Protein 8B4H (pdb70)

Sequence (1440 aa):
MITRGEFFMIKEMYERGMSISDIARELGIDRKTVRKYIHSPNPPSKSKRKQRKSKLDPFKPYLQKRMLEDGVFNSEKLFFEIRQQGYTGGKTILKDYMKPFRETAKKKYTVRYETLPGEQMQVDWKEVGEVVIEGKKVKLSLFVATLGYSRMKYAVFTTSQDQEHLMECLIQSFKYFGGVPKKVLFDNMKTVTDGREQGVVKWNQRFSEFASYYGFIPKVCRPYRAQTKGKVERAIQYIMDHFYVGTAFESIEELNFLLHRWLDQVANRKPNATTGISPQERWAEESLKPLPLKDYDTSYLSYRKVHWDGSFSYKGEQWLLSAEYAGKEILVKERLNGDIRLYFRGEEISHVDQQKKVMITRGEFFMIKEMYERGMSISDIARELGIDRKTVRKYIHSPNPPSKSKRKQRKSKLDPFKPYLQKRMLEDGVFNSEKLFFEIRQQGYTGGKTILKDYMKPFRETAKKKYTVRYETLPGEQMQVDWKEVGEVVIEGKKVKLSLFVATLGYSRMKYAVFTTSQDQEHLMECLIQSFKYFGGVPKKVLFDNMKTVTDGREQGVVKWNQRFSEFASYYGFIPKVCRPYRAQTKGKVERAIQYIMDHFYVGTAFESIEELNFLLHRWLDQVANRKPNATTGISPQERWAEESLKPLPLKDYDTSYLSYRKVHWDGSFSYKGEQWLLSAEYAGKEILVKERLNGDIRLYFRGEEISHVDQQKKVMITRGEFFMIKEMYERGMSISDIARELGIDRKTVRKYIHSPNPPSKSKRKQRKSKLDPFKPYLQKRMLEDGVFNSEKLFFEIRQQGYTGGKTILKDYMKPFRETAKKKYTVRYETLPGEQMQVDWKEVGEVVIEGKKVKLSLFVATLGYSRMKYAVFTTSQDQEHLMECLIQSFKYFGGVPKKVLFDNMKTVTDGREQGVVKWNQRFSEFASYYGFIPKVCRRAIQYIMDHFYVGTAFESIEELNFLLHRWLDQVANRKPNATTGISPQERWAEESLKPLPLKDYDTSYLSYRKVHWDGSFSYKGEQWLLSAEYAGKEILVKERLNGDIRLYFRGEEISHVDQQKKVISFAEKIKKKQTEMAMITRGEFFMIKEMYERGMSISDIARELGIDRKTVRKYIHSPNPPSKSKRKQRKSKLDPFKPYLQKRMLEDGVFNSEKLFFEIRQQGYTGGKTILKDYMKPFRETAKKKYTVRYETLPGEQMQVDWKEVGEVVIEGKKVKLSLFVATLGYSRMKYAVFTTSQDQEHLMECLIQSFKYFGGVPKKVLFDNMKTVTDGREQGVVKWNQRFSEFASYYGFIPKVCRRAIQYIMDHFYVGTAFESIEELNFLLHRWLDQVANRKPNATTGISPQERWAEESLKPLPLKDYDTSYLSYRKVHWDGSFSYKGEQWLLSAEYAGKEILVKERLNGDIRLYFRGEEISHVDQQKKVISFAEKIKKKQTEMA

CATH classification: 3.30.420.10

Foldseek 3Di:
DDAQVLLVVLCVCVVVPDDLVVSCVVSVHDSVVSVVSNPDPDGDDPPDDDDDDDLCVVVVVVVVCCCAVVNDQDQVVVVVVCVVVVRPDDRVVSNVVSVVSVVCPPDDDDDDDADDFLAEKEKEKAQPAWDAAPNHIARKMKIWIAGRHLRQIDIAIDRDDDLQVVLVVVLVVQVVLQAHRAEYEYEDDCQQAVDDDPQDTHGDPVVVVSCVQRRHDYDYDGHPPPVVSVSRVVVVVCCVVPPVVPDDDHDRVVSRVSSVVVSVPDVQAPQDPVNRGGSVVCSVVHDHDGDDDDGDDFDFDDKWFAAQQQWTADPRWIKGADNVRHRHMWTWTADPVGDIWIGDPRHTGPDMDTDGPD/DDAQVLLVVLCVCVVVPDDLVVSCVVSVHDSVVSVVSNPDPDGDDPPDDDDDDDLCVVVVVVVVCCCAVVNDQDQVVVVVVCVVVVRPDDRVVSNVVSVVSVVCPPDDDDDDDADDFLAEKEKEKAQPAWDAAPNHIARKMKIWIAGRHLRQIDIAIDRDDDLQVVLVVVLVVQVVLQAHRAEYEYEDDCQQAVDDDPQDTHGDPVVVVSCVQRRHDYDYDGHPPPVVSVSRVVVVVCCVVPPVVPDDDHDRVVSRVSSVVVSVPDVQAPQDPVNRGGSVVCSVVHDHDGDDDDGDDFDFDDKWFAAQQQWTADPRWIKGADNVRHRHMWTWTADPVGDIWIGDPRHTGPDMDTDGPD/DDDQVVLVVLLVVVVVPDDLCVVCVVVVHDSVVNVVSNPPPDGDDDDDDDDPDDQCVVCVVVVCCCCVPVVDLDQPVVVVVVVVVPRDDDRVVSNVVCVVSVVVVVVVPVPPDADDFLAEKEKEKAQLDWDADPNRIARKMKIWIAGRFLRAIDIAIDRDPALLVVLVVQVVVCVVLAAHGAEYEYADDVRFFPDDDVPDTHGDDVNVVSCVLRNYYYHHDNPVVVVLCVPAVPPDDDDDRVVSRVVSVVCSVPDNQQPADPVVRGGSVVRSVVHDHHHGDPDHDQSFDWDKWFQACQQWTDDPHATARDDNVCHRHIWIWGAGPVGFTWTADVNRTDPRPDRPPDRDDVVVNVVVVVVVVD/DDDQVVLVVLLVVVVVPDDLCVVCVVVVHDSVVNVVSNPPPDGDDDDDDDDPDDQCVVCVVVVCCCCVPVVDLDQPVVVVVVVVVPRDDDRVVSNVVCVVSVVVVVVVPVPPDADDFLAEKEKEKAQLDWDADPNRIARKMKIWIAGRFLRAIDIAIDRDPALLVVLVVQVVVCVVLAAHGAEYEYADDVRFFPDDDVPDTHGDDVNVVSCVLRNYYYHHDNPVVVVLCVPAVPPDDDDDRVVSRVVSVVCSVPDNQQPADPVVRGGSVVRSVVHDHHHGDPDHDQSFDWDKWFQACQQWTDDPHATARDDNVCHRHIWIWGAGPVGFTWTADVNRTDPRPDRPPDRDDVVVNVVVVVVVVD

Nearest PDB structures (foldseek):
  8b4h-assembly1_D  TM=1.003E+00  e=5.635E-74  Geobacillus stearothermophilus
  8b4h-assembly1_A  TM=5.565E-01  e=2.893E-58  Geobacillus stearothermophilus
  7ouf-assembly1_E  TM=5.785E-01  e=2.753E-08  Simian T-lymphotropic virus 1
  7pel-assembly1_E  TM=5.443E-01  e=2.444E-08  Simian T-lymphotropic virus 1
  5u1c-assembly1_C  TM=4.539E-01  e=7.749E-07  Saccharolobus solfataricus

InterPro domains:
  IPR001584 Integrase, catalytic core [PF00665] (116-225)
  IPR001584 Integrase, catalytic core [PS50994] (113-287)
  IPR006120 Resolvase, HTH domain [PF02796] (10-39)
  IPR012337 Ribonuclease H-like superfamily [SSF53098] (115-286)
  IPR017894 HTH domain, IS21 transposase-type [PS50531] (5-67)
  IPR036397 Ribonuclease H superfamily [G3DSA:3.30.420.10] (119-288)

Structure (mmCIF, N/CA/C/O backbone):
data_8B4H
#
_entry.id   8B4H
#
_cell.length_a   1.00
_cell.length_b   1.00
_cell.length_c   1.00
_cell.angle_alpha   90.00
_cell.angle_beta   90.00
_cell.angle_gamma   90.00
#
_symmetry.space_group_name_H-M   'P 1'
#
loop_
_entity.id
_entity.type
_entity.pdbx_description
1 polymer 'Putative transposase for insertion sequence element IS5376'
2 polymer 'DNA (57-MER) / right IS21 transposon end (insertion sequence IS5376)'
3 polymer 'DNA (55-MER) / right IS21 transposon end (insertion sequence IS5376)'
4 non-polymer 'MAGNESIUM ION'
#
loop_
_atom_site.group_PDB
_atom_site.id
_atom_site.type_symbol
_atom_site.label_atom_id
_atom_site.label_alt_id
_atom_site.label_comp_id
_atom_site.label_asym_id
_atom_site.label_entity_id
_atom_site.label_seq_id
_atom_site.pdbx_PDB_ins_code
_atom_site.Cartn_x
_atom_site.Cartn_y
_atom_site.Cartn_z
_atom_site.occupancy
_atom_site.B_iso_or_equiv
_atom_site.auth_seq_id
_atom_site.auth_comp_id
_atom_site.auth_asym_id
_atom_site.auth_atom_id
_atom_site.pdbx_PDB_model_num
ATOM 1 N N . MET A 1 1 ? 168.842 150.330 149.163 1.00 35.60 1 MET A N 1
ATOM 2 C CA . MET A 1 1 ? 168.312 148.942 149.069 1.00 35.60 1 MET A CA 1
ATOM 3 C C . MET A 1 1 ? 166.856 148.943 148.628 1.00 35.60 1 MET A C 1
ATOM 4 O O . MET A 1 1 ? 165.988 149.475 149.317 1.00 35.60 1 MET A O 1
ATOM 20 N N . ILE A 1 2 ? 166.597 148.336 147.468 1.00 29.77 2 ILE A N 1
ATOM 21 C CA . ILE A 1 2 ? 165.237 148.293 146.954 1.00 29.77 2 ILE A CA 1
ATOM 22 C C . ILE A 1 2 ? 164.363 147.448 147.874 1.00 29.77 2 ILE A C 1
ATOM 23 O O . ILE A 1 2 ? 164.845 146.657 148.694 1.00 29.77 2 ILE A O 1
ATOM 39 N N . THR A 1 3 ? 163.053 147.620 147.731 1.00 28.76 3 THR A N 1
ATOM 40 C CA . THR A 1 3 ? 162.093 146.946 148.586 1.00 28.76 3 THR A CA 1
ATOM 41 C C . THR A 1 3 ? 161.619 145.648 147.935 1.00 28.76 3 THR A C 1
ATOM 42 O O . THR A 1 3 ? 162.039 145.278 146.836 1.00 28.76 3 THR A O 1
ATOM 53 N N . ARG A 1 4 ? 160.721 144.947 148.630 1.00 27.07 4 ARG A N 1
ATOM 54 C CA . ARG A 1 4 ? 160.242 143.661 148.138 1.00 27.07 4 ARG A CA 1
ATOM 55 C C . ARG A 1 4 ? 159.505 143.805 146.816 1.00 27.07 4 ARG A C 1
ATOM 56 O O . ARG A 1 4 ? 159.589 142.920 145.958 1.00 27.07 4 ARG A O 1
ATOM 77 N N . GLY A 1 5 ? 158.771 144.904 146.637 1.00 26.74 5 GLY A N 1
ATOM 78 C CA . GLY A 1 5 ? 158.076 145.112 145.379 1.00 26.74 5 GLY A CA 1
ATOM 79 C C . GLY A 1 5 ? 159.023 145.145 144.197 1.00 26.74 5 GLY A C 1
ATOM 80 O O . GLY A 1 5 ? 158.774 144.510 143.170 1.00 26.74 5 GLY A O 1
ATOM 84 N N . GLU A 1 6 ? 160.134 145.872 144.331 1.00 29.23 6 GLU A N 1
ATOM 85 C CA . GLU A 1 6 ? 161.096 145.957 143.238 1.00 29.23 6 GLU A CA 1
ATOM 86 C C . GLU A 1 6 ? 161.758 144.610 142.975 1.00 29.23 6 GLU A C 1
ATOM 87 O O . GLU A 1 6 ? 161.979 144.240 141.817 1.00 29.23 6 GLU A O 1
ATOM 99 N N . PHE A 1 7 ? 162.090 143.863 144.032 1.00 26.45 7 PHE A N 1
ATOM 100 C CA . PHE A 1 7 ? 162.708 142.555 143.840 1.00 26.45 7 PHE A CA 1
ATOM 101 C C . PHE A 1 7 ? 161.762 141.595 143.132 1.00 26.45 7 PHE A C 1
ATOM 102 O O . PHE A 1 7 ? 162.168 140.875 142.208 1.00 26.45 7 PHE A O 1
ATOM 119 N N . PHE A 1 8 ? 160.497 141.559 143.558 1.00 24.76 8 PHE A N 1
ATOM 120 C CA . PHE A 1 8 ? 159.528 140.707 142.879 1.00 24.76 8 PHE A CA 1
ATOM 121 C C . PHE A 1 8 ? 159.331 141.149 141.442 1.00 24.76 8 PHE A C 1
ATOM 122 O O . PHE A 1 8 ? 159.215 140.312 140.540 1.00 24.76 8 PHE A O 1
ATOM 139 N N . MET A 1 9 ? 159.310 142.460 141.199 1.00 26.58 9 MET A N 1
ATOM 140 C CA . MET A 1 9 ? 159.188 142.916 139.825 1.00 26.58 9 MET A CA 1
ATOM 141 C C . MET A 1 9 ? 160.366 142.434 138.996 1.00 26.58 9 MET A C 1
ATOM 142 O O . MET A 1 9 ? 160.173 141.919 137.896 1.00 26.58 9 MET A O 1
ATOM 156 N N . ILE A 1 10 ? 161.584 142.540 139.534 1.00 27.79 10 ILE A N 1
ATOM 157 C CA . ILE A 1 10 ? 162.779 142.137 138.792 1.00 27.79 10 ILE A CA 1
ATOM 158 C C . ILE A 1 10 ? 162.728 140.650 138.472 1.00 27.79 10 ILE A C 1
ATOM 159 O O . ILE A 1 10 ? 163.041 140.220 137.352 1.00 27.79 10 ILE A O 1
ATOM 175 N N . LYS A 1 11 ? 162.355 139.838 139.462 1.00 26.59 11 LYS A N 1
ATOM 176 C CA . LYS A 1 11 ? 162.238 138.406 139.223 1.00 26.59 11 LYS A CA 1
ATOM 177 C C . LYS A 1 11 ? 161.207 138.130 138.142 1.00 26.59 11 LYS A C 1
ATOM 178 O O . LYS A 1 11 ? 161.430 137.302 137.250 1.00 26.59 11 LYS A O 1
ATOM 197 N N . GLU A 1 12 ? 160.075 138.830 138.198 1.00 26.97 12 GLU A N 1
ATOM 198 C CA . GLU A 1 12 ? 159.061 138.698 137.162 1.00 26.97 12 GLU A CA 1
ATOM 199 C C . GLU A 1 12 ? 159.639 139.028 135.791 1.00 26.97 12 GLU A C 1
ATOM 200 O O . GLU A 1 12 ? 159.428 138.292 134.820 1.00 26.97 12 GLU A O 1
ATOM 212 N N . MET A 1 13 ? 160.394 140.127 135.698 1.00 28.15 13 MET A N 1
ATOM 213 C CA . MET A 1 13 ? 160.844 140.598 134.392 1.00 28.15 13 MET A CA 1
ATOM 214 C C . MET A 1 13 ? 161.833 139.609 133.796 1.00 28.15 13 MET A C 1
ATOM 215 O O . MET A 1 13 ? 161.755 139.274 132.608 1.00 28.15 13 MET A O 1
ATOM 229 N N . TYR A 1 14 ? 162.776 139.130 134.614 1.00 28.89 14 TYR A N 1
ATOM 230 C CA . TYR A 1 14 ? 163.743 138.152 134.128 1.00 28.89 14 TYR A CA 1
ATOM 231 C C . TYR A 1 14 ? 163.060 136.846 133.749 1.00 28.89 14 TYR A C 1
ATOM 232 O O . TYR A 1 14 ? 163.382 136.246 132.717 1.00 28.89 14 TYR A O 1
ATOM 250 N N . GLU A 1 15 ? 162.113 136.387 134.571 1.00 30.25 15 GLU A N 1
ATOM 251 C CA . GLU A 1 15 ? 161.334 135.212 134.198 1.00 30.25 15 GLU A CA 1
ATOM 252 C C . GLU A 1 15 ? 160.569 135.454 132.907 1.00 30.25 15 GLU A C 1
ATOM 253 O O . GLU A 1 15 ? 160.412 134.536 132.094 1.00 30.25 15 GLU A O 1
ATOM 265 N N . ARG A 1 16 ? 160.086 136.680 132.702 1.00 28.13 16 ARG A N 1
ATOM 266 C CA . ARG A 1 16 ? 159.480 137.052 131.432 1.00 28.13 16 ARG A CA 1
ATOM 267 C C . ARG A 1 16 ? 160.485 137.072 130.292 1.00 28.13 16 ARG A C 1
ATOM 268 O O . ARG A 1 16 ? 160.074 137.033 129.129 1.00 28.13 16 ARG A O 1
ATOM 289 N N . GLY A 1 17 ? 161.779 137.120 130.592 1.00 27.74 17 GLY A N 1
ATOM 290 C CA . GLY A 1 17 ? 162.809 137.085 129.577 1.00 27.74 17 GLY A CA 1
ATOM 291 C C . GLY A 1 17 ? 163.344 138.430 129.140 1.00 27.74 17 GLY A C 1
ATOM 292 O O . GLY A 1 17 ? 164.083 138.485 128.151 1.00 27.74 17 GLY A O 1
ATOM 296 N N . MET A 1 18 ? 163.006 139.509 129.839 1.00 29.02 18 MET A N 1
ATOM 297 C CA . MET A 1 18 ? 163.427 140.832 129.405 1.00 29.02 18 MET A CA 1
ATOM 298 C C . MET A 1 18 ? 164.927 141.015 129.599 1.00 29.02 18 MET A C 1
ATOM 299 O O . MET A 1 18 ? 165.559 140.351 130.425 1.00 29.02 18 MET A O 1
ATOM 313 N N . SER A 1 19 ? 165.495 141.925 128.814 1.00 30.45 19 SER A N 1
ATOM 314 C CA . SER A 1 19 ? 166.904 142.262 128.947 1.00 30.45 19 SER A CA 1
ATOM 315 C C . SER A 1 19 ? 167.161 142.995 130.259 1.00 30.45 19 SER A C 1
ATOM 316 O O . SER A 1 19 ? 166.296 143.699 130.786 1.00 30.45 19 SER A O 1
ATOM 324 N N . ILE A 1 20 ? 168.375 142.823 130.785 1.00 31.26 20 ILE A N 1
ATOM 325 C CA . ILE A 1 20 ? 168.750 143.484 132.031 1.00 31.26 20 ILE A CA 1
ATOM 326 C C . ILE A 1 20 ? 168.666 144.997 131.877 1.00 31.26 20 ILE A C 1
ATOM 327 O O . ILE A 1 20 ? 168.205 145.706 132.782 1.00 31.26 20 ILE A O 1
ATOM 343 N N . SER A 1 21 ? 169.115 145.516 130.733 1.00 32.21 21 SER A N 1
ATOM 344 C CA . SER A 1 21 ? 169.120 146.960 130.525 1.00 32.21 21 SER A CA 1
ATOM 345 C C . SER A 1 21 ? 167.707 147.531 130.546 1.00 32.21 21 SER A C 1
ATOM 346 O O . SER A 1 21 ? 167.470 148.598 131.125 1.00 32.21 21 SER A O 1
ATOM 354 N N . ASP A 1 22 ? 166.757 146.847 129.906 1.00 29.67 22 ASP A N 1
ATOM 355 C CA . ASP A 1 22 ? 165.383 147.340 129.898 1.00 29.67 22 ASP A CA 1
ATOM 356 C C . ASP A 1 22 ? 164.784 147.321 131.299 1.00 29.67 22 ASP A C 1
ATOM 357 O O . ASP A 1 22 ? 164.047 148.239 131.677 1.00 29.67 22 ASP A O 1
ATOM 366 N N . ILE A 1 23 ? 165.086 146.283 132.080 1.00 27.79 23 ILE A N 1
ATOM 367 C CA . ILE A 1 23 ? 164.636 146.241 133.468 1.00 27.79 23 ILE A CA 1
ATOM 368 C C . ILE A 1 23 ? 165.199 147.430 134.232 1.00 27.79 23 ILE A C 1
ATOM 369 O O . ILE A 1 23 ? 164.488 148.111 134.981 1.00 27.79 23 ILE A O 1
ATOM 385 N N . ALA A 1 24 ? 166.492 147.698 134.044 1.00 28.45 24 ALA A N 1
ATOM 386 C CA . ALA A 1 24 ? 167.125 148.819 134.728 1.00 28.45 24 ALA A CA 1
ATOM 387 C C . ALA A 1 24 ? 166.462 150.136 134.352 1.00 28.45 24 ALA A C 1
ATOM 388 O O . ALA A 1 24 ? 166.206 150.983 135.216 1.00 28.45 24 ALA A O 1
ATOM 395 N N . ARG A 1 25 ? 166.177 150.326 133.064 1.00 30.68 25 ARG A N 1
ATOM 396 C CA . ARG A 1 25 ? 165.562 151.571 132.618 1.00 30.68 25 ARG A CA 1
ATOM 397 C C . ARG A 1 25 ? 164.155 151.724 133.182 1.00 30.68 25 ARG A C 1
ATOM 398 O O . ARG A 1 25 ? 163.783 152.799 133.667 1.00 30.68 25 ARG A O 1
ATOM 419 N N . GLU A 1 26 ? 163.355 150.656 133.130 1.00 29.58 26 GLU A N 1
ATOM 420 C CA . GLU A 1 26 ? 161.955 150.770 133.525 1.00 29.58 26 GLU A CA 1
ATOM 421 C C . GLU A 1 26 ? 161.811 150.926 135.033 1.00 29.58 26 GLU A C 1
ATOM 422 O O . GLU A 1 26 ? 160.985 151.717 135.503 1.00 29.58 26 GLU A O 1
ATOM 434 N N . LEU A 1 27 ? 162.603 150.186 13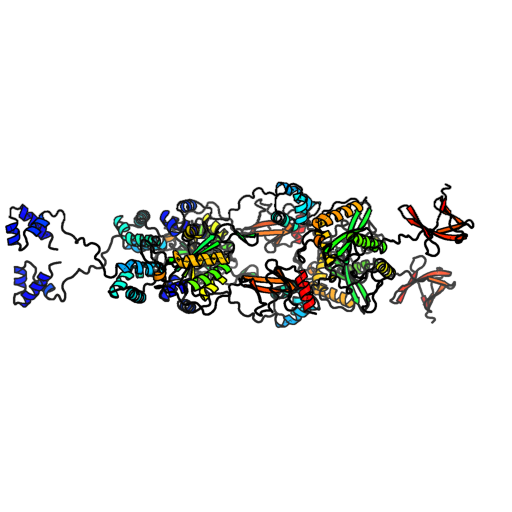5.810 1.00 27.44 27 LEU A N 1
ATOM 435 C CA . LEU A 1 27 ? 162.511 150.262 137.262 1.00 27.44 27 LEU A CA 1
ATOM 436 C C . LEU A 1 27 ? 163.310 151.417 137.850 1.00 27.44 27 LEU A C 1
ATOM 437 O O . LEU A 1 27 ? 163.216 151.657 139.059 1.00 27.44 27 LEU A O 1
ATOM 453 N N . GLY A 1 28 ? 164.082 152.133 137.040 1.00 27.67 28 GLY A N 1
ATOM 454 C CA . GLY A 1 28 ? 164.939 153.177 137.577 1.00 27.67 28 GLY A CA 1
ATOM 455 C C . GLY A 1 28 ? 165.992 152.642 138.520 1.00 27.67 28 GLY A C 1
ATOM 456 O O . GLY A 1 28 ? 166.271 153.258 139.557 1.00 27.67 28 GLY A O 1
ATOM 460 N N . ILE A 1 29 ? 166.586 151.500 138.182 1.00 29.38 29 ILE A N 1
ATOM 461 C CA . ILE A 1 29 ? 167.590 150.844 139.007 1.00 29.38 29 ILE A CA 1
ATOM 462 C C . ILE A 1 29 ? 168.793 150.543 138.127 1.00 29.38 29 ILE A C 1
ATOM 463 O O . ILE A 1 29 ? 168.656 150.313 136.922 1.00 29.38 29 ILE A O 1
ATOM 479 N N . ASP A 1 30 ? 169.978 150.548 138.730 1.00 34.70 30 ASP A N 1
ATOM 480 C CA . ASP A 1 30 ? 171.184 150.259 137.968 1.00 34.70 30 ASP A CA 1
ATOM 481 C C . ASP A 1 30 ? 171.210 148.804 137.519 1.00 34.70 30 ASP A C 1
ATOM 482 O O . ASP A 1 30 ? 170.602 147.923 138.132 1.00 34.70 30 ASP A O 1
ATOM 491 N N . ARG A 1 31 ? 171.937 148.565 136.429 1.00 34.37 31 ARG A N 1
ATOM 492 C CA . ARG A 1 31 ? 172.006 147.232 135.845 1.00 34.37 31 ARG A CA 1
ATOM 493 C C . ARG A 1 31 ? 172.700 146.245 136.773 1.00 34.37 31 ARG A C 1
ATOM 494 O O . ARG A 1 31 ? 172.313 145.073 136.829 1.00 34.37 31 ARG A O 1
ATOM 515 N N . LYS A 1 32 ? 173.723 146.692 137.503 1.00 41.44 32 LYS A N 1
ATOM 516 C CA . LYS A 1 32 ? 174.432 145.793 138.408 1.00 41.44 32 LYS A CA 1
ATOM 517 C C . LYS A 1 32 ? 173.551 145.361 139.574 1.00 41.44 32 LYS A C 1
ATOM 518 O O . LYS A 1 32 ? 173.599 144.200 139.995 1.00 41.44 32 LYS A O 1
ATOM 537 N N . THR A 1 33 ? 172.750 146.278 140.121 1.00 33.04 33 THR A N 1
ATOM 538 C CA . THR A 1 33 ? 171.811 145.895 141.170 1.00 33.04 33 THR A CA 1
ATOM 539 C C . THR A 1 33 ? 170.794 144.892 140.642 1.00 33.04 33 THR A C 1
ATOM 540 O O . THR A 1 33 ? 170.448 143.918 141.327 1.00 33.04 33 THR A O 1
ATOM 551 N N . VAL A 1 34 ? 170.308 145.113 139.421 1.00 29.91 34 VAL A N 1
ATOM 552 C CA . VAL A 1 34 ? 169.409 144.150 138.797 1.00 29.91 34 VAL A CA 1
ATOM 553 C C . VAL A 1 34 ? 170.076 142.784 138.735 1.00 29.91 34 VAL A C 1
ATOM 554 O O . VAL A 1 34 ? 169.515 141.782 139.188 1.00 29.91 34 VAL A O 1
ATOM 567 N N . ARG A 1 35 ? 171.304 142.736 138.213 1.00 34.50 35 ARG A N 1
ATOM 568 C CA . ARG A 1 35 ? 172.037 141.477 138.127 1.00 34.50 35 ARG A CA 1
ATOM 569 C C . ARG A 1 35 ? 172.130 140.808 139.489 1.00 34.50 35 ARG A C 1
ATOM 570 O O . ARG A 1 35 ? 171.871 139.608 139.629 1.00 34.50 35 ARG A O 1
ATOM 591 N N . LYS A 1 36 ? 172.508 141.579 140.509 1.00 32.97 36 LYS A N 1
ATOM 592 C CA . LYS A 1 36 ? 172.623 141.031 141.854 1.00 32.97 36 LYS A CA 1
ATOM 593 C C . LYS A 1 36 ? 171.315 140.395 142.297 1.00 32.97 36 LYS A C 1
ATOM 594 O O . LYS A 1 36 ? 171.311 139.318 142.903 1.00 32.97 36 LYS A O 1
ATOM 613 N N . TYR A 1 37 ? 170.191 141.046 142.002 1.00 29.90 37 TYR A N 1
ATOM 614 C CA . TYR A 1 37 ? 168.908 140.540 142.473 1.00 29.90 37 TYR A CA 1
ATOM 615 C C . TYR A 1 37 ? 168.311 139.462 141.573 1.00 29.90 37 TYR A C 1
ATOM 616 O O . TYR A 1 37 ? 167.326 138.832 141.972 1.00 29.90 37 TYR A O 1
ATOM 634 N N . ILE A 1 38 ? 168.865 139.228 140.380 1.00 29.33 38 ILE A N 1
ATOM 635 C CA . ILE A 1 38 ? 168.402 138.103 139.566 1.00 29.33 38 ILE A CA 1
ATOM 636 C C . ILE A 1 38 ? 168.649 136.792 140.300 1.00 29.33 38 ILE A C 1
ATOM 637 O O . ILE A 1 38 ? 167.716 136.050 140.627 1.00 29.33 38 ILE A O 1
ATOM 653 N N . HIS A 1 39 ? 169.919 136.493 140.570 1.00 30.59 39 HIS A N 1
ATOM 654 C CA . HIS A 1 39 ? 170.315 135.247 141.222 1.00 30.59 39 HIS A CA 1
ATOM 655 C C . HIS A 1 39 ? 170.530 135.533 142.706 1.00 30.59 39 HIS A C 1
ATOM 656 O O . HIS A 1 39 ? 171.654 135.633 143.198 1.00 30.59 39 HIS A O 1
ATOM 670 N N . SER A 1 40 ? 169.419 135.668 143.424 1.00 26.79 40 SER A N 1
ATOM 671 C CA . SER A 1 40 ? 169.447 135.942 144.860 1.00 26.79 40 SER A CA 1
ATOM 672 C C . SER A 1 40 ? 168.154 135.417 145.466 1.00 26.79 40 SER A C 1
ATOM 673 O O . SER A 1 40 ? 167.128 136.117 145.463 1.00 26.79 40 SER A O 1
ATOM 681 N N . PRO A 1 41 ? 168.153 134.190 145.994 1.00 27.58 41 PRO A N 1
ATOM 682 C CA . PRO A 1 41 ? 166.929 133.677 146.627 1.00 27.58 41 PRO A CA 1
ATOM 683 C C . PRO A 1 41 ? 166.501 134.476 147.843 1.00 27.58 41 PRO A C 1
ATOM 684 O O . PRO A 1 41 ? 165.331 134.399 148.237 1.00 27.58 41 PRO A O 1
ATOM 695 N N . ASN A 1 42 ? 167.407 135.239 148.448 1.00 26.82 42 ASN A N 1
ATOM 696 C CA . ASN A 1 42 ? 167.075 136.042 149.615 1.00 26.82 42 ASN A CA 1
ATOM 697 C C . ASN A 1 42 ? 166.526 137.389 149.164 1.00 26.82 42 ASN A C 1
ATOM 698 O O . ASN A 1 42 ? 167.263 138.162 148.536 1.00 26.82 42 ASN A O 1
ATOM 709 N N . PRO A 1 43 ? 165.269 137.716 149.451 1.00 25.95 43 PRO A N 1
ATOM 710 C CA . PRO A 1 43 ? 164.732 139.014 149.039 1.00 25.95 43 PRO A CA 1
ATOM 711 C C . PRO A 1 43 ? 165.240 140.122 149.942 1.00 25.95 43 PRO A C 1
ATOM 712 O O . PRO A 1 43 ? 165.874 139.851 150.974 1.00 25.95 43 PRO A O 1
ATOM 723 N N . PRO A 1 44 ? 164.990 141.382 149.590 1.00 28.73 44 PRO A N 1
ATOM 724 C CA . PRO A 1 44 ? 165.412 142.481 150.465 1.00 28.73 44 PRO A CA 1
ATOM 725 C C . PRO A 1 44 ? 164.788 142.356 151.846 1.00 28.73 44 PRO A C 1
ATOM 726 O O . PRO A 1 44 ? 163.628 141.966 151.992 1.00 28.73 44 PRO A O 1
ATOM 737 N N . SER A 1 45 ? 165.574 142.693 152.865 1.00 36.01 45 SER A N 1
ATOM 738 C CA . SER A 1 45 ? 165.126 142.584 154.244 1.00 36.01 45 SER A CA 1
ATOM 739 C C . SER A 1 45 ? 165.912 143.568 155.095 1.00 36.01 45 SER A C 1
ATOM 740 O O . SER A 1 45 ? 166.963 144.070 154.688 1.00 36.01 45 SER A O 1
ATOM 748 N N . LYS A 1 46 ? 165.390 143.832 156.296 1.00 38.84 46 LYS A N 1
ATOM 749 C CA . LYS A 1 46 ? 166.062 144.752 157.207 1.00 38.84 46 LYS A CA 1
ATOM 750 C C . LYS A 1 46 ? 167.521 144.366 157.398 1.00 38.84 46 LYS A C 1
ATOM 751 O O . LYS A 1 46 ? 168.408 145.228 157.389 1.00 38.84 46 LYS A O 1
ATOM 770 N N . SER A 1 47 ? 167.789 143.074 157.567 1.00 43.34 47 SER A N 1
ATOM 771 C CA . SER A 1 47 ? 169.149 142.560 157.698 1.00 43.34 47 SER A CA 1
ATOM 772 C C . SER A 1 47 ? 169.893 143.286 158.817 1.00 43.34 47 SER A C 1
ATOM 773 O O . SER A 1 47 ? 170.837 144.038 158.588 1.00 43.34 47 SER A O 1
ATOM 781 N N . LYS A 1 48 ? 169.423 143.069 160.043 1.00 45.07 48 LYS A N 1
ATOM 782 C CA . LYS A 1 48 ? 170.062 143.661 161.212 1.00 45.07 48 LYS A CA 1
ATOM 783 C C . LYS A 1 48 ? 171.503 143.174 161.333 1.00 45.07 48 LYS A C 1
ATOM 784 O O . LYS A 1 48 ? 171.775 141.975 161.227 1.00 45.07 48 LYS A O 1
ATOM 803 N N . ARG A 1 49 ? 172.429 144.107 161.563 1.00 46.99 49 ARG A N 1
ATOM 804 C CA . ARG A 1 49 ? 173.834 143.764 161.729 1.00 46.99 49 ARG A CA 1
ATOM 805 C C . ARG A 1 49 ? 174.154 143.568 163.210 1.00 46.99 49 ARG A C 1
ATOM 806 O O . ARG A 1 49 ? 173.276 143.585 164.076 1.00 46.99 49 ARG A O 1
ATOM 827 N N . LYS A 1 50 ? 175.438 143.379 163.502 1.00 54.96 50 LYS A N 1
ATOM 828 C CA . LYS A 1 50 ? 175.908 143.149 164.860 1.00 54.96 50 LYS A CA 1
ATOM 829 C C . LYS A 1 50 ? 176.203 144.479 165.541 1.00 54.96 50 LYS A C 1
ATOM 830 O O . LYS A 1 50 ? 176.815 145.369 164.942 1.00 54.96 50 LYS A O 1
ATOM 849 N N . GLN A 1 51 ? 175.762 144.609 166.790 1.00 51.75 51 GLN A N 1
ATOM 850 C CA . GLN A 1 51 ? 176.038 145.815 167.559 1.00 51.75 51 GLN A CA 1
ATOM 851 C C . GLN A 1 51 ? 177.540 146.007 167.720 1.00 51.75 51 GLN A C 1
ATOM 852 O O . GLN A 1 51 ? 178.269 145.066 168.048 1.00 51.75 51 GLN A O 1
ATOM 866 N N . ARG A 1 52 ? 178.001 147.234 167.488 1.00 44.65 52 ARG A N 1
ATOM 867 C CA . ARG A 1 52 ? 179.420 147.552 167.534 1.00 44.65 52 ARG A CA 1
ATOM 868 C C . ARG A 1 52 ? 179.788 148.086 168.918 1.00 44.65 52 ARG A C 1
ATOM 869 O O . ARG A 1 52 ? 178.975 148.090 169.847 1.00 44.65 52 ARG A O 1
ATOM 890 N N . LYS A 1 53 ? 181.028 148.544 169.066 1.00 33.14 53 LYS A N 1
ATOM 891 C CA . LYS A 1 53 ? 181.498 149.084 170.330 1.00 33.14 53 LYS A CA 1
ATOM 892 C C . LYS A 1 53 ? 180.874 150.456 170.584 1.00 33.14 53 LYS A C 1
ATOM 893 O O . LYS A 1 53 ? 180.367 151.120 169.676 1.00 33.14 53 LYS A O 1
ATOM 912 N N . SER A 1 54 ? 180.916 150.879 171.846 1.00 27.25 54 SER A N 1
ATOM 913 C CA . SER A 1 54 ? 180.310 152.138 172.247 1.00 27.25 54 SER A CA 1
ATOM 914 C C . SER A 1 54 ? 181.142 152.765 173.356 1.00 27.25 54 SER A C 1
ATOM 915 O O . SER A 1 54 ? 181.883 152.079 174.067 1.00 27.25 54 SER A O 1
ATOM 923 N N . LYS A 1 55 ? 181.011 154.088 173.498 1.00 24.35 55 LYS A N 1
ATOM 924 C CA . LYS A 1 55 ? 181.715 154.790 174.567 1.00 24.35 55 LYS A CA 1
ATOM 925 C C . LYS A 1 55 ? 181.382 154.209 175.934 1.00 24.35 55 LYS A C 1
ATOM 926 O O . LYS A 1 55 ? 182.232 154.211 176.832 1.00 24.35 55 LYS A O 1
ATOM 945 N N . LEU A 1 56 ? 180.159 153.714 176.113 1.00 19.95 56 LEU A N 1
ATOM 946 C CA . LEU A 1 56 ? 179.725 153.208 177.408 1.00 19.95 56 LEU A CA 1
ATOM 947 C C . LEU A 1 56 ? 180.200 151.787 177.682 1.00 19.95 56 LEU A C 1
ATOM 948 O O . LEU A 1 56 ? 180.113 151.338 178.830 1.00 19.95 56 LEU A O 1
ATOM 964 N N . ASP A 1 57 ? 180.713 151.082 176.673 1.00 23.28 57 ASP A N 1
ATOM 965 C CA . ASP A 1 57 ? 181.084 149.680 176.859 1.00 23.28 57 ASP A CA 1
ATOM 966 C C . ASP A 1 57 ? 182.050 149.468 178.015 1.00 23.28 57 ASP A C 1
ATOM 967 O O . ASP A 1 57 ? 181.778 148.603 178.865 1.00 23.28 57 ASP A O 1
ATOM 976 N N . PRO A 1 58 ? 183.168 150.190 178.119 1.00 22.21 58 PRO A N 1
ATOM 977 C CA . PRO A 1 58 ? 184.089 149.936 179.239 1.00 22.21 58 PRO A CA 1
ATOM 978 C C . PRO A 1 58 ? 183.481 150.210 180.603 1.00 22.21 58 PRO A C 1
ATOM 979 O O . PRO A 1 58 ? 183.977 149.675 181.602 1.00 22.21 58 PRO A O 1
ATOM 990 N N . PHE A 1 59 ? 182.428 151.022 180.682 1.00 19.21 59 PHE A N 1
ATOM 991 C CA . PHE A 1 59 ? 181.783 151.325 181.951 1.00 19.21 59 PHE A CA 1
ATOM 992 C C . PHE A 1 59 ? 180.585 150.432 182.245 1.00 19.21 59 PHE A C 1
ATOM 993 O O . PHE A 1 59 ? 180.037 150.505 183.351 1.00 19.21 59 PHE A O 1
ATOM 1010 N N . LYS A 1 60 ? 180.169 149.595 181.295 1.00 18.73 60 LYS A N 1
ATOM 1011 C CA . LYS A 1 60 ? 178.968 148.790 181.499 1.00 18.73 60 LYS A CA 1
ATOM 1012 C C . LYS A 1 60 ? 179.046 147.891 182.726 1.00 18.73 60 LYS A C 1
ATOM 1013 O O . LYS A 1 60 ? 178.026 147.766 183.425 1.00 18.73 60 LYS A O 1
ATOM 1032 N N . PRO A 1 61 ? 180.162 147.222 183.028 1.00 19.02 61 PRO A N 1
ATOM 1033 C CA . PRO A 1 61 ? 180.201 146.421 184.264 1.00 19.02 61 PRO A CA 1
ATOM 1034 C C . PRO A 1 61 ? 179.893 147.232 185.511 1.00 19.02 61 PRO A C 1
ATOM 1035 O O . PRO A 1 61 ? 179.158 146.763 186.391 1.00 19.02 61 PRO A O 1
ATOM 1046 N N . TYR A 1 62 ? 180.424 148.453 185.604 1.00 17.74 62 TYR A N 1
ATOM 1047 C CA . TYR A 1 62 ? 180.123 149.297 186.754 1.00 17.74 62 TYR A CA 1
ATOM 1048 C C . TYR A 1 62 ? 178.650 149.680 186.779 1.00 17.74 62 TYR A C 1
ATOM 1049 O O . TYR A 1 62 ? 178.032 149.725 187.849 1.00 17.74 62 TYR A O 1
ATOM 1067 N N . LEU A 1 63 ? 178.072 149.969 185.612 1.00 18.05 63 LEU A N 1
ATOM 1068 C CA . LEU A 1 63 ? 176.650 150.285 185.561 1.00 18.05 63 LEU A CA 1
ATOM 1069 C C . LEU A 1 63 ? 175.811 149.110 186.043 1.00 18.05 63 LEU A C 1
ATOM 1070 O O . LEU A 1 63 ? 174.849 149.294 186.793 1.00 18.05 63 LEU A O 1
ATOM 1086 N N . GLN A 1 64 ? 176.157 147.894 185.618 1.00 18.19 64 GLN A N 1
ATOM 1087 C CA . GLN A 1 64 ? 175.416 146.720 186.066 1.00 18.19 64 GLN A CA 1
ATOM 1088 C C . GLN A 1 64 ? 175.567 146.521 187.567 1.00 18.19 64 GLN A C 1
ATOM 1089 O O . GLN A 1 64 ? 174.598 146.178 188.257 1.00 18.19 64 GLN A O 1
ATOM 1103 N N . LYS A 1 65 ? 176.776 146.730 188.093 1.00 18.38 65 LYS A N 1
ATOM 1104 C CA . LYS A 1 65 ? 176.976 146.615 189.533 1.00 18.38 65 LYS A CA 1
ATOM 1105 C C . LYS A 1 65 ? 176.119 147.626 190.285 1.00 18.38 65 LYS A C 1
ATOM 1106 O O . LYS A 1 65 ? 175.508 147.295 191.308 1.00 18.38 65 LYS A O 1
ATOM 1125 N N . ARG A 1 66 ? 176.063 148.866 189.793 1.00 17.86 66 ARG A N 1
ATOM 1126 C CA . ARG A 1 66 ? 175.223 149.874 190.433 1.00 17.86 66 ARG A CA 1
ATOM 1127 C C . ARG A 1 66 ? 173.751 149.490 190.348 1.00 17.86 66 ARG A C 1
ATOM 1128 O O . ARG A 1 66 ? 172.998 149.659 191.314 1.00 17.86 66 ARG A O 1
ATOM 1149 N N . MET A 1 67 ? 173.327 148.969 189.195 1.00 17.73 67 MET A N 1
ATOM 1150 C CA . MET A 1 67 ? 171.912 148.701 188.960 1.00 17.73 67 MET A CA 1
ATOM 1151 C C . MET A 1 67 ? 171.416 147.545 189.817 1.00 17.73 67 MET A C 1
ATOM 1152 O O . MET A 1 67 ? 170.357 147.635 190.447 1.00 17.73 67 MET A O 1
ATOM 1166 N N . LEU A 1 68 ? 172.163 146.442 189.843 1.00 19.66 68 LEU A N 1
ATOM 1167 C CA . LEU A 1 68 ? 171.681 145.214 190.464 1.00 19.66 68 LEU A CA 1
ATOM 1168 C C . LEU A 1 68 ? 172.014 145.155 191.954 1.00 19.66 68 LEU A C 1
ATOM 1169 O O . LEU A 1 68 ? 171.119 144.993 192.789 1.00 19.66 68 LEU A O 1
ATOM 1185 N N . GLU A 1 69 ? 173.295 145.285 192.300 1.00 22.85 69 GLU A N 1
ATOM 1186 C CA . GLU A 1 69 ? 173.710 145.067 193.683 1.00 22.85 69 GLU A CA 1
ATOM 1187 C C . GLU A 1 69 ? 173.330 146.257 194.562 1.00 22.85 69 GLU A C 1
ATOM 1188 O O . GLU A 1 69 ? 172.580 146.111 195.534 1.00 22.85 69 GLU A O 1
ATOM 1200 N N . ASP A 1 70 ? 173.834 147.450 194.234 1.00 20.10 70 ASP A N 1
ATOM 1201 C CA . ASP A 1 70 ? 173.436 148.645 194.975 1.00 20.10 70 ASP A CA 1
ATOM 1202 C C . ASP A 1 70 ? 171.965 148.973 194.743 1.00 20.10 70 ASP A C 1
ATOM 1203 O O . ASP A 1 70 ? 171.232 149.277 195.691 1.00 20.10 70 ASP A O 1
ATOM 1212 N N . GLY A 1 71 ? 171.514 148.910 193.493 1.00 22.00 71 GLY A N 1
ATOM 1213 C CA . GLY A 1 71 ? 170.131 149.210 193.176 1.00 22.00 71 GLY A CA 1
ATOM 1214 C C . GLY A 1 71 ? 169.906 150.655 192.780 1.00 22.00 71 GLY A C 1
ATOM 1215 O O . GLY A 1 71 ? 169.052 151.334 193.358 1.00 22.00 71 GLY A O 1
ATOM 1219 N N . VAL A 1 72 ? 170.663 151.138 191.798 1.00 16.51 72 VAL A N 1
ATOM 1220 C CA . VAL A 1 72 ? 170.584 152.520 191.337 1.00 16.51 72 VAL A CA 1
ATOM 1221 C C . VAL A 1 72 ? 170.045 152.531 189.916 1.00 16.51 72 VAL A C 1
ATOM 1222 O O . VAL A 1 72 ? 170.546 151.805 189.049 1.00 16.51 72 VAL A O 1
ATOM 1235 N N . PHE A 1 73 ? 169.024 153.355 189.678 1.00 18.34 73 PHE A N 1
ATOM 1236 C CA . PHE A 1 73 ? 168.457 153.514 188.349 1.00 18.34 73 PHE A CA 1
ATOM 1237 C C . PHE A 1 73 ? 168.254 154.969 187.955 1.00 18.34 73 PHE A C 1
ATOM 1238 O O . PHE A 1 73 ? 167.576 155.230 186.955 1.00 18.34 73 PHE A O 1
ATOM 1255 N N . ASN A 1 74 ? 168.812 155.919 188.702 1.00 18.24 74 ASN A N 1
ATOM 1256 C CA . ASN A 1 74 ? 168.750 157.320 188.306 1.00 18.24 74 ASN A CA 1
ATOM 1257 C C . ASN A 1 74 ? 169.801 157.589 187.240 1.00 18.24 74 ASN A C 1
ATOM 1258 O O . ASN A 1 74 ? 170.992 157.341 187.455 1.00 18.24 74 ASN A O 1
ATOM 1269 N N . SER A 1 75 ? 169.359 158.093 186.088 1.00 18.25 75 SER A N 1
ATOM 1270 C CA . SER A 1 75 ? 170.274 158.276 184.968 1.00 18.25 75 SER A CA 1
ATOM 1271 C C . SER A 1 75 ? 171.391 159.251 185.316 1.00 18.25 75 SER A C 1
ATOM 1272 O O . SER A 1 75 ? 172.568 158.979 185.051 1.00 18.25 75 SER A O 1
ATOM 1280 N N . GLU A 1 76 ? 171.048 160.386 185.927 1.00 16.88 76 GLU A N 1
ATOM 1281 C CA . GLU A 1 76 ? 172.047 161.431 186.113 1.00 16.88 76 GLU A CA 1
ATOM 1282 C C . GLU A 1 76 ? 173.041 161.063 187.206 1.00 16.88 76 GLU A C 1
ATOM 1283 O O . GLU A 1 76 ? 174.207 161.456 187.139 1.00 16.88 76 GLU A O 1
ATOM 1295 N N . LYS A 1 77 ? 172.601 160.339 188.237 1.00 14.57 77 LYS A N 1
ATOM 1296 C CA . LYS A 1 77 ? 173.538 159.946 189.284 1.00 14.57 77 LYS A CA 1
ATOM 1297 C C . LYS A 1 77 ? 174.645 159.076 188.708 1.00 14.57 77 LYS A C 1
ATOM 1298 O O . LYS A 1 77 ? 175.832 159.308 188.961 1.00 14.57 77 LYS A O 1
ATOM 1317 N N . LEU A 1 78 ? 174.269 158.069 187.920 1.00 16.38 78 LEU A N 1
ATOM 1318 C CA . LEU A 1 78 ? 175.265 157.212 187.290 1.00 16.38 78 LEU A CA 1
ATOM 1319 C C . LEU A 1 78 ? 176.087 157.985 186.267 1.00 16.38 78 LEU A C 1
ATOM 1320 O O . LEU A 1 78 ? 177.293 157.752 186.131 1.00 16.38 78 LEU A O 1
ATOM 1336 N N . PHE A 1 79 ? 175.453 158.902 185.532 1.00 14.04 79 PHE A N 1
ATOM 1337 C CA . PHE A 1 79 ? 176.200 159.750 184.608 1.00 14.04 79 PHE A CA 1
ATOM 1338 C C . PHE A 1 79 ? 177.294 160.519 185.337 1.00 14.04 79 PHE A C 1
ATOM 1339 O O . PHE A 1 79 ? 178.448 160.547 184.899 1.00 14.04 79 PHE A O 1
ATOM 1356 N N . PHE A 1 80 ? 176.945 161.145 186.461 1.00 14.36 80 PHE A N 1
ATOM 1357 C CA . PHE A 1 80 ? 177.922 161.890 187.246 1.00 14.36 80 PHE A CA 1
ATOM 1358 C C . PHE A 1 80 ? 179.001 160.969 187.800 1.00 14.36 80 PHE A C 1
ATOM 1359 O O . PHE A 1 80 ? 180.187 161.320 187.806 1.00 14.36 80 PHE A O 1
ATOM 1376 N N . GLU A 1 81 ? 178.607 159.785 188.274 1.00 14.79 81 GLU A N 1
ATOM 1377 C CA . GLU A 1 81 ? 179.576 158.863 188.854 1.00 14.79 81 GLU A CA 1
ATOM 1378 C C . GLU A 1 81 ? 180.592 158.399 187.818 1.00 14.79 81 GLU A C 1
ATOM 1379 O O . GLU A 1 81 ? 181.791 158.320 188.109 1.00 14.79 81 GLU A O 1
ATOM 1391 N N . ILE A 1 82 ? 180.134 158.088 186.601 1.00 16.62 82 ILE A N 1
ATOM 1392 C CA . ILE A 1 82 ? 181.035 157.578 185.569 1.00 16.62 82 ILE A CA 1
ATOM 1393 C C . ILE A 1 82 ? 181.712 158.686 184.774 1.00 16.62 82 ILE A C 1
ATOM 1394 O O . ILE A 1 82 ? 182.661 158.405 184.027 1.00 16.62 82 ILE A O 1
ATOM 1410 N N . ARG A 1 83 ? 181.258 159.935 184.903 1.00 17.40 83 ARG A N 1
ATOM 1411 C CA . ARG A 1 83 ? 181.976 161.040 184.280 1.00 17.40 83 ARG A CA 1
ATOM 1412 C C . ARG A 1 83 ? 183.344 161.223 184.921 1.00 17.40 83 ARG A C 1
ATOM 1413 O O . ARG A 1 83 ? 184.324 161.535 184.235 1.00 17.40 83 ARG A O 1
ATOM 1434 N N . GLN A 1 84 ? 183.427 161.033 186.240 1.00 16.87 84 GLN A N 1
ATOM 1435 C CA . GLN A 1 84 ? 184.704 161.114 186.934 1.00 16.87 84 GLN A CA 1
ATOM 1436 C C . GLN A 1 84 ? 185.642 159.979 186.548 1.00 16.87 84 GLN A C 1
ATOM 1437 O O . GLN A 1 84 ? 186.847 160.074 186.802 1.00 16.87 84 GLN A O 1
ATOM 1451 N N . GLN A 1 85 ? 185.120 158.914 185.944 1.00 17.40 85 GLN A N 1
ATOM 1452 C CA . GLN A 1 85 ? 185.910 157.748 185.576 1.00 17.40 85 GLN A CA 1
ATOM 1453 C C . GLN A 1 85 ? 186.368 157.786 184.125 1.00 17.40 85 GLN A C 1
ATOM 1454 O O . GLN A 1 85 ? 186.863 156.776 183.616 1.00 17.40 85 GLN A O 1
ATOM 1468 N N . GLY A 1 86 ? 186.215 158.921 183.451 1.00 17.83 86 GLY A N 1
ATOM 1469 C CA . GLY A 1 86 ? 186.670 159.072 182.088 1.00 17.83 86 GLY A CA 1
ATOM 1470 C C . GLY A 1 86 ? 185.599 158.982 181.027 1.00 17.83 86 GLY A C 1
ATOM 1471 O O . GLY A 1 86 ? 185.933 159.015 179.837 1.00 17.83 86 GLY A O 1
ATOM 1475 N N . TYR A 1 87 ? 184.330 158.867 181.409 1.00 17.94 87 TYR A N 1
ATOM 1476 C CA . TYR A 1 87 ? 183.263 158.862 180.418 1.00 17.94 87 TYR A CA 1
ATOM 1477 C C . TYR A 1 87 ? 183.265 160.181 179.657 1.00 17.94 87 TYR A C 1
ATOM 1478 O O . TYR A 1 87 ? 183.247 161.259 180.258 1.00 17.94 87 TYR A O 1
ATOM 1496 N N . THR A 1 88 ? 183.284 160.091 178.329 1.00 21.32 88 THR A N 1
ATOM 1497 C CA . THR A 1 88 ? 183.271 161.265 177.465 1.00 21.32 88 THR A CA 1
ATOM 1498 C C . THR A 1 88 ? 181.998 161.303 176.631 1.00 21.32 88 THR A C 1
ATOM 1499 O O . THR A 1 88 ? 182.004 161.795 175.499 1.00 21.32 88 THR A O 1
ATOM 1510 N N . GLY A 1 89 ? 180.900 160.791 177.181 1.00 21.05 89 GLY A N 1
ATOM 1511 C CA . GLY A 1 89 ? 179.657 160.709 176.443 1.00 21.05 89 GLY A CA 1
ATOM 1512 C C . GLY A 1 89 ? 178.516 161.486 177.064 1.00 21.05 89 GLY A C 1
ATOM 1513 O O . GLY A 1 89 ? 178.705 162.226 178.034 1.00 21.05 89 GLY A O 1
ATOM 1517 N N . GLY A 1 90 ? 177.324 161.319 176.504 1.00 17.31 90 GLY A N 1
ATOM 1518 C CA . GLY A 1 90 ? 176.144 162.025 176.951 1.00 17.31 90 GLY A CA 1
ATOM 1519 C C . GLY A 1 90 ? 175.307 161.201 177.903 1.00 17.31 90 GLY A C 1
ATOM 1520 O O . GLY A 1 90 ? 175.783 160.265 178.550 1.00 17.31 90 GLY A O 1
ATOM 1524 N N . LYS A 1 91 ? 174.026 161.563 177.982 1.00 17.03 91 LYS A N 1
ATOM 1525 C CA . LYS A 1 91 ? 173.096 160.950 178.916 1.00 17.03 91 LYS A CA 1
ATOM 1526 C C . LYS A 1 91 ? 172.070 160.050 178.246 1.00 17.03 91 LYS A C 1
ATOM 1527 O O . LYS A 1 91 ? 171.562 159.126 178.894 1.00 17.03 91 LYS A O 1
ATOM 1546 N N . THR A 1 92 ? 171.756 160.294 176.972 1.00 18.18 92 THR A N 1
ATOM 1547 C CA . THR A 1 92 ? 170.769 159.469 176.286 1.00 18.18 92 THR A CA 1
ATOM 1548 C C . THR A 1 92 ? 171.249 158.029 176.171 1.00 18.18 92 THR A C 1
ATOM 1549 O O . THR A 1 92 ? 170.449 157.093 176.276 1.00 18.18 92 THR A O 1
ATOM 1560 N N . ILE A 1 93 ? 172.553 157.831 175.957 1.00 20.44 93 ILE A N 1
ATOM 1561 C CA . ILE A 1 93 ? 173.093 156.475 175.945 1.00 20.44 93 ILE A CA 1
ATOM 1562 C C . ILE A 1 93 ? 172.761 155.782 177.251 1.00 20.44 93 ILE A C 1
ATOM 1563 O O . ILE A 1 93 ? 172.304 154.634 177.271 1.00 20.44 93 ILE A O 1
ATOM 1579 N N . LEU A 1 94 ? 173.042 156.456 178.365 1.00 17.12 94 LEU A N 1
ATOM 1580 C CA . LEU A 1 94 ? 172.882 155.841 179.673 1.00 17.12 94 LEU A CA 1
ATOM 1581 C C . LEU A 1 94 ? 171.418 155.528 179.939 1.00 17.12 94 LEU A C 1
ATOM 1582 O O . LEU A 1 94 ? 171.084 154.445 180.433 1.00 17.12 94 LEU A O 1
ATOM 1598 N N . LYS A 1 95 ? 170.525 156.454 179.581 1.00 18.49 95 LYS A N 1
ATOM 1599 C CA . LYS A 1 95 ? 169.097 156.202 179.740 1.00 18.49 95 LYS A CA 1
ATOM 1600 C C . LYS A 1 95 ? 168.651 155.004 178.909 1.00 18.49 95 LYS A C 1
ATOM 1601 O O . LYS A 1 95 ? 167.922 154.135 179.401 1.00 18.49 95 LYS A O 1
ATOM 1620 N N . ASP A 1 96 ? 169.084 154.936 177.647 1.00 13.03 96 ASP A N 1
ATOM 1621 C CA . ASP A 1 96 ? 168.673 153.836 176.780 1.00 13.03 96 ASP A CA 1
ATOM 1622 C C . ASP A 1 96 ? 169.199 152.503 177.293 1.00 13.03 96 ASP A C 1
ATOM 1623 O O . ASP A 1 96 ? 168.470 151.504 177.317 1.00 13.03 96 ASP A O 1
ATOM 1632 N N . TYR A 1 97 ? 170.465 152.470 177.706 1.00 17.20 97 TYR A N 1
ATOM 1633 C CA . TYR A 1 97 ? 171.068 151.235 178.191 1.00 17.20 97 TYR A CA 1
ATOM 1634 C C . TYR A 1 97 ? 170.432 150.786 179.498 1.00 17.20 97 TYR A C 1
ATOM 1635 O O . TYR A 1 97 ? 170.309 149.583 179.755 1.00 17.20 97 TYR A O 1
ATOM 1653 N N . MET A 1 98 ? 170.024 151.735 180.336 1.00 18.91 98 MET A N 1
ATOM 1654 C CA . MET A 1 98 ? 169.445 151.425 181.631 1.00 18.91 98 MET A CA 1
ATOM 1655 C C . MET A 1 98 ? 167.953 151.135 181.568 1.00 18.91 98 MET A C 1
ATOM 1656 O O . MET A 1 98 ? 167.415 150.547 182.512 1.00 18.91 98 MET A O 1
ATOM 1670 N N . LYS A 1 99 ? 167.277 151.518 180.486 1.00 21.07 99 LYS A N 1
ATOM 1671 C CA . LYS A 1 99 ? 165.832 151.315 180.424 1.00 21.07 99 LYS A CA 1
ATOM 1672 C C . LYS A 1 99 ? 165.447 149.858 180.634 1.00 21.07 99 LYS A C 1
ATOM 1673 O O . LYS A 1 99 ? 164.554 149.591 181.459 1.00 21.07 99 LYS A O 1
ATOM 1692 N N . PRO A 1 100 ? 166.053 148.881 179.953 1.00 19.10 100 PRO A N 1
ATOM 1693 C CA . PRO A 1 100 ? 165.677 147.483 180.219 1.00 19.10 100 PRO A CA 1
ATOM 1694 C C . PRO A 1 100 ? 165.894 147.063 181.662 1.00 19.10 100 PRO A C 1
ATOM 1695 O O . PRO A 1 100 ? 165.060 146.347 182.229 1.00 19.10 100 PRO A O 1
ATOM 1706 N N . PHE A 1 101 ? 166.994 147.499 182.278 1.00 19.46 101 PHE A N 1
ATOM 1707 C CA . PHE A 1 101 ? 167.281 147.083 183.646 1.00 19.46 101 PHE A CA 1
ATOM 1708 C C . PHE A 1 101 ? 166.256 147.644 184.623 1.00 19.46 101 PHE A C 1
ATOM 1709 O O . PHE A 1 101 ? 165.811 146.939 185.535 1.00 19.46 101 PHE A O 1
ATOM 1726 N N . ARG A 1 102 ? 165.871 148.911 184.453 1.00 21.69 102 ARG A N 1
ATOM 1727 C CA . ARG A 1 102 ? 164.871 149.487 185.343 1.00 21.69 102 ARG A CA 1
ATOM 1728 C C . ARG A 1 102 ? 163.493 148.902 185.068 1.00 21.69 102 ARG A C 1
ATOM 1729 O O . ARG A 1 102 ? 162.666 148.808 185.982 1.00 21.69 102 ARG A O 1
ATOM 1750 N N . GLU A 1 103 ? 163.230 148.504 183.821 1.00 19.27 103 GLU A N 1
ATOM 1751 C CA . GLU A 1 103 ? 161.980 147.825 183.501 1.00 19.27 103 GLU A CA 1
ATOM 1752 C C . GLU A 1 103 ? 161.940 146.403 184.046 1.00 19.27 103 GLU A C 1
ATOM 1753 O O . GLU A 1 103 ? 160.847 145.858 184.232 1.00 19.27 103 GLU A O 1
ATOM 1765 N N . THR A 1 104 ? 163.098 145.795 184.304 1.00 20.22 104 THR A N 1
ATOM 1766 C CA . THR A 1 104 ? 163.152 144.414 184.771 1.00 20.22 104 THR A CA 1
ATOM 1767 C C . THR A 1 104 ? 163.877 144.316 186.107 1.00 20.22 104 THR A C 1
ATOM 1768 O O . THR A 1 104 ? 164.729 143.441 186.293 1.00 20.22 104 THR A O 1
ATOM 1779 N N . ALA A 1 105 ? 163.547 145.204 187.039 1.00 22.27 105 ALA A N 1
ATOM 1780 C CA . ALA A 1 105 ? 164.183 145.249 188.346 1.00 22.27 105 ALA A CA 1
ATOM 1781 C C . ALA A 1 105 ? 163.225 144.754 189.422 1.00 22.27 105 ALA A C 1
ATOM 1782 O O . ALA A 1 105 ? 162.002 144.820 189.269 1.00 22.27 105 ALA A O 1
ATOM 1789 N N . LYS A 1 106 ? 163.800 144.260 190.518 1.00 23.22 106 LYS A N 1
ATOM 1790 C CA . LYS A 1 106 ? 163.027 143.771 191.659 1.00 23.22 106 LYS A CA 1
ATOM 1791 C C . LYS A 1 106 ? 162.083 142.646 191.242 1.00 23.22 106 LYS A C 1
ATOM 1792 O O . LYS A 1 106 ? 160.963 142.530 191.745 1.00 23.22 106 LYS A O 1
ATOM 1811 N N . LYS A 1 107 ? 162.538 141.808 190.312 1.00 21.65 107 LYS A N 1
ATOM 1812 C CA . LYS A 1 107 ? 161.758 140.678 189.816 1.00 21.65 107 LYS A CA 1
ATOM 1813 C C . LYS A 1 107 ? 162.653 139.447 189.792 1.00 21.65 107 LYS A C 1
ATOM 1814 O O . LYS A 1 107 ? 163.543 139.340 188.943 1.00 21.65 107 LYS A O 1
ATOM 1833 N N . LYS A 1 108 ? 162.417 138.526 190.721 1.00 23.12 108 LYS A N 1
ATOM 1834 C CA . LYS A 1 108 ? 163.168 137.284 190.794 1.00 23.12 108 LYS A CA 1
ATOM 1835 C C . LYS A 1 108 ? 162.420 136.194 190.030 1.00 23.12 108 LYS A C 1
ATOM 1836 O O . LYS A 1 108 ? 161.426 136.453 189.347 1.00 23.12 108 LYS A O 1
ATOM 1855 N N . TYR A 1 109 ? 162.892 134.956 190.141 1.00 21.49 109 TYR A N 1
ATOM 1856 C CA . TYR A 1 109 ? 162.195 133.797 189.601 1.00 21.49 109 TYR A CA 1
ATOM 1857 C C . TYR A 1 109 ? 161.479 133.082 190.736 1.00 21.49 109 TYR A C 1
ATOM 1858 O O . TYR A 1 109 ? 162.033 132.930 191.830 1.00 21.49 109 TYR A O 1
ATOM 1876 N N . THR A 1 110 ? 160.251 132.647 190.473 1.00 23.39 110 THR A N 1
ATOM 1877 C CA . THR A 1 110 ? 159.408 132.024 191.479 1.00 23.39 110 THR A CA 1
ATOM 1878 C C . THR A 1 110 ? 158.908 130.674 190.983 1.00 23.39 110 THR A C 1
ATOM 1879 O O . THR A 1 110 ? 158.721 130.464 189.781 1.00 23.39 110 THR A O 1
ATOM 1890 N N . VAL A 1 111 ? 158.691 129.762 191.927 1.00 25.00 111 VAL A N 1
ATOM 1891 C CA . VAL A 1 111 ? 158.303 128.387 191.635 1.00 25.00 111 VAL A CA 1
ATOM 1892 C C . VAL A 1 111 ? 156.819 128.239 191.933 1.00 25.00 111 VAL A C 1
ATOM 1893 O O . VAL A 1 111 ? 156.383 128.443 193.073 1.00 25.00 111 VAL A O 1
ATOM 1906 N N . ARG A 1 112 ? 156.046 127.885 190.911 1.00 22.67 112 ARG A N 1
ATOM 1907 C CA . ARG A 1 112 ? 154.621 127.651 191.085 1.00 22.67 112 ARG A CA 1
ATOM 1908 C C . ARG A 1 112 ? 154.394 126.286 191.721 1.00 22.67 112 ARG A C 1
ATOM 1909 O O . ARG A 1 112 ? 155.018 125.295 191.333 1.00 22.67 112 ARG A O 1
ATOM 1930 N N . TYR A 1 113 ? 153.498 126.237 192.706 1.00 26.15 113 TYR A N 1
ATOM 1931 C CA . TYR A 1 113 ? 153.212 125.005 193.426 1.00 26.15 113 TYR A CA 1
ATOM 1932 C C . TYR A 1 113 ? 151.724 124.899 193.718 1.00 26.15 113 TYR A C 1
ATOM 1933 O O . TYR A 1 113 ? 151.067 125.901 194.010 1.00 26.15 113 TYR A O 1
ATOM 1951 N N . GLU A 1 114 ? 151.200 123.678 193.640 1.00 21.70 114 GLU A N 1
ATOM 1952 C CA . GLU A 1 114 ? 149.843 123.373 194.064 1.00 21.70 114 GLU A CA 1
ATOM 1953 C C . GLU A 1 114 ? 149.910 122.249 195.087 1.00 21.70 114 GLU A C 1
ATOM 1954 O O . GLU A 1 114 ? 150.736 121.339 194.963 1.00 21.70 114 GLU A O 1
ATOM 1966 N N . THR A 1 115 ? 149.047 122.309 196.093 1.00 21.28 115 THR A N 1
ATOM 1967 C CA . THR A 1 115 ? 149.036 121.321 197.158 1.00 21.28 115 THR A CA 1
ATOM 1968 C C . THR A 1 115 ? 147.884 120.339 196.967 1.00 21.28 115 THR A C 1
ATOM 1969 O O . THR A 1 115 ? 147.053 120.471 196.066 1.00 21.28 115 THR A O 1
ATOM 1980 N N . LEU A 1 116 ? 147.841 119.341 197.838 1.00 23.51 116 LEU A N 1
ATOM 1981 C CA . LEU A 1 116 ? 146.845 118.287 197.781 1.00 23.51 116 LEU A CA 1
ATOM 1982 C C . LEU A 1 116 ? 145.547 118.740 198.433 1.00 23.51 116 LEU A C 1
ATOM 1983 O O . LEU A 1 116 ? 145.535 119.676 199.239 1.00 23.51 116 LEU A O 1
ATOM 1999 N N . PRO A 1 117 ? 144.428 118.099 198.099 1.00 22.16 117 PRO A N 1
ATOM 2000 C CA . PRO A 1 117 ? 143.149 118.501 198.696 1.00 22.16 117 PRO A CA 1
ATOM 2001 C C . PRO A 1 117 ? 143.183 118.418 200.214 1.00 22.16 117 PRO A C 1
ATOM 2002 O O . PRO A 1 117 ? 143.700 117.461 200.794 1.00 22.16 117 PRO A O 1
ATOM 2013 N N . GLY A 1 118 ? 142.623 119.439 200.854 1.00 26.34 118 GLY A N 1
ATOM 2014 C CA . GLY A 1 118 ? 142.489 119.436 202.302 1.00 26.34 118 GLY A CA 1
ATOM 2015 C C . GLY A 1 118 ? 143.800 119.314 203.045 1.00 26.34 118 GLY A C 1
ATOM 2016 O O . GLY A 1 118 ? 143.858 118.649 204.087 1.00 26.34 118 GLY A O 1
ATOM 2020 N N . GLU A 1 119 ? 144.862 119.941 202.533 1.00 29.06 119 GLU A N 1
ATOM 2021 C CA . GLU A 1 119 ? 146.148 119.910 203.218 1.00 29.06 119 GLU A CA 1
ATOM 2022 C C . GLU A 1 119 ? 146.871 121.251 203.181 1.00 29.06 119 GLU A C 1
ATOM 2023 O O . GLU A 1 119 ? 148.073 121.294 203.473 1.00 29.06 119 GLU A O 1
ATOM 2035 N N . GLN A 1 120 ? 146.193 122.338 202.820 1.00 24.33 120 GLN A N 1
ATOM 2036 C CA . GLN A 1 120 ? 146.781 123.672 202.929 1.00 24.33 120 GLN A CA 1
ATOM 2037 C C . GLN A 1 120 ? 145.643 124.680 202.949 1.00 24.33 120 GLN A C 1
ATOM 2038 O O . GLN A 1 120 ? 144.938 124.835 201.947 1.00 24.33 120 GLN A O 1
ATOM 2052 N N . MET A 1 121 ? 145.468 125.359 204.078 1.00 25.68 121 MET A N 1
ATOM 2053 C CA . MET A 1 121 ? 144.513 126.458 204.190 1.00 25.68 121 MET A CA 1
ATOM 2054 C C . MET A 1 121 ? 145.298 127.723 204.502 1.00 25.68 121 MET A C 1
ATOM 2055 O O . MET A 1 121 ? 145.771 127.900 205.628 1.00 25.68 121 MET A O 1
ATOM 2069 N N . GLN A 1 122 ? 145.463 128.588 203.505 1.00 24.10 122 GLN A N 1
ATOM 2070 C CA . GLN A 1 122 ? 146.184 129.834 203.713 1.00 24.10 122 GLN A CA 1
ATOM 2071 C C . GLN A 1 122 ? 145.281 130.843 204.404 1.00 24.10 122 GLN A C 1
ATOM 2072 O O . GLN A 1 122 ? 144.096 130.957 204.083 1.00 24.10 122 GLN A O 1
ATOM 2086 N N . VAL A 1 123 ? 145.841 131.570 205.364 1.00 24.84 123 VAL A N 1
ATOM 2087 C CA . VAL A 1 123 ? 145.083 132.525 206.160 1.00 24.84 123 VAL A CA 1
ATOM 2088 C C . VAL A 1 123 ? 145.910 133.790 206.316 1.00 24.84 123 VAL A C 1
ATOM 2089 O O . VAL A 1 123 ? 147.126 133.727 206.528 1.00 24.84 123 VAL A O 1
ATOM 2102 N N . ASP A 1 124 ? 145.252 134.942 206.212 1.00 23.53 124 ASP A N 1
ATOM 2103 C CA . ASP A 1 124 ? 145.969 136.205 206.289 1.00 23.53 124 ASP A CA 1
ATOM 2104 C C . ASP A 1 124 ? 145.048 137.304 206.799 1.00 23.53 124 ASP A C 1
ATOM 2105 O O . ASP A 1 124 ? 143.818 137.191 206.760 1.00 23.53 124 ASP A O 1
ATOM 2114 N N . TRP A 1 125 ? 145.674 138.370 207.290 1.00 28.78 125 TRP A N 1
ATOM 2115 C CA . TRP A 1 125 ? 145.005 139.571 207.763 1.00 28.78 125 TRP A CA 1
ATOM 2116 C C . TRP A 1 125 ? 145.202 140.706 206.768 1.00 28.78 125 TRP A C 1
ATOM 2117 O O . TRP A 1 125 ? 145.951 140.598 205.793 1.00 28.78 125 TRP A O 1
ATOM 2138 N N . LYS A 1 126 ? 144.508 141.810 207.033 1.00 25.71 126 LYS A N 1
ATOM 2139 C CA . LYS A 1 126 ? 144.745 143.053 206.309 1.00 25.71 126 LYS A CA 1
ATOM 2140 C C . LYS A 1 126 ? 144.074 144.190 207.062 1.00 25.71 126 LYS A C 1
ATOM 2141 O O . LYS A 1 126 ? 142.897 144.086 207.402 1.00 25.71 126 LYS A O 1
ATOM 2160 N N . GLU A 1 127 ? 144.812 145.267 207.317 1.00 31.23 127 GLU A N 1
ATOM 2161 C CA . GLU A 1 127 ? 144.235 146.472 207.912 1.00 31.23 127 GLU A CA 1
ATOM 2162 C C . GLU A 1 127 ? 143.717 147.334 206.767 1.00 31.23 127 GLU A C 1
ATOM 2163 O O . GLU A 1 127 ? 144.494 148.005 206.083 1.00 31.23 127 GLU A O 1
ATOM 2175 N N . VAL A 1 128 ? 142.400 147.319 206.547 1.00 26.83 128 VAL A N 1
ATOM 2176 C CA . VAL A 1 128 ? 141.872 147.946 205.337 1.00 26.83 128 VAL A CA 1
ATOM 2177 C C . VAL A 1 128 ? 142.076 149.454 205.385 1.00 26.83 128 VAL A C 1
ATOM 2178 O O . VAL A 1 128 ? 142.383 150.085 204.367 1.00 26.83 128 VAL A O 1
ATOM 2191 N N . GLY A 1 129 ? 141.911 150.049 206.549 1.00 33.11 129 GLY A N 1
ATOM 2192 C CA . GLY A 1 129 ? 142.044 151.481 206.698 1.00 33.11 129 GLY A CA 1
ATOM 2193 C C . GLY A 1 129 ? 141.207 151.967 207.868 1.00 33.11 129 GLY A C 1
ATOM 2194 O O . GLY A 1 129 ? 140.997 151.240 208.837 1.00 33.11 129 GLY A O 1
ATOM 2198 N N . GLU A 1 130 ? 140.741 153.206 207.747 1.00 39.06 130 GLU A N 1
ATOM 2199 C CA . GLU A 1 130 ? 139.944 153.858 208.776 1.00 39.06 130 GLU A CA 1
ATOM 2200 C C . GLU A 1 130 ? 138.563 154.153 208.213 1.00 39.06 130 GLU A C 1
ATOM 2201 O O . GLU A 1 130 ? 138.440 154.756 207.142 1.00 39.06 130 GLU A O 1
ATOM 2213 N N . VAL A 1 131 ? 137.528 153.723 208.936 1.00 37.16 131 VAL A N 1
ATOM 2214 C CA . VAL A 1 131 ? 136.145 153.987 208.568 1.00 37.16 131 VAL A CA 1
ATOM 2215 C C . VAL A 1 131 ? 135.400 154.453 209.811 1.00 37.16 131 VAL A C 1
ATOM 2216 O O . VAL A 1 131 ? 135.819 154.211 210.945 1.00 37.16 131 VAL A O 1
ATOM 2229 N N . VAL A 1 132 ? 134.274 155.122 209.581 1.00 44.39 132 VAL A N 1
ATOM 2230 C CA . VAL A 1 132 ? 133.457 155.689 210.647 1.00 44.39 132 VAL A CA 1
ATOM 2231 C C . VAL A 1 132 ? 132.130 154.947 210.664 1.00 44.39 132 VAL A C 1
ATOM 2232 O O . VAL A 1 132 ? 131.421 154.906 209.651 1.00 44.39 132 VAL A O 1
ATOM 2245 N N . ILE A 1 133 ? 131.796 154.364 211.812 1.00 43.76 133 ILE A N 1
ATOM 2246 C CA . ILE A 1 133 ? 130.538 153.657 212.013 1.00 43.76 133 ILE A CA 1
ATOM 2247 C C . ILE A 1 133 ? 129.821 154.317 213.181 1.00 43.76 133 ILE A C 1
ATOM 2248 O O . ILE A 1 133 ? 130.356 154.367 214.296 1.00 43.76 133 ILE A O 1
ATOM 2264 N N . GLU A 1 134 ? 128.614 154.821 212.926 1.00 49.69 134 GLU A N 1
ATOM 2265 C CA . GLU A 1 134 ? 127.822 155.504 213.946 1.00 49.69 134 GLU A CA 1
ATOM 2266 C C . GLU A 1 134 ? 128.581 156.684 214.544 1.00 49.69 134 GLU A C 1
ATOM 2267 O O . GLU A 1 134 ? 128.408 157.018 215.719 1.00 49.69 134 GLU A O 1
ATOM 2279 N N . GLY A 1 135 ? 129.429 157.324 213.741 1.00 49.84 135 GLY A N 1
ATOM 2280 C CA . GLY A 1 135 ? 130.185 158.472 214.195 1.00 49.84 135 GLY A CA 1
ATOM 2281 C C . GLY A 1 135 ? 131.426 158.155 214.997 1.00 49.84 135 GLY A C 1
ATOM 2282 O O . GLY A 1 135 ? 132.030 159.076 215.558 1.00 49.84 135 GLY A O 1
ATOM 2286 N N . LYS A 1 136 ? 131.827 156.888 215.075 1.00 49.91 136 LYS A N 1
ATOM 2287 C CA . LYS A 1 136 ? 133.003 156.475 215.830 1.00 49.91 136 LYS A CA 1
ATOM 2288 C C . LYS A 1 136 ? 133.971 155.753 214.904 1.00 49.91 136 LYS A C 1
ATOM 2289 O O . LYS A 1 136 ? 133.575 154.835 214.178 1.00 49.91 136 LYS A O 1
ATOM 2308 N N . LYS A 1 137 ? 135.234 156.170 214.935 1.00 43.46 137 LYS A N 1
ATOM 2309 C CA . LYS A 1 137 ? 136.247 155.573 214.078 1.00 43.46 137 LYS A CA 1
ATOM 2310 C C . LYS A 1 137 ? 136.560 154.147 214.514 1.00 43.46 137 LYS A C 1
ATOM 2311 O O . LYS A 1 137 ? 136.484 153.800 215.695 1.00 43.46 137 LYS A O 1
ATOM 2330 N N . VAL A 1 138 ? 136.916 153.316 213.537 1.00 38.57 138 VAL A N 1
ATOM 2331 C CA . VAL A 1 138 ? 137.307 151.934 213.790 1.00 38.57 138 VAL A CA 1
ATOM 2332 C C . VAL A 1 138 ? 138.309 151.520 212.723 1.00 38.57 138 VAL A C 1
ATOM 2333 O O . VAL A 1 138 ? 138.152 151.851 211.544 1.00 38.57 138 VAL A O 1
ATOM 2346 N N . LYS A 1 139 ? 139.345 150.794 213.142 1.00 35.97 139 LYS A N 1
ATOM 2347 C CA . LYS A 1 139 ? 140.369 150.297 212.221 1.00 35.97 139 LYS A CA 1
ATOM 2348 C C . LYS A 1 139 ? 139.936 148.919 211.741 1.00 35.97 139 LYS A C 1
ATOM 2349 O O . LYS A 1 139 ? 140.267 147.891 212.334 1.00 35.97 139 LYS A O 1
ATOM 2368 N N . LEU A 1 140 ? 139.184 148.901 210.646 1.00 30.43 140 LEU A N 1
ATOM 2369 C CA . LEU A 1 140 ? 138.629 147.660 210.131 1.00 30.43 140 LEU A CA 1
ATOM 2370 C C . LEU A 1 140 ? 139.725 146.781 209.533 1.00 30.43 140 LEU A C 1
ATOM 2371 O O . LEU A 1 140 ? 140.727 147.266 208.993 1.00 30.43 140 LEU A O 1
ATOM 2387 N N . SER A 1 141 ? 139.522 145.468 209.625 1.00 28.31 141 SER A N 1
ATOM 2388 C CA . SER A 1 141 ? 140.510 144.515 209.144 1.00 28.31 141 SER A CA 1
ATOM 2389 C C . SER A 1 141 ? 139.826 143.343 208.458 1.00 28.31 141 SER A C 1
ATOM 2390 O O . SER A 1 141 ? 138.928 142.718 209.029 1.00 28.31 141 SER A O 1
ATOM 2398 N N . LEU A 1 142 ? 140.258 143.057 207.235 1.00 24.09 142 LEU A N 1
ATOM 2399 C CA . LEU A 1 142 ? 139.885 141.817 206.574 1.00 24.09 142 LEU A CA 1
ATOM 2400 C C . LEU A 1 142 ? 140.643 140.646 207.181 1.00 24.09 142 LEU A C 1
ATOM 2401 O O . LEU A 1 142 ? 141.824 140.758 207.526 1.00 24.09 142 LEU A O 1
ATOM 2417 N N . PHE A 1 143 ? 139.954 139.516 207.300 1.00 24.40 143 PHE A N 1
ATOM 2418 C CA . PHE A 1 143 ? 140.559 138.225 207.585 1.00 24.40 143 PHE A CA 1
ATOM 2419 C C . PHE A 1 143 ? 140.126 137.282 206.475 1.00 24.40 143 PHE A C 1
ATOM 2420 O O . PHE A 1 143 ? 138.924 137.082 206.267 1.00 24.40 143 PHE A O 1
ATOM 2437 N N . VAL A 1 144 ? 141.098 136.714 205.764 1.00 21.55 144 VAL A N 1
ATOM 2438 C CA . VAL A 1 144 ? 140.837 135.934 204.562 1.00 21.55 144 VAL A CA 1
ATOM 2439 C C . VAL A 1 144 ? 141.422 134.541 204.730 1.00 21.55 144 VAL A C 1
ATOM 2440 O O . VAL A 1 144 ? 142.535 134.376 205.244 1.00 21.55 144 VAL A O 1
ATOM 2453 N N . ALA A 1 145 ? 140.658 133.542 204.291 1.00 20.41 145 ALA A N 1
ATOM 2454 C CA . ALA A 1 145 ? 141.062 132.144 204.340 1.00 20.41 145 ALA A CA 1
ATOM 2455 C C . ALA A 1 145 ? 140.763 131.508 202.992 1.00 20.41 145 ALA A C 1
ATOM 2456 O O . ALA A 1 145 ? 139.612 131.511 202.543 1.00 20.41 145 ALA A O 1
ATOM 2463 N N . THR A 1 146 ? 141.795 130.967 202.352 1.00 19.65 146 THR A N 1
ATOM 2464 C CA . THR A 1 146 ? 141.680 130.337 201.043 1.00 19.65 146 THR A CA 1
ATOM 2465 C C . THR A 1 146 ? 142.148 128.893 201.146 1.00 19.65 146 THR A C 1
ATOM 2466 O O . THR A 1 146 ? 143.273 128.630 201.586 1.00 19.65 146 THR A O 1
ATOM 2477 N N . LEU A 1 147 ? 141.286 127.963 200.745 1.00 20.29 147 LEU A N 1
ATOM 2478 C CA . LEU A 1 147 ? 141.681 126.565 200.662 1.00 20.29 147 LEU A CA 1
ATOM 2479 C C . LEU A 1 147 ? 142.542 126.357 199.423 1.00 20.29 147 LEU A C 1
ATOM 2480 O O . LEU A 1 147 ? 142.167 126.761 198.318 1.00 20.29 147 LEU A O 1
ATOM 2496 N N . GLY A 1 148 ? 143.701 125.723 199.607 1.00 14.52 148 GLY A N 1
ATOM 2497 C CA . GLY A 1 148 ? 144.671 125.655 198.525 1.00 14.52 148 GLY A CA 1
ATOM 2498 C C . GLY A 1 148 ? 144.141 124.943 197.296 1.00 14.52 148 GLY A C 1
ATOM 2499 O O . GLY A 1 148 ? 144.262 125.439 196.173 1.00 14.52 148 GLY A O 1
ATOM 2503 N N . TYR A 1 149 ? 143.545 123.765 197.489 1.00 18.80 149 TYR A N 1
ATOM 2504 C CA . TYR A 1 149 ? 143.111 122.966 196.348 1.00 18.80 149 TYR A CA 1
ATOM 2505 C C . TYR A 1 149 ? 141.901 123.587 195.662 1.00 18.80 149 TYR A C 1
ATOM 2506 O O . TYR A 1 149 ? 141.869 123.715 194.433 1.00 18.80 149 TYR A O 1
ATOM 2524 N N . SER A 1 150 ? 140.894 123.978 196.441 1.00 18.85 150 SER A N 1
ATOM 2525 C CA . SER A 1 150 ? 139.643 124.471 195.882 1.00 18.85 150 SER A CA 1
ATOM 2526 C C . SER A 1 150 ? 139.631 125.976 195.663 1.00 18.85 150 SER A C 1
ATOM 2527 O O . SER A 1 150 ? 138.785 126.468 194.908 1.00 18.85 150 SER A O 1
ATOM 2535 N N . ARG A 1 151 ? 140.538 126.717 196.299 1.00 17.86 151 ARG A N 1
ATOM 2536 C CA . ARG A 1 151 ? 140.545 128.175 196.211 1.00 17.86 151 ARG A CA 1
ATOM 2537 C C . ARG A 1 151 ? 139.241 128.761 196.743 1.00 17.86 151 ARG A C 1
ATOM 2538 O O . ARG A 1 151 ? 138.777 129.804 196.278 1.00 17.86 151 ARG A O 1
ATOM 2559 N N . MET A 1 152 ? 138.645 128.087 197.725 1.00 19.84 152 MET A N 1
ATOM 2560 C CA . MET A 1 152 ? 137.353 128.476 198.288 1.00 19.84 152 MET A CA 1
ATOM 2561 C C . MET A 1 152 ? 137.581 129.658 199.220 1.00 19.84 152 MET A C 1
ATOM 2562 O O . MET A 1 152 ? 137.841 129.500 200.413 1.00 19.84 152 MET A O 1
ATOM 2576 N N . LYS A 1 153 ? 137.482 130.862 198.667 1.00 18.12 153 LYS A N 1
ATOM 2577 C CA . LYS A 1 153 ? 137.736 132.064 199.447 1.00 18.12 153 LYS A CA 1
ATOM 2578 C C . LYS A 1 153 ? 136.650 132.275 200.495 1.00 18.12 153 LYS A C 1
ATOM 2579 O O . LYS A 1 153 ? 135.459 132.098 200.228 1.00 18.12 153 LYS A O 1
ATOM 2598 N N . TYR A 1 154 ? 137.075 132.651 201.698 1.00 20.94 154 TYR A N 1
ATOM 2599 C CA . TYR A 1 154 ? 136.186 133.122 202.748 1.00 20.94 154 TYR A CA 1
ATOM 2600 C C . TYR A 1 154 ? 136.803 134.368 203.361 1.00 20.94 154 TYR A C 1
ATOM 2601 O O . TYR A 1 154 ? 138.024 134.445 203.522 1.00 20.94 154 TYR A O 1
ATOM 2619 N N . ALA A 1 155 ? 135.964 135.343 203.696 1.00 18.75 155 ALA A N 1
ATOM 2620 C CA . ALA A 1 155 ? 136.448 136.605 204.231 1.00 18.75 155 ALA A CA 1
ATOM 2621 C C . ALA A 1 155 ? 135.504 137.101 205.314 1.00 18.75 155 ALA A C 1
ATOM 2622 O O . ALA A 1 155 ? 134.297 136.855 205.270 1.00 18.75 155 ALA A O 1
ATOM 2629 N N . VAL A 1 156 ? 136.072 137.806 206.288 1.00 22.52 156 VAL A N 1
ATOM 2630 C CA . VAL A 1 156 ? 135.287 138.370 207.382 1.00 22.52 156 VAL A CA 1
ATOM 2631 C C . VAL A 1 156 ? 135.948 139.661 207.843 1.00 22.52 156 VAL A C 1
ATOM 2632 O O . VAL A 1 156 ? 137.169 139.720 208.012 1.00 22.52 156 VAL A O 1
ATOM 2645 N N . PHE A 1 157 ? 135.139 140.696 208.051 1.00 24.18 157 PHE A N 1
ATOM 2646 C CA . PHE A 1 157 ? 135.625 141.974 208.552 1.00 24.18 157 PHE A CA 1
ATOM 2647 C C . PHE A 1 157 ? 135.530 141.997 210.073 1.00 24.18 157 PHE A C 1
ATOM 2648 O O . PHE A 1 157 ? 134.501 141.619 210.642 1.00 24.18 157 PHE A O 1
ATOM 2665 N N . THR A 1 158 ? 136.604 142.437 210.724 1.00 29.79 158 THR A N 1
ATOM 2666 C CA . THR A 1 158 ? 136.668 142.523 212.175 1.00 29.79 158 THR A CA 1
ATOM 2667 C C . THR A 1 158 ? 137.205 143.888 212.583 1.00 29.79 158 THR A C 1
ATOM 2668 O O . THR A 1 158 ? 137.764 144.634 211.774 1.00 29.79 158 THR A O 1
ATOM 2679 N N . THR A 1 159 ? 137.028 144.210 213.864 1.00 33.66 159 THR A N 1
ATOM 2680 C CA . THR A 1 159 ? 137.512 145.467 214.417 1.00 33.66 159 THR A CA 1
ATOM 2681 C C . THR A 1 159 ? 138.866 145.338 215.100 1.00 33.66 159 THR A C 1
ATOM 2682 O O . THR A 1 159 ? 139.531 146.358 215.315 1.00 33.66 159 THR A O 1
ATOM 2693 N N . SER A 1 160 ? 139.286 144.123 215.445 1.00 35.79 160 SER A N 1
ATOM 2694 C CA . SER A 1 160 ? 140.580 143.895 216.069 1.00 35.79 160 SER A CA 1
ATOM 2695 C C . SER A 1 160 ? 141.131 142.558 215.597 1.00 35.79 160 SER A C 1
ATOM 2696 O O . SER A 1 160 ? 140.387 141.671 215.170 1.00 35.79 160 SER A O 1
ATOM 2704 N N . GLN A 1 161 ? 142.453 142.423 215.679 1.00 33.78 161 GLN A N 1
ATOM 2705 C CA . GLN A 1 161 ? 143.160 141.215 215.266 1.00 33.78 161 GLN A CA 1
ATOM 2706 C C . GLN A 1 161 ? 143.723 140.463 216.469 1.00 33.78 161 GLN A C 1
ATOM 2707 O O . GLN A 1 161 ? 144.802 139.872 216.403 1.00 33.78 161 GLN A O 1
ATOM 2721 N N . ASP A 1 162 ? 142.995 140.478 217.582 1.00 41.53 162 ASP A N 1
ATOM 2722 C CA . ASP A 1 162 ? 143.448 139.788 218.778 1.00 41.53 162 ASP A CA 1
ATOM 2723 C C . ASP A 1 162 ? 143.487 138.279 218.540 1.00 41.53 162 ASP A C 1
ATOM 2724 O O . ASP A 1 162 ? 143.002 137.763 217.529 1.00 41.53 162 ASP A O 1
ATOM 2733 N N . GLN A 1 163 ? 144.083 137.566 219.499 1.00 45.73 163 GLN A N 1
ATOM 2734 C CA . GLN A 1 163 ? 144.143 136.112 219.404 1.00 45.73 163 GLN A CA 1
ATOM 2735 C C . GLN A 1 163 ? 142.744 135.508 219.394 1.00 45.73 163 GLN A C 1
ATOM 2736 O O . GLN A 1 163 ? 142.457 134.596 218.609 1.00 45.73 163 GLN A O 1
ATOM 2750 N N . GLU A 1 164 ? 141.859 136.008 220.260 1.00 44.67 164 GLU A N 1
ATOM 2751 C CA . GLU A 1 164 ? 140.497 135.487 220.306 1.00 44.67 164 GLU A CA 1
ATOM 2752 C C . GLU A 1 164 ? 139.768 135.735 218.993 1.00 44.67 164 GLU A C 1
ATOM 2753 O O . GLU A 1 164 ? 139.069 134.850 218.486 1.00 44.67 164 GLU A O 1
ATOM 2765 N N . HIS A 1 165 ? 139.916 136.934 218.426 1.00 39.43 165 HIS A N 1
ATOM 2766 C CA . HIS A 1 165 ? 139.283 137.224 217.144 1.00 39.43 165 HIS A CA 1
ATOM 2767 C C . HIS A 1 165 ? 139.860 136.349 216.039 1.00 39.43 165 HIS A C 1
ATOM 2768 O O . HIS A 1 165 ? 139.124 135.858 215.175 1.00 39.43 165 HIS A O 1
ATOM 2782 N N . LEU A 1 166 ? 141.179 136.147 216.047 1.00 38.59 166 LEU A N 1
ATOM 2783 C CA . LEU A 1 166 ? 141.798 135.257 215.071 1.00 38.59 166 LEU A CA 1
ATOM 2784 C C . LEU A 1 166 ? 141.204 133.857 215.152 1.00 38.59 166 LEU A C 1
ATOM 2785 O O . LEU A 1 166 ? 140.825 133.270 214.132 1.00 38.59 166 LEU A O 1
ATOM 2801 N N . MET A 1 167 ? 141.111 133.306 216.364 1.00 44.41 167 MET A N 1
ATOM 2802 C CA . MET A 1 167 ? 140.571 131.959 216.515 1.00 44.41 167 MET A CA 1
ATOM 2803 C C . MET A 1 167 ? 139.104 131.902 216.106 1.00 44.41 167 MET A C 1
ATOM 2804 O O . MET A 1 167 ? 138.668 130.935 215.471 1.00 44.41 167 MET A O 1
ATOM 2818 N N . GLU A 1 168 ? 138.324 132.925 216.463 1.00 38.97 168 GLU A N 1
ATOM 2819 C CA . GLU A 1 168 ? 136.913 132.936 216.092 1.00 38.97 168 GLU A CA 1
ATOM 2820 C C . GLU A 1 168 ? 136.745 132.956 214.578 1.00 38.97 168 GLU A C 1
ATOM 2821 O O . GLU A 1 168 ? 135.928 132.208 214.027 1.00 38.97 168 GLU A O 1
ATOM 2833 N N . CYS A 1 169 ? 137.509 133.804 213.888 1.00 33.45 169 CYS A N 1
ATOM 2834 C CA . CYS A 1 169 ? 137.413 133.854 212.433 1.00 33.45 169 CYS A CA 1
ATOM 2835 C C . CYS A 1 169 ? 137.895 132.553 211.806 1.00 33.45 169 CYS A C 1
ATOM 2836 O O . CYS A 1 169 ? 137.333 132.096 210.803 1.00 33.45 169 CYS A O 1
ATOM 2844 N N . LEU A 1 170 ? 138.932 131.940 212.380 1.00 33.42 170 LEU A N 1
ATOM 2845 C CA . LEU A 1 170 ? 139.407 130.665 211.857 1.00 33.42 170 LEU A CA 1
ATOM 2846 C C . LEU A 1 170 ? 138.334 129.591 211.992 1.00 33.42 170 LEU A C 1
ATOM 2847 O O . LEU A 1 170 ? 138.115 128.799 211.067 1.00 33.42 170 LEU A O 1
ATOM 2863 N N . ILE A 1 171 ? 137.640 129.560 213.131 1.00 39.77 171 ILE A N 1
ATOM 2864 C CA . ILE A 1 171 ? 136.569 128.585 213.314 1.00 39.77 171 ILE A CA 1
ATOM 2865 C C . ILE A 1 171 ? 135.421 128.867 212.356 1.00 39.77 171 ILE A C 1
ATOM 2866 O O . ILE A 1 171 ? 134.793 127.942 211.826 1.00 39.77 171 ILE A O 1
ATOM 2882 N N . GLN A 1 172 ? 135.093 130.145 212.159 1.00 33.52 172 GLN A N 1
ATOM 2883 C CA . GLN A 1 172 ? 134.026 130.483 211.226 1.00 33.52 172 GLN A CA 1
ATOM 2884 C C . GLN A 1 172 ? 134.371 130.008 209.824 1.00 33.52 172 GLN A C 1
ATOM 2885 O O . GLN A 1 172 ? 133.528 129.429 209.129 1.00 33.52 172 GLN A O 1
ATOM 2899 N N . SER A 1 173 ? 135.618 130.219 209.401 1.00 27.96 173 SER A N 1
ATOM 2900 C CA . SER A 1 173 ? 136.051 129.718 208.102 1.00 27.96 173 SER A CA 1
ATOM 2901 C C . SER A 1 173 ? 135.974 128.198 208.049 1.00 27.96 173 SER A C 1
ATOM 2902 O O . SER A 1 173 ? 135.548 127.626 207.040 1.00 27.96 173 SER A O 1
ATOM 2910 N N . PHE A 1 174 ? 136.376 127.526 209.130 1.00 32.44 174 PHE A N 1
ATOM 2911 C CA . PHE A 1 174 ? 136.331 126.067 209.152 1.00 32.44 174 PHE A CA 1
ATOM 2912 C C . PHE A 1 174 ? 134.907 125.559 208.961 1.00 32.44 174 PHE A C 1
ATOM 2913 O O . PHE A 1 174 ? 134.650 124.702 208.107 1.00 32.44 174 PHE A O 1
ATOM 2930 N N . LYS A 1 175 ? 133.964 126.078 209.750 1.00 33.06 175 LYS A N 1
ATOM 2931 C CA . LYS A 1 175 ? 132.582 125.628 209.615 1.00 33.06 175 LYS A CA 1
ATOM 2932 C C . LYS A 1 175 ? 131.987 126.057 208.280 1.00 33.06 175 LYS A C 1
ATOM 2933 O O . LYS A 1 175 ? 131.065 125.406 207.777 1.00 33.06 175 LYS A O 1
ATOM 2952 N N . TYR A 1 176 ? 132.497 127.142 207.694 1.00 24.65 176 TYR A N 1
ATOM 2953 C CA . TYR A 1 176 ? 132.104 127.502 206.337 1.00 24.65 176 TYR A CA 1
ATOM 2954 C C . TYR A 1 176 ? 132.553 126.441 205.342 1.00 24.65 176 TYR A C 1
ATOM 2955 O O . TYR A 1 176 ? 131.806 126.081 204.425 1.00 24.65 176 TYR A O 1
ATOM 2973 N N . PHE A 1 177 ? 133.775 125.930 205.507 1.00 24.60 177 PHE A N 1
ATOM 2974 C CA . PHE A 1 177 ? 134.269 124.877 204.626 1.00 24.60 177 PHE A CA 1
ATOM 2975 C C . PHE A 1 177 ? 133.650 123.526 204.964 1.00 24.60 177 PHE A C 1
ATOM 2976 O O . PHE A 1 177 ? 133.393 122.718 204.065 1.00 24.60 177 PHE A O 1
ATOM 2993 N N . GLY A 1 178 ? 133.408 123.266 206.247 1.00 32.86 178 GLY A N 1
ATOM 2994 C CA . GLY A 1 178 ? 132.904 121.988 206.702 1.00 32.86 178 GLY A CA 1
ATOM 2995 C C . GLY A 1 178 ? 133.945 121.086 207.327 1.00 32.86 178 GLY A C 1
ATOM 2996 O O . GLY A 1 178 ? 133.578 120.061 207.915 1.00 32.86 178 GLY A O 1
ATOM 3000 N N . GLY A 1 179 ? 135.225 121.430 207.221 1.00 32.84 179 GLY A N 1
ATOM 3001 C CA . GLY A 1 179 ? 136.275 120.613 207.797 1.00 32.84 179 GLY A CA 1
ATOM 3002 C C . GLY A 1 179 ? 137.533 121.418 208.015 1.00 32.84 179 GLY A C 1
ATOM 3003 O O . GLY A 1 179 ? 137.710 122.502 207.449 1.00 32.84 179 GLY A O 1
ATOM 3007 N N . VAL A 1 180 ? 138.413 120.872 208.851 1.00 35.34 180 VAL A N 1
ATOM 3008 C CA . VAL A 1 180 ? 139.675 121.517 209.202 1.00 35.34 180 VAL A CA 1
ATOM 3009 C C . VAL A 1 180 ? 140.782 120.853 208.381 1.00 35.34 180 VAL A C 1
ATOM 3010 O O . VAL A 1 180 ? 141.069 119.665 208.599 1.00 35.34 180 VAL A O 1
ATOM 3023 N N . PRO A 1 181 ? 141.406 121.556 207.436 1.00 30.04 181 PRO A N 1
ATOM 3024 C CA . PRO A 1 181 ? 142.572 120.982 206.757 1.00 30.04 181 PRO A CA 1
ATOM 3025 C C . PRO A 1 181 ? 143.718 120.760 207.731 1.00 30.04 181 PRO A C 1
ATOM 3026 O O . PRO A 1 181 ? 143.866 121.473 208.727 1.00 30.04 181 PRO A O 1
ATOM 3037 N N . LYS A 1 182 ? 144.534 119.750 207.431 1.00 33.93 182 LYS A N 1
ATOM 3038 C CA . LYS A 1 182 ? 145.591 119.357 208.358 1.00 33.93 182 LYS A CA 1
ATOM 3039 C C . LYS A 1 182 ? 146.606 120.477 208.551 1.00 33.93 182 LYS A C 1
ATOM 3040 O O . LYS A 1 182 ? 147.059 120.723 209.675 1.00 33.93 182 LYS A O 1
ATOM 3059 N N . LYS A 1 183 ? 146.973 121.166 207.475 1.00 32.10 183 LYS A N 1
ATOM 3060 C CA . LYS A 1 183 ? 147.986 122.212 207.518 1.00 32.10 183 LYS A CA 1
ATOM 3061 C C . LYS A 1 183 ? 147.351 123.568 207.245 1.00 32.10 183 LYS A C 1
ATOM 3062 O O . LYS A 1 183 ? 146.664 123.751 206.231 1.00 32.10 183 LYS A O 1
ATOM 3081 N N . VAL A 1 184 ? 147.590 124.514 208.148 1.00 31.05 184 VAL A N 1
ATOM 3082 C CA . VAL A 1 184 ? 147.101 125.880 208.018 1.00 31.05 184 VAL A CA 1
ATOM 3083 C C . VAL A 1 184 ? 148.310 126.792 207.880 1.00 31.05 184 VAL A C 1
ATOM 3084 O O . VAL A 1 184 ? 149.175 126.823 208.763 1.00 31.05 184 VAL A O 1
ATOM 3097 N N . LEU A 1 185 ? 148.373 127.524 206.773 1.00 29.70 185 LEU A N 1
ATOM 3098 C CA . LEU A 1 185 ? 149.486 128.418 206.492 1.00 29.70 185 LEU A CA 1
ATOM 3099 C C . LEU A 1 185 ? 149.168 129.813 207.012 1.00 29.70 185 LEU A C 1
ATOM 3100 O O . LEU A 1 185 ? 148.079 130.342 206.766 1.00 29.70 185 LEU A O 1
ATOM 3116 N N . PHE A 1 186 ? 150.118 130.397 207.741 1.00 34.76 186 PHE A N 1
ATOM 3117 C CA . PHE A 1 186 ? 149.955 131.728 208.311 1.00 34.76 186 PHE A CA 1
ATOM 3118 C C . PHE A 1 186 ? 151.142 132.610 207.946 1.00 34.76 186 PHE A C 1
ATOM 3119 O O . PHE A 1 186 ? 152.002 132.209 207.155 1.00 34.76 186 PHE A O 1
ATOM 3136 N N . ASP A 1 187 ? 151.194 133.809 208.515 1.00 38.98 187 ASP A N 1
ATOM 3137 C CA . ASP A 1 187 ? 152.318 134.721 208.371 1.00 38.98 187 ASP A CA 1
ATOM 3138 C C . ASP A 1 187 ? 152.986 134.906 209.727 1.00 38.98 187 ASP A C 1
ATOM 3139 O O . ASP A 1 187 ? 152.451 134.519 210.769 1.00 38.98 187 ASP A O 1
ATOM 3148 N N . ASN A 1 188 ? 154.177 135.494 209.708 1.00 46.80 188 ASN A N 1
ATOM 3149 C CA . ASN A 1 188 ? 154.934 135.733 210.933 1.00 46.80 188 ASN A CA 1
ATOM 3150 C C . ASN A 1 188 ? 154.219 136.798 211.754 1.00 46.80 188 ASN A C 1
ATOM 3151 O O . ASN A 1 188 ? 154.292 137.990 211.449 1.00 46.80 188 ASN A O 1
ATOM 3162 N N . MET A 1 189 ? 153.522 136.370 212.805 1.00 48.08 189 MET A N 1
ATOM 3163 C CA . MET A 1 189 ? 152.823 137.282 213.698 1.00 48.08 189 MET A CA 1
ATOM 3164 C C . MET A 1 189 ? 152.987 136.793 215.130 1.00 48.08 189 MET A C 1
ATOM 3165 O O . MET A 1 189 ? 153.286 135.623 215.380 1.00 48.08 189 MET A O 1
ATOM 3179 N N . LYS A 1 190 ? 152.786 137.714 216.074 1.00 53.74 190 LYS A N 1
ATOM 3180 C CA . LYS A 1 190 ? 152.979 137.384 217.483 1.00 53.74 190 LYS A CA 1
ATOM 3181 C C . LYS A 1 190 ? 152.017 136.293 217.936 1.00 53.74 190 LYS A C 1
ATOM 3182 O O . LYS A 1 190 ? 152.412 135.364 218.650 1.00 53.74 190 LYS A O 1
ATOM 3201 N N . THR A 1 191 ? 150.748 136.388 217.533 1.00 49.54 191 THR A N 1
ATOM 3202 C CA . THR A 1 191 ? 149.758 135.408 217.970 1.00 49.54 191 THR A CA 1
ATOM 3203 C C . THR A 1 191 ? 150.105 134.012 217.464 1.00 49.54 191 THR A C 1
ATOM 3204 O O . THR A 1 191 ? 150.091 133.040 218.227 1.00 49.54 191 THR A O 1
ATOM 3215 N N . VAL A 1 192 ? 150.419 133.896 216.173 1.00 47.53 192 VAL A N 1
ATOM 3216 C CA . VAL A 1 192 ? 150.722 132.588 215.600 1.00 47.53 192 VAL A CA 1
ATOM 3217 C C . VAL A 1 192 ? 152.058 132.071 216.119 1.00 47.53 192 VAL A C 1
ATOM 3218 O O . VAL A 1 192 ? 152.196 130.885 216.440 1.00 47.53 192 VAL A O 1
ATOM 3231 N N . THR A 1 193 ? 153.059 132.945 216.210 1.00 53.80 193 THR A N 1
ATOM 3232 C CA . THR A 1 193 ? 154.406 132.563 216.611 1.00 53.80 193 THR A CA 1
ATOM 3233 C C . THR A 1 193 ? 154.884 133.481 217.724 1.00 53.80 193 THR A C 1
ATOM 3234 O O . THR A 1 193 ? 154.800 134.707 217.600 1.00 53.80 193 THR A O 1
ATOM 3245 N N . ASP A 1 194 ? 155.386 132.887 218.809 1.00 63.07 194 ASP A N 1
ATOM 3246 C CA . ASP A 1 194 ? 155.992 133.684 219.869 1.00 63.07 194 ASP A CA 1
ATOM 3247 C C . ASP A 1 194 ? 157.245 134.392 219.370 1.00 63.07 194 ASP A C 1
ATOM 3248 O O . ASP A 1 194 ? 157.481 135.561 219.697 1.00 63.07 194 ASP A O 1
ATOM 3257 N N . GLY A 1 195 ? 158.059 133.698 218.579 1.00 65.81 195 GLY A N 1
ATOM 3258 C CA . GLY A 1 195 ? 159.278 134.270 218.045 1.00 65.81 195 GLY A CA 1
ATOM 3259 C C . GLY A 1 195 ? 160.004 133.311 217.124 1.00 65.81 195 GLY A C 1
ATOM 3260 O O . GLY A 1 195 ? 159.380 132.441 216.509 1.00 65.81 195 GLY A O 1
ATOM 3264 N N . ARG A 1 196 ? 161.322 133.461 217.017 1.00 70.22 196 ARG A N 1
ATOM 3265 C CA . ARG A 1 196 ? 162.146 132.598 216.186 1.00 70.22 196 ARG A CA 1
ATOM 3266 C C . ARG A 1 196 ? 163.347 132.118 216.988 1.00 70.22 196 ARG A C 1
ATOM 3267 O O . ARG A 1 196 ? 163.831 132.811 217.886 1.00 70.22 196 ARG A O 1
ATOM 3288 N N . GLU A 1 197 ? 163.823 130.917 216.653 1.00 72.30 197 GLU A N 1
ATOM 3289 C CA . GLU A 1 197 ? 164.962 130.297 217.338 1.00 72.30 197 GLU A CA 1
ATOM 3290 C C . GLU A 1 197 ? 165.903 129.739 216.272 1.00 72.30 197 GLU A C 1
ATOM 3291 O O . GLU A 1 197 ? 165.779 128.581 215.865 1.00 72.30 197 GLU A O 1
ATOM 3303 N N . GLN A 1 198 ? 166.847 130.569 215.831 1.00 71.22 198 GLN A N 1
ATOM 3304 C CA . GLN A 1 198 ? 167.857 130.164 214.856 1.00 71.22 198 GLN A CA 1
ATOM 3305 C C . GLN A 1 198 ? 167.209 129.531 213.626 1.00 71.22 198 GLN A C 1
ATOM 3306 O O . GLN A 1 198 ? 167.569 128.434 213.193 1.00 71.22 198 GLN A O 1
ATOM 3320 N N . GLY A 1 199 ? 166.239 130.240 213.060 1.00 71.27 199 GLY A N 1
ATOM 3321 C CA . GLY A 1 199 ? 165.546 129.754 211.880 1.00 71.27 199 GLY A CA 1
ATOM 3322 C C . GLY A 1 199 ? 164.711 128.517 212.124 1.00 71.27 199 GLY A C 1
ATOM 3323 O O . GLY A 1 199 ? 164.622 127.650 211.245 1.00 71.27 199 GLY A O 1
ATOM 3327 N N . VAL A 1 200 ? 164.094 128.412 213.299 1.00 67.15 200 VAL A N 1
ATOM 3328 C CA . VAL A 1 200 ? 163.209 127.305 213.641 1.00 67.15 200 VAL A CA 1
ATOM 3329 C C . VAL A 1 200 ? 161.832 127.880 213.936 1.00 67.15 200 VAL A C 1
ATOM 3330 O O . VAL A 1 200 ? 161.695 128.777 214.776 1.00 67.15 200 VAL A O 1
ATOM 3343 N N . VAL A 1 201 ? 160.816 127.363 213.246 1.00 57.65 201 VAL A N 1
ATOM 3344 C CA . VAL A 1 201 ? 159.460 127.868 213.419 1.00 57.65 201 VAL A CA 1
ATOM 3345 C C . VAL A 1 201 ? 158.987 127.569 214.835 1.00 57.65 201 VAL A C 1
ATOM 3346 O O . VAL A 1 201 ? 159.113 126.439 215.325 1.00 57.65 201 VAL A O 1
ATOM 3359 N N . LYS A 1 202 ? 158.444 128.586 215.500 1.00 61.97 202 LYS A N 1
ATOM 3360 C CA . LYS A 1 202 ? 157.947 128.468 216.863 1.00 61.97 202 LYS A CA 1
ATOM 3361 C C . LYS A 1 202 ? 156.501 128.935 216.909 1.00 61.97 202 LYS A C 1
ATOM 3362 O O . LYS A 1 202 ? 156.128 129.892 216.224 1.00 61.97 202 LYS A O 1
ATOM 3381 N N . TRP A 1 203 ? 155.690 128.255 217.717 1.00 52.74 203 TRP A N 1
ATOM 3382 C CA . TRP A 1 203 ? 154.271 128.555 217.833 1.00 52.74 203 TRP A CA 1
ATOM 3383 C C . TRP A 1 203 ? 153.902 128.742 219.297 1.00 52.74 203 TRP A C 1
ATOM 3384 O O . TRP A 1 203 ? 154.489 128.122 220.188 1.00 52.74 203 TRP A O 1
ATOM 3405 N N . ASN A 1 204 ? 152.920 129.607 219.534 1.00 57.92 204 ASN A N 1
ATOM 3406 C CA . ASN A 1 204 ? 152.465 129.873 220.889 1.00 57.92 204 ASN A CA 1
ATOM 3407 C C . ASN A 1 204 ? 151.759 128.653 221.469 1.00 57.92 204 ASN A C 1
ATOM 3408 O O . ASN A 1 204 ? 151.113 127.880 220.756 1.00 57.92 204 ASN A O 1
ATOM 3419 N N . GLN A 1 205 ? 151.890 128.486 222.787 1.00 60.47 205 GLN A N 1
ATOM 3420 C CA . GLN A 1 205 ? 151.247 127.359 223.454 1.00 60.47 205 GLN A CA 1
ATOM 3421 C C . GLN A 1 205 ? 149.734 127.417 223.297 1.00 60.47 205 GLN A C 1
ATOM 3422 O O . GLN A 1 205 ? 149.088 126.392 223.050 1.00 60.47 205 GLN A O 1
ATOM 3436 N N . ARG A 1 206 ? 149.149 128.608 223.442 1.00 58.69 206 ARG A N 1
ATOM 3437 C CA . ARG A 1 206 ? 147.704 128.747 223.290 1.00 58.69 206 ARG A CA 1
ATOM 3438 C C . ARG A 1 206 ? 147.259 128.314 221.899 1.00 58.69 206 ARG A C 1
ATOM 3439 O O . ARG A 1 206 ? 146.315 127.529 221.750 1.00 58.69 206 ARG A O 1
ATOM 3460 N N . PHE A 1 207 ? 147.937 128.812 220.864 1.00 49.71 207 PHE A N 1
ATOM 3461 C CA . PHE A 1 207 ? 147.563 128.451 219.502 1.00 49.71 207 PHE A CA 1
ATOM 3462 C C . PHE A 1 207 ? 147.820 126.974 219.238 1.00 49.71 207 PHE A C 1
ATOM 3463 O O . PHE A 1 207 ? 147.051 126.324 218.521 1.00 49.71 207 PHE A O 1
ATOM 3480 N N . SER A 1 208 ? 148.899 126.426 219.801 1.00 56.39 208 SER A N 1
ATOM 3481 C CA . SER A 1 208 ? 149.187 125.009 219.607 1.00 56.39 208 SER A CA 1
ATOM 3482 C C . SER A 1 208 ? 148.093 124.136 220.209 1.00 56.39 208 SER A C 1
ATOM 3483 O O . SER A 1 208 ? 147.623 123.187 219.569 1.00 56.39 208 SER A O 1
ATOM 3491 N N . GLU A 1 209 ? 147.665 124.444 221.436 1.00 57.60 209 GLU A N 1
ATOM 3492 C CA . GLU A 1 209 ? 146.599 123.661 222.053 1.00 57.60 209 GLU A CA 1
ATOM 3493 C C . GLU A 1 209 ? 145.280 123.860 221.316 1.00 57.60 209 GLU A C 1
ATOM 3494 O O . GLU A 1 209 ? 144.495 122.917 221.174 1.00 57.60 209 GLU A O 1
ATOM 3506 N N . PHE A 1 210 ? 145.022 125.077 220.831 1.00 50.25 210 PHE A N 1
ATOM 3507 C CA . PHE A 1 210 ? 143.835 125.320 220.016 1.00 50.25 210 PHE A CA 1
ATOM 3508 C C . PHE A 1 210 ? 143.832 124.438 218.773 1.00 50.25 210 PHE A C 1
ATOM 3509 O O . PHE A 1 210 ? 142.832 123.779 218.460 1.00 50.25 210 PHE A O 1
ATOM 3526 N N . ALA A 1 211 ? 144.955 124.408 218.055 1.00 48.43 211 ALA A N 1
ATOM 3527 C CA . ALA A 1 211 ? 145.032 123.608 216.839 1.00 48.43 211 ALA A CA 1
ATOM 3528 C C . ALA A 1 211 ? 144.902 122.124 217.151 1.00 48.43 211 ALA A C 1
ATOM 3529 O O . ALA A 1 211 ? 144.250 121.382 216.406 1.00 48.43 211 ALA A O 1
ATOM 3536 N N . SER A 1 212 ? 145.514 121.670 218.247 1.00 54.72 212 SER A N 1
ATOM 3537 C CA . SER A 1 212 ? 145.359 120.276 218.647 1.00 54.72 212 SER A CA 1
ATOM 3538 C C . SER A 1 212 ? 143.900 119.955 218.944 1.00 54.72 212 SER A C 1
ATOM 3539 O O . SER A 1 212 ? 143.407 118.877 218.592 1.00 54.72 212 SER A O 1
ATOM 3547 N N . TYR A 1 213 ? 143.193 120.882 219.594 1.00 55.18 213 TYR A N 1
ATOM 3548 C CA . TYR A 1 213 ? 141.767 120.694 219.834 1.00 55.18 213 TYR A CA 1
ATOM 3549 C C . TYR A 1 213 ? 141.008 120.580 218.518 1.00 55.18 213 TYR A C 1
ATOM 3550 O O . TYR A 1 213 ? 140.105 119.746 218.382 1.00 55.18 213 TYR A O 1
ATOM 3568 N N . TYR A 1 214 ? 141.361 121.409 217.536 1.00 47.14 214 TYR A N 1
ATOM 3569 C CA . TYR A 1 214 ? 140.728 121.372 216.223 1.00 47.14 214 TYR A CA 1
ATOM 3570 C C . TYR A 1 214 ? 141.487 120.539 215.197 1.00 47.14 214 TYR A C 1
ATOM 3571 O O . TYR A 1 214 ? 141.083 120.508 214.031 1.00 47.14 214 TYR A O 1
ATOM 3589 N N . GLY A 1 215 ? 142.562 119.868 215.590 1.00 44.39 215 GLY A N 1
ATOM 3590 C CA . GLY A 1 215 ? 143.193 118.903 214.704 1.00 44.39 215 GLY A CA 1
ATOM 3591 C C . GLY A 1 215 ? 143.776 119.475 213.430 1.00 44.39 215 GLY A C 1
ATOM 3592 O O . GLY A 1 215 ? 143.584 118.897 212.353 1.00 44.39 215 GLY A O 1
ATOM 3596 N N . PHE A 1 216 ? 144.481 120.601 213.521 1.00 40.17 216 PHE A N 1
ATOM 3597 C CA . PHE A 1 216 ? 145.257 121.119 212.406 1.00 40.17 216 PHE A CA 1
ATOM 3598 C C . PHE A 1 216 ? 146.633 121.517 212.919 1.00 40.17 216 PHE A C 1
ATOM 3599 O O . PHE A 1 216 ? 146.870 121.592 214.127 1.00 40.17 216 PHE A O 1
ATOM 3616 N N . ILE A 1 217 ? 147.550 121.748 211.986 1.00 36.80 217 ILE A N 1
ATOM 3617 C CA . ILE A 1 217 ? 148.931 122.079 212.330 1.00 36.80 217 ILE A CA 1
ATOM 3618 C C . ILE A 1 217 ? 149.329 123.365 211.613 1.00 36.80 217 ILE A C 1
ATOM 3619 O O . ILE A 1 217 ? 149.135 123.477 210.393 1.00 36.80 217 ILE A O 1
ATOM 3635 N N . PRO A 1 218 ? 149.861 124.363 212.317 1.00 40.69 218 PRO A N 1
ATOM 3636 C CA . PRO A 1 218 ? 150.389 125.542 211.624 1.00 40.69 218 PRO A CA 1
ATOM 3637 C C . PRO A 1 218 ? 151.603 125.193 210.780 1.00 40.69 218 PRO A C 1
ATOM 3638 O O . PRO A 1 218 ? 152.381 124.293 211.106 1.00 40.69 218 PRO A O 1
ATOM 3649 N N . LYS A 1 219 ? 151.756 125.923 209.680 1.00 36.69 219 LYS A N 1
ATOM 3650 C CA . LYS A 1 219 ? 152.840 125.695 208.730 1.00 36.69 219 LYS A CA 1
ATOM 3651 C C . LYS A 1 219 ? 153.422 127.032 208.282 1.00 36.69 219 LYS A C 1
ATOM 3652 O O . LYS A 1 219 ? 153.628 127.281 207.093 1.00 36.69 219 LYS A O 1
ATOM 3671 N N . VAL A 1 220 ? 153.681 127.916 209.250 1.00 41.46 220 VAL A N 1
ATOM 3672 C CA . VAL A 1 220 ? 154.173 129.253 208.938 1.00 41.46 220 VAL A CA 1
ATOM 3673 C C . VAL A 1 220 ? 155.328 129.168 207.951 1.00 41.46 220 VAL A C 1
ATOM 3674 O O . VAL A 1 220 ? 156.191 128.288 208.043 1.00 41.46 220 VAL A O 1
ATOM 3687 N N . CYS A 1 221 ? 155.343 130.096 206.997 1.00 35.89 221 CYS A N 1
ATOM 3688 C CA . CYS A 1 221 ? 156.321 130.083 205.921 1.00 35.89 221 CYS A CA 1
ATOM 3689 C C . CYS A 1 221 ? 157.637 130.703 206.386 1.00 35.89 221 CYS A C 1
ATOM 3690 O O . CYS A 1 221 ? 157.832 131.017 207.564 1.00 35.89 221 CYS A O 1
ATOM 3698 N N . ARG A 1 222 ? 158.555 130.880 205.441 1.00 42.64 222 ARG A N 1
ATOM 3699 C CA . ARG A 1 222 ? 159.852 131.450 205.764 1.00 42.64 222 ARG A CA 1
ATOM 3700 C C . ARG A 1 222 ? 159.675 132.885 206.257 1.00 42.64 222 ARG A C 1
ATOM 3701 O O . ARG A 1 222 ? 158.859 133.634 205.706 1.00 42.64 222 ARG A O 1
ATOM 3722 N N . PRO A 1 223 ? 160.412 133.305 207.286 1.00 48.74 223 PRO A N 1
ATOM 3723 C CA . PRO A 1 223 ? 160.277 134.686 207.761 1.00 48.74 223 PRO A CA 1
ATOM 3724 C C . PRO A 1 223 ? 160.647 135.688 206.678 1.00 48.74 223 PRO A C 1
ATOM 3725 O O . PRO A 1 223 ? 161.587 135.482 205.907 1.00 48.74 223 PRO A O 1
ATOM 3736 N N . TYR A 1 224 ? 159.876 136.775 206.619 1.00 53.72 224 TYR A N 1
ATOM 3737 C CA . TYR A 1 224 ? 160.113 137.880 205.693 1.00 53.72 224 TYR A CA 1
ATOM 3738 C C . TYR A 1 224 ? 159.759 137.508 204.256 1.00 53.72 224 TYR A C 1
ATOM 3739 O O . TYR A 1 224 ? 159.778 138.369 203.371 1.00 53.72 224 TYR A O 1
ATOM 3757 N N . ARG A 1 225 ? 159.428 136.240 204.010 1.00 40.01 225 ARG A N 1
ATOM 3758 C CA . ARG A 1 225 ? 158.978 135.796 202.692 1.00 40.01 225 ARG A CA 1
ATOM 3759 C C . ARG A 1 225 ? 157.468 135.589 202.755 1.00 40.01 225 ARG A C 1
ATOM 3760 O O . ARG A 1 225 ? 156.966 134.482 202.946 1.00 40.01 225 ARG A O 1
ATOM 3781 N N . ALA A 1 226 ? 156.739 136.688 202.589 1.00 34.08 226 ALA A N 1
ATOM 3782 C CA . ALA A 1 226 ? 155.286 136.639 202.548 1.00 34.08 226 ALA A CA 1
ATOM 3783 C C . ALA A 1 226 ? 154.752 136.287 201.167 1.00 34.08 226 ALA A C 1
ATOM 3784 O O . ALA A 1 226 ? 153.534 136.161 201.004 1.00 34.08 226 ALA A O 1
ATOM 3791 N N . GLN A 1 227 ? 155.630 136.129 200.173 1.00 32.27 227 GLN A N 1
ATOM 3792 C CA . GLN A 1 227 ? 155.199 135.666 198.860 1.00 32.27 227 GLN A CA 1
ATOM 3793 C C . GLN A 1 227 ? 154.706 134.228 198.899 1.00 32.27 227 GLN A C 1
ATOM 3794 O O . GLN A 1 227 ? 153.970 133.812 197.999 1.00 32.27 227 GLN A O 1
ATOM 3808 N N . THR A 1 228 ? 155.089 133.465 199.925 1.00 32.15 228 THR A N 1
ATOM 3809 C CA . THR A 1 228 ? 154.721 132.054 199.983 1.00 32.15 228 THR A CA 1
ATOM 3810 C C . THR A 1 228 ? 153.209 131.877 199.975 1.00 32.15 228 THR A C 1
ATOM 3811 O O . THR A 1 228 ? 152.687 130.957 199.334 1.00 32.15 228 THR A O 1
ATOM 3822 N N . LYS A 1 229 ? 152.488 132.746 200.680 1.00 29.23 229 LYS A N 1
ATOM 3823 C CA . LYS A 1 229 ? 151.030 132.661 200.763 1.00 29.23 229 LYS A CA 1
ATOM 3824 C C . LYS A 1 229 ? 150.383 133.526 199.679 1.00 29.23 229 LYS A C 1
ATOM 3825 O O . LYS A 1 229 ? 149.599 134.436 199.942 1.00 29.23 229 LYS A O 1
ATOM 3844 N N . GLY A 1 230 ? 150.729 133.214 198.430 1.00 26.25 230 GLY A N 1
ATOM 3845 C CA . GLY A 1 230 ? 150.203 133.983 197.315 1.00 26.25 230 GLY A CA 1
ATOM 3846 C C . GLY A 1 230 ? 148.696 133.869 197.179 1.00 26.25 230 GLY A C 1
ATOM 3847 O O . GLY A 1 230 ? 148.020 134.837 196.818 1.00 26.25 230 GLY A O 1
ATOM 3851 N N . LYS A 1 231 ? 148.150 132.686 197.463 1.00 22.38 231 LYS A N 1
ATOM 3852 C CA . LYS A 1 231 ? 146.720 132.465 197.272 1.00 22.38 231 LYS A CA 1
ATOM 3853 C C . LYS A 1 231 ? 145.897 133.445 198.099 1.00 22.38 231 LYS A C 1
ATOM 3854 O O . LYS A 1 231 ? 145.021 134.139 197.570 1.00 22.38 231 LYS A O 1
ATOM 3873 N N . VAL A 1 232 ? 146.175 133.525 199.400 1.00 23.21 232 VAL A N 1
ATOM 3874 C CA . VAL A 1 232 ? 145.389 134.394 200.269 1.00 23.21 232 VAL A CA 1
ATOM 3875 C C . VAL A 1 232 ? 145.643 135.856 199.931 1.00 23.21 232 VAL A C 1
ATOM 3876 O O . VAL A 1 232 ? 144.731 136.687 199.986 1.00 23.21 232 VAL A O 1
ATOM 3889 N N . GLU A 1 233 ? 146.883 136.199 199.580 1.00 26.59 233 GLU A N 1
ATOM 3890 C CA . GLU A 1 233 ? 147.194 137.590 199.269 1.00 26.59 233 GLU A CA 1
ATOM 3891 C C . GLU A 1 233 ? 146.426 138.065 198.041 1.00 26.59 233 GLU A C 1
ATOM 3892 O O . GLU A 1 233 ? 145.881 139.177 198.023 1.00 26.59 233 GLU A O 1
ATOM 3904 N N . ARG A 1 234 ? 146.353 137.232 197.006 1.00 35.21 234 ARG A N 1
ATOM 3905 C CA . ARG A 1 234 ? 145.590 137.623 195.831 1.00 35.21 234 ARG A CA 1
ATOM 3906 C C . ARG A 1 234 ? 144.087 137.509 196.062 1.00 35.21 234 ARG A C 1
ATOM 3907 O O . ARG A 1 234 ? 143.321 138.270 195.463 1.00 35.21 234 ARG A O 1
ATOM 3928 N N . ALA A 1 235 ? 143.642 136.611 196.942 1.00 24.25 235 ALA A N 1
ATOM 3929 C CA . ALA A 1 235 ? 142.253 136.649 197.376 1.00 24.25 235 ALA A CA 1
ATOM 3930 C C . ALA A 1 235 ? 141.929 137.927 198.134 1.00 24.25 235 ALA A C 1
ATOM 3931 O O . ALA A 1 235 ? 140.765 138.338 198.164 1.00 24.25 235 ALA A O 1
ATOM 3938 N N . ILE A 1 236 ? 142.935 138.559 198.740 1.00 22.49 236 ILE A N 1
ATOM 3939 C CA . ILE A 1 236 ? 142.760 139.848 199.399 1.00 22.49 236 ILE A CA 1
ATOM 3940 C C . ILE A 1 236 ? 142.834 141.010 198.422 1.00 22.49 236 ILE A C 1
ATOM 3941 O O . ILE A 1 236 ? 142.217 142.056 198.676 1.00 22.49 236 ILE A O 1
ATOM 3957 N N . GLN A 1 237 ? 143.554 140.862 197.313 1.00 24.10 237 GLN A N 1
ATOM 3958 C CA . GLN A 1 237 ? 143.564 141.887 196.275 1.00 24.10 237 GLN A CA 1
ATOM 3959 C C . GLN A 1 237 ? 142.378 141.746 195.323 1.00 24.10 237 GLN A C 1
ATOM 3960 O O . GLN A 1 237 ? 142.117 142.655 194.528 1.00 24.10 237 GLN A O 1
ATOM 3974 N N . TYR A 1 238 ? 141.649 140.634 195.394 1.00 21.10 238 TYR A N 1
ATOM 3975 C CA . TYR A 1 238 ? 140.369 140.483 194.709 1.00 21.10 238 TYR A CA 1
ATOM 3976 C C . TYR A 1 238 ? 139.211 141.087 195.489 1.00 21.10 238 TYR A C 1
ATOM 3977 O O . TYR A 1 238 ? 138.387 141.805 194.914 1.00 21.10 238 TYR A O 1
ATOM 3995 N N . ILE A 1 239 ? 139.144 140.829 196.795 1.00 19.35 239 ILE A N 1
ATOM 3996 C CA . ILE A 1 239 ? 138.100 141.426 197.618 1.00 19.35 239 ILE A CA 1
ATOM 3997 C C . ILE A 1 239 ? 138.213 142.945 197.598 1.00 19.35 239 ILE A C 1
ATOM 3998 O O . ILE A 1 239 ? 137.208 143.655 197.478 1.00 19.35 239 ILE A O 1
ATOM 4014 N N . MET A 1 240 ? 139.435 143.467 197.717 1.00 20.63 240 MET A N 1
ATOM 4015 C CA . MET A 1 240 ? 139.622 144.912 197.757 1.00 20.63 240 MET A CA 1
ATOM 4016 C C . MET A 1 240 ? 139.354 145.565 196.408 1.00 20.63 240 MET A C 1
ATOM 4017 O O . MET A 1 240 ? 138.807 146.672 196.359 1.00 20.63 240 MET A O 1
ATOM 4031 N N . ASP A 1 241 ? 139.723 144.911 195.312 1.00 19.83 241 ASP A N 1
ATOM 4032 C CA . ASP A 1 241 ? 139.586 145.499 193.988 1.00 19.83 241 ASP A CA 1
ATOM 4033 C C . ASP A 1 241 ? 138.263 145.152 193.323 1.00 19.83 241 ASP A C 1
ATOM 4034 O O . ASP A 1 241 ? 138.026 145.580 192.189 1.00 19.83 241 ASP A O 1
ATOM 4043 N N . HIS A 1 242 ? 137.397 144.394 193.995 1.00 17.28 242 HIS A N 1
ATOM 4044 C CA . HIS A 1 242 ? 136.076 144.077 193.466 1.00 17.28 242 HIS A CA 1
ATOM 4045 C C . HIS A 1 242 ? 134.926 144.443 194.390 1.00 17.28 242 HIS A C 1
ATOM 4046 O O . HIS A 1 242 ? 133.863 144.821 193.886 1.00 17.28 242 HIS A O 1
ATOM 4060 N N . PHE A 1 243 ? 135.086 144.345 195.708 1.00 18.45 243 PHE A N 1
ATOM 4061 C CA . PHE A 1 243 ? 133.973 144.499 196.634 1.00 18.45 243 PHE A CA 1
ATOM 4062 C C . PHE A 1 243 ? 134.066 145.787 197.441 1.00 18.45 243 PHE A C 1
ATOM 4063 O O . PHE A 1 243 ? 133.124 146.584 197.442 1.00 18.45 243 PHE A O 1
ATOM 4080 N N . TYR A 1 244 ? 135.184 146.018 198.131 1.00 20.61 244 TYR A N 1
ATOM 4081 C CA . TYR A 1 244 ? 135.270 147.172 199.019 1.00 20.61 244 TYR A CA 1
ATOM 4082 C C . TYR A 1 244 ? 135.255 148.480 198.239 1.00 20.61 244 TYR A C 1
ATOM 4083 O O . TYR A 1 244 ? 134.706 149.483 198.711 1.00 20.61 244 TYR A O 1
ATOM 4101 N N . VAL A 1 245 ? 135.850 148.497 197.049 1.00 15.79 245 VAL A N 1
ATOM 4102 C CA . VAL A 1 245 ? 135.889 149.709 196.240 1.00 15.79 245 VAL A CA 1
ATOM 4103 C C . VAL A 1 245 ? 134.495 149.955 195.682 1.00 15.79 245 VAL A C 1
ATOM 4104 O O . VAL A 1 245 ? 134.094 149.344 194.685 1.00 15.79 245 VAL A O 1
ATOM 4117 N N . GLY A 1 246 ? 133.754 150.847 196.322 1.00 13.93 246 GLY A N 1
ATOM 4118 C CA . GLY A 1 246 ? 132.382 151.122 195.972 1.00 13.93 246 GLY A CA 1
ATOM 4119 C C . GLY A 1 246 ? 131.345 150.478 196.869 1.00 13.93 246 GLY A C 1
ATOM 4120 O O . GLY A 1 246 ? 130.206 150.290 196.424 1.00 13.93 246 GLY A O 1
ATOM 4124 N N . THR A 1 247 ? 131.697 150.134 198.103 1.00 19.60 247 THR A N 1
ATOM 4125 C CA . THR A 1 247 ? 130.784 149.475 199.026 1.00 19.60 247 THR A CA 1
ATOM 4126 C C . THR A 1 247 ? 130.211 150.504 199.991 1.00 19.60 247 THR A C 1
ATOM 4127 O O . THR A 1 247 ? 130.950 151.331 200.536 1.00 19.60 247 THR A O 1
ATOM 4138 N N . ALA A 1 248 ? 128.899 150.453 200.190 1.00 22.71 248 ALA A N 1
ATOM 4139 C CA . ALA A 1 248 ? 128.207 151.316 201.135 1.00 22.71 248 ALA A CA 1
ATOM 4140 C C . ALA A 1 248 ? 127.714 150.471 202.299 1.00 22.71 248 ALA A C 1
ATOM 4141 O O . ALA A 1 248 ? 126.971 149.505 202.098 1.00 22.71 248 ALA A O 1
ATOM 4148 N N . PHE A 1 249 ? 128.128 150.836 203.510 1.00 27.22 249 PHE A N 1
ATOM 4149 C CA . PHE A 1 249 ? 127.778 150.069 204.695 1.00 27.22 249 PHE A CA 1
ATOM 4150 C C . PHE A 1 249 ? 127.601 151.013 205.872 1.00 27.22 249 PHE A C 1
ATOM 4151 O O . PHE A 1 249 ? 128.186 152.099 205.913 1.00 27.22 249 PHE A O 1
ATOM 4168 N N . GLU A 1 250 ? 126.785 150.583 206.830 1.00 33.84 250 GLU A N 1
ATOM 4169 C CA . GLU A 1 250 ? 126.545 151.328 208.056 1.00 33.84 250 GLU A CA 1
ATOM 4170 C C . GLU A 1 250 ? 126.792 150.513 209.315 1.00 33.84 250 GLU A C 1
ATOM 4171 O O . GLU A 1 250 ? 127.175 151.088 210.336 1.00 33.84 250 GLU A O 1
ATOM 4183 N N . SER A 1 251 ? 126.582 149.200 209.271 1.00 30.84 251 SER A N 1
ATOM 4184 C CA . SER A 1 251 ? 126.817 148.320 210.405 1.00 30.84 251 SER A CA 1
ATOM 4185 C C . SER A 1 251 ? 127.771 147.204 210.001 1.00 30.84 251 SER A C 1
ATOM 4186 O O . SER A 1 251 ? 127.781 146.759 208.850 1.00 30.84 251 SER A O 1
ATOM 4194 N N . ILE A 1 252 ? 128.576 146.757 210.967 1.00 28.56 252 ILE A N 1
ATOM 4195 C CA . ILE A 1 252 ? 129.585 145.738 210.686 1.00 28.56 252 ILE A CA 1
ATOM 4196 C C . ILE A 1 252 ? 128.927 144.434 210.244 1.00 28.56 252 ILE A C 1
ATOM 4197 O O . ILE A 1 252 ? 129.389 143.773 209.306 1.00 28.56 252 ILE A O 1
ATOM 4213 N N . GLU A 1 253 ? 127.846 144.037 210.920 1.00 27.18 253 GLU A N 1
ATOM 4214 C CA . GLU A 1 253 ? 127.126 142.838 210.504 1.00 27.18 253 GLU A CA 1
ATOM 4215 C C . GLU A 1 253 ? 126.616 142.983 209.080 1.00 27.18 253 GLU A C 1
ATOM 4216 O O . GLU A 1 253 ? 126.667 142.032 208.293 1.00 27.18 253 GLU A O 1
ATOM 4228 N N . GLU A 1 254 ? 126.117 144.170 208.731 1.00 28.62 254 GLU A N 1
ATOM 4229 C CA . GLU A 1 254 ? 125.659 144.398 207.368 1.00 28.62 254 GLU A CA 1
ATOM 4230 C C . GLU A 1 254 ? 126.795 144.213 206.375 1.00 28.62 254 GLU A C 1
ATOM 4231 O O . GLU A 1 254 ? 126.614 143.585 205.327 1.00 28.62 254 GLU A O 1
ATOM 4243 N N . LEU A 1 255 ? 127.977 144.748 206.686 1.00 25.84 255 LEU A N 1
ATOM 4244 C CA . LEU A 1 255 ? 129.101 144.613 205.767 1.00 25.84 255 LEU A CA 1
ATOM 4245 C C . LEU A 1 255 ? 129.517 143.156 205.619 1.00 25.84 255 LEU A C 1
ATOM 4246 O O . LEU A 1 255 ? 129.778 142.690 204.505 1.00 25.84 255 LEU A O 1
ATOM 4262 N N . ASN A 1 256 ? 129.584 142.419 206.731 1.00 25.58 256 ASN A N 1
ATOM 4263 C CA . ASN A 1 256 ? 129.977 141.015 206.660 1.00 25.58 256 ASN A CA 1
ATOM 4264 C C . ASN A 1 256 ? 128.956 140.207 205.862 1.00 25.58 256 ASN A C 1
ATOM 4265 O O . ASN A 1 256 ? 129.320 139.313 205.091 1.00 25.58 256 ASN A O 1
ATOM 4276 N N . PHE A 1 257 ? 127.669 140.509 206.037 1.00 27.55 257 PHE A N 1
ATOM 4277 C CA . PHE A 1 257 ? 126.616 139.827 205.291 1.00 27.55 257 PHE A CA 1
ATOM 4278 C C . PHE A 1 257 ? 126.686 140.153 203.800 1.00 27.55 257 PHE A C 1
ATOM 4279 O O . PHE A 1 257 ? 126.541 139.261 202.950 1.00 27.55 257 PHE A O 1
ATOM 4296 N N . LEU A 1 258 ? 126.933 141.422 203.465 1.00 24.19 258 LEU A N 1
ATOM 4297 C CA . LEU A 1 258 ? 127.202 141.798 202.079 1.00 24.19 258 LEU A CA 1
ATOM 4298 C C . LEU A 1 258 ? 128.359 140.990 201.514 1.00 24.19 258 LEU A C 1
ATOM 4299 O O . LEU A 1 258 ? 128.290 140.481 200.391 1.00 24.19 258 LEU A O 1
ATOM 4315 N N . LEU A 1 259 ? 129.447 140.888 202.277 1.00 22.46 259 LEU A N 1
ATOM 4316 C CA . LEU A 1 259 ? 130.637 140.201 201.789 1.00 22.46 259 LEU A CA 1
ATOM 4317 C C . LEU A 1 259 ? 130.363 138.721 201.559 1.00 22.46 259 LEU A C 1
ATOM 4318 O O . LEU A 1 259 ? 130.811 138.149 200.560 1.00 22.46 259 LEU A O 1
ATOM 4334 N N . HIS A 1 260 ? 129.646 138.077 202.485 1.00 20.94 260 HIS A N 1
ATOM 4335 C CA . HIS A 1 260 ? 129.361 136.653 202.329 1.00 20.94 260 HIS A CA 1
ATOM 4336 C C . HIS A 1 260 ? 128.446 136.395 201.132 1.00 20.94 260 HIS A C 1
ATOM 4337 O O . HIS A 1 260 ? 128.654 135.431 200.379 1.00 20.94 260 HIS A O 1
ATOM 4351 N N . ARG A 1 261 ? 127.425 137.235 200.934 1.00 22.73 261 ARG A N 1
ATOM 4352 C CA . ARG A 1 261 ? 126.619 137.102 199.721 1.00 22.73 261 ARG A CA 1
ATOM 4353 C C . ARG A 1 261 ? 127.453 137.315 198.466 1.00 22.73 261 ARG A C 1
ATOM 4354 O O . ARG A 1 261 ? 127.295 136.581 197.484 1.00 22.73 261 ARG A O 1
ATOM 4375 N N . TRP A 1 262 ? 128.330 138.319 198.467 1.00 19.06 262 TRP A N 1
ATOM 4376 C CA . TRP A 1 262 ? 129.170 138.537 197.298 1.00 19.06 262 TRP A CA 1
ATOM 4377 C C . TRP A 1 262 ? 130.062 137.333 197.029 1.00 19.06 262 TRP A C 1
ATOM 4378 O O . TRP A 1 262 ? 130.283 136.952 195.870 1.00 19.06 262 TRP A O 1
ATOM 4399 N N . LEU A 1 263 ? 130.612 136.744 198.092 1.00 18.71 263 LEU A N 1
ATOM 4400 C CA . LEU A 1 263 ? 131.405 135.533 197.949 1.00 18.71 263 LEU A CA 1
ATOM 4401 C C . LEU A 1 263 ? 130.593 134.450 197.257 1.00 18.71 263 LEU A C 1
ATOM 4402 O O . LEU A 1 263 ? 130.939 134.000 196.158 1.00 18.71 263 LEU A O 1
ATOM 4418 N N . ASP A 1 264 ? 129.473 134.058 197.872 1.00 19.50 264 ASP A N 1
ATOM 4419 C CA . ASP A 1 264 ? 128.658 132.986 197.311 1.00 19.50 264 ASP A CA 1
ATOM 4420 C C . ASP A 1 264 ? 128.193 133.302 195.895 1.00 19.50 264 ASP A C 1
ATOM 4421 O O . ASP A 1 264 ? 127.944 132.381 195.110 1.00 19.50 264 ASP A O 1
ATOM 4430 N N . GLN A 1 265 ? 128.072 134.583 195.542 1.00 18.10 265 GLN A N 1
ATOM 4431 C CA . GLN A 1 265 ? 127.643 134.928 194.190 1.00 18.10 265 GLN A CA 1
ATOM 4432 C C . GLN A 1 265 ? 128.767 134.752 193.177 1.00 18.10 265 GLN A C 1
ATOM 4433 O O . GLN A 1 265 ? 128.635 133.974 192.227 1.00 18.10 265 GLN A O 1
ATOM 4447 N N . VAL A 1 266 ? 129.870 135.482 193.344 1.00 18.36 266 VAL A N 1
ATOM 4448 C CA . VAL A 1 266 ? 130.875 135.527 192.284 1.00 18.36 266 VAL A CA 1
ATOM 4449 C C . VAL A 1 266 ? 132.242 135.042 192.751 1.00 18.36 266 VAL A C 1
ATOM 4450 O O . VAL A 1 266 ? 133.023 134.519 191.950 1.00 18.36 266 VAL A O 1
ATOM 4463 N N . ALA A 1 267 ? 132.553 135.202 194.036 1.00 17.67 267 ALA A N 1
ATOM 4464 C CA . ALA A 1 267 ? 133.914 134.917 194.475 1.00 17.67 267 ALA A CA 1
ATOM 4465 C C . ALA A 1 267 ? 134.184 133.429 194.630 1.00 17.67 267 ALA A C 1
ATOM 4466 O O . ALA A 1 267 ? 135.341 133.010 194.523 1.00 17.67 267 ALA A O 1
ATOM 4473 N N . ASN A 1 268 ? 133.151 132.624 194.876 1.00 18.66 268 ASN A N 1
ATOM 4474 C CA . ASN A 1 268 ? 133.322 131.197 195.106 1.00 18.66 268 ASN A CA 1
ATOM 4475 C C . ASN A 1 268 ? 132.891 130.337 193.926 1.00 18.66 268 ASN A C 1
ATOM 4476 O O . ASN A 1 268 ? 133.115 129.123 193.959 1.00 18.66 268 ASN A O 1
ATOM 4487 N N . ARG A 1 269 ? 132.282 130.923 192.893 1.00 18.88 269 ARG A N 1
ATOM 4488 C CA . ARG A 1 269 ? 131.854 130.163 191.728 1.00 18.88 269 ARG A CA 1
ATOM 4489 C C . ARG A 1 269 ? 132.392 130.709 190.414 1.00 18.88 269 ARG A C 1
ATOM 4490 O O . ARG A 1 269 ? 132.084 130.143 189.360 1.00 18.88 269 ARG A O 1
ATOM 4511 N N . LYS A 1 270 ? 133.171 131.779 190.438 1.00 18.23 270 LYS A N 1
ATOM 4512 C CA . LYS A 1 270 ? 133.779 132.274 189.211 1.00 18.23 270 LYS A CA 1
ATOM 4513 C C . LYS A 1 270 ? 134.903 131.336 188.780 1.00 18.23 270 LYS A C 1
ATOM 4514 O O . LYS A 1 270 ? 135.767 130.998 189.597 1.00 18.23 270 LYS A O 1
ATOM 4533 N N . PRO A 1 271 ? 134.931 130.894 187.523 1.00 15.09 271 PRO A N 1
ATOM 4534 C CA . PRO A 1 271 ? 135.959 129.928 187.108 1.00 15.09 271 PRO A CA 1
ATOM 4535 C C . PRO A 1 271 ? 137.359 130.500 187.262 1.00 15.09 271 PRO A C 1
ATOM 4536 O O . PRO A 1 271 ? 137.731 131.471 186.598 1.00 15.09 271 PRO A O 1
ATOM 4547 N N . ASN A 1 272 ? 138.142 129.882 188.143 1.00 18.73 272 ASN A N 1
ATOM 4548 C CA . ASN A 1 272 ? 139.506 130.334 188.377 1.00 18.73 272 ASN A CA 1
ATOM 4549 C C . ASN A 1 272 ? 140.335 130.197 187.107 1.00 18.73 272 ASN A C 1
ATOM 4550 O O . ASN A 1 272 ? 140.167 129.252 186.332 1.00 18.73 272 ASN A O 1
ATOM 4561 N N . ALA A 1 273 ? 141.238 131.156 186.894 1.00 13.64 273 ALA A N 1
ATOM 4562 C CA . ALA A 1 273 ? 142.037 131.164 185.673 1.00 13.64 273 ALA A CA 1
ATOM 4563 C C . ALA A 1 273 ? 143.003 129.986 185.636 1.00 13.64 273 ALA A C 1
ATOM 4564 O O . ALA A 1 273 ? 143.074 129.260 184.637 1.00 13.64 273 ALA A O 1
ATOM 4571 N N . THR A 1 274 ? 143.760 129.781 186.716 1.00 20.20 274 THR A N 1
ATOM 4572 C CA . THR A 1 274 ? 144.757 128.715 186.719 1.00 20.20 274 THR A CA 1
ATOM 4573 C C . THR A 1 274 ? 144.100 127.341 186.716 1.00 20.20 274 THR A C 1
ATOM 4574 O O . THR A 1 274 ? 144.480 126.467 185.930 1.00 20.20 274 THR A O 1
ATOM 4585 N N . THR A 1 275 ? 143.108 127.135 187.578 1.00 17.87 275 THR A N 1
ATOM 4586 C CA . THR A 1 275 ? 142.454 125.838 187.682 1.00 17.87 275 THR A CA 1
ATOM 4587 C C . THR A 1 275 ? 141.394 125.629 186.611 1.00 17.87 275 THR A C 1
ATOM 4588 O O . THR A 1 275 ? 141.130 124.484 186.229 1.00 17.87 275 THR A O 1
ATOM 4599 N N . GLY A 1 276 ? 140.785 126.704 186.116 1.00 15.26 276 GLY A N 1
ATOM 4600 C CA . GLY A 1 276 ? 139.761 126.583 185.099 1.00 15.26 276 GLY A CA 1
ATOM 4601 C C . GLY A 1 276 ? 138.464 125.972 185.573 1.00 15.26 276 GLY A C 1
ATOM 4602 O O . GLY A 1 276 ? 137.606 125.659 184.743 1.00 15.26 276 GLY A O 1
ATOM 4606 N N . ILE A 1 277 ? 138.293 125.792 186.881 1.00 16.55 277 ILE A N 1
ATOM 4607 C CA . ILE A 1 277 ? 137.108 125.158 187.441 1.00 16.55 277 ILE A CA 1
ATOM 4608 C C . ILE A 1 277 ? 136.583 126.034 188.569 1.00 16.55 277 ILE A C 1
ATOM 4609 O O . ILE A 1 277 ? 137.352 126.662 189.303 1.00 16.55 277 ILE A O 1
ATOM 4625 N N . SER A 1 278 ? 135.262 126.074 188.703 1.00 18.48 278 SER A N 1
ATOM 4626 C CA . SER A 1 278 ? 134.650 126.889 189.740 1.00 18.48 278 SER A CA 1
ATOM 4627 C C . SER A 1 278 ? 135.041 126.363 191.122 1.00 18.48 278 SER A C 1
ATOM 4628 O O . SER A 1 278 ? 135.075 125.148 191.336 1.00 18.48 278 SER A O 1
ATOM 4636 N N . PRO A 1 279 ? 135.344 127.246 192.077 1.00 17.83 279 PRO A N 1
ATOM 4637 C CA . PRO A 1 279 ? 135.730 126.762 193.413 1.00 17.83 279 PRO A CA 1
ATOM 4638 C C . PRO A 1 279 ? 134.666 125.919 194.093 1.00 17.83 279 PRO A C 1
ATOM 4639 O O . PRO A 1 279 ? 135.010 124.996 194.842 1.00 17.83 279 PRO A O 1
ATOM 4650 N N . GLN A 1 280 ? 133.384 126.210 193.868 1.00 19.13 280 GLN A N 1
ATOM 4651 C CA . GLN A 1 280 ? 132.335 125.487 194.580 1.00 19.13 280 GLN A CA 1
ATOM 4652 C C . GLN A 1 280 ? 132.260 124.027 194.152 1.00 19.13 280 GLN A C 1
ATOM 4653 O O . GLN A 1 280 ? 131.928 123.163 194.971 1.00 19.13 280 GLN A O 1
ATOM 4667 N N . GLU A 1 281 ? 132.558 123.728 192.889 1.00 19.66 281 GLU A N 1
ATOM 4668 C CA . GLU A 1 281 ? 132.518 122.353 192.404 1.00 19.66 281 GLU A CA 1
ATOM 4669 C C . GLU A 1 281 ? 133.826 121.603 192.639 1.00 19.66 281 GLU A C 1
ATOM 4670 O O . GLU A 1 281 ? 133.953 120.458 192.193 1.00 19.66 281 GLU A O 1
ATOM 4682 N N . ARG A 1 282 ? 134.795 122.220 193.323 1.00 18.60 282 ARG A N 1
ATOM 4683 C CA . ARG A 1 282 ? 135.950 121.505 193.852 1.00 18.60 282 ARG A CA 1
ATOM 4684 C C . ARG A 1 282 ? 136.046 121.636 195.366 1.00 18.60 282 ARG A C 1
ATOM 4685 O O . ARG A 1 282 ? 136.982 121.096 195.965 1.00 18.60 282 ARG A O 1
ATOM 4706 N N . TRP A 1 283 ? 135.105 122.338 195.996 1.00 22.13 283 TRP A N 1
ATOM 4707 C CA . TRP A 1 283 ? 135.068 122.448 197.447 1.00 22.13 283 TRP A CA 1
ATOM 4708 C C . TRP A 1 283 ? 134.582 121.168 198.114 1.00 22.13 283 TRP A C 1
ATOM 4709 O O . TRP A 1 283 ? 134.767 121.005 199.324 1.00 22.13 283 TRP A O 1
ATOM 4730 N N . ALA A 1 284 ? 133.996 120.246 197.353 1.00 23.89 284 ALA A N 1
ATOM 4731 C CA . ALA A 1 284 ? 133.531 118.971 197.880 1.00 23.89 284 ALA A CA 1
ATOM 4732 C C . ALA A 1 284 ? 134.552 117.855 197.696 1.00 23.89 284 ALA A C 1
ATOM 4733 O O . ALA A 1 284 ? 134.265 116.704 198.040 1.00 23.89 284 ALA A O 1
ATOM 4740 N N . GLU A 1 285 ? 135.733 118.167 197.164 1.00 21.85 285 GLU A N 1
ATOM 4741 C CA . GLU A 1 285 ? 136.787 117.186 196.951 1.00 21.85 285 GLU A CA 1
ATOM 4742 C C . GLU A 1 285 ? 137.845 117.216 198.047 1.00 21.85 285 GLU A C 1
ATOM 4743 O O . GLU A 1 285 ? 138.902 116.598 197.889 1.00 21.85 285 GLU A O 1
ATOM 4755 N N . GLU A 1 286 ? 137.587 117.918 199.146 1.00 23.71 286 GLU A N 1
ATOM 4756 C CA . GLU A 1 286 ? 138.546 118.076 200.232 1.00 23.71 286 GLU A CA 1
ATOM 4757 C C . GLU A 1 286 ? 138.041 117.346 201.469 1.00 23.71 286 GLU A C 1
ATOM 4758 O O . GLU A 1 286 ? 136.866 117.469 201.832 1.00 23.71 286 GLU A O 1
ATOM 4770 N N . SER A 1 287 ? 138.927 116.581 202.104 1.00 28.22 287 SER A N 1
ATOM 4771 C CA . SER A 1 287 ? 138.552 115.831 203.295 1.00 28.22 287 SER A CA 1
ATOM 4772 C C . SER A 1 287 ? 138.160 116.779 204.422 1.00 28.22 287 SER A C 1
ATOM 4773 O O . SER A 1 287 ? 138.779 117.828 204.619 1.00 28.22 287 SER A O 1
ATOM 4781 N N . LEU A 1 288 ? 137.127 116.398 205.172 1.00 33.38 288 LEU A N 1
ATOM 4782 C CA . LEU A 1 288 ? 136.569 117.236 206.223 1.00 33.38 288 LEU A CA 1
ATOM 4783 C C . LEU A 1 288 ? 136.344 116.423 207.489 1.00 33.38 288 LEU A C 1
ATOM 4784 O O . LEU A 1 288 ? 136.000 115.239 207.427 1.00 33.38 288 LEU A O 1
ATOM 4800 N N . LYS A 1 289 ? 136.550 117.071 208.638 1.00 37.24 289 LYS A N 1
ATOM 4801 C CA . LYS A 1 289 ? 136.286 116.484 209.946 1.00 37.24 289 LYS A CA 1
ATOM 4802 C C . LYS A 1 289 ? 136.084 117.595 210.973 1.00 37.24 289 LYS A C 1
ATOM 4803 O O . LYS A 1 289 ? 137.058 118.072 211.568 1.00 37.24 289 LYS A O 1
ATOM 4822 N N . PRO A 1 290 ? 134.855 118.035 211.208 1.00 41.94 290 PRO A N 1
ATOM 4823 C CA . PRO A 1 290 ? 134.615 119.163 212.115 1.00 41.94 290 PRO A CA 1
ATOM 4824 C C . PRO A 1 290 ? 134.637 118.729 213.579 1.00 41.94 290 PRO A C 1
ATOM 4825 O O . PRO A 1 290 ? 134.761 117.552 213.908 1.00 41.94 290 PRO A O 1
ATOM 4836 N N . LEU A 1 291 ? 134.510 119.717 214.461 1.00 51.78 291 LEU A N 1
ATOM 4837 C CA . LEU A 1 291 ? 134.442 119.494 215.898 1.00 51.78 291 LEU A CA 1
ATOM 4838 C C . LEU A 1 291 ? 133.680 120.648 216.529 1.00 51.78 291 LEU A C 1
ATOM 4839 O O . LEU A 1 291 ? 133.561 121.722 215.926 1.00 51.78 291 LEU A O 1
ATOM 4855 N N . PRO A 1 292 ? 133.157 120.465 217.743 1.00 56.24 292 PRO A N 1
ATOM 4856 C CA . PRO A 1 292 ? 132.410 121.543 218.405 1.00 56.24 292 PRO A CA 1
ATOM 4857 C C . PRO A 1 292 ? 133.266 122.784 218.608 1.00 56.24 292 PRO A C 1
ATOM 4858 O O . PRO A 1 292 ? 134.467 122.810 218.326 1.00 56.24 292 PRO A O 1
ATOM 4869 N N . LEU A 1 293 ? 132.622 123.835 219.109 1.00 53.19 293 LEU A N 1
ATOM 4870 C CA . LEU A 1 293 ? 133.237 125.148 219.231 1.00 53.19 293 LEU A CA 1
ATOM 4871 C C . LEU A 1 293 ? 133.517 125.500 220.688 1.00 53.19 293 LEU A C 1
ATOM 4872 O O . LEU A 1 293 ? 132.828 125.044 221.604 1.00 53.19 293 LEU A O 1
ATOM 4888 N N . LYS A 1 294 ? 134.547 126.323 220.881 1.00 64.62 294 LYS A N 1
ATOM 4889 C CA . LYS A 1 294 ? 134.985 126.766 222.197 1.00 64.62 294 LYS A CA 1
ATOM 4890 C C . LYS A 1 294 ? 135.609 128.147 222.061 1.00 64.62 294 LYS A C 1
ATOM 4891 O O . LYS A 1 294 ? 136.037 128.550 220.976 1.00 64.62 294 LYS A O 1
ATOM 4910 N N . ASP A 1 295 ? 135.655 128.873 223.177 1.00 70.39 295 ASP A N 1
ATOM 4911 C CA . ASP A 1 295 ? 136.194 130.225 223.184 1.00 70.39 295 ASP A CA 1
ATOM 4912 C C . ASP A 1 295 ? 136.674 130.565 224.588 1.00 70.39 295 ASP A C 1
ATOM 4913 O O . ASP A 1 295 ? 136.350 129.878 225.560 1.00 70.39 295 ASP A O 1
ATOM 4922 N N . TYR A 1 296 ? 137.458 131.641 224.680 1.00 69.85 296 TYR A N 1
ATOM 4923 C CA . TYR A 1 296 ? 138.026 132.078 225.951 1.00 69.85 296 TYR A CA 1
ATOM 4924 C C . TYR A 1 296 ? 137.674 133.534 226.230 1.00 69.85 296 TYR A C 1
ATOM 4925 O O . TYR A 1 296 ? 138.553 134.336 226.565 1.00 69.85 296 TYR A O 1
ATOM 4943 N N . ASP A 1 297 ? 136.399 133.888 226.088 1.00 77.26 297 ASP A N 1
ATOM 4944 C CA . ASP A 1 297 ? 135.960 135.266 226.286 1.00 77.26 297 ASP A CA 1
ATOM 4945 C C . ASP A 1 297 ? 136.142 135.658 227.747 1.00 77.26 297 ASP A C 1
ATOM 4946 O O . ASP A 1 297 ? 135.368 135.234 228.612 1.00 77.26 297 ASP A O 1
ATOM 4955 N N . THR A 1 298 ? 137.159 136.473 228.026 1.00 80.87 298 THR A N 1
ATOM 4956 C CA . THR A 1 298 ? 137.420 136.952 229.376 1.00 80.87 298 THR A CA 1
ATOM 4957 C C . THR A 1 298 ? 138.034 138.343 229.300 1.00 80.87 298 THR A C 1
ATOM 4958 O O . THR A 1 298 ? 138.676 138.701 228.309 1.00 80.87 298 THR A O 1
ATOM 4969 N N . SER A 1 299 ? 137.827 139.124 230.360 1.00 77.79 299 SER A N 1
ATOM 4970 C CA . SER A 1 299 ? 138.418 140.452 230.485 1.00 77.79 299 SER A CA 1
ATOM 4971 C C . SER A 1 299 ? 138.835 140.670 231.932 1.00 77.79 299 SER A C 1
ATOM 4972 O O . SER A 1 299 ? 138.023 140.490 232.844 1.00 77.79 299 SER A O 1
ATOM 4980 N N . TYR A 1 300 ? 140.093 141.058 232.140 1.00 77.55 300 TYR A N 1
ATOM 4981 C CA . TYR A 1 300 ? 140.586 141.370 233.477 1.00 77.55 300 TYR A CA 1
ATOM 4982 C C . TYR A 1 300 ? 139.845 142.583 234.029 1.00 77.55 300 TYR A C 1
ATOM 4983 O O . TYR A 1 300 ? 139.923 143.675 233.458 1.00 77.55 300 TYR A O 1
ATOM 5001 N N . LEU A 1 301 ? 139.130 142.404 235.134 1.00 79.70 301 LEU A N 1
ATOM 5002 C CA . LEU A 1 301 ? 138.187 143.407 235.620 1.00 79.70 301 LEU A CA 1
ATOM 5003 C C . LEU A 1 301 ? 138.231 143.415 237.146 1.00 79.70 301 LEU A C 1
ATOM 5004 O O . LEU A 1 301 ? 139.189 142.944 237.768 1.00 79.70 301 LEU A O 1
ATOM 5019 N N . SER A 1 302 ? 137.206 143.998 237.763 1.00 82.72 302 SER A N 1
ATOM 5020 C CA . SER A 1 302 ? 137.205 144.237 239.199 1.00 82.72 302 SER A CA 1
ATOM 5021 C C . SER A 1 302 ? 137.094 142.934 239.992 1.00 82.72 302 SER A C 1
ATOM 5022 O O . SER A 1 302 ? 136.695 141.882 239.480 1.00 82.72 302 SER A O 1
ATOM 5030 N N . TYR A 1 303 ? 137.460 143.027 241.268 1.00 84.52 303 TYR A N 1
ATOM 5031 C CA . TYR A 1 303 ? 137.414 141.922 242.212 1.00 84.52 303 TYR A CA 1
ATOM 5032 C C . TYR A 1 303 ? 136.322 142.152 243.250 1.00 84.52 303 TYR A C 1
ATOM 5033 O O . TYR A 1 303 ? 135.832 143.268 243.440 1.00 84.52 303 TYR A O 1
ATOM 5051 N N . ARG A 1 304 ? 135.949 141.065 243.923 1.00 86.57 304 ARG A N 1
ATOM 5052 C CA . ARG A 1 304 ? 134.995 141.101 245.025 1.00 86.57 304 ARG A CA 1
ATOM 5053 C C . ARG A 1 304 ? 135.421 140.092 246.079 1.00 86.57 304 ARG A C 1
ATOM 5054 O O . ARG A 1 304 ? 135.776 138.958 245.746 1.00 86.57 304 ARG A O 1
ATOM 5075 N N . LYS A 1 305 ? 135.390 140.499 247.346 1.00 84.73 305 LYS A N 1
ATOM 5076 C CA . LYS A 1 305 ? 135.671 139.573 248.434 1.00 84.73 305 LYS A CA 1
ATOM 5077 C C . LYS A 1 305 ? 134.404 138.810 248.796 1.00 84.73 305 LYS A C 1
ATOM 5078 O O . LYS A 1 305 ? 133.335 139.406 248.964 1.00 84.73 305 LYS A O 1
ATOM 5097 N N . VAL A 1 306 ? 134.524 137.492 248.916 1.00 82.71 306 VAL A N 1
ATOM 5098 C CA . VAL A 1 306 ? 133.390 136.632 249.228 1.00 82.71 306 VAL A CA 1
ATOM 5099 C C . VAL A 1 306 ? 133.242 136.548 250.741 1.00 82.71 306 VAL A C 1
ATOM 5100 O O . VAL A 1 306 ? 134.211 136.271 251.457 1.00 82.71 306 VAL A O 1
ATOM 5113 N N . HIS A 1 307 ? 132.027 136.789 251.227 1.00 85.31 307 HIS A N 1
ATOM 5114 C CA . HIS A 1 307 ? 131.761 136.709 252.653 1.00 85.31 307 HIS A CA 1
ATOM 5115 C C . HIS A 1 307 ? 131.830 135.257 253.125 1.00 85.31 307 HIS A C 1
ATOM 5116 O O . HIS A 1 307 ? 131.823 134.311 252.331 1.00 85.31 307 HIS A O 1
ATOM 5130 N N . TRP A 1 308 ? 131.900 135.087 254.447 1.00 84.29 308 TRP A N 1
ATOM 5131 C CA . TRP A 1 308 ? 132.026 133.752 255.018 1.00 84.29 308 TRP A CA 1
ATOM 5132 C C . TRP A 1 308 ? 130.812 132.880 254.727 1.00 84.29 308 TRP A C 1
ATOM 5133 O O . TRP A 1 308 ? 130.909 131.652 254.825 1.00 84.29 308 TRP A O 1
ATOM 5154 N N . ASP A 1 309 ? 129.677 133.479 254.375 1.00 84.99 309 ASP A N 1
ATOM 5155 C CA . ASP A 1 309 ? 128.480 132.728 254.024 1.00 84.99 309 ASP A CA 1
ATOM 5156 C C . ASP A 1 309 ? 128.432 132.350 252.549 1.00 84.99 309 ASP A C 1
ATOM 5157 O O . ASP A 1 309 ? 127.456 131.730 252.115 1.00 84.99 309 ASP A O 1
ATOM 5166 N N . GLY A 1 310 ? 129.454 132.706 251.772 1.00 82.76 310 GLY A N 1
ATOM 5167 C CA . GLY A 1 310 ? 129.493 132.393 250.360 1.00 82.76 310 GLY A CA 1
ATOM 5168 C C . GLY A 1 310 ? 128.782 133.382 249.463 1.00 82.76 310 GLY A C 1
ATOM 5169 O O . GLY A 1 310 ? 128.697 133.142 248.252 1.00 82.76 310 GLY A O 1
ATOM 5173 N N . SER A 1 311 ? 128.273 134.482 250.010 1.00 85.04 311 SER A N 1
ATOM 5174 C CA . SER A 1 311 ? 127.535 135.474 249.242 1.00 85.04 311 SER A CA 1
ATOM 5175 C C . SER A 1 311 ? 128.391 136.713 249.022 1.00 85.04 311 SER A C 1
ATOM 5176 O O . SER A 1 311 ? 129.078 137.177 249.937 1.00 85.04 311 SER A O 1
ATOM 5184 N N . PHE A 1 312 ? 128.347 137.246 247.802 1.00 85.66 312 PHE A N 1
ATOM 5185 C CA . PHE A 1 312 ? 129.016 138.500 247.491 1.00 85.66 312 PHE A CA 1
ATOM 5186 C C . PHE A 1 312 ? 128.100 139.361 246.633 1.00 85.66 312 PHE A C 1
ATOM 5187 O O . PHE A 1 312 ? 127.266 138.855 245.876 1.00 85.66 312 PHE A O 1
ATOM 5204 N N . SER A 1 313 ? 128.264 140.675 246.764 1.00 84.32 313 SER A N 1
ATOM 5205 C CA . SER A 1 313 ? 127.397 141.647 246.114 1.00 84.32 313 SER A CA 1
ATOM 5206 C C . SER A 1 313 ? 128.110 142.262 244.917 1.00 84.32 313 SER A C 1
ATOM 5207 O O . SER A 1 313 ? 129.262 142.695 245.027 1.00 84.32 313 SER A O 1
ATOM 5215 N N . TYR A 1 314 ? 127.420 142.296 243.779 1.00 86.74 314 TYR A N 1
ATOM 5216 C CA . TYR A 1 314 ? 127.942 142.901 242.559 1.00 86.74 314 TYR A CA 1
ATOM 5217 C C . TYR A 1 314 ? 126.821 143.690 241.902 1.00 86.74 314 TYR A C 1
ATOM 5218 O O . TYR A 1 314 ? 125.782 143.121 241.552 1.00 86.74 314 TYR A O 1
ATOM 5236 N N . LYS A 1 315 ? 127.030 144.998 241.743 1.00 88.32 315 LYS A N 1
ATOM 5237 C CA . LYS A 1 315 ? 126.040 145.879 241.123 1.00 88.32 315 LYS A CA 1
ATOM 5238 C C . LYS A 1 315 ? 124.679 145.753 241.803 1.00 88.32 315 LYS A C 1
ATOM 5239 O O . LYS A 1 315 ? 123.632 145.857 241.159 1.00 88.32 315 LYS A O 1
ATOM 5258 N N . GLY A 1 316 ? 124.686 145.527 243.116 1.00 83.39 316 GLY A N 1
ATOM 5259 C CA . GLY A 1 316 ? 123.466 145.429 243.886 1.00 83.39 316 GLY A CA 1
ATOM 5260 C C . GLY A 1 316 ? 122.817 144.061 243.896 1.00 83.39 316 GLY A C 1
ATOM 5261 O O . GLY A 1 316 ? 121.813 143.878 244.596 1.00 83.39 316 GLY A O 1
ATOM 5265 N N . GLU A 1 317 ? 123.351 143.098 243.150 1.00 86.31 317 GLU A N 1
ATOM 5266 C CA . GLU A 1 317 ? 122.798 141.754 243.095 1.00 86.31 317 GLU A CA 1
ATOM 5267 C C . GLU A 1 317 ? 123.650 140.798 243.921 1.00 86.31 317 GLU A C 1
ATOM 5268 O O . GLU A 1 317 ? 124.861 140.984 244.066 1.00 86.31 317 GLU A O 1
ATOM 5280 N N . GLN A 1 318 ? 123.005 139.766 244.456 1.00 87.42 318 GLN A N 1
ATOM 5281 C CA . GLN A 1 318 ? 123.652 138.815 245.350 1.00 87.42 318 GLN A CA 1
ATOM 5282 C C . GLN A 1 318 ? 124.003 137.543 244.588 1.00 87.42 318 GLN A C 1
ATOM 5283 O O . GLN A 1 318 ? 123.165 136.991 243.865 1.00 87.42 318 GLN A O 1
ATOM 5297 N N . TRP A 1 319 ? 125.244 137.087 244.751 1.00 86.60 319 TRP A N 1
ATOM 5298 C CA . TRP A 1 319 ? 125.744 135.902 244.071 1.00 86.60 319 TRP A CA 1
ATOM 5299 C C . TRP A 1 319 ? 126.316 134.948 245.109 1.00 86.60 319 TRP A C 1
ATOM 5300 O O . TRP A 1 319 ? 127.130 135.351 245.947 1.00 86.60 319 TRP A O 1
ATOM 5321 N N . LEU A 1 320 ? 125.890 133.690 245.044 1.00 85.42 320 LEU A N 1
ATOM 5322 C CA . LEU A 1 320 ? 126.297 132.648 245.975 1.00 85.42 320 LEU A CA 1
ATOM 5323 C C . LEU A 1 320 ? 127.232 131.676 245.269 1.00 85.42 320 LEU A C 1
ATOM 5324 O O . LEU A 1 320 ? 126.973 131.272 244.127 1.00 85.42 320 LEU A O 1
ATOM 5340 N N . LEU A 1 321 ? 128.309 131.307 245.954 1.00 81.66 321 LEU A N 1
ATOM 5341 C CA . LEU A 1 321 ? 129.303 130.367 245.463 1.00 81.66 321 LEU A CA 1
ATOM 5342 C C . LEU A 1 321 ? 129.445 129.212 246.445 1.00 81.66 321 LEU A C 1
ATOM 5343 O O . LEU A 1 321 ? 128.869 129.215 247.536 1.00 81.66 321 LEU A O 1
ATOM 5359 N N . SER A 1 322 ? 130.225 128.214 246.040 1.00 80.29 322 SER A N 1
ATOM 5360 C CA . SER A 1 322 ? 130.496 127.083 246.914 1.00 80.29 322 SER A CA 1
ATOM 5361 C C . SER A 1 322 ? 131.220 127.552 248.171 1.00 80.29 322 SER A C 1
ATOM 5362 O O . SER A 1 322 ? 131.920 128.569 248.172 1.00 80.29 322 SER A O 1
ATOM 5370 N N . ALA A 1 323 ? 131.044 126.795 249.256 1.00 81.53 323 ALA A N 1
ATOM 5371 C CA . ALA A 1 323 ? 131.653 127.168 250.528 1.00 81.53 323 ALA A CA 1
ATOM 5372 C C . ALA A 1 323 ? 133.173 127.211 250.449 1.00 81.53 323 ALA A C 1
ATOM 5373 O O . ALA A 1 323 ? 133.809 127.837 251.304 1.00 81.53 323 ALA A O 1
ATOM 5380 N N . GLU A 1 324 ? 133.771 126.561 249.447 1.00 79.92 324 GLU A N 1
ATOM 5381 C CA . GLU A 1 324 ? 135.223 126.588 249.314 1.00 79.92 324 GLU A CA 1
ATOM 5382 C C . GLU A 1 324 ? 135.739 128.001 249.072 1.00 79.92 324 GLU A C 1
ATOM 5383 O O . GLU A 1 324 ? 136.886 128.308 249.415 1.00 79.92 324 GLU A O 1
ATOM 5395 N N . TYR A 1 325 ? 134.917 128.869 248.487 1.00 81.33 325 TYR A N 1
ATOM 5396 C CA . TYR A 1 325 ? 135.310 130.241 248.195 1.00 81.33 325 TYR A CA 1
ATOM 5397 C C . TYR A 1 325 ? 134.992 131.206 249.329 1.00 81.33 325 TYR A C 1
ATOM 5398 O O . TYR A 1 325 ? 135.281 132.401 249.202 1.00 81.33 325 TYR A O 1
ATOM 5416 N N . ALA A 1 326 ? 134.408 130.727 250.424 1.00 80.83 326 ALA A N 1
ATOM 5417 C CA . ALA A 1 326 ? 134.047 131.611 251.524 1.00 80.83 326 ALA A CA 1
ATOM 5418 C C . ALA A 1 326 ? 135.286 132.290 252.092 1.00 80.83 326 ALA A C 1
ATOM 5419 O O . ALA A 1 326 ? 136.295 131.637 252.375 1.00 80.83 326 ALA A O 1
ATOM 5426 N N . GLY A 1 327 ? 135.206 133.609 252.259 1.00 80.47 327 GLY A N 1
ATOM 5427 C CA . GLY A 1 327 ? 136.294 134.378 252.823 1.00 80.47 327 GLY A CA 1
ATOM 5428 C C . GLY A 1 327 ? 137.417 134.704 251.865 1.00 80.47 327 GLY A C 1
ATOM 5429 O O . GLY A 1 327 ? 138.400 135.330 252.284 1.00 80.47 327 GLY A O 1
ATOM 5433 N N . LYS A 1 328 ? 137.311 134.307 250.602 1.00 81.46 328 LYS A N 1
ATOM 5434 C CA . LYS A 1 328 ? 138.356 134.528 249.615 1.00 81.46 328 LYS A CA 1
ATOM 5435 C C . LYS A 1 328 ? 137.946 135.622 248.635 1.00 81.46 328 LYS A C 1
ATOM 5436 O O . LYS A 1 328 ? 136.777 136.005 248.544 1.00 81.46 328 LYS A O 1
ATOM 5455 N N . GLU A 1 329 ? 138.933 136.123 247.898 1.00 85.01 329 GLU A N 1
ATOM 5456 C CA . GLU A 1 329 ? 138.730 137.178 246.916 1.00 85.01 329 GLU A CA 1
ATOM 5457 C C . GLU A 1 329 ? 138.641 136.564 245.525 1.00 85.01 329 GLU A C 1
ATOM 5458 O O . GLU A 1 329 ? 139.464 135.718 245.161 1.00 85.01 329 GLU A O 1
ATOM 5470 N N . ILE A 1 330 ? 137.643 136.993 244.753 1.00 83.90 330 ILE A N 1
ATOM 5471 C CA . ILE A 1 330 ? 137.390 136.465 243.421 1.00 83.90 330 ILE A CA 1
ATOM 5472 C C . ILE A 1 330 ? 137.406 137.616 242.425 1.00 83.90 330 ILE A C 1
ATOM 5473 O O . ILE A 1 330 ? 137.334 138.792 242.790 1.00 83.90 330 ILE A O 1
ATOM 5489 N N . LEU A 1 331 ? 137.493 137.257 241.148 1.00 82.74 331 LEU A N 1
ATOM 5490 C CA . LEU A 1 331 ? 137.539 138.201 240.040 1.00 82.74 331 LEU A CA 1
ATOM 5491 C C . LEU A 1 331 ? 136.234 138.107 239.261 1.00 82.74 331 LEU A C 1
ATOM 5492 O O . LEU A 1 331 ? 135.905 137.039 238.731 1.00 82.74 331 LEU A O 1
ATOM 5508 N N . VAL A 1 332 ? 135.489 139.212 239.202 1.00 83.84 332 VAL A N 1
ATOM 5509 C CA . VAL A 1 332 ? 134.242 139.260 238.447 1.00 83.84 332 VAL A CA 1
ATOM 5510 C C . VAL A 1 332 ? 134.534 139.864 237.081 1.00 83.84 332 VAL A C 1
ATOM 5511 O O . VAL A 1 332 ? 135.077 140.971 236.983 1.00 83.84 332 VAL A O 1
ATOM 5524 N N . LYS A 1 333 ? 134.173 139.138 236.026 1.00 81.53 333 LYS A N 1
ATOM 5525 C CA . LYS A 1 333 ? 134.470 139.521 234.650 1.00 81.53 333 LYS A CA 1
ATOM 5526 C C . LYS A 1 333 ? 133.149 139.811 233.951 1.00 81.53 333 LYS A C 1
ATOM 5527 O O . LYS A 1 333 ? 132.416 138.882 233.598 1.00 81.53 333 LYS A O 1
ATOM 5546 N N . GLU A 1 334 ? 132.842 141.091 233.759 1.00 83.31 334 GLU A N 1
ATOM 5547 C CA . GLU A 1 334 ? 131.612 141.522 233.106 1.00 83.31 334 GLU A CA 1
ATOM 5548 C C . GLU A 1 334 ? 131.965 142.179 231.780 1.00 83.31 334 GLU A C 1
ATOM 5549 O O . GLU A 1 334 ? 132.754 143.130 231.746 1.00 83.31 334 GLU A O 1
ATOM 5561 N N . ARG A 1 335 ? 131.379 141.678 230.699 1.00 83.80 335 ARG A N 1
ATOM 5562 C CA . ARG A 1 335 ? 131.586 142.243 229.376 1.00 83.80 335 ARG A CA 1
ATOM 5563 C C . ARG A 1 335 ? 130.502 143.272 229.062 1.00 83.80 335 ARG A C 1
ATOM 5564 O O . ARG A 1 335 ? 129.497 143.396 229.765 1.00 83.80 335 ARG A O 1
ATOM 5583 N N . LEU A 1 336 ? 130.721 144.022 227.979 1.00 89.94 336 LEU A N 1
ATOM 5584 C CA . LEU A 1 336 ? 129.772 145.057 227.588 1.00 89.94 336 LEU A CA 1
ATOM 5585 C C . LEU A 1 336 ? 128.402 144.485 227.245 1.00 89.94 336 LEU A C 1
ATOM 5586 O O . LEU A 1 336 ? 127.410 145.221 227.280 1.00 89.94 336 LEU A O 1
ATOM 5602 N N . ASN A 1 337 ? 128.324 143.198 226.917 1.00 86.80 337 ASN A N 1
ATOM 5603 C CA . ASN A 1 337 ? 127.063 142.557 226.567 1.00 86.80 337 ASN A CA 1
ATOM 5604 C C . ASN A 1 337 ? 126.341 141.972 227.774 1.00 86.80 337 ASN A C 1
ATOM 5605 O O . ASN A 1 337 ? 125.290 141.346 227.603 1.00 86.80 337 ASN A O 1
ATOM 5616 N N . GLY A 1 338 ? 126.874 142.156 228.980 1.00 83.78 338 GLY A N 1
ATOM 5617 C CA . GLY A 1 338 ? 126.245 141.655 230.182 1.00 83.78 338 GLY A CA 1
ATOM 5618 C C . GLY A 1 338 ? 126.675 140.268 230.606 1.00 83.78 338 GLY A C 1
ATOM 5619 O O . GLY A 1 338 ? 126.229 139.797 231.660 1.00 83.78 338 GLY A O 1
ATOM 5623 N N . ASP A 1 339 ? 127.520 139.597 229.828 1.00 84.61 339 ASP A N 1
ATOM 5624 C CA . ASP A 1 339 ? 128.015 138.286 230.223 1.00 84.61 339 ASP A CA 1
ATOM 5625 C C . ASP A 1 339 ? 128.898 138.423 231.457 1.00 84.61 339 ASP A C 1
ATOM 5626 O O . ASP A 1 339 ? 129.845 139.215 231.469 1.00 84.61 339 ASP A O 1
ATOM 5635 N N . ILE A 1 340 ? 128.590 137.648 232.494 1.00 84.67 340 ILE A N 1
ATOM 5636 C CA . ILE A 1 340 ? 129.288 137.719 233.771 1.00 84.67 340 ILE A CA 1
ATOM 5637 C C . ILE A 1 340 ? 129.913 136.363 234.063 1.00 84.67 340 ILE A C 1
ATOM 5638 O O . ILE A 1 340 ? 129.228 135.334 234.023 1.00 84.67 340 ILE A O 1
ATOM 5654 N N . ARG A 1 341 ? 131.210 136.369 234.354 1.00 83.59 341 ARG A N 1
ATOM 5655 C CA . ARG A 1 341 ? 131.952 135.189 234.766 1.00 83.59 341 ARG A CA 1
ATOM 5656 C C . ARG A 1 341 ? 132.634 135.468 236.099 1.00 83.59 341 ARG A C 1
ATOM 5657 O O . ARG A 1 341 ? 132.839 136.622 236.484 1.00 83.59 341 ARG A O 1
ATOM 5678 N N . LEU A 1 342 ? 132.991 134.397 236.801 1.00 83.16 342 LEU A N 1
ATOM 5679 C CA . LEU A 1 342 ? 133.700 134.497 238.068 1.00 83.16 342 LEU A CA 1
ATOM 5680 C C . LEU A 1 342 ? 134.933 133.608 238.027 1.00 83.16 342 LEU A C 1
ATOM 5681 O O . LEU A 1 342 ? 134.875 132.472 237.546 1.00 83.16 342 LEU A O 1
ATOM 5697 N N . TYR A 1 343 ? 136.047 134.133 238.532 1.00 83.17 343 TYR A N 1
ATOM 5698 C CA . TYR A 1 343 ? 137.322 133.434 238.510 1.00 83.17 343 TYR A CA 1
ATOM 5699 C C . TYR A 1 343 ? 137.966 133.487 239.887 1.00 83.17 343 TYR A C 1
ATOM 5700 O O . TYR A 1 343 ? 137.744 134.424 240.659 1.00 83.17 343 TYR A O 1
ATOM 5718 N N . PHE A 1 344 ? 138.765 132.466 240.188 1.00 82.68 344 PHE A N 1
ATOM 5719 C CA . PHE A 1 344 ? 139.510 132.399 241.439 1.00 82.68 344 PHE A CA 1
ATOM 5720 C C . PHE A 1 344 ? 140.900 131.863 241.141 1.00 82.68 344 PHE A C 1
ATOM 5721 O O . PHE A 1 344 ? 141.043 130.718 240.701 1.00 82.68 344 PHE A O 1
ATOM 5738 N N . ARG A 1 345 ? 141.919 132.688 241.381 1.00 82.45 345 ARG A N 1
ATOM 5739 C CA . ARG A 1 345 ? 143.307 132.312 241.115 1.00 82.45 345 ARG A CA 1
ATOM 5740 C C . ARG A 1 345 ? 143.495 131.907 239.655 1.00 82.45 345 ARG A C 1
ATOM 5741 O O . ARG A 1 345 ? 144.278 131.011 239.334 1.00 82.45 345 ARG A O 1
ATOM 5762 N N . GLY A 1 346 ? 142.768 132.576 238.760 1.00 79.42 346 GLY A N 1
ATOM 5763 C CA . GLY A 1 346 ? 142.875 132.330 237.339 1.00 79.42 346 GLY A CA 1
ATOM 5764 C C . GLY A 1 346 ? 141.999 131.217 236.807 1.00 79.42 346 GLY A C 1
ATOM 5765 O O . GLY A 1 346 ? 141.984 130.994 235.589 1.00 79.42 346 GLY A O 1
ATOM 5769 N N . GLU A 1 347 ? 141.271 130.512 237.669 1.00 84.29 347 GLU A N 1
ATOM 5770 C CA . GLU A 1 347 ? 140.405 129.416 237.256 1.00 84.29 347 GLU A CA 1
ATOM 5771 C C . GLU A 1 347 ? 138.952 129.870 237.294 1.00 84.29 347 GLU A C 1
ATOM 5772 O O . GLU A 1 347 ? 138.496 130.429 238.297 1.00 84.29 347 GLU A O 1
ATOM 5784 N N . GLU A 1 348 ? 138.231 129.625 236.203 1.00 85.35 348 GLU A N 1
ATOM 5785 C CA . GLU A 1 348 ? 136.838 130.038 236.116 1.00 85.35 348 GLU A CA 1
ATOM 5786 C C . GLU A 1 348 ? 135.976 129.236 237.082 1.00 85.35 348 GLU A C 1
ATOM 5787 O O . GLU A 1 348 ? 136.130 128.018 237.215 1.00 85.35 348 GLU A O 1
ATOM 5799 N N . ILE A 1 349 ? 135.063 129.926 237.757 1.00 81.22 349 ILE A N 1
ATOM 5800 C CA . ILE A 1 349 ? 134.104 129.288 238.651 1.00 81.22 349 ILE A CA 1
ATOM 5801 C C . ILE A 1 349 ? 132.872 128.921 237.833 1.00 81.22 349 ILE A C 1
ATOM 5802 O O . ILE A 1 349 ? 132.191 129.799 237.292 1.00 81.22 349 ILE A O 1
ATOM 5818 N N . SER A 1 350 ? 132.585 127.622 237.742 1.00 76.28 350 SER A N 1
ATOM 5819 C CA . SER A 1 350 ? 131.495 127.137 236.907 1.00 76.28 350 SER A CA 1
ATOM 5820 C C . SER A 1 350 ? 130.160 127.064 237.636 1.00 76.28 350 SER A C 1
ATOM 5821 O O . SER A 1 350 ? 129.117 126.994 236.976 1.00 76.28 350 SER A O 1
ATOM 5829 N N . HIS A 1 351 ? 130.160 127.079 238.968 1.00 78.85 351 HIS A N 1
ATOM 5830 C CA . HIS A 1 351 ? 128.939 126.963 239.761 1.00 78.85 351 HIS A CA 1
ATOM 5831 C C . HIS A 1 351 ? 128.690 128.290 240.467 1.00 78.85 351 HIS A C 1
ATOM 5832 O O . HIS A 1 351 ? 129.456 128.682 241.354 1.00 78.85 351 HIS A O 1
ATOM 5846 N N . VAL A 1 352 ? 127.621 128.976 240.071 1.00 82.47 352 VAL A N 1
ATOM 5847 C CA . VAL A 1 352 ? 127.251 130.263 240.650 1.00 82.47 352 VAL A CA 1
ATOM 5848 C C . VAL A 1 352 ? 125.733 130.337 240.704 1.00 82.47 352 VAL A C 1
ATOM 5849 O O . VAL A 1 352 ? 125.049 129.921 239.764 1.00 82.47 352 VAL A O 1
ATOM 5862 N N . ASP A 1 353 ? 125.202 130.867 241.804 1.00 84.73 353 ASP A N 1
ATOM 5863 C CA . ASP A 1 353 ? 123.767 131.062 241.963 1.00 84.73 353 ASP A CA 1
ATOM 5864 C C . ASP A 1 353 ? 123.474 132.552 242.077 1.00 84.73 353 ASP A C 1
ATOM 5865 O O . ASP A 1 353 ? 124.079 133.243 242.899 1.00 84.73 353 ASP A O 1
ATOM 5874 N N . GLN A 1 354 ? 122.552 133.044 241.256 1.00 89.39 354 GLN A N 1
ATOM 5875 C CA . GLN A 1 354 ? 122.191 134.458 241.242 1.00 89.39 354 GLN A CA 1
ATOM 5876 C C . GLN A 1 354 ? 120.882 134.633 242.004 1.00 89.39 354 GLN A C 1
ATOM 5877 O O . GLN A 1 354 ? 119.811 134.295 241.491 1.00 89.39 354 GLN A O 1
ATOM 5891 N N . GLN A 1 355 ? 120.966 135.163 243.226 1.00 92.01 355 GLN A N 1
ATOM 5892 C CA . GLN A 1 355 ? 119.789 135.412 244.051 1.00 92.01 355 GLN A CA 1
ATOM 5893 C C . GLN A 1 355 ? 119.391 136.872 243.870 1.00 92.01 355 GLN A C 1
ATOM 5894 O O . GLN A 1 355 ? 120.067 137.775 244.375 1.00 92.01 355 GLN A O 1
ATOM 5908 N N . LYS A 1 356 ? 118.292 137.101 243.150 1.00 92.47 356 LYS A N 1
ATOM 5909 C CA . LYS A 1 356 ? 117.855 138.452 242.801 1.00 92.47 356 LYS A CA 1
ATOM 5910 C C . LYS A 1 356 ? 117.135 139.085 243.994 1.00 92.47 356 LYS A C 1
ATOM 5911 O O . LYS A 1 356 ? 115.927 139.329 243.987 1.00 92.47 356 LYS A O 1
ATOM 5930 N N . LYS A 1 357 ? 117.915 139.351 245.039 1.00 93.05 357 LYS A N 1
ATOM 5931 C CA . LYS A 1 357 ? 117.420 140.071 246.211 1.00 93.05 357 LYS A CA 1
ATOM 5932 C C . LYS A 1 357 ? 117.766 141.553 246.073 1.00 93.05 357 LYS A C 1
ATOM 5933 O O . LYS A 1 357 ? 118.626 142.101 246.765 1.00 93.05 357 LYS A O 1
ATOM 5952 N N . VAL A 1 358 ? 117.066 142.198 245.146 1.00 87.54 358 VAL A N 1
ATOM 5953 C CA . VAL A 1 358 ? 117.300 143.603 244.847 1.00 87.54 358 VAL A CA 1
ATOM 5954 C C . VAL A 1 358 ? 116.527 144.479 245.826 1.00 87.54 358 VAL A C 1
ATOM 5955 O O . VAL A 1 358 ? 115.334 144.274 246.048 1.00 87.54 358 VAL A O 1
ATOM 5968 N N . MET B 1 1 ? 136.438 154.950 149.163 1.00 35.76 1 MET B N 1
ATOM 5969 C CA . MET B 1 1 ? 136.968 156.338 149.069 1.00 35.76 1 MET B CA 1
ATOM 5970 C C . MET B 1 1 ? 138.424 156.337 148.628 1.00 35.76 1 MET B C 1
ATOM 5971 O O . MET B 1 1 ? 139.292 155.805 149.317 1.00 35.76 1 MET B O 1
ATOM 5987 N N . ILE B 1 2 ? 138.683 156.944 147.468 1.00 30.10 2 ILE B N 1
ATOM 5988 C CA . ILE B 1 2 ? 140.043 156.987 146.954 1.00 30.10 2 ILE B CA 1
ATOM 5989 C C . ILE B 1 2 ? 140.917 157.832 147.874 1.00 30.10 2 ILE B C 1
ATOM 5990 O O . ILE B 1 2 ? 140.435 158.623 148.694 1.00 30.10 2 ILE B O 1
ATOM 6006 N N . THR B 1 3 ? 142.227 157.660 147.731 1.00 28.59 3 THR B N 1
ATOM 6007 C CA . THR B 1 3 ? 143.187 158.334 148.586 1.00 28.59 3 THR B CA 1
ATOM 6008 C C . THR B 1 3 ? 143.661 159.632 147.935 1.00 28.59 3 THR B C 1
ATOM 6009 O O . THR B 1 3 ? 143.241 160.002 146.836 1.00 28.59 3 THR B O 1
ATOM 6020 N N . ARG B 1 4 ? 144.559 160.333 148.630 1.00 26.91 4 ARG B N 1
ATOM 6021 C CA . ARG B 1 4 ? 145.038 161.619 148.138 1.00 26.91 4 ARG B CA 1
ATOM 6022 C C . ARG B 1 4 ? 145.776 161.475 146.816 1.00 26.91 4 ARG B C 1
ATOM 6023 O O . ARG B 1 4 ? 145.691 162.360 145.958 1.00 26.91 4 ARG B O 1
ATOM 6044 N N . GLY B 1 5 ? 146.509 160.376 146.637 1.00 26.89 5 GLY B N 1
ATOM 6045 C CA . GLY B 1 5 ? 147.204 160.168 145.379 1.00 26.89 5 GLY B CA 1
ATOM 6046 C C . GLY B 1 5 ? 146.257 160.135 144.197 1.00 26.89 5 GLY B C 1
ATOM 6047 O O . GLY B 1 5 ? 146.506 160.770 143.170 1.00 26.89 5 GLY B O 1
ATOM 6051 N N . GLU B 1 6 ? 145.146 159.408 144.331 1.00 29.31 6 GLU B N 1
ATOM 6052 C CA . GLU B 1 6 ? 144.184 159.323 143.238 1.00 29.31 6 GLU B CA 1
ATOM 6053 C C . GLU B 1 6 ? 143.522 160.670 142.975 1.00 29.31 6 GLU B C 1
ATOM 6054 O O . GLU B 1 6 ? 143.301 161.040 141.817 1.00 29.31 6 GLU B O 1
ATOM 6066 N N . PHE B 1 7 ? 143.190 161.417 144.032 1.00 26.63 7 PHE B N 1
ATOM 6067 C CA . PHE B 1 7 ? 142.572 162.725 143.840 1.00 26.63 7 PHE B CA 1
ATOM 6068 C C . PHE B 1 7 ? 143.518 163.685 143.132 1.00 26.63 7 PHE B C 1
ATOM 6069 O O . PHE B 1 7 ? 143.112 164.405 142.208 1.00 26.63 7 PHE B O 1
ATOM 6086 N N . PHE B 1 8 ? 144.783 163.721 143.558 1.00 24.74 8 PHE B N 1
ATOM 6087 C CA . PHE B 1 8 ? 145.752 164.573 142.879 1.00 24.74 8 PHE B CA 1
ATOM 6088 C C . PHE B 1 8 ? 145.949 164.131 141.442 1.00 24.74 8 PHE B C 1
ATOM 6089 O O . PHE B 1 8 ? 146.065 164.968 140.540 1.00 24.74 8 PHE B O 1
ATOM 6106 N N . MET B 1 9 ? 145.970 162.820 141.199 1.00 26.72 9 MET B N 1
ATOM 6107 C CA . MET B 1 9 ? 146.092 162.364 139.825 1.00 26.72 9 MET B CA 1
ATOM 6108 C C . MET B 1 9 ? 144.914 162.846 138.996 1.00 26.72 9 MET B C 1
ATOM 6109 O O . MET B 1 9 ? 145.107 163.361 137.896 1.00 26.72 9 MET B O 1
ATOM 6123 N N . ILE B 1 10 ? 143.696 162.740 139.534 1.00 27.90 10 ILE B N 1
ATOM 6124 C CA . ILE B 1 10 ? 142.501 163.143 138.792 1.00 27.90 10 ILE B CA 1
ATOM 6125 C C . ILE B 1 10 ? 142.552 164.630 138.472 1.00 27.90 10 ILE B C 1
ATOM 6126 O O . ILE B 1 10 ? 142.239 165.060 137.352 1.00 27.90 10 ILE B O 1
ATOM 6142 N N . LYS B 1 11 ? 142.925 165.442 139.462 1.00 26.47 11 LYS B N 1
ATOM 6143 C CA . LYS B 1 11 ? 143.042 166.874 139.223 1.00 26.47 11 LYS B CA 1
ATOM 6144 C C . LYS B 1 11 ? 144.073 167.150 138.142 1.00 26.47 11 LYS B C 1
ATOM 6145 O O . LYS B 1 11 ? 143.850 167.978 137.250 1.00 26.47 11 LYS B O 1
ATOM 6164 N N . GLU B 1 12 ? 145.205 166.450 138.198 1.00 26.99 12 GLU B N 1
ATOM 6165 C CA . GLU B 1 12 ? 146.219 166.582 137.162 1.00 26.99 12 GLU B CA 1
ATOM 6166 C C . GLU B 1 12 ? 145.641 166.252 135.791 1.00 26.99 12 GLU B C 1
ATOM 6167 O O . GLU B 1 12 ? 145.852 166.988 134.820 1.00 26.99 12 GLU B O 1
ATOM 6179 N N . MET B 1 13 ? 144.886 165.153 135.698 1.00 28.15 13 MET B N 1
ATOM 6180 C CA . MET B 1 13 ? 144.436 164.682 134.392 1.00 28.15 13 MET B CA 1
ATOM 6181 C C . MET B 1 13 ? 143.447 165.671 133.796 1.00 28.15 13 MET B C 1
ATOM 6182 O O . MET B 1 13 ? 143.525 166.006 132.608 1.00 28.15 13 MET B O 1
ATOM 6196 N N . TYR B 1 14 ? 142.504 166.150 134.614 1.00 29.09 14 TYR B N 1
ATOM 6197 C CA . TYR B 1 14 ? 141.537 167.128 134.128 1.00 29.09 14 TYR B CA 1
ATOM 6198 C C . TYR B 1 14 ? 142.220 168.434 133.749 1.00 29.09 14 TYR B C 1
ATOM 6199 O O . TYR B 1 14 ? 141.898 169.034 132.717 1.00 29.09 14 TYR B O 1
ATOM 6217 N N . GLU B 1 15 ? 143.167 168.893 134.571 1.00 30.04 15 GLU B N 1
ATOM 6218 C CA . GLU B 1 15 ? 143.946 170.068 134.198 1.00 30.04 15 GLU B CA 1
ATOM 6219 C C . GLU B 1 15 ? 144.711 169.826 132.907 1.00 30.04 15 GLU B C 1
ATOM 6220 O O . GLU B 1 15 ? 144.868 170.744 132.094 1.00 30.04 15 GLU B O 1
ATOM 6232 N N . ARG B 1 16 ? 145.194 168.600 132.702 1.00 28.12 16 ARG B N 1
ATOM 6233 C CA . ARG B 1 16 ? 145.800 168.228 131.432 1.00 28.12 16 ARG B CA 1
ATOM 6234 C C . ARG B 1 16 ? 144.795 168.208 130.292 1.00 28.12 16 ARG B C 1
ATOM 6235 O O . ARG B 1 16 ? 145.206 168.247 129.129 1.00 28.12 16 ARG B O 1
ATOM 6256 N N . GLY B 1 17 ? 143.501 168.160 130.592 1.00 27.86 17 GLY B N 1
ATOM 6257 C CA . GLY B 1 17 ? 142.471 168.195 129.577 1.00 27.86 17 GLY B CA 1
ATOM 6258 C C . GLY B 1 17 ? 141.936 166.850 129.140 1.00 27.86 17 GLY B C 1
ATOM 6259 O O . GLY B 1 17 ? 141.197 166.795 128.151 1.00 27.86 17 GLY B O 1
ATOM 6263 N N . MET B 1 18 ? 142.274 165.771 129.839 1.00 28.99 18 MET B N 1
ATOM 6264 C CA . MET B 1 18 ? 141.853 164.448 129.405 1.00 28.99 18 MET B CA 1
ATOM 6265 C C . MET B 1 18 ? 140.353 164.265 129.599 1.00 28.99 18 MET B C 1
ATOM 6266 O O . MET B 1 18 ? 139.721 164.929 130.425 1.00 28.99 18 MET B O 1
ATOM 6280 N N . SER B 1 19 ? 139.785 163.355 128.814 1.00 30.39 19 SER B N 1
ATOM 6281 C CA . SER B 1 19 ? 138.376 163.018 128.947 1.00 30.39 19 SER B CA 1
ATOM 6282 C C . SER B 1 19 ? 138.119 162.285 130.259 1.00 30.39 19 SER B C 1
ATOM 6283 O O . SER B 1 19 ? 138.984 161.581 130.786 1.00 30.39 19 SER B O 1
ATOM 6291 N N . ILE B 1 20 ? 136.905 162.457 130.785 1.00 31.20 20 ILE B N 1
ATOM 6292 C CA . ILE B 1 20 ? 136.530 161.796 132.031 1.00 31.20 20 ILE B CA 1
ATOM 6293 C C . ILE B 1 20 ? 136.614 160.283 131.877 1.00 31.20 20 ILE B C 1
ATOM 6294 O O . ILE B 1 20 ? 137.075 159.574 132.782 1.00 31.20 20 ILE B O 1
ATOM 6310 N N . SER B 1 21 ? 136.165 159.764 130.733 1.00 32.34 21 SER B N 1
ATOM 6311 C CA . SER B 1 21 ? 136.160 158.320 130.525 1.00 32.34 21 SER B CA 1
ATOM 6312 C C . SER B 1 21 ? 137.573 157.749 130.546 1.00 32.34 21 SER B C 1
ATOM 6313 O O . SER B 1 21 ? 137.810 156.682 131.125 1.00 32.34 21 SER B O 1
ATOM 6321 N N . ASP B 1 22 ? 138.523 158.433 129.906 1.00 29.59 22 ASP B N 1
ATOM 6322 C CA . ASP B 1 22 ? 139.897 157.940 129.898 1.00 29.59 22 ASP B CA 1
ATOM 6323 C C . ASP B 1 22 ? 140.496 157.959 131.299 1.00 29.59 22 ASP B C 1
ATOM 6324 O O . ASP B 1 22 ? 141.233 157.041 131.677 1.00 29.59 22 ASP B O 1
ATOM 6333 N N . ILE B 1 23 ? 140.195 158.997 132.080 1.00 27.80 23 ILE B N 1
ATOM 6334 C CA . ILE B 1 23 ? 140.645 159.039 133.468 1.00 27.80 23 ILE B CA 1
ATOM 6335 C C . ILE B 1 23 ? 140.081 157.850 134.232 1.00 27.80 23 ILE B C 1
ATOM 6336 O O . ILE B 1 23 ? 140.792 157.169 134.981 1.00 27.80 23 ILE B O 1
ATOM 6352 N N . ALA B 1 24 ? 138.788 157.582 134.044 1.00 28.68 24 ALA B N 1
ATOM 6353 C CA . ALA B 1 24 ? 138.155 156.461 134.728 1.00 28.68 24 ALA B CA 1
ATOM 6354 C C . ALA B 1 24 ? 138.818 155.144 134.352 1.00 28.68 24 ALA B C 1
ATOM 6355 O O . ALA B 1 24 ? 139.074 154.297 135.216 1.00 28.68 24 ALA B O 1
ATOM 6362 N N . ARG B 1 25 ? 139.103 154.954 133.064 1.00 30.71 25 ARG B N 1
ATOM 6363 C CA . ARG B 1 25 ? 139.718 153.709 132.618 1.00 30.71 25 ARG B CA 1
ATOM 6364 C C . ARG B 1 25 ? 141.125 153.556 133.182 1.00 30.71 25 ARG B C 1
ATOM 6365 O O . ARG B 1 25 ? 141.497 152.481 133.667 1.00 30.71 25 ARG B O 1
ATOM 6386 N N . GLU B 1 26 ? 141.925 154.624 133.130 1.00 29.75 26 GLU B N 1
ATOM 6387 C CA . GLU B 1 26 ? 143.325 154.510 133.525 1.00 29.75 26 GLU B CA 1
ATOM 6388 C C . GLU B 1 26 ? 143.469 154.354 135.033 1.00 29.75 26 GLU B C 1
ATOM 6389 O O . GLU B 1 26 ? 144.295 153.563 135.503 1.00 29.75 26 GLU B O 1
ATOM 6401 N N . LEU B 1 27 ? 142.677 155.094 135.810 1.00 27.60 27 LEU B N 1
ATOM 6402 C CA . LEU B 1 27 ? 142.769 155.018 137.262 1.00 27.60 27 LEU B CA 1
ATOM 6403 C C . LEU B 1 27 ? 141.970 153.863 137.850 1.00 27.60 27 LEU B C 1
ATOM 6404 O O . LEU B 1 27 ? 142.064 153.623 139.059 1.00 27.60 27 LEU B O 1
ATOM 6420 N N . GLY B 1 28 ? 141.198 153.147 137.040 1.00 27.74 28 GLY B N 1
ATOM 6421 C CA . GLY B 1 28 ? 140.341 152.103 137.577 1.00 27.74 28 GLY B CA 1
ATOM 6422 C C . GLY B 1 28 ? 139.288 152.638 138.520 1.00 27.74 28 GLY B C 1
ATOM 6423 O O . GLY B 1 28 ? 139.009 152.022 139.557 1.00 27.74 28 GLY B O 1
ATOM 6427 N N . ILE B 1 29 ? 138.694 153.780 138.182 1.00 29.43 29 ILE B N 1
ATOM 6428 C CA . ILE B 1 29 ? 137.690 154.436 139.007 1.00 29.43 29 ILE B CA 1
ATOM 6429 C C . ILE B 1 29 ? 136.487 154.737 138.127 1.00 29.43 29 ILE B C 1
ATOM 6430 O O . ILE B 1 29 ? 136.624 154.967 136.922 1.00 29.43 29 ILE B O 1
ATOM 6446 N N . ASP B 1 30 ? 135.302 154.732 138.730 1.00 34.88 30 ASP B N 1
ATOM 6447 C CA . ASP B 1 30 ? 134.096 155.021 137.968 1.00 34.88 30 ASP B CA 1
ATOM 6448 C C . ASP B 1 30 ? 134.070 156.476 137.519 1.00 34.88 30 ASP B C 1
ATOM 6449 O O . ASP B 1 30 ? 134.678 157.357 138.132 1.00 34.88 30 ASP B O 1
ATOM 6458 N N . ARG B 1 31 ? 133.343 156.715 136.429 1.00 34.47 31 ARG B N 1
ATOM 6459 C CA . ARG B 1 31 ? 133.274 158.048 135.845 1.00 34.47 31 ARG B CA 1
ATOM 6460 C C . ARG B 1 31 ? 132.580 159.035 136.773 1.00 34.47 31 ARG B C 1
ATOM 6461 O O . ARG B 1 31 ? 132.967 160.207 136.829 1.00 34.47 31 ARG B O 1
ATOM 6482 N N . LYS B 1 32 ? 131.557 158.588 137.503 1.00 41.31 32 LYS B N 1
ATOM 6483 C CA . LYS B 1 32 ? 130.848 159.487 138.408 1.00 41.31 32 LYS B CA 1
ATOM 6484 C C . LYS B 1 32 ? 131.729 159.919 139.574 1.00 41.31 32 LYS B C 1
ATOM 6485 O O . LYS B 1 32 ? 131.681 161.080 139.995 1.00 41.31 32 LYS B O 1
ATOM 6504 N N . THR B 1 33 ? 132.530 159.002 140.121 1.00 32.94 33 THR B N 1
ATOM 6505 C CA . THR B 1 33 ? 133.469 159.385 141.170 1.00 32.94 33 THR B CA 1
ATOM 6506 C C . THR B 1 33 ? 134.486 160.388 140.642 1.00 32.94 33 THR B C 1
ATOM 6507 O O . THR B 1 33 ? 134.832 161.362 141.327 1.00 32.94 33 THR B O 1
ATOM 6518 N N . VAL B 1 34 ? 134.972 160.167 139.421 1.00 29.88 34 VAL B N 1
ATOM 6519 C CA . VAL B 1 34 ? 135.871 161.130 138.797 1.00 29.88 34 VAL B CA 1
ATOM 6520 C C . VAL B 1 34 ? 135.204 162.496 138.735 1.00 29.88 34 VAL B C 1
ATOM 6521 O O . VAL B 1 34 ? 135.765 163.498 139.188 1.00 29.88 34 VAL B O 1
ATOM 6534 N N . ARG B 1 35 ? 133.976 162.544 138.213 1.00 34.40 35 ARG B N 1
ATOM 6535 C CA . ARG B 1 35 ? 133.243 163.803 138.127 1.00 34.40 35 ARG B CA 1
ATOM 6536 C C . ARG B 1 35 ? 133.150 164.472 139.489 1.00 34.40 35 ARG B C 1
ATOM 6537 O O . ARG B 1 35 ? 133.409 165.672 139.629 1.00 34.40 35 ARG B O 1
ATOM 6558 N N . LYS B 1 36 ? 132.772 163.701 140.509 1.00 33.09 36 LYS B N 1
ATOM 6559 C CA . LYS B 1 36 ? 132.657 164.250 141.854 1.00 33.09 36 LYS B CA 1
ATOM 6560 C C . LYS B 1 36 ? 133.965 164.885 142.297 1.00 33.09 36 LYS B C 1
ATOM 6561 O O . LYS B 1 36 ? 133.969 165.963 142.903 1.00 33.09 36 LYS B O 1
ATOM 6580 N N . TYR B 1 37 ? 135.089 164.234 142.002 1.00 30.09 37 TYR B N 1
ATOM 6581 C CA . TYR B 1 37 ? 136.372 164.740 142.473 1.00 30.09 37 TYR B CA 1
ATOM 6582 C C . TYR B 1 37 ? 136.969 165.818 141.573 1.00 30.09 37 TYR B C 1
ATOM 6583 O O . TYR B 1 37 ? 137.954 166.448 141.972 1.00 30.09 37 TYR B O 1
ATOM 6601 N N . ILE B 1 38 ? 136.415 166.052 140.380 1.00 29.37 38 ILE B N 1
ATOM 6602 C CA . ILE B 1 38 ? 136.878 167.177 139.566 1.00 29.37 38 ILE B CA 1
ATOM 6603 C C . ILE B 1 38 ? 136.631 168.488 140.300 1.00 29.37 38 ILE B C 1
ATOM 6604 O O . ILE B 1 38 ? 137.564 169.230 140.627 1.00 29.37 38 ILE B O 1
ATOM 6620 N N . HIS B 1 39 ? 135.361 168.787 140.570 1.00 30.60 39 HIS B N 1
ATOM 6621 C CA . HIS B 1 39 ? 134.965 170.033 141.222 1.00 30.60 39 HIS B CA 1
ATOM 6622 C C . HIS B 1 39 ? 134.750 169.747 142.706 1.00 30.60 39 HIS B C 1
ATOM 6623 O O . HIS B 1 39 ? 133.626 169.647 143.198 1.00 30.60 39 HIS B O 1
ATOM 6637 N N . SER B 1 40 ? 135.861 169.612 143.424 1.00 27.29 40 SER B N 1
ATOM 6638 C CA . SER B 1 40 ? 135.833 169.338 144.860 1.00 27.29 40 SER B CA 1
ATOM 6639 C C . SER B 1 40 ? 137.126 169.863 145.466 1.00 27.29 40 SER B C 1
ATOM 6640 O O . SER B 1 40 ? 138.152 169.163 145.463 1.00 27.29 40 SER B O 1
ATOM 6648 N N . PRO B 1 41 ? 137.127 171.090 145.994 1.00 27.93 41 PRO B N 1
ATOM 6649 C CA . PRO B 1 41 ? 138.351 171.604 146.627 1.00 27.93 41 PRO B CA 1
ATOM 6650 C C . PRO B 1 41 ? 138.779 170.804 147.843 1.00 27.93 41 PRO B C 1
ATOM 6651 O O . PRO B 1 41 ? 139.949 170.881 148.237 1.00 27.93 41 PRO B O 1
ATOM 6662 N N . ASN B 1 42 ? 137.873 170.041 148.448 1.00 26.62 42 ASN B N 1
ATOM 6663 C CA . ASN B 1 42 ? 138.205 169.238 149.615 1.00 26.62 42 ASN B CA 1
ATOM 6664 C C . ASN B 1 42 ? 138.754 167.891 149.164 1.00 26.62 42 ASN B C 1
ATOM 6665 O O . ASN B 1 42 ? 138.018 167.118 148.536 1.00 26.62 42 ASN B O 1
ATOM 6676 N N . PRO B 1 43 ? 140.011 167.564 149.451 1.00 26.26 43 PRO B N 1
ATOM 6677 C CA . PRO B 1 43 ? 140.548 166.266 149.039 1.00 26.26 43 PRO B CA 1
ATOM 6678 C C . PRO B 1 43 ? 140.040 165.158 149.942 1.00 26.26 43 PRO B C 1
ATOM 6679 O O . PRO B 1 43 ? 139.406 165.429 150.974 1.00 26.26 43 PRO B O 1
ATOM 6690 N N . PRO B 1 44 ? 140.290 163.898 149.590 1.00 28.95 44 PRO B N 1
ATOM 6691 C CA . PRO B 1 44 ? 139.868 162.799 150.465 1.00 28.95 44 PRO B CA 1
ATOM 6692 C C . PRO B 1 44 ? 140.492 162.924 151.846 1.00 28.95 44 PRO B C 1
ATOM 6693 O O . PRO B 1 44 ? 141.652 163.314 151.992 1.00 28.95 44 PRO B O 1
ATOM 6704 N N . SER B 1 45 ? 139.706 162.587 152.865 1.00 36.39 45 SER B N 1
ATOM 6705 C CA . SER B 1 45 ? 140.154 162.696 154.244 1.00 36.39 45 SER B CA 1
ATOM 6706 C C . SER B 1 45 ? 139.368 161.712 155.095 1.00 36.39 45 SER B C 1
ATOM 6707 O O . SER B 1 45 ? 138.317 161.210 154.688 1.00 36.39 45 SER B O 1
ATOM 6715 N N . LYS B 1 46 ? 139.890 161.448 156.296 1.00 39.07 46 LYS B N 1
ATOM 6716 C CA . LYS B 1 46 ? 139.218 160.528 157.207 1.00 39.07 46 LYS B CA 1
ATOM 6717 C C . LYS B 1 46 ? 137.759 160.914 157.398 1.00 39.07 46 LYS B C 1
ATOM 6718 O O . LYS B 1 46 ? 136.872 160.052 157.389 1.00 39.07 46 LYS B O 1
ATOM 6737 N N . SER B 1 47 ? 137.491 162.206 157.567 1.00 43.41 47 SER B N 1
ATOM 6738 C CA . SER B 1 47 ? 136.131 162.720 157.698 1.00 43.41 47 SER B CA 1
ATOM 6739 C C . SER B 1 47 ? 135.387 161.994 158.817 1.00 43.41 47 SER B C 1
ATOM 6740 O O . SER B 1 47 ? 134.443 161.242 158.588 1.00 43.41 47 SER B O 1
ATOM 6748 N N . LYS B 1 48 ? 135.858 162.211 160.043 1.00 44.79 48 LYS B N 1
ATOM 6749 C CA . LYS B 1 48 ? 135.218 161.619 161.212 1.00 44.79 48 LYS B CA 1
ATOM 6750 C C . LYS B 1 48 ? 133.777 162.106 161.333 1.00 44.79 48 LYS B C 1
ATOM 6751 O O . LYS B 1 48 ? 133.505 163.305 161.227 1.00 44.79 48 LYS B O 1
ATOM 6770 N N . ARG B 1 49 ? 132.851 161.173 161.563 1.00 46.95 49 ARG B N 1
ATOM 6771 C CA . ARG B 1 49 ? 131.446 161.516 161.729 1.00 46.95 49 ARG B CA 1
ATOM 6772 C C . ARG B 1 49 ? 131.126 161.712 163.210 1.00 46.95 49 ARG B C 1
ATOM 6773 O O . ARG B 1 49 ? 132.004 161.695 164.076 1.00 46.95 49 ARG B O 1
ATOM 6794 N N . LYS B 1 50 ? 129.842 161.901 163.502 1.00 54.30 50 LYS B N 1
ATOM 6795 C CA . LYS B 1 50 ? 129.372 162.131 164.860 1.00 54.30 50 LYS B CA 1
ATOM 6796 C C . LYS B 1 50 ? 129.077 160.801 165.541 1.00 54.30 50 LYS B C 1
ATOM 6797 O O . LYS B 1 50 ? 128.465 159.911 164.942 1.00 54.30 50 LYS B O 1
ATOM 6816 N N . GLN B 1 51 ? 129.518 160.671 166.790 1.00 50.96 51 GLN B N 1
ATOM 6817 C CA . GLN B 1 51 ? 129.242 159.465 167.559 1.00 50.96 51 GLN B CA 1
ATOM 6818 C C . GLN B 1 51 ? 127.740 159.273 167.720 1.00 50.96 51 GLN B C 1
ATOM 6819 O O . GLN B 1 51 ? 127.011 160.214 168.048 1.00 50.96 51 GLN B O 1
ATOM 6833 N N . ARG B 1 52 ? 127.279 158.047 167.488 1.00 44.03 52 ARG B N 1
ATOM 6834 C CA . ARG B 1 52 ? 125.860 157.728 167.534 1.00 44.03 52 ARG B CA 1
ATOM 6835 C C . ARG B 1 52 ? 125.492 157.194 168.918 1.00 44.03 52 ARG B C 1
ATOM 6836 O O . ARG B 1 52 ? 126.305 157.190 169.847 1.00 44.03 52 ARG B O 1
ATOM 6857 N N . LYS B 1 53 ? 124.252 156.736 169.066 1.00 32.88 53 LYS B N 1
ATOM 6858 C CA . LYS B 1 53 ? 123.782 156.196 170.330 1.00 32.88 53 LYS B CA 1
ATOM 6859 C C . LYS B 1 53 ? 124.406 154.824 170.584 1.00 32.88 53 LYS B C 1
ATOM 6860 O O . LYS B 1 53 ? 124.913 154.160 169.676 1.00 32.88 53 LYS B O 1
ATOM 6879 N N . SER B 1 54 ? 124.364 154.401 171.846 1.00 27.11 54 SER B N 1
ATOM 6880 C CA . SER B 1 54 ? 124.970 153.142 172.247 1.00 27.11 54 SER B CA 1
ATOM 6881 C C . SER B 1 54 ? 124.138 152.515 173.356 1.00 27.11 54 SER B C 1
ATOM 6882 O O . SER B 1 54 ? 123.397 153.201 174.067 1.00 27.11 54 SER B O 1
ATOM 6890 N N . LYS B 1 55 ? 124.269 151.192 173.498 1.00 24.32 55 LYS B N 1
ATOM 6891 C CA . LYS B 1 55 ? 123.565 150.490 174.567 1.00 24.32 55 LYS B CA 1
ATOM 6892 C C . LYS B 1 55 ? 123.898 151.071 175.934 1.00 24.32 55 LYS B C 1
ATOM 6893 O O . LYS B 1 55 ? 123.048 151.069 176.832 1.00 24.32 55 LYS B O 1
ATOM 6912 N N . LEU B 1 56 ? 125.121 151.566 176.113 1.00 20.02 56 LEU B N 1
ATOM 6913 C CA . LEU B 1 56 ? 125.555 152.072 177.408 1.00 20.02 56 LEU B CA 1
ATOM 6914 C C . LEU B 1 56 ? 125.080 153.493 177.682 1.00 20.02 56 LEU B C 1
ATOM 6915 O O . LEU B 1 56 ? 125.167 153.942 178.830 1.00 20.02 56 LEU B O 1
ATOM 6931 N N . ASP B 1 57 ? 124.567 154.198 176.673 1.00 23.52 57 ASP B N 1
ATOM 6932 C CA . ASP B 1 57 ? 124.196 155.600 176.859 1.00 23.52 57 ASP B CA 1
ATOM 6933 C C . ASP B 1 57 ? 123.230 155.812 178.015 1.00 23.52 57 ASP B C 1
ATOM 6934 O O . ASP B 1 57 ? 123.502 156.677 178.865 1.00 23.52 57 ASP B O 1
ATOM 6943 N N . PRO B 1 58 ? 122.112 155.091 178.119 1.00 22.16 58 PRO B N 1
ATOM 6944 C CA . PRO B 1 58 ? 121.191 155.344 179.239 1.00 22.16 58 PRO B CA 1
ATOM 6945 C C . PRO B 1 58 ? 121.799 155.070 180.603 1.00 22.16 58 PRO B C 1
ATOM 6946 O O . PRO B 1 58 ? 121.303 155.605 181.602 1.00 22.16 58 PRO B O 1
ATOM 6957 N N . PHE B 1 59 ? 122.853 154.258 180.682 1.00 19.08 59 PHE B N 1
ATOM 6958 C CA . PHE B 1 59 ? 123.497 153.955 181.951 1.00 19.08 59 PHE B CA 1
ATOM 6959 C C . PHE B 1 59 ? 124.695 154.848 182.245 1.00 19.08 59 PHE B C 1
ATOM 6960 O O . PHE B 1 59 ? 125.243 154.775 183.351 1.00 19.08 59 PHE B O 1
ATOM 6977 N N . LYS B 1 60 ? 125.111 155.685 181.295 1.00 18.54 60 LYS B N 1
ATOM 6978 C CA . LYS B 1 60 ? 126.312 156.490 181.499 1.00 18.54 60 LYS B CA 1
ATOM 6979 C C . LYS B 1 60 ? 126.234 157.389 182.726 1.00 18.54 60 LYS B C 1
ATOM 6980 O O . LYS B 1 60 ? 127.254 157.514 183.425 1.00 18.54 60 LYS B O 1
ATOM 6999 N N . PRO B 1 61 ? 125.118 158.058 183.028 1.00 18.45 61 PRO B N 1
ATOM 7000 C CA . PRO B 1 61 ? 125.079 158.859 184.264 1.00 18.45 61 PRO B CA 1
ATOM 7001 C C . PRO B 1 61 ? 125.387 158.048 185.511 1.00 18.45 61 PRO B C 1
ATOM 7002 O O . PRO B 1 61 ? 126.122 158.517 186.391 1.00 18.45 61 PRO B O 1
ATOM 7013 N N . TYR B 1 62 ? 124.856 156.827 185.604 1.00 17.55 62 TYR B N 1
ATOM 7014 C CA . TYR B 1 62 ? 125.157 155.983 186.754 1.00 17.55 62 TYR B CA 1
ATOM 7015 C C . TYR B 1 62 ? 126.630 155.600 186.779 1.00 17.55 62 TYR B C 1
ATOM 7016 O O . TYR B 1 62 ? 127.248 155.555 187.849 1.00 17.55 62 TYR B O 1
ATOM 7034 N N . LEU B 1 63 ? 127.208 155.311 185.612 1.00 17.93 63 LEU B N 1
ATOM 7035 C CA . LEU B 1 63 ? 128.630 154.995 185.561 1.00 17.93 63 LEU B CA 1
ATOM 7036 C C . LEU B 1 63 ? 129.469 156.170 186.043 1.00 17.93 63 LEU B C 1
ATOM 7037 O O . LEU B 1 63 ? 130.431 155.986 186.793 1.00 17.93 63 LEU B O 1
ATOM 7053 N N . GLN B 1 64 ? 129.123 157.386 185.618 1.00 17.94 64 GLN B N 1
ATOM 7054 C CA . GLN B 1 64 ? 129.864 158.560 186.066 1.00 17.94 64 GLN B CA 1
ATOM 7055 C C . GLN B 1 64 ? 129.713 158.759 187.567 1.00 17.94 64 GLN B C 1
ATOM 7056 O O . GLN B 1 64 ? 130.682 159.102 188.257 1.00 17.94 64 GLN B O 1
ATOM 7070 N N . LYS B 1 65 ? 128.504 158.550 188.093 1.00 18.25 65 LYS B N 1
ATOM 7071 C CA . LYS B 1 65 ? 128.304 158.665 189.533 1.00 18.25 65 LYS B CA 1
ATOM 7072 C C . LYS B 1 65 ? 129.161 157.654 190.285 1.00 18.25 65 LYS B C 1
ATOM 7073 O O . LYS B 1 65 ? 129.772 157.985 191.308 1.00 18.25 65 LYS B O 1
ATOM 7092 N N . ARG B 1 66 ? 129.217 156.414 189.793 1.00 18.09 66 ARG B N 1
ATOM 7093 C CA . ARG B 1 66 ? 130.057 155.406 190.433 1.00 18.09 66 ARG B CA 1
ATOM 7094 C C . ARG B 1 66 ? 131.529 155.790 190.348 1.00 18.09 66 ARG B C 1
ATOM 7095 O O . ARG B 1 66 ? 132.282 155.621 191.314 1.00 18.09 66 ARG B O 1
ATOM 7116 N N . MET B 1 67 ? 131.953 156.311 189.195 1.00 17.48 67 MET B N 1
ATOM 7117 C CA . MET B 1 67 ? 133.368 156.579 188.960 1.00 17.48 67 MET B CA 1
ATOM 7118 C C . MET B 1 67 ? 133.864 157.735 189.817 1.00 17.48 67 MET B C 1
ATOM 7119 O O . MET B 1 67 ? 134.923 157.645 190.447 1.00 17.48 67 MET B O 1
ATOM 7133 N N . LEU B 1 68 ? 133.117 158.838 189.843 1.00 19.56 68 LEU B N 1
ATOM 7134 C CA . LEU B 1 68 ? 133.599 160.066 190.464 1.00 19.56 68 LEU B CA 1
ATOM 7135 C C . LEU B 1 68 ? 133.266 160.125 191.954 1.00 19.56 68 LEU B C 1
ATOM 7136 O O . LEU B 1 68 ? 134.161 160.287 192.789 1.00 19.56 68 LEU B O 1
ATOM 7152 N N . GLU B 1 69 ? 131.985 159.995 192.300 1.00 22.88 69 GLU B N 1
ATOM 7153 C CA . GLU B 1 69 ? 131.570 160.213 193.683 1.00 22.88 69 GLU B CA 1
ATOM 7154 C C . GLU B 1 69 ? 131.950 159.023 194.562 1.00 22.88 69 GLU B C 1
ATOM 7155 O O . GLU B 1 69 ? 132.700 159.169 195.534 1.00 22.88 69 GLU B O 1
ATOM 7167 N N . ASP B 1 70 ? 131.446 157.830 194.234 1.00 20.28 70 ASP B N 1
ATOM 7168 C CA . ASP B 1 70 ? 131.844 156.635 194.975 1.00 20.28 70 ASP B CA 1
ATOM 7169 C C . ASP B 1 70 ? 133.315 156.307 194.743 1.00 20.28 70 ASP B C 1
ATOM 7170 O O . ASP B 1 70 ? 134.048 156.003 195.691 1.00 20.28 70 ASP B O 1
ATOM 7179 N N . GLY B 1 71 ? 133.766 156.370 193.493 1.00 22.14 71 GLY B N 1
ATOM 7180 C CA . GLY B 1 71 ? 135.149 156.070 193.176 1.00 22.14 71 GLY B CA 1
ATOM 7181 C C . GLY B 1 71 ? 135.374 154.625 192.780 1.00 22.14 71 GLY B C 1
ATOM 7182 O O . GLY B 1 71 ? 136.228 153.947 193.358 1.00 22.14 71 GLY B O 1
ATOM 7186 N N . VAL B 1 72 ? 134.617 154.142 191.798 1.00 17.05 72 VAL B N 1
ATOM 7187 C CA . VAL B 1 72 ? 134.696 152.760 191.337 1.00 17.05 72 VAL B CA 1
ATOM 7188 C C . VAL B 1 72 ? 135.235 152.749 189.916 1.00 17.05 72 VAL B C 1
ATOM 7189 O O . VAL B 1 72 ? 134.734 153.475 189.049 1.00 17.05 72 VAL B O 1
ATOM 7202 N N . PHE B 1 73 ? 136.256 151.925 189.678 1.00 18.94 73 PHE B N 1
ATOM 7203 C CA . PHE B 1 73 ? 136.823 151.766 188.349 1.00 18.94 73 PHE B CA 1
ATOM 7204 C C . PHE B 1 73 ? 137.026 150.311 187.955 1.00 18.94 73 PHE B C 1
ATOM 7205 O O . PHE B 1 73 ? 137.704 150.050 186.955 1.00 18.94 73 PHE B O 1
ATOM 7222 N N . ASN B 1 74 ? 136.468 149.361 188.702 1.00 19.62 74 ASN B N 1
ATOM 7223 C CA . ASN B 1 74 ? 136.530 147.960 188.306 1.00 19.62 74 ASN B CA 1
ATOM 7224 C C . ASN B 1 74 ? 135.479 147.691 187.240 1.00 19.62 74 ASN B C 1
ATOM 7225 O O . ASN B 1 74 ? 134.288 147.939 187.455 1.00 19.62 74 ASN B O 1
ATOM 7236 N N . SER B 1 75 ? 135.921 147.187 186.088 1.00 18.59 75 SER B N 1
ATOM 7237 C CA . SER B 1 75 ? 135.006 147.004 184.968 1.00 18.59 75 SER B CA 1
ATOM 7238 C C . SER B 1 75 ? 133.889 146.029 185.316 1.00 18.59 75 SER B C 1
ATOM 7239 O O . SER B 1 75 ? 132.712 146.302 185.051 1.00 18.59 75 SER B O 1
ATOM 7247 N N . GLU B 1 76 ? 134.232 144.894 185.927 1.00 17.41 76 GLU B N 1
ATOM 7248 C CA . GLU B 1 76 ? 133.233 143.849 186.113 1.00 17.41 76 GLU B CA 1
ATOM 7249 C C . GLU B 1 76 ? 132.239 144.217 187.206 1.00 17.41 76 GLU B C 1
ATOM 7250 O O . GLU B 1 76 ? 131.073 143.824 187.139 1.00 17.41 76 GLU B O 1
ATOM 7262 N N . LYS B 1 77 ? 132.679 144.941 188.237 1.00 15.06 77 LYS B N 1
ATOM 7263 C CA . LYS B 1 77 ? 131.742 145.334 189.284 1.00 15.06 77 LYS B CA 1
ATOM 7264 C C . LYS B 1 77 ? 130.635 146.204 188.708 1.00 15.06 77 LYS B C 1
ATOM 7265 O O . LYS B 1 77 ? 129.448 145.972 188.961 1.00 15.06 77 LYS B O 1
ATOM 7284 N N . LEU B 1 78 ? 131.011 147.211 187.920 1.00 16.90 78 LEU B N 1
ATOM 7285 C CA . LEU B 1 78 ? 130.015 148.068 187.290 1.00 16.90 78 LEU B CA 1
ATOM 7286 C C . LEU B 1 78 ? 129.193 147.295 186.267 1.00 16.90 78 LEU B C 1
ATOM 7287 O O . LEU B 1 78 ? 127.987 147.528 186.131 1.00 16.90 78 LEU B O 1
ATOM 7303 N N . PHE B 1 79 ? 129.827 146.379 185.532 1.00 14.03 79 PHE B N 1
ATOM 7304 C CA . PHE B 1 79 ? 129.080 145.530 184.608 1.00 14.03 79 PHE B CA 1
ATOM 7305 C C . PHE B 1 79 ? 127.986 144.762 185.337 1.00 14.03 79 PHE B C 1
ATOM 7306 O O . PHE B 1 79 ? 126.832 144.733 184.899 1.00 14.03 79 PHE B O 1
ATOM 7323 N N . PHE B 1 80 ? 128.335 144.135 186.461 1.00 14.43 80 PHE B N 1
ATOM 7324 C CA . PHE B 1 80 ? 127.358 143.390 187.246 1.00 14.43 80 PHE B CA 1
ATOM 7325 C C . PHE B 1 80 ? 126.279 144.311 187.800 1.00 14.43 80 PHE B C 1
ATOM 7326 O O . PHE B 1 80 ? 125.093 143.960 187.806 1.00 14.43 80 PHE B O 1
ATOM 7343 N N . GLU B 1 81 ? 126.673 145.495 188.274 1.00 14.91 81 GLU B N 1
ATOM 7344 C CA . GLU B 1 81 ? 125.704 146.418 188.854 1.00 14.91 81 GLU B CA 1
ATOM 7345 C C . GLU B 1 81 ? 124.688 146.881 187.818 1.00 14.91 81 GLU B C 1
ATOM 7346 O O . GLU B 1 81 ? 123.489 146.960 188.109 1.00 14.91 81 GLU B O 1
ATOM 7358 N N . ILE B 1 82 ? 125.146 147.193 186.601 1.00 16.67 82 ILE B N 1
ATOM 7359 C CA . ILE B 1 82 ? 124.245 147.702 185.569 1.00 16.67 82 ILE B CA 1
ATOM 7360 C C . ILE B 1 82 ? 123.568 146.594 184.774 1.00 16.67 82 ILE B C 1
ATOM 7361 O O . ILE B 1 82 ? 122.619 146.875 184.027 1.00 16.67 82 ILE B O 1
ATOM 7377 N N . ARG B 1 83 ? 124.022 145.345 184.903 1.00 17.43 83 ARG B N 1
ATOM 7378 C CA . ARG B 1 83 ? 123.304 144.240 184.280 1.00 17.43 83 ARG B CA 1
ATOM 7379 C C . ARG B 1 83 ? 121.936 144.057 184.921 1.00 17.43 83 ARG B C 1
ATOM 7380 O O . ARG B 1 83 ? 120.956 143.745 184.235 1.00 17.43 83 ARG B O 1
ATOM 7401 N N . GLN B 1 84 ? 121.853 144.247 186.240 1.00 17.01 84 GLN B N 1
ATOM 7402 C CA . GLN B 1 84 ? 120.576 144.166 186.934 1.00 17.01 84 GLN B CA 1
ATOM 7403 C C . GLN B 1 84 ? 119.638 145.301 186.548 1.00 17.01 84 GLN B C 1
ATOM 7404 O O . GLN B 1 84 ? 118.433 145.206 186.802 1.00 17.01 84 GLN B O 1
ATOM 7418 N N . GLN B 1 85 ? 120.160 146.366 185.944 1.00 17.64 85 GLN B N 1
ATOM 7419 C CA . GLN B 1 85 ? 119.370 147.532 185.576 1.00 17.64 85 GLN B CA 1
ATOM 7420 C C . GLN B 1 85 ? 118.912 147.494 184.125 1.00 17.64 85 GLN B C 1
ATOM 7421 O O . GLN B 1 85 ? 118.417 148.504 183.616 1.00 17.64 85 GLN B O 1
ATOM 7435 N N . GLY B 1 86 ? 119.065 146.359 183.451 1.00 17.57 86 GLY B N 1
ATOM 7436 C CA . GLY B 1 86 ? 118.610 146.208 182.088 1.00 17.57 86 GLY B CA 1
ATOM 7437 C C . GLY B 1 86 ? 119.681 146.298 181.027 1.00 17.57 86 GLY B C 1
ATOM 7438 O O . GLY B 1 86 ? 119.347 146.265 179.837 1.00 17.57 86 GLY B O 1
ATOM 7442 N N . TYR B 1 87 ? 120.950 146.413 181.409 1.00 17.98 87 TYR B N 1
ATOM 7443 C CA . TYR B 1 87 ? 122.017 146.418 180.418 1.00 17.98 87 TYR B CA 1
ATOM 7444 C C . TYR B 1 87 ? 122.015 145.099 179.657 1.00 17.98 87 TYR B C 1
ATOM 7445 O O . TYR B 1 87 ? 122.033 144.021 180.258 1.00 17.98 87 TYR B O 1
ATOM 7463 N N . THR B 1 88 ? 121.996 145.189 178.329 1.00 20.87 88 THR B N 1
ATOM 7464 C CA . THR B 1 88 ? 122.009 144.016 177.465 1.00 20.87 88 THR B CA 1
ATOM 7465 C C . THR B 1 88 ? 123.282 143.977 176.631 1.00 20.87 88 THR B C 1
ATOM 7466 O O . THR B 1 88 ? 123.276 143.485 175.499 1.00 20.87 88 THR B O 1
ATOM 7477 N N . GLY B 1 89 ? 124.380 144.489 177.181 1.00 21.01 89 GLY B N 1
ATOM 7478 C CA . GLY B 1 89 ? 125.623 144.571 176.443 1.00 21.01 89 GLY B CA 1
ATOM 7479 C C . GLY B 1 89 ? 126.764 143.794 177.064 1.00 21.01 89 GLY B C 1
ATOM 7480 O O . GLY B 1 89 ? 126.575 143.054 178.034 1.00 21.01 89 GLY B O 1
ATOM 7484 N N . GLY B 1 90 ? 127.956 143.961 176.504 1.00 17.20 90 GLY B N 1
ATOM 7485 C CA . GLY B 1 90 ? 129.136 143.255 176.951 1.00 17.20 90 GLY B CA 1
ATOM 7486 C C . GLY B 1 90 ? 129.973 144.079 177.903 1.00 17.20 90 GLY B C 1
ATOM 7487 O O . GLY B 1 90 ? 129.497 145.015 178.550 1.00 17.20 90 GLY B O 1
ATOM 7491 N N . LYS B 1 91 ? 131.254 143.717 177.982 1.00 17.11 91 LYS B N 1
ATOM 7492 C CA . LYS B 1 91 ? 132.184 144.330 178.916 1.00 17.11 91 LYS B CA 1
ATOM 7493 C C . LYS B 1 91 ? 133.210 145.230 178.246 1.00 17.11 91 LYS B C 1
ATOM 7494 O O . LYS B 1 91 ? 133.718 146.154 178.894 1.00 17.11 91 LYS B O 1
ATOM 7513 N N . THR B 1 92 ? 133.524 144.986 176.972 1.00 18.31 92 THR B N 1
ATOM 7514 C CA . THR B 1 92 ? 134.511 145.811 176.286 1.00 18.31 92 THR B CA 1
ATOM 7515 C C . THR B 1 92 ? 134.031 147.251 176.171 1.00 18.31 92 THR B C 1
ATOM 7516 O O . THR B 1 92 ? 134.831 148.187 176.276 1.00 18.31 92 THR B O 1
ATOM 7527 N N . ILE B 1 93 ? 132.727 147.449 175.957 1.00 20.36 93 ILE B N 1
ATOM 7528 C CA . ILE B 1 93 ? 132.187 148.805 175.945 1.00 20.36 93 ILE B CA 1
ATOM 7529 C C . ILE B 1 93 ? 132.519 149.498 177.251 1.00 20.36 93 ILE B C 1
ATOM 7530 O O . ILE B 1 93 ? 132.976 150.646 177.271 1.00 20.36 93 ILE B O 1
ATOM 7546 N N . LEU B 1 94 ? 132.238 148.824 178.365 1.00 17.21 94 LEU B N 1
ATOM 7547 C CA . LEU B 1 94 ? 132.398 149.439 179.673 1.00 17.21 94 LEU B CA 1
ATOM 7548 C C . LEU B 1 94 ? 133.862 149.752 179.939 1.00 17.21 94 LEU B C 1
ATOM 7549 O O . LEU B 1 94 ? 134.196 150.835 180.433 1.00 17.21 94 LEU B O 1
ATOM 7565 N N . LYS B 1 95 ? 134.755 148.826 179.581 1.00 18.69 95 LYS B N 1
ATOM 7566 C CA . LYS B 1 95 ? 136.183 149.078 179.740 1.00 18.69 95 LYS B CA 1
ATOM 7567 C C . LYS B 1 95 ? 136.629 150.276 178.909 1.00 18.69 95 LYS B C 1
ATOM 7568 O O . LYS B 1 95 ? 137.358 151.145 179.401 1.00 18.69 95 LYS B O 1
ATOM 7587 N N . ASP B 1 96 ? 136.196 150.344 177.647 1.00 13.25 96 ASP B N 1
ATOM 7588 C CA . ASP B 1 96 ? 136.607 151.444 176.780 1.00 13.25 96 ASP B CA 1
ATOM 7589 C C . ASP B 1 96 ? 136.081 152.777 177.293 1.00 13.25 96 ASP B C 1
ATOM 7590 O O . ASP B 1 96 ? 136.810 153.776 177.317 1.00 13.25 96 ASP B O 1
ATOM 7599 N N . TYR B 1 97 ? 134.815 152.810 177.706 1.00 17.09 97 TYR B N 1
ATOM 7600 C CA . TYR B 1 97 ? 134.212 154.045 178.191 1.00 17.09 97 TYR B CA 1
ATOM 7601 C C . TYR B 1 97 ? 134.848 154.494 179.498 1.00 17.09 97 TYR B C 1
ATOM 7602 O O . TYR B 1 97 ? 134.971 155.697 179.755 1.00 17.09 97 TYR B O 1
ATOM 7620 N N . MET B 1 98 ? 135.256 153.545 180.336 1.00 19.12 98 MET B N 1
ATOM 7621 C CA . MET B 1 98 ? 135.835 153.855 181.631 1.00 19.12 98 MET B CA 1
ATOM 7622 C C . MET B 1 98 ? 137.327 154.145 181.568 1.00 19.12 98 MET B C 1
ATOM 7623 O O . MET B 1 98 ? 137.865 154.733 182.512 1.00 19.12 98 MET B O 1
ATOM 7637 N N . LYS B 1 99 ? 138.003 153.762 180.486 1.00 20.87 99 LYS B N 1
ATOM 7638 C CA . LYS B 1 99 ? 139.448 153.965 180.424 1.00 20.87 99 LYS B CA 1
ATOM 7639 C C . LYS B 1 99 ? 139.833 155.422 180.634 1.00 20.87 99 LYS B C 1
ATOM 7640 O O . LYS B 1 99 ? 140.726 155.689 181.459 1.00 20.87 99 LYS B O 1
ATOM 7659 N N . PRO B 1 100 ? 139.227 156.399 179.953 1.00 18.42 100 PRO B N 1
ATOM 7660 C CA . PRO B 1 100 ? 139.603 157.797 180.219 1.00 18.42 100 PRO B CA 1
ATOM 7661 C C . PRO B 1 100 ? 139.386 158.217 181.662 1.00 18.42 100 PRO B C 1
ATOM 7662 O O . PRO B 1 100 ? 140.220 158.933 182.229 1.00 18.42 100 PRO B O 1
ATOM 7673 N N . PHE B 1 101 ? 138.286 157.781 182.278 1.00 19.23 101 PHE B N 1
ATOM 7674 C CA . PHE B 1 101 ? 137.999 158.197 183.646 1.00 19.23 101 PHE B CA 1
ATOM 7675 C C . PHE B 1 101 ? 139.024 157.636 184.623 1.00 19.23 101 PHE B C 1
ATOM 7676 O O . PHE B 1 101 ? 139.469 158.341 185.535 1.00 19.23 101 PHE B O 1
ATOM 7693 N N . ARG B 1 102 ? 139.409 156.370 184.453 1.00 21.69 102 ARG B N 1
ATOM 7694 C CA . ARG B 1 102 ? 140.409 155.793 185.343 1.00 21.69 102 ARG B CA 1
ATOM 7695 C C . ARG B 1 102 ? 141.787 156.378 185.068 1.00 21.69 102 ARG B C 1
ATOM 7696 O O . ARG B 1 102 ? 142.614 156.472 185.982 1.00 21.69 102 ARG B O 1
ATOM 7717 N N . GLU B 1 103 ? 142.050 156.776 183.821 1.00 19.03 103 GLU B N 1
ATOM 7718 C CA . GLU B 1 103 ? 143.300 157.455 183.501 1.00 19.03 103 GLU B CA 1
ATOM 7719 C C . GLU B 1 103 ? 143.340 158.877 184.046 1.00 19.03 103 GLU B C 1
ATOM 7720 O O . GLU B 1 103 ? 144.433 159.422 184.232 1.00 19.03 103 GLU B O 1
ATOM 7732 N N . THR B 1 104 ? 142.182 159.485 184.304 1.00 20.17 104 THR B N 1
ATOM 7733 C CA . THR B 1 104 ? 142.128 160.866 184.771 1.00 20.17 104 THR B CA 1
ATOM 7734 C C . THR B 1 104 ? 141.403 160.964 186.107 1.00 20.17 104 THR B C 1
ATOM 7735 O O . THR B 1 104 ? 140.551 161.839 186.293 1.00 20.17 104 THR B O 1
ATOM 7746 N N . ALA B 1 105 ? 141.733 160.076 187.039 1.00 22.56 105 ALA B N 1
ATOM 7747 C CA . ALA B 1 105 ? 141.097 160.031 188.346 1.00 22.56 105 ALA B CA 1
ATOM 7748 C C . ALA B 1 105 ? 142.055 160.526 189.422 1.00 22.56 105 ALA B C 1
ATOM 7749 O O . ALA B 1 105 ? 143.278 160.460 189.269 1.00 22.56 105 ALA B O 1
ATOM 7756 N N . LYS B 1 106 ? 141.480 161.020 190.518 1.00 23.47 106 LYS B N 1
ATOM 7757 C CA . LYS B 1 106 ? 142.253 161.509 191.659 1.00 23.47 106 LYS B CA 1
ATOM 7758 C C . LYS B 1 106 ? 143.197 162.634 191.242 1.00 23.47 106 LYS B C 1
ATOM 7759 O O . LYS B 1 106 ? 144.317 162.750 191.745 1.00 23.47 106 LYS B O 1
ATOM 7778 N N . LYS B 1 107 ? 142.742 163.472 190.312 1.00 21.94 107 LYS B N 1
ATOM 7779 C CA . LYS B 1 107 ? 143.522 164.602 189.816 1.00 21.94 107 LYS B CA 1
ATOM 7780 C C . LYS B 1 107 ? 142.627 165.833 189.792 1.00 21.94 107 LYS B C 1
ATOM 7781 O O . LYS B 1 107 ? 141.737 165.940 188.943 1.00 21.94 107 LYS B O 1
ATOM 7800 N N . LYS B 1 108 ? 142.863 166.754 190.721 1.00 23.14 108 LYS B N 1
ATOM 7801 C CA . LYS B 1 108 ? 142.112 167.996 190.794 1.00 23.14 108 LYS B CA 1
ATOM 7802 C C . LYS B 1 108 ? 142.860 169.086 190.030 1.00 23.14 108 LYS B C 1
ATOM 7803 O O . LYS B 1 108 ? 143.854 168.827 189.347 1.00 23.14 108 LYS B O 1
ATOM 7822 N N . TYR B 1 109 ? 142.388 170.324 190.141 1.00 21.40 109 TYR B N 1
ATOM 7823 C CA . TYR B 1 109 ? 143.085 171.483 189.601 1.00 21.40 109 TYR B CA 1
ATOM 7824 C C . TYR B 1 109 ? 143.801 172.198 190.736 1.00 21.40 109 TYR B C 1
ATOM 7825 O O . TYR B 1 109 ? 143.247 172.350 191.830 1.00 21.40 109 TYR B O 1
ATOM 7843 N N . THR B 1 110 ? 145.029 172.634 190.473 1.00 22.77 110 THR B N 1
ATOM 7844 C CA . THR B 1 110 ? 145.872 173.256 191.479 1.00 22.77 110 THR B CA 1
ATOM 7845 C C . THR B 1 110 ? 146.372 174.606 190.983 1.00 22.77 110 THR B C 1
ATOM 7846 O O . THR B 1 110 ? 146.559 174.816 189.781 1.00 22.77 110 THR B O 1
ATOM 7857 N N . VAL B 1 111 ? 146.589 175.518 191.927 1.00 24.64 111 VAL B N 1
ATOM 7858 C CA . VAL B 1 111 ? 146.977 176.893 191.635 1.00 24.64 111 VAL B CA 1
ATOM 7859 C C . VAL B 1 111 ? 148.461 177.041 191.933 1.00 24.64 111 VAL B C 1
ATOM 7860 O O . VAL B 1 111 ? 148.898 176.837 193.073 1.00 24.64 111 VAL B O 1
ATOM 7873 N N . ARG B 1 112 ? 149.234 177.395 190.911 1.00 22.13 112 ARG B N 1
ATOM 7874 C CA . ARG B 1 112 ? 150.659 177.629 191.085 1.00 22.13 112 ARG B CA 1
ATOM 7875 C C . ARG B 1 112 ? 150.886 178.994 191.721 1.00 22.13 112 ARG B C 1
ATOM 7876 O O . ARG B 1 112 ? 150.262 179.985 191.333 1.00 22.13 112 ARG B O 1
ATOM 7897 N N . TYR B 1 113 ? 151.782 179.043 192.706 1.00 25.48 113 TYR B N 1
ATOM 7898 C CA . TYR B 1 113 ? 152.068 180.275 193.426 1.00 25.48 113 TYR B CA 1
ATOM 7899 C C . TYR B 1 113 ? 153.556 180.381 193.718 1.00 25.48 113 TYR B C 1
ATOM 7900 O O . TYR B 1 113 ? 154.213 179.379 194.010 1.00 25.48 113 TYR B O 1
ATOM 7918 N N . GLU B 1 114 ? 154.080 181.602 193.640 1.00 21.34 114 GLU B N 1
ATOM 7919 C CA . GLU B 1 114 ? 155.437 181.907 194.064 1.00 21.34 114 GLU B CA 1
ATOM 7920 C C . GLU B 1 114 ? 155.370 183.031 195.087 1.00 21.34 114 GLU B C 1
ATOM 7921 O O . GLU B 1 114 ? 154.544 183.941 194.963 1.00 21.34 114 GLU B O 1
ATOM 7933 N N . THR B 1 115 ? 156.233 182.971 196.093 1.00 21.27 115 THR B N 1
ATOM 7934 C CA . THR B 1 115 ? 156.244 183.959 197.158 1.00 21.27 115 THR B CA 1
ATOM 7935 C C . THR B 1 115 ? 157.396 184.941 196.967 1.00 21.27 115 THR B C 1
ATOM 7936 O O . THR B 1 115 ? 158.227 184.809 196.066 1.00 21.27 115 THR B O 1
ATOM 7947 N N . LEU B 1 116 ? 157.439 185.939 197.838 1.00 23.51 116 LEU B N 1
ATOM 7948 C CA . LEU B 1 116 ? 158.435 186.993 197.781 1.00 23.51 116 LEU B CA 1
ATOM 7949 C C . LEU B 1 116 ? 159.733 186.540 198.433 1.00 23.51 116 LEU B C 1
ATOM 7950 O O . LEU B 1 116 ? 159.745 185.604 199.239 1.00 23.51 116 LEU B O 1
ATOM 7966 N N . PRO B 1 117 ? 160.852 187.181 198.099 1.00 22.10 117 PRO B N 1
ATOM 7967 C CA . PRO B 1 117 ? 162.131 186.779 198.696 1.00 22.10 117 PRO B CA 1
ATOM 7968 C C . PRO B 1 117 ? 162.097 186.862 200.214 1.00 22.10 117 PRO B C 1
ATOM 7969 O O . PRO B 1 117 ? 161.580 187.819 200.794 1.00 22.10 117 PRO B O 1
ATOM 7980 N N . GLY B 1 118 ? 162.657 185.841 200.854 1.00 26.39 118 GLY B N 1
ATOM 7981 C CA . GLY B 1 118 ? 162.791 185.844 202.302 1.00 26.39 118 GLY B CA 1
ATOM 7982 C C . GLY B 1 118 ? 161.480 185.966 203.045 1.00 26.39 118 GLY B C 1
ATOM 7983 O O . GLY B 1 118 ? 161.422 186.631 204.087 1.00 26.39 118 GLY B O 1
ATOM 7987 N N . GLU B 1 119 ? 160.418 185.339 202.533 1.00 28.99 119 GLU B N 1
ATOM 7988 C CA . GLU B 1 119 ? 159.132 185.370 203.218 1.00 28.99 119 GLU B CA 1
ATOM 7989 C C . GLU B 1 119 ? 158.409 184.029 203.181 1.00 28.99 119 GLU B C 1
ATOM 7990 O O . GLU B 1 119 ? 157.207 183.986 203.473 1.00 28.99 119 GLU B O 1
ATOM 8002 N N . GLN B 1 120 ? 159.087 182.942 202.820 1.00 23.82 120 GLN B N 1
ATOM 8003 C CA . GLN B 1 120 ? 158.499 181.608 202.929 1.00 23.82 120 GLN B CA 1
ATOM 8004 C C . GLN B 1 120 ? 159.637 180.600 202.949 1.00 23.82 120 GLN B C 1
ATOM 8005 O O . GLN B 1 120 ? 160.342 180.445 201.947 1.00 23.82 120 GLN B O 1
ATOM 8019 N N . MET B 1 121 ? 159.812 179.921 204.078 1.00 24.85 121 MET B N 1
ATOM 8020 C CA . MET B 1 121 ? 160.767 178.822 204.190 1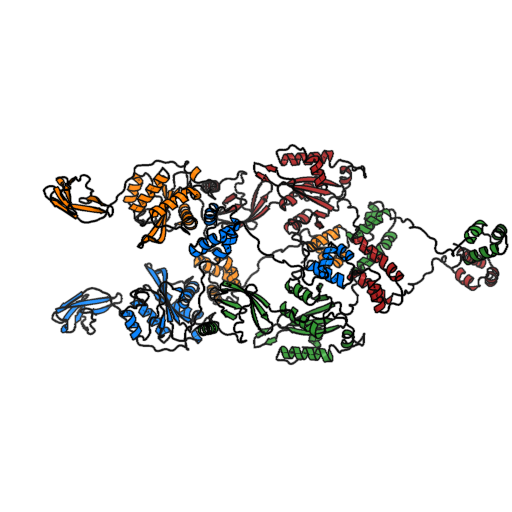.00 24.85 121 MET B CA 1
ATOM 8021 C C . MET B 1 121 ? 159.982 177.557 204.502 1.00 24.85 121 MET B C 1
ATOM 8022 O O . MET B 1 121 ? 159.509 177.380 205.628 1.00 24.85 121 MET B O 1
ATOM 8036 N N . GLN B 1 122 ? 159.817 176.692 203.505 1.00 23.17 122 GLN B N 1
ATOM 8037 C CA . GLN B 1 122 ? 159.096 175.446 203.713 1.00 23.17 122 GLN B CA 1
ATOM 8038 C C . GLN B 1 122 ? 159.999 174.437 204.404 1.00 23.17 122 GLN B C 1
ATOM 8039 O O . GLN B 1 122 ? 161.184 174.323 204.083 1.00 23.17 122 GLN B O 1
ATOM 8053 N N . VAL B 1 123 ? 159.439 173.710 205.364 1.00 23.38 123 VAL B N 1
ATOM 8054 C CA . VAL B 1 123 ? 160.197 172.755 206.160 1.00 23.38 123 VAL B CA 1
ATOM 8055 C C . VAL B 1 123 ? 159.370 171.490 206.316 1.00 23.38 123 VAL B C 1
ATOM 8056 O O . VAL B 1 123 ? 158.154 171.553 206.528 1.00 23.38 123 VAL B O 1
ATOM 8069 N N . ASP B 1 124 ? 160.028 170.338 206.212 1.00 21.29 124 ASP B N 1
ATOM 8070 C CA . ASP B 1 124 ? 159.311 169.075 206.289 1.00 21.29 124 ASP B CA 1
ATOM 8071 C C . ASP B 1 124 ? 160.232 167.976 206.799 1.00 21.29 124 ASP B C 1
ATOM 8072 O O . ASP B 1 124 ? 161.462 168.089 206.760 1.00 21.29 124 ASP B O 1
ATOM 8081 N N . TRP B 1 125 ? 159.606 166.910 207.290 1.00 27.54 125 TRP B N 1
ATOM 8082 C CA . TRP B 1 125 ? 160.275 165.709 207.763 1.00 27.54 125 TRP B CA 1
ATOM 8083 C C . TRP B 1 125 ? 160.078 164.574 206.768 1.00 27.54 125 TRP B C 1
ATOM 8084 O O . TRP B 1 125 ? 159.329 164.682 205.793 1.00 27.54 125 TRP B O 1
ATOM 8105 N N . LYS B 1 126 ? 160.772 163.470 207.033 1.00 24.10 126 LYS B N 1
ATOM 8106 C CA . LYS B 1 126 ? 160.535 162.227 206.309 1.00 24.10 126 LYS B CA 1
ATOM 8107 C C . LYS B 1 126 ? 161.206 161.090 207.062 1.00 24.10 126 LYS B C 1
ATOM 8108 O O . LYS B 1 126 ? 162.383 161.194 207.402 1.00 24.10 126 LYS B O 1
ATOM 8127 N N . GLU B 1 127 ? 160.468 160.013 207.317 1.00 30.34 127 GLU B N 1
ATOM 8128 C CA . GLU B 1 127 ? 161.045 158.808 207.912 1.00 30.34 127 GLU B CA 1
ATOM 8129 C C . GLU B 1 127 ? 161.563 157.946 206.767 1.00 30.34 127 GLU B C 1
ATOM 8130 O O . GLU B 1 127 ? 160.786 157.275 206.083 1.00 30.34 127 GLU B O 1
ATOM 8142 N N . VAL B 1 128 ? 162.880 157.961 206.547 1.00 25.99 128 VAL B N 1
ATOM 8143 C CA . VAL B 1 128 ? 163.408 157.334 205.337 1.00 25.99 128 VAL B CA 1
ATOM 8144 C C . VAL B 1 128 ? 163.204 155.826 205.385 1.00 25.99 128 VAL B C 1
ATOM 8145 O O . VAL B 1 128 ? 162.897 155.195 204.367 1.00 25.99 128 VAL B O 1
ATOM 8158 N N . GLY B 1 129 ? 163.369 155.231 206.549 1.00 32.88 129 GLY B N 1
ATOM 8159 C CA . GLY B 1 129 ? 163.236 153.799 206.698 1.00 32.88 129 GLY B CA 1
ATOM 8160 C C . GLY B 1 129 ? 164.073 153.313 207.868 1.00 32.88 129 GLY B C 1
ATOM 8161 O O . GLY B 1 129 ? 164.283 154.040 208.837 1.00 32.88 129 GLY B O 1
ATOM 8165 N N . GLU B 1 130 ? 164.539 152.074 207.747 1.00 38.78 130 GLU B N 1
ATOM 8166 C CA . GLU B 1 130 ? 165.336 151.422 208.776 1.00 38.78 130 GLU B CA 1
ATOM 8167 C C . GLU B 1 130 ? 166.717 151.127 208.213 1.00 38.78 130 GLU B C 1
ATOM 8168 O O . GLU B 1 130 ? 166.840 150.524 207.142 1.00 38.78 130 GLU B O 1
ATOM 8180 N N . VAL B 1 131 ? 167.752 151.557 208.936 1.00 37.06 131 VAL B N 1
ATOM 8181 C CA . VAL B 1 131 ? 169.135 151.293 208.568 1.00 37.06 131 VAL B CA 1
ATOM 8182 C C . VAL B 1 131 ? 169.880 150.827 209.811 1.00 37.06 131 VAL B C 1
ATOM 8183 O O . VAL B 1 131 ? 169.461 151.069 210.945 1.00 37.06 131 VAL B O 1
ATOM 8196 N N . VAL B 1 132 ? 171.006 150.158 209.581 1.00 43.96 132 VAL B N 1
ATOM 8197 C CA . VAL B 1 132 ? 171.823 149.591 210.647 1.00 43.96 132 VAL B CA 1
ATOM 8198 C C . VAL B 1 132 ? 173.151 150.333 210.664 1.00 43.96 132 VAL B C 1
ATOM 8199 O O . VAL B 1 132 ? 173.859 150.374 209.651 1.00 43.96 132 VAL B O 1
ATOM 8212 N N . ILE B 1 133 ? 173.484 150.916 211.812 1.00 43.31 133 ILE B N 1
ATOM 8213 C CA . ILE B 1 133 ? 174.742 151.623 212.013 1.00 43.31 133 ILE B CA 1
ATOM 8214 C C . ILE B 1 133 ? 175.459 150.963 213.181 1.00 43.31 133 ILE B C 1
ATOM 8215 O O . ILE B 1 133 ? 174.924 150.913 214.296 1.00 43.31 133 ILE B O 1
ATOM 8231 N N . GLU B 1 134 ? 176.666 150.459 212.926 1.00 49.06 134 GLU B N 1
ATOM 8232 C CA . GLU B 1 134 ? 177.458 149.776 213.946 1.00 49.06 134 GLU B CA 1
ATOM 8233 C C . GLU B 1 134 ? 176.699 148.596 214.544 1.00 49.06 134 GLU B C 1
ATOM 8234 O O . GLU B 1 134 ? 176.872 148.262 215.719 1.00 49.06 134 GLU B O 1
ATOM 8246 N N . GLY B 1 135 ? 175.851 147.956 213.741 1.00 49.15 135 GLY B N 1
ATOM 8247 C CA . GLY B 1 135 ? 175.095 146.808 214.195 1.00 49.15 135 GLY B CA 1
ATOM 8248 C C . GLY B 1 135 ? 173.854 147.126 214.997 1.00 49.15 135 GLY B C 1
ATOM 8249 O O . GLY B 1 135 ? 173.250 146.204 215.558 1.00 49.15 135 GLY B O 1
ATOM 8253 N N . LYS B 1 136 ? 173.453 148.392 215.075 1.00 49.42 136 LYS B N 1
ATOM 8254 C CA . LYS B 1 136 ? 172.277 148.805 215.830 1.00 49.42 136 LYS B CA 1
ATOM 8255 C C . LYS B 1 136 ? 171.309 149.527 214.904 1.00 49.42 136 LYS B C 1
ATOM 8256 O O . LYS B 1 136 ? 171.705 150.445 214.178 1.00 49.42 136 LYS B O 1
ATOM 8275 N N . LYS B 1 137 ? 170.046 149.110 214.935 1.00 43.10 137 LYS B N 1
ATOM 8276 C CA . LYS B 1 137 ? 169.033 149.707 214.078 1.00 43.10 137 LYS B CA 1
ATOM 8277 C C . LYS B 1 137 ? 168.720 151.133 214.514 1.00 43.10 137 LYS B C 1
ATOM 8278 O O . LYS B 1 137 ? 168.796 151.480 215.695 1.00 43.10 137 LYS B O 1
ATOM 8297 N N . VAL B 1 138 ? 168.364 151.964 213.537 1.00 38.39 138 VAL B N 1
ATOM 8298 C CA . VAL B 1 138 ? 167.973 153.346 213.790 1.00 38.39 138 VAL B CA 1
ATOM 8299 C C . VAL B 1 138 ? 166.971 153.760 212.723 1.00 38.39 138 VAL B C 1
ATOM 8300 O O . VAL B 1 138 ? 167.128 153.429 211.544 1.00 38.39 138 VAL B O 1
ATOM 8313 N N . LYS B 1 139 ? 165.935 154.486 213.142 1.00 36.17 139 LYS B N 1
ATOM 8314 C CA . LYS B 1 139 ? 164.911 154.983 212.221 1.00 36.17 139 LYS B CA 1
ATOM 8315 C C . LYS B 1 139 ? 165.344 156.361 211.741 1.00 36.17 139 LYS B C 1
ATOM 8316 O O . LYS B 1 139 ? 165.013 157.389 212.334 1.00 36.17 139 LYS B O 1
ATOM 8335 N N . LEU B 1 140 ? 166.096 156.379 210.646 1.00 30.06 140 LEU B N 1
ATOM 8336 C CA . LEU B 1 140 ? 166.651 157.620 210.131 1.00 30.06 140 LEU B CA 1
ATOM 8337 C C . LEU B 1 140 ? 165.555 158.499 209.533 1.00 30.06 140 LEU B C 1
ATOM 8338 O O . LEU B 1 140 ? 164.553 158.014 208.993 1.00 30.06 140 LEU B O 1
ATOM 8354 N N . SER B 1 141 ? 165.758 159.812 209.625 1.00 27.55 141 SER B N 1
ATOM 8355 C CA . SER B 1 141 ? 164.770 160.765 209.144 1.00 27.55 141 SER B CA 1
ATOM 8356 C C . SER B 1 141 ? 165.454 161.937 208.458 1.00 27.55 141 SER B C 1
ATOM 8357 O O . SER B 1 141 ? 166.352 162.562 209.029 1.00 27.55 141 SER B O 1
ATOM 8365 N N . LEU B 1 142 ? 165.022 162.223 207.235 1.00 23.36 142 LEU B N 1
ATOM 8366 C CA . LEU B 1 142 ? 165.395 163.463 206.574 1.00 23.36 142 LEU B CA 1
ATOM 8367 C C . LEU B 1 142 ? 164.637 164.634 207.181 1.00 23.36 142 LEU B C 1
ATOM 8368 O O . LEU B 1 142 ? 163.456 164.522 207.526 1.00 23.36 142 LEU B O 1
ATOM 8384 N N . PHE B 1 143 ? 165.326 165.764 207.300 1.00 23.30 143 PHE B N 1
ATOM 8385 C CA . PHE B 1 143 ? 164.721 167.055 207.585 1.00 23.30 143 PHE B CA 1
ATOM 8386 C C . PHE B 1 143 ? 165.154 167.998 206.475 1.00 23.30 143 PHE B C 1
ATOM 8387 O O . PHE B 1 143 ? 166.356 168.198 206.267 1.00 23.30 143 PHE B O 1
ATOM 8404 N N . VAL B 1 144 ? 164.182 168.566 205.764 1.00 20.83 144 VAL B N 1
ATOM 8405 C CA . VAL B 1 144 ? 164.443 169.346 204.562 1.00 20.83 144 VAL B CA 1
ATOM 8406 C C . VAL B 1 144 ? 163.858 170.739 204.730 1.00 20.83 144 VAL B C 1
ATOM 8407 O O . VAL B 1 144 ? 162.745 170.904 205.244 1.00 20.83 144 VAL B O 1
ATOM 8420 N N . ALA B 1 145 ? 164.622 171.738 204.291 1.00 19.30 145 ALA B N 1
ATOM 8421 C CA . ALA B 1 145 ? 164.218 173.136 204.340 1.00 19.30 145 ALA B CA 1
ATOM 8422 C C . ALA B 1 145 ? 164.517 173.772 202.992 1.00 19.30 145 ALA B C 1
ATOM 8423 O O . ALA B 1 145 ? 165.668 173.769 202.543 1.00 19.30 145 ALA B O 1
ATOM 8430 N N . THR B 1 146 ? 163.485 174.313 202.352 1.00 19.03 146 THR B N 1
ATOM 8431 C CA . THR B 1 146 ? 163.600 174.943 201.043 1.00 19.03 146 THR B CA 1
ATOM 8432 C C . THR B 1 146 ? 163.132 176.387 201.146 1.00 19.03 146 THR B C 1
ATOM 8433 O O . THR B 1 146 ? 162.007 176.650 201.586 1.00 19.03 146 THR B O 1
ATOM 8444 N N . LEU B 1 147 ? 163.994 177.317 200.745 1.00 19.74 147 LEU B N 1
ATOM 8445 C CA . LEU B 1 147 ? 163.599 178.715 200.662 1.00 19.74 147 LEU B CA 1
ATOM 8446 C C . LEU B 1 147 ? 162.738 178.923 199.423 1.00 19.74 147 LEU B C 1
ATOM 8447 O O . LEU B 1 147 ? 163.113 178.519 198.318 1.00 19.74 147 LEU B O 1
ATOM 8463 N N . GLY B 1 148 ? 161.579 179.557 199.607 1.00 13.90 148 GLY B N 1
ATOM 8464 C CA . GLY B 1 148 ? 160.609 179.625 198.525 1.00 13.90 148 GLY B CA 1
ATOM 8465 C C . GLY B 1 148 ? 161.139 180.337 197.296 1.00 13.90 148 GLY B C 1
ATOM 8466 O O . GLY B 1 148 ? 161.018 179.841 196.173 1.00 13.90 148 GLY B O 1
ATOM 8470 N N . TYR B 1 149 ? 161.735 181.515 197.489 1.00 18.80 149 TYR B N 1
ATOM 8471 C CA . TYR B 1 149 ? 162.169 182.314 196.348 1.00 18.80 149 TYR B CA 1
ATOM 8472 C C . TYR B 1 149 ? 163.379 181.693 195.662 1.00 18.80 149 TYR B C 1
ATOM 8473 O O . TYR B 1 149 ? 163.411 181.565 194.433 1.00 18.80 149 TYR B O 1
ATOM 8491 N N . SER B 1 150 ? 164.386 181.302 196.441 1.00 18.38 150 SER B N 1
ATOM 8492 C CA . SER B 1 150 ? 165.637 180.809 195.882 1.00 18.38 150 SER B CA 1
ATOM 8493 C C . SER B 1 150 ? 165.649 179.304 195.663 1.00 18.38 150 SER B C 1
ATOM 8494 O O . SER B 1 150 ? 166.495 178.812 194.908 1.00 18.38 150 SER B O 1
ATOM 8502 N N . ARG B 1 151 ? 164.743 178.563 196.299 1.00 17.40 151 ARG B N 1
ATOM 8503 C CA . ARG B 1 151 ? 164.735 177.105 196.211 1.00 17.40 151 ARG B CA 1
ATOM 8504 C C . ARG B 1 151 ? 166.039 176.519 196.743 1.00 17.40 151 ARG B C 1
ATOM 8505 O O . ARG B 1 151 ? 166.503 175.476 196.278 1.00 17.40 151 ARG B O 1
ATOM 8526 N N . MET B 1 152 ? 166.635 177.193 197.725 1.00 19.53 152 MET B N 1
ATOM 8527 C CA . MET B 1 152 ? 167.927 176.804 198.288 1.00 19.53 152 MET B CA 1
ATOM 8528 C C . MET B 1 152 ? 167.699 175.622 199.220 1.00 19.53 152 MET B C 1
ATOM 8529 O O . MET B 1 152 ? 167.439 175.780 200.413 1.00 19.53 152 MET B O 1
ATOM 8543 N N . LYS B 1 153 ? 167.798 174.418 198.667 1.00 17.99 153 LYS B N 1
ATOM 8544 C CA . LYS B 1 153 ? 167.544 173.216 199.447 1.00 17.99 153 LYS B CA 1
ATOM 8545 C C . LYS B 1 153 ? 168.630 173.005 200.495 1.00 17.99 153 LYS B C 1
ATOM 8546 O O . LYS B 1 153 ? 169.821 173.182 200.228 1.00 17.99 153 LYS B O 1
ATOM 8565 N N . TYR B 1 154 ? 168.205 172.629 201.698 1.00 20.26 154 TYR B N 1
ATOM 8566 C CA . TYR B 1 154 ? 169.094 172.158 202.748 1.00 20.26 154 TYR B CA 1
ATOM 8567 C C . TYR B 1 154 ? 168.477 170.912 203.361 1.00 20.26 154 TYR B C 1
ATOM 8568 O O . TYR B 1 154 ? 167.256 170.835 203.522 1.00 20.26 154 TYR B O 1
ATOM 8586 N N . ALA B 1 155 ? 169.316 169.937 203.696 1.00 18.12 155 ALA B N 1
ATOM 8587 C CA . ALA B 1 155 ? 168.832 168.675 204.231 1.00 18.12 155 ALA B CA 1
ATOM 8588 C C . ALA B 1 155 ? 169.776 168.179 205.314 1.00 18.12 155 ALA B C 1
ATOM 8589 O O . ALA B 1 155 ? 170.983 168.425 205.270 1.00 18.12 155 ALA B O 1
ATOM 8596 N N . VAL B 1 156 ? 169.208 167.474 206.288 1.00 21.81 156 VAL B N 1
ATOM 8597 C CA . VAL B 1 156 ? 169.993 166.910 207.382 1.00 21.81 156 VAL B CA 1
ATOM 8598 C C . VAL B 1 156 ? 169.332 165.619 207.843 1.00 21.81 156 VAL B C 1
ATOM 8599 O O . VAL B 1 156 ? 168.111 165.560 208.012 1.00 21.81 156 VAL B O 1
ATOM 8612 N N . PHE B 1 157 ? 170.141 164.584 208.051 1.00 23.78 157 PHE B N 1
ATOM 8613 C CA . PHE B 1 157 ? 169.655 163.306 208.552 1.00 23.78 157 PHE B CA 1
ATOM 8614 C C . PHE B 1 157 ? 169.750 163.283 210.073 1.00 23.78 157 PHE B C 1
ATOM 8615 O O . PHE B 1 157 ? 170.779 163.661 210.642 1.00 23.78 157 PHE B O 1
ATOM 8632 N N . THR B 1 158 ? 168.676 162.843 210.724 1.00 29.48 158 THR B N 1
ATOM 8633 C CA . THR B 1 158 ? 168.612 162.757 212.175 1.00 29.48 158 THR B CA 1
ATOM 8634 C C . THR B 1 158 ? 168.075 161.392 212.583 1.00 29.48 158 THR B C 1
ATOM 8635 O O . THR B 1 158 ? 167.516 160.646 211.774 1.00 29.48 158 THR B O 1
ATOM 8646 N N . THR B 1 159 ? 168.252 161.070 213.864 1.00 33.38 159 THR B N 1
ATOM 8647 C CA . THR B 1 159 ? 167.769 159.813 214.417 1.00 33.38 159 THR B CA 1
ATOM 8648 C C . THR B 1 159 ? 166.414 159.942 215.100 1.00 33.38 159 THR B C 1
ATOM 8649 O O . THR B 1 159 ? 165.749 158.922 215.315 1.00 33.38 159 THR B O 1
ATOM 8660 N N . SER B 1 160 ? 165.994 161.157 215.445 1.00 35.62 160 SER B N 1
ATOM 8661 C CA . SER B 1 160 ? 164.700 161.385 216.069 1.00 35.62 160 SER B CA 1
ATOM 8662 C C . SER B 1 160 ? 164.149 162.722 215.597 1.00 35.62 160 SER B C 1
ATOM 8663 O O . SER B 1 160 ? 164.893 163.609 215.170 1.00 35.62 160 SER B O 1
ATOM 8671 N N . GLN B 1 161 ? 162.827 162.857 215.679 1.00 33.17 161 GLN B N 1
ATOM 8672 C CA . GLN B 1 161 ? 162.120 164.065 215.266 1.00 33.17 161 GLN B CA 1
ATOM 8673 C C . GLN B 1 161 ? 161.557 164.817 216.469 1.00 33.17 161 GLN B C 1
ATOM 8674 O O . GLN B 1 161 ? 160.478 165.408 216.403 1.00 33.17 161 GLN B O 1
ATOM 8688 N N . ASP B 1 162 ? 162.285 164.802 217.582 1.00 41.45 162 ASP B N 1
ATOM 8689 C CA . ASP B 1 162 ? 161.832 165.492 218.778 1.00 41.45 162 ASP B CA 1
ATOM 8690 C C . ASP B 1 162 ? 161.793 167.001 218.540 1.00 41.45 162 ASP B C 1
ATOM 8691 O O . ASP B 1 162 ? 162.278 167.517 217.529 1.00 41.45 162 ASP B O 1
ATOM 8700 N N . GLN B 1 163 ? 161.197 167.714 219.499 1.00 45.28 163 GLN B N 1
ATOM 8701 C CA . GLN B 1 163 ? 161.137 169.168 219.404 1.00 45.28 163 GLN B CA 1
ATOM 8702 C C . GLN B 1 163 ? 162.536 169.772 219.394 1.00 45.28 163 GLN B C 1
ATOM 8703 O O . GLN B 1 163 ? 162.824 170.684 218.609 1.00 45.28 163 GLN B O 1
ATOM 8717 N N . GLU B 1 164 ? 163.421 169.272 220.260 1.00 44.31 164 GLU B N 1
ATOM 8718 C CA . GLU B 1 164 ? 164.783 169.793 220.306 1.00 44.31 164 GLU B CA 1
ATOM 8719 C C . GLU B 1 164 ? 165.512 169.545 218.993 1.00 44.31 164 GLU B C 1
ATOM 8720 O O . GLU B 1 164 ? 166.211 170.430 218.486 1.00 44.31 164 GLU B O 1
ATOM 8732 N N . HIS B 1 165 ? 165.364 168.346 218.426 1.00 39.28 165 HIS B N 1
ATOM 8733 C CA . HIS B 1 165 ? 165.997 168.056 217.144 1.00 39.28 165 HIS B CA 1
ATOM 8734 C C . HIS B 1 165 ? 165.420 168.931 216.039 1.00 39.28 165 HIS B C 1
ATOM 8735 O O . HIS B 1 165 ? 166.156 169.422 215.175 1.00 39.28 165 HIS B O 1
ATOM 8749 N N . LEU B 1 166 ? 164.101 169.133 216.047 1.00 38.19 166 LEU B N 1
ATOM 8750 C CA . LEU B 1 166 ? 163.482 170.023 215.071 1.00 38.19 166 LEU B CA 1
ATOM 8751 C C . LEU B 1 166 ? 164.077 171.423 215.152 1.00 38.19 166 LEU B C 1
ATOM 8752 O O . LEU B 1 166 ? 164.455 172.010 214.132 1.00 38.19 166 LEU B O 1
ATOM 8768 N N . MET B 1 167 ? 164.169 171.974 216.364 1.00 44.11 167 MET B N 1
ATOM 8769 C CA . MET B 1 167 ? 164.709 173.321 216.515 1.00 44.11 167 MET B CA 1
ATOM 8770 C C . MET B 1 167 ? 166.176 173.378 216.106 1.00 44.11 167 MET B C 1
ATOM 8771 O O . MET B 1 167 ? 166.613 174.345 215.471 1.00 44.11 167 MET B O 1
ATOM 8785 N N . GLU B 1 168 ? 166.956 172.355 216.463 1.00 39.16 168 GLU B N 1
ATOM 8786 C CA . GLU B 1 168 ? 168.367 172.344 216.092 1.00 39.16 168 GLU B CA 1
ATOM 8787 C C . GLU B 1 168 ? 168.535 172.324 214.578 1.00 39.16 168 GLU B C 1
ATOM 8788 O O . GLU B 1 168 ? 169.352 173.072 214.027 1.00 39.16 168 GLU B O 1
ATOM 8800 N N . CYS B 1 169 ? 167.771 171.476 213.888 1.00 33.26 169 CYS B N 1
ATOM 8801 C CA . CYS B 1 169 ? 167.867 171.426 212.433 1.00 33.26 169 CYS B CA 1
ATOM 8802 C C . CYS B 1 169 ? 167.385 172.727 211.806 1.00 33.26 169 CYS B C 1
ATOM 8803 O O . CYS B 1 169 ? 167.947 173.184 210.803 1.00 33.26 169 CYS B O 1
ATOM 8811 N N . LEU B 1 170 ? 166.348 173.340 212.380 1.00 33.11 170 LEU B N 1
ATOM 8812 C CA . LEU B 1 170 ? 165.873 174.615 211.857 1.00 33.11 170 LEU B CA 1
ATOM 8813 C C . LEU B 1 170 ? 166.946 175.689 211.992 1.00 33.11 170 LEU B C 1
ATOM 8814 O O . LEU B 1 170 ? 167.165 176.481 211.067 1.00 33.11 170 LEU B O 1
ATOM 8830 N N . ILE B 1 171 ? 167.640 175.720 213.131 1.00 40.25 171 ILE B N 1
ATOM 8831 C CA . ILE B 1 171 ? 168.711 176.695 213.314 1.00 40.25 171 ILE B CA 1
ATOM 8832 C C . ILE B 1 171 ? 169.859 176.413 212.356 1.00 40.25 171 ILE B C 1
ATOM 8833 O O . ILE B 1 171 ? 170.487 177.338 211.826 1.00 40.25 171 ILE B O 1
ATOM 8849 N N . GLN B 1 172 ? 170.187 175.135 212.159 1.00 33.28 172 GLN B N 1
ATOM 8850 C CA . GLN B 1 172 ? 171.254 174.797 211.226 1.00 33.28 172 GLN B CA 1
ATOM 8851 C C . GLN B 1 172 ? 170.909 175.272 209.824 1.00 33.28 172 GLN B C 1
ATOM 8852 O O . GLN B 1 172 ? 171.752 175.851 209.129 1.00 33.28 172 GLN B O 1
ATOM 8866 N N . SER B 1 173 ? 169.662 175.061 209.401 1.00 27.98 173 SER B N 1
ATOM 8867 C CA . SER B 1 173 ? 169.229 175.562 208.102 1.00 27.98 173 SER B CA 1
ATOM 8868 C C . SER B 1 173 ? 169.306 177.082 208.049 1.00 27.98 173 SER B C 1
ATOM 8869 O O . SER B 1 173 ? 169.732 177.654 207.040 1.00 27.98 173 SER B O 1
ATOM 8877 N N . PHE B 1 174 ? 168.904 177.754 209.130 1.00 32.62 174 PHE B N 1
ATOM 8878 C CA . PHE B 1 174 ? 168.949 179.213 209.152 1.00 32.62 174 PHE B CA 1
ATOM 8879 C C . PHE B 1 174 ? 170.373 179.721 208.961 1.00 32.62 174 PHE B C 1
ATOM 8880 O O . PHE B 1 174 ? 170.630 180.578 208.107 1.00 32.62 174 PHE B O 1
ATOM 8897 N N . LYS B 1 175 ? 171.316 179.202 209.750 1.00 33.33 175 LYS B N 1
ATOM 8898 C CA . LYS B 1 175 ? 172.698 179.652 209.615 1.00 33.33 175 LYS B CA 1
ATOM 8899 C C . LYS B 1 175 ? 173.293 179.223 208.280 1.00 33.33 175 LYS B C 1
ATOM 8900 O O . LYS B 1 175 ? 174.215 179.874 207.777 1.00 33.33 175 LYS B O 1
ATOM 8919 N N . TYR B 1 176 ? 172.783 178.138 207.694 1.00 24.74 176 TYR B N 1
ATOM 8920 C CA . TYR B 1 176 ? 173.176 177.778 206.337 1.00 24.74 176 TYR B CA 1
ATOM 8921 C C . TYR B 1 176 ? 172.727 178.839 205.342 1.00 24.74 176 TYR B C 1
ATOM 8922 O O . TYR B 1 176 ? 173.474 179.199 204.425 1.00 24.74 176 TYR B O 1
ATOM 8940 N N . PHE B 1 177 ? 171.505 179.350 205.507 1.00 24.59 177 PHE B N 1
ATOM 8941 C CA . PHE B 1 177 ? 171.011 180.403 204.626 1.00 24.59 177 PHE B CA 1
ATOM 8942 C C . PHE B 1 177 ? 171.630 181.754 204.964 1.00 24.59 177 PHE B C 1
ATOM 8943 O O . PHE B 1 177 ? 171.887 182.563 204.065 1.00 24.59 177 PHE B O 1
ATOM 8960 N N . GLY B 1 178 ? 171.872 182.014 206.247 1.00 33.54 178 GLY B N 1
ATOM 8961 C CA . GLY B 1 178 ? 172.376 183.292 206.702 1.00 33.54 178 GLY B CA 1
ATOM 8962 C C . GLY B 1 178 ? 171.335 184.194 207.327 1.00 33.54 178 GLY B C 1
ATOM 8963 O O . GLY B 1 178 ? 171.702 185.219 207.915 1.00 33.54 178 GLY B O 1
ATOM 8967 N N . GLY B 1 179 ? 170.055 183.850 207.221 1.00 33.37 179 GLY B N 1
ATOM 8968 C CA . GLY B 1 179 ? 169.005 184.667 207.797 1.00 33.37 179 GLY B CA 1
ATOM 8969 C C . GLY B 1 179 ? 167.747 183.862 208.015 1.00 33.37 179 GLY B C 1
ATOM 8970 O O . GLY B 1 179 ? 167.570 182.778 207.449 1.00 33.37 179 GLY B O 1
ATOM 8974 N N . VAL B 1 180 ? 166.867 184.408 208.851 1.00 35.68 180 VAL B N 1
ATOM 8975 C CA . VAL B 1 180 ? 165.605 183.763 209.202 1.00 35.68 180 VAL B CA 1
ATOM 8976 C C . VAL B 1 180 ? 164.498 184.427 208.381 1.00 35.68 180 VAL B C 1
ATOM 8977 O O . VAL B 1 180 ? 164.211 185.615 208.599 1.00 35.68 180 VAL B O 1
ATOM 8990 N N . PRO B 1 181 ? 163.874 183.724 207.436 1.00 30.13 181 PRO B N 1
ATOM 8991 C CA . PRO B 1 181 ? 162.708 184.298 206.757 1.00 30.13 181 PRO B CA 1
ATOM 8992 C C . PRO B 1 181 ? 161.562 184.520 207.731 1.00 30.13 181 PRO B C 1
ATOM 8993 O O . PRO B 1 181 ? 161.414 183.807 208.727 1.00 30.13 181 PRO B O 1
ATOM 9004 N N . LYS B 1 182 ? 160.746 185.530 207.431 1.00 34.42 182 LYS B N 1
ATOM 9005 C CA . LYS B 1 182 ? 159.689 185.923 208.358 1.00 34.42 182 LYS B CA 1
ATOM 9006 C C . LYS B 1 182 ? 158.674 184.804 208.551 1.00 34.42 182 LYS B C 1
ATOM 9007 O O . LYS B 1 182 ? 158.221 184.557 209.675 1.00 34.42 182 LYS B O 1
ATOM 9026 N N . LYS B 1 183 ? 158.307 184.114 207.475 1.00 32.40 183 LYS B N 1
ATOM 9027 C CA . LYS B 1 183 ? 157.294 183.068 207.518 1.00 32.40 183 LYS B CA 1
ATOM 9028 C C . LYS B 1 183 ? 157.929 181.712 207.245 1.00 32.40 183 LYS B C 1
ATOM 9029 O O . LYS B 1 183 ? 158.616 181.529 206.231 1.00 32.40 183 LYS B O 1
ATOM 9048 N N . VAL B 1 184 ? 157.690 180.766 208.148 1.00 30.63 184 VAL B N 1
ATOM 9049 C CA . VAL B 1 184 ? 158.179 179.400 208.018 1.00 30.63 184 VAL B CA 1
ATOM 9050 C C . VAL B 1 184 ? 156.970 178.488 207.880 1.00 30.63 184 VAL B C 1
ATOM 9051 O O . VAL B 1 184 ? 156.105 178.457 208.763 1.00 30.63 184 VAL B O 1
ATOM 9064 N N . LEU B 1 185 ? 156.907 177.756 206.773 1.00 28.60 185 LEU B N 1
ATOM 9065 C CA . LEU B 1 185 ? 155.794 176.862 206.492 1.00 28.60 185 LEU B CA 1
ATOM 9066 C C . LEU B 1 185 ? 156.112 175.467 207.012 1.00 28.60 185 LEU B C 1
ATOM 9067 O O . LEU B 1 185 ? 157.201 174.938 206.766 1.00 28.60 185 LEU B O 1
ATOM 9083 N N . PHE B 1 186 ? 155.162 174.883 207.741 1.00 33.96 186 PHE B N 1
ATOM 9084 C CA . PHE B 1 186 ? 155.325 173.552 208.311 1.00 33.96 186 PHE B CA 1
ATOM 9085 C C . PHE B 1 186 ? 154.138 172.670 207.946 1.00 33.96 186 PHE B C 1
ATOM 9086 O O . PHE B 1 186 ? 153.278 173.071 207.155 1.00 33.96 186 PHE B O 1
ATOM 9103 N N . ASP B 1 187 ? 154.086 171.471 208.515 1.00 38.14 187 ASP B N 1
ATOM 9104 C CA . ASP B 1 187 ? 152.962 170.559 208.371 1.00 38.14 187 ASP B CA 1
ATOM 9105 C C . ASP B 1 187 ? 152.294 170.374 209.727 1.00 38.14 187 ASP B C 1
ATOM 9106 O O . ASP B 1 187 ? 152.829 170.761 210.769 1.00 38.14 187 ASP B O 1
ATOM 9115 N N . ASN B 1 188 ? 151.103 169.786 209.708 1.00 46.70 188 ASN B N 1
ATOM 9116 C CA . ASN B 1 188 ? 150.346 169.547 210.933 1.00 46.70 188 ASN B CA 1
ATOM 9117 C C . ASN B 1 188 ? 151.061 168.482 211.754 1.00 46.70 188 ASN B C 1
ATOM 9118 O O . ASN B 1 188 ? 150.988 167.290 211.449 1.00 46.70 188 ASN B O 1
ATOM 9129 N N . MET B 1 189 ? 151.758 168.910 212.805 1.00 47.98 189 MET B N 1
ATOM 9130 C CA . MET B 1 189 ? 152.457 167.998 213.698 1.00 47.98 189 MET B CA 1
ATOM 9131 C C . MET B 1 189 ? 152.293 168.487 215.130 1.00 47.98 189 MET B C 1
ATOM 9132 O O . MET B 1 189 ? 151.994 169.657 215.380 1.00 47.98 189 MET B O 1
ATOM 9146 N N . LYS B 1 190 ? 152.494 167.566 216.074 1.00 53.49 190 LYS B N 1
ATOM 9147 C CA . LYS B 1 190 ? 152.301 167.896 217.483 1.00 53.49 190 LYS B CA 1
ATOM 9148 C C . LYS B 1 190 ? 153.263 168.987 217.936 1.00 53.49 190 LYS B C 1
ATOM 9149 O O . LYS B 1 190 ? 152.868 169.916 218.650 1.00 53.49 190 LYS B O 1
ATOM 9168 N N . THR B 1 191 ? 154.532 168.892 217.533 1.00 49.23 191 THR B N 1
ATOM 9169 C CA . THR B 1 191 ? 155.522 169.873 217.970 1.00 49.23 191 THR B CA 1
ATOM 9170 C C . THR B 1 191 ? 155.175 171.268 217.464 1.00 49.23 191 THR B C 1
ATOM 9171 O O . THR B 1 191 ? 155.190 172.240 218.227 1.00 49.23 191 THR B O 1
ATOM 9182 N N . VAL B 1 192 ? 154.861 171.384 216.173 1.00 47.28 192 VAL B N 1
ATOM 9183 C CA . VAL B 1 192 ? 154.558 172.692 215.600 1.00 47.28 192 VAL B CA 1
ATOM 9184 C C . VAL B 1 192 ? 153.222 173.209 216.119 1.00 47.28 192 VAL B C 1
ATOM 9185 O O . VAL B 1 192 ? 153.084 174.395 216.440 1.00 47.28 192 VAL B O 1
ATOM 9198 N N . THR B 1 193 ? 152.221 172.335 216.210 1.00 53.47 193 THR B N 1
ATOM 9199 C CA . THR B 1 193 ? 150.874 172.717 216.611 1.00 53.47 193 THR B CA 1
ATOM 9200 C C . THR B 1 193 ? 150.396 171.799 217.724 1.00 53.47 193 THR B C 1
ATOM 9201 O O . THR B 1 193 ? 150.480 170.573 217.600 1.00 53.47 193 THR B O 1
ATOM 9212 N N . ASP B 1 194 ? 149.894 172.393 218.809 1.00 62.72 194 ASP B N 1
ATOM 9213 C CA . ASP B 1 194 ? 149.288 171.596 219.869 1.00 62.72 194 ASP B CA 1
ATOM 9214 C C . ASP B 1 194 ? 148.035 170.888 219.370 1.00 62.72 194 ASP B C 1
ATOM 9215 O O . ASP B 1 194 ? 147.799 169.719 219.697 1.00 62.72 194 ASP B O 1
ATOM 9224 N N . GLY B 1 195 ? 147.221 171.582 218.579 1.00 65.75 195 GLY B N 1
ATOM 9225 C CA . GLY B 1 195 ? 146.002 171.010 218.045 1.00 65.75 195 GLY B CA 1
ATOM 9226 C C . GLY B 1 195 ? 145.276 171.969 217.124 1.00 65.75 195 GLY B C 1
ATOM 9227 O O . GLY B 1 195 ? 145.900 172.839 216.509 1.00 65.75 195 GLY B O 1
ATOM 9231 N N . ARG B 1 196 ? 143.958 171.819 217.017 1.00 70.69 196 ARG B N 1
ATOM 9232 C CA . ARG B 1 196 ? 143.134 172.682 216.186 1.00 70.69 196 ARG B CA 1
ATOM 9233 C C . ARG B 1 196 ? 141.933 173.162 216.988 1.00 70.69 196 ARG B C 1
ATOM 9234 O O . ARG B 1 196 ? 141.449 172.469 217.886 1.00 70.69 196 ARG B O 1
ATOM 9255 N N . GLU B 1 197 ? 141.457 174.363 216.653 1.00 72.63 197 GLU B N 1
ATOM 9256 C CA . GLU B 1 197 ? 140.318 174.983 217.338 1.00 72.63 197 GLU B CA 1
ATOM 9257 C C . GLU B 1 197 ? 139.377 175.541 216.272 1.00 72.63 197 GLU B C 1
ATOM 9258 O O . GLU B 1 197 ? 139.501 176.699 215.865 1.00 72.63 197 GLU B O 1
ATOM 9270 N N . GLN B 1 198 ? 138.433 174.711 215.831 1.00 70.98 198 GLN B N 1
ATOM 9271 C CA . GLN B 1 198 ? 137.423 175.116 214.856 1.00 70.98 198 GLN B CA 1
ATOM 9272 C C . GLN B 1 198 ? 138.071 175.749 213.626 1.00 70.98 198 GLN B C 1
ATOM 9273 O O . GLN B 1 198 ? 137.711 176.846 213.193 1.00 70.98 198 GLN B O 1
ATOM 9287 N N . GLY B 1 199 ? 139.041 175.040 213.060 1.00 71.49 199 GLY B N 1
ATOM 9288 C CA . GLY B 1 199 ? 139.734 175.526 211.880 1.00 71.49 199 GLY B CA 1
ATOM 9289 C C . GLY B 1 199 ? 140.569 176.763 212.124 1.00 71.49 199 GLY B C 1
ATOM 9290 O O . GLY B 1 199 ? 140.658 177.630 211.245 1.00 71.49 199 GLY B O 1
ATOM 9294 N N . VAL B 1 200 ? 141.186 176.868 213.299 1.00 67.29 200 VAL B N 1
ATOM 9295 C CA . VAL B 1 200 ? 142.071 177.975 213.641 1.00 67.29 200 VAL B CA 1
ATOM 9296 C C . VAL B 1 200 ? 143.448 177.400 213.936 1.00 67.29 200 VAL B C 1
ATOM 9297 O O . VAL B 1 200 ? 143.585 176.503 214.776 1.00 67.29 200 VAL B O 1
ATOM 9310 N N . VAL B 1 201 ? 144.464 177.917 213.246 1.00 57.79 201 VAL B N 1
ATOM 9311 C CA . VAL B 1 201 ? 145.820 177.412 213.419 1.00 57.79 201 VAL B CA 1
ATOM 9312 C C . VAL B 1 201 ? 146.293 177.711 214.835 1.00 57.79 201 VAL B C 1
ATOM 9313 O O . VAL B 1 201 ? 146.167 178.841 215.325 1.00 57.79 201 VAL B O 1
ATOM 9326 N N . LYS B 1 202 ? 146.836 176.694 215.500 1.00 61.66 202 LYS B N 1
ATOM 9327 C CA . LYS B 1 202 ? 147.333 176.812 216.863 1.00 61.66 202 LYS B CA 1
ATOM 9328 C C . LYS B 1 202 ? 148.779 176.345 216.909 1.00 61.66 202 LYS B C 1
ATOM 9329 O O . LYS B 1 202 ? 149.152 175.388 216.224 1.00 61.66 202 LYS B O 1
ATOM 9348 N N . TRP B 1 203 ? 149.590 177.025 217.717 1.00 52.69 203 TRP B N 1
ATOM 9349 C CA . TRP B 1 203 ? 151.009 176.725 217.833 1.00 52.69 203 TRP B CA 1
ATOM 9350 C C . TRP B 1 203 ? 151.378 176.538 219.297 1.00 52.69 203 TRP B C 1
ATOM 9351 O O . TRP B 1 203 ? 150.791 177.158 220.188 1.00 52.69 203 TRP B O 1
ATOM 9372 N N . ASN B 1 204 ? 152.360 175.674 219.534 1.00 57.48 204 ASN B N 1
ATOM 9373 C CA . ASN B 1 204 ? 152.815 175.407 220.889 1.00 57.48 204 ASN B CA 1
ATOM 9374 C C . ASN B 1 204 ? 153.521 176.627 221.469 1.00 57.48 204 ASN B C 1
ATOM 9375 O O . ASN B 1 204 ? 154.167 177.400 220.756 1.00 57.48 204 ASN B O 1
ATOM 9386 N N . GLN B 1 205 ? 153.390 176.794 222.787 1.00 60.36 205 GLN B N 1
ATOM 9387 C CA . GLN B 1 205 ? 154.033 177.921 223.454 1.00 60.36 205 GLN B CA 1
ATOM 9388 C C . GLN B 1 205 ? 155.546 177.863 223.297 1.00 60.36 205 GLN B C 1
ATOM 9389 O O . GLN B 1 205 ? 156.192 178.888 223.050 1.00 60.36 205 GLN B O 1
ATOM 9403 N N . ARG B 1 206 ? 156.131 176.672 223.442 1.00 58.28 206 ARG B N 1
ATOM 9404 C CA . ARG B 1 206 ? 157.576 176.533 223.290 1.00 58.28 206 ARG B CA 1
ATOM 9405 C C . ARG B 1 206 ? 158.021 176.966 221.899 1.00 58.28 206 ARG B C 1
ATOM 9406 O O . ARG B 1 206 ? 158.965 177.751 221.750 1.00 58.28 206 ARG B O 1
ATOM 9427 N N . PHE B 1 207 ? 157.343 176.468 220.864 1.00 49.59 207 PHE B N 1
ATOM 9428 C CA . PHE B 1 207 ? 157.717 176.829 219.502 1.00 49.59 207 PHE B CA 1
ATOM 9429 C C . PHE B 1 207 ? 157.460 178.306 219.238 1.00 49.59 207 PHE B C 1
ATOM 9430 O O . PHE B 1 207 ? 158.229 178.956 218.521 1.00 49.59 207 PHE B O 1
ATOM 9447 N N . SER B 1 208 ? 156.381 178.854 219.801 1.00 56.31 208 SER B N 1
ATOM 9448 C CA . SER B 1 208 ? 156.093 180.271 219.607 1.00 56.31 208 SER B CA 1
ATOM 9449 C C . SER B 1 208 ? 157.187 181.144 220.209 1.00 56.31 208 SER B C 1
ATOM 9450 O O . SER B 1 208 ? 157.657 182.093 219.569 1.00 56.31 208 SER B O 1
ATOM 9458 N N . GLU B 1 209 ? 157.615 180.836 221.436 1.00 57.50 209 GLU B N 1
ATOM 9459 C CA . GLU B 1 209 ? 158.681 181.619 222.053 1.00 57.50 209 GLU B CA 1
ATOM 9460 C C . GLU B 1 209 ? 160.000 181.420 221.316 1.00 57.50 209 GLU B C 1
ATOM 9461 O O . GLU B 1 209 ? 160.785 182.363 221.174 1.00 57.50 209 GLU B O 1
ATOM 9473 N N . PHE B 1 210 ? 160.258 180.203 220.831 1.00 50.34 210 PHE B N 1
ATOM 9474 C CA . PHE B 1 210 ? 161.445 179.960 220.016 1.00 50.34 210 PHE B CA 1
ATOM 9475 C C . PHE B 1 210 ? 161.448 180.842 218.773 1.00 50.34 210 PHE B C 1
ATOM 9476 O O . PHE B 1 210 ? 162.448 181.501 218.460 1.00 50.34 210 PHE B O 1
ATOM 9493 N N . ALA B 1 211 ? 160.325 180.872 218.055 1.00 48.43 211 ALA B N 1
ATOM 9494 C CA . ALA B 1 211 ? 160.248 181.672 216.839 1.00 48.43 211 ALA B CA 1
ATOM 9495 C C . ALA B 1 211 ? 160.378 183.156 217.151 1.00 48.43 211 ALA B C 1
ATOM 9496 O O . ALA B 1 211 ? 161.030 183.898 216.406 1.00 48.43 211 ALA B O 1
ATOM 9503 N N . SER B 1 212 ? 159.766 183.610 218.247 1.00 54.81 212 SER B N 1
ATOM 9504 C CA . SER B 1 212 ? 159.921 185.004 218.647 1.00 54.81 212 SER B CA 1
ATOM 9505 C C . SER B 1 212 ? 161.380 185.325 218.944 1.00 54.81 212 SER B C 1
ATOM 9506 O O . SER B 1 212 ? 161.873 186.403 218.592 1.00 54.81 212 SER B O 1
ATOM 9514 N N . TYR B 1 213 ? 162.087 184.398 219.594 1.00 55.33 213 TYR B N 1
ATOM 9515 C CA . TYR B 1 213 ? 163.513 184.586 219.834 1.00 55.33 213 TYR B CA 1
ATOM 9516 C C . TYR B 1 213 ? 164.272 184.700 218.518 1.00 55.33 213 TYR B C 1
ATOM 9517 O O . TYR B 1 213 ? 165.175 185.534 218.382 1.00 55.33 213 TYR B O 1
ATOM 9535 N N . TYR B 1 214 ? 163.919 183.871 217.536 1.00 47.43 214 TYR B N 1
ATOM 9536 C CA . TYR B 1 214 ? 164.552 183.908 216.223 1.00 47.43 214 TYR B CA 1
ATOM 9537 C C . TYR B 1 214 ? 163.793 184.741 215.197 1.00 47.43 214 TYR B C 1
ATOM 9538 O O . TYR B 1 214 ? 164.197 184.772 214.031 1.00 47.43 214 TYR B O 1
ATOM 9556 N N . GLY B 1 215 ? 162.718 185.412 215.590 1.00 44.55 215 GLY B N 1
ATOM 9557 C CA . GLY B 1 215 ? 162.087 186.377 214.704 1.00 44.55 215 GLY B CA 1
ATOM 9558 C C . GLY B 1 215 ? 161.504 185.805 213.430 1.00 44.55 215 GLY B C 1
ATOM 9559 O O . GLY B 1 215 ? 161.696 186.383 212.353 1.00 44.55 215 GLY B O 1
ATOM 9563 N N . PHE B 1 216 ? 160.800 184.679 213.521 1.00 40.16 216 PHE B N 1
ATOM 9564 C CA . PHE B 1 216 ? 160.023 184.161 212.406 1.00 40.16 216 PHE B CA 1
ATOM 9565 C C . PHE B 1 216 ? 158.648 183.763 212.919 1.00 40.16 216 PHE B C 1
ATOM 9566 O O . PHE B 1 216 ? 158.410 183.688 214.127 1.00 40.16 216 PHE B O 1
ATOM 9583 N N . ILE B 1 217 ? 157.730 183.532 211.986 1.00 36.88 217 ILE B N 1
ATOM 9584 C CA . ILE B 1 217 ? 156.349 183.201 212.330 1.00 36.88 217 ILE B CA 1
ATOM 9585 C C . ILE B 1 217 ? 155.951 181.915 211.613 1.00 36.88 217 ILE B C 1
ATOM 9586 O O . ILE B 1 217 ? 156.145 181.803 210.393 1.00 36.88 217 ILE B O 1
ATOM 9602 N N . PRO B 1 218 ? 155.420 180.917 212.317 1.00 40.70 218 PRO B N 1
ATOM 9603 C CA . PRO B 1 218 ? 154.891 179.738 211.624 1.00 40.70 218 PRO B CA 1
ATOM 9604 C C . PRO B 1 218 ? 153.677 180.087 210.780 1.00 40.70 218 PRO B C 1
ATOM 9605 O O . PRO B 1 218 ? 152.899 180.987 211.106 1.00 40.70 218 PRO B O 1
ATOM 9616 N N . LYS B 1 219 ? 153.524 179.357 209.680 1.00 36.44 219 LYS B N 1
ATOM 9617 C CA . LYS B 1 219 ? 152.440 179.585 208.730 1.00 36.44 219 LYS B CA 1
ATOM 9618 C C . LYS B 1 219 ? 151.859 178.248 208.282 1.00 36.44 219 LYS B C 1
ATOM 9619 O O . LYS B 1 219 ? 151.652 177.999 207.093 1.00 36.44 219 LYS B O 1
ATOM 9638 N N . VAL B 1 220 ? 151.599 177.364 209.250 1.00 41.31 220 VAL B N 1
ATOM 9639 C CA . VAL B 1 220 ? 151.107 176.027 208.938 1.00 41.31 220 VAL B CA 1
ATOM 9640 C C . VAL B 1 220 ? 149.952 176.112 207.951 1.00 41.31 220 VAL B C 1
ATOM 9641 O O . VAL B 1 220 ? 149.089 176.992 208.043 1.00 41.31 220 VAL B O 1
ATOM 9654 N N . CYS B 1 221 ? 149.937 175.184 206.997 1.00 35.42 221 CYS B N 1
ATOM 9655 C CA . CYS B 1 221 ? 148.959 175.197 205.921 1.00 35.42 221 CYS B CA 1
ATOM 9656 C C . CYS B 1 221 ? 147.643 174.577 206.386 1.00 35.42 221 CYS B C 1
ATOM 9657 O O . CYS B 1 221 ? 147.448 174.263 207.564 1.00 35.42 221 CYS B O 1
ATOM 9665 N N . ARG B 1 222 ? 146.725 174.400 205.441 1.00 42.64 222 ARG B N 1
ATOM 9666 C CA . ARG B 1 222 ? 145.428 173.830 205.764 1.00 42.64 222 ARG B CA 1
ATOM 9667 C C . ARG B 1 222 ? 145.605 172.395 206.257 1.00 42.64 222 ARG B C 1
ATOM 9668 O O . ARG B 1 222 ? 146.421 171.647 205.706 1.00 42.64 222 ARG B O 1
ATOM 9689 N N . PRO B 1 223 ? 144.868 171.976 207.286 1.00 48.88 223 PRO B N 1
ATOM 9690 C CA . PRO B 1 223 ? 145.003 170.594 207.761 1.00 48.88 223 PRO B CA 1
ATOM 9691 C C . PRO B 1 223 ? 144.633 169.592 206.678 1.00 48.88 223 PRO B C 1
ATOM 9692 O O . PRO B 1 223 ? 143.693 169.798 205.907 1.00 48.88 223 PRO B O 1
ATOM 9703 N N . TYR B 1 224 ? 145.404 168.505 206.619 1.00 54.05 224 TYR B N 1
ATOM 9704 C CA . TYR B 1 224 ? 145.167 167.400 205.693 1.00 54.05 224 TYR B CA 1
ATOM 9705 C C . TYR B 1 224 ? 145.521 167.772 204.256 1.00 54.05 224 TYR B C 1
ATOM 9706 O O . TYR B 1 224 ? 145.502 166.911 203.371 1.00 54.05 224 TYR B O 1
ATOM 9724 N N . ARG B 1 225 ? 145.852 169.040 204.010 1.00 39.56 225 ARG B N 1
ATOM 9725 C CA . ARG B 1 225 ? 146.302 169.484 202.692 1.00 39.56 225 ARG B CA 1
ATOM 9726 C C . ARG B 1 225 ? 147.812 169.691 202.755 1.00 39.56 225 ARG B C 1
ATOM 9727 O O . ARG B 1 225 ? 148.314 170.798 202.946 1.00 39.56 225 ARG B O 1
ATOM 9748 N N . ALA B 1 226 ? 148.541 168.592 202.589 1.00 32.79 226 ALA B N 1
ATOM 9749 C CA . ALA B 1 226 ? 149.994 168.641 202.548 1.00 32.79 226 ALA B CA 1
ATOM 9750 C C . ALA B 1 226 ? 150.528 168.993 201.167 1.00 32.79 226 ALA B C 1
ATOM 9751 O O . ALA B 1 226 ? 151.746 169.119 201.004 1.00 32.79 226 ALA B O 1
ATOM 9758 N N . GLN B 1 227 ? 149.650 169.151 200.173 1.00 31.07 227 GLN B N 1
ATOM 9759 C CA . GLN B 1 227 ? 150.081 169.614 198.860 1.00 31.07 227 GLN B CA 1
ATOM 9760 C C . GLN B 1 227 ? 150.574 171.052 198.899 1.00 31.07 227 GLN B C 1
ATOM 9761 O O . GLN B 1 227 ? 151.310 171.468 197.999 1.00 31.07 227 GLN B O 1
ATOM 9775 N N . THR B 1 228 ? 150.191 171.815 199.925 1.00 30.76 228 THR B N 1
ATOM 9776 C CA . THR B 1 228 ? 150.559 173.226 199.983 1.00 30.76 228 THR B CA 1
ATOM 9777 C C . THR B 1 228 ? 152.071 173.403 199.975 1.00 30.76 228 THR B C 1
ATOM 9778 O O . THR B 1 228 ? 152.593 174.323 199.334 1.00 30.76 228 THR B O 1
ATOM 9789 N N . LYS B 1 229 ? 152.792 172.534 200.680 1.00 28.27 229 LYS B N 1
ATOM 9790 C CA . LYS B 1 229 ? 154.250 172.619 200.763 1.00 28.27 229 LYS B CA 1
ATOM 9791 C C . LYS B 1 229 ? 154.897 171.754 199.679 1.00 28.27 229 LYS B C 1
ATOM 9792 O O . LYS B 1 229 ? 155.681 170.844 199.942 1.00 28.27 229 LYS B O 1
ATOM 9811 N N . GLY B 1 230 ? 154.551 172.067 198.430 1.00 25.96 230 GLY B N 1
ATOM 9812 C CA . GLY B 1 230 ? 155.077 171.297 197.315 1.00 25.96 230 GLY B CA 1
ATOM 9813 C C . GLY B 1 230 ? 156.584 171.411 197.179 1.00 25.96 230 GLY B C 1
ATOM 9814 O O . GLY B 1 230 ? 157.260 170.443 196.818 1.00 25.96 230 GLY B O 1
ATOM 9818 N N . LYS B 1 231 ? 157.130 172.594 197.463 1.00 23.17 231 LYS B N 1
ATOM 9819 C CA . LYS B 1 231 ? 158.560 172.815 197.272 1.00 23.17 231 LYS B CA 1
ATOM 9820 C C . LYS B 1 231 ? 159.383 171.835 198.099 1.00 23.17 231 LYS B C 1
ATOM 9821 O O . LYS B 1 231 ? 160.259 171.141 197.570 1.00 23.17 231 LYS B O 1
ATOM 9840 N N . VAL B 1 232 ? 159.105 171.755 199.400 1.00 21.97 232 VAL B N 1
ATOM 9841 C CA . VAL B 1 232 ? 159.891 170.886 200.269 1.00 21.97 232 VAL B CA 1
ATOM 9842 C C . VAL B 1 232 ? 159.637 169.424 199.931 1.00 21.97 232 VAL B C 1
ATOM 9843 O O . VAL B 1 232 ? 160.549 168.593 199.986 1.00 21.97 232 VAL B O 1
ATOM 9856 N N . GLU B 1 233 ? 158.397 169.081 199.580 1.00 29.28 233 GLU B N 1
ATOM 9857 C CA . GLU B 1 233 ? 158.086 167.690 199.269 1.00 29.28 233 GLU B CA 1
ATOM 9858 C C . GLU B 1 233 ? 158.854 167.215 198.041 1.00 29.28 233 GLU B C 1
ATOM 9859 O O . GLU B 1 233 ? 159.399 166.103 198.023 1.00 29.28 233 GLU B O 1
ATOM 9871 N N . ARG B 1 234 ? 158.928 168.048 197.006 1.00 19.71 234 ARG B N 1
ATOM 9872 C CA . ARG B 1 234 ? 159.690 167.657 195.831 1.00 19.71 234 ARG B CA 1
ATOM 9873 C C . ARG B 1 234 ? 161.193 167.771 196.062 1.00 19.71 234 ARG B C 1
ATOM 9874 O O . ARG B 1 234 ? 161.959 167.010 195.463 1.00 19.71 234 ARG B O 1
ATOM 9895 N N . ALA B 1 235 ? 161.638 168.669 196.942 1.00 25.57 235 ALA B N 1
ATOM 9896 C CA . ALA B 1 235 ? 163.027 168.631 197.376 1.00 25.57 235 ALA B CA 1
ATOM 9897 C C . ALA B 1 235 ? 163.351 167.353 198.134 1.00 25.57 235 ALA B C 1
ATOM 9898 O O . ALA B 1 235 ? 164.516 166.942 198.164 1.00 25.57 235 ALA B O 1
ATOM 9905 N N . ILE B 1 236 ? 162.345 166.721 198.740 1.00 21.38 236 ILE B N 1
ATOM 9906 C CA . ILE B 1 236 ? 162.520 165.432 199.399 1.00 21.38 236 ILE B CA 1
ATOM 9907 C C . ILE B 1 236 ? 162.446 164.270 198.422 1.00 21.38 236 ILE B C 1
ATOM 9908 O O . ILE B 1 236 ? 163.063 163.224 198.676 1.00 21.38 236 ILE B O 1
ATOM 9924 N N . GLN B 1 237 ? 161.726 164.418 197.313 1.00 26.77 237 GLN B N 1
ATOM 9925 C CA . GLN B 1 237 ? 161.716 163.393 196.275 1.00 26.77 237 GLN B CA 1
ATOM 9926 C C . GLN B 1 237 ? 162.902 163.534 195.323 1.00 26.77 237 GLN B C 1
ATOM 9927 O O . GLN B 1 237 ? 163.163 162.625 194.528 1.00 26.77 237 GLN B O 1
ATOM 9941 N N . TYR B 1 238 ? 163.631 164.646 195.394 1.00 22.54 238 TYR B N 1
ATOM 9942 C CA . TYR B 1 238 ? 164.911 164.797 194.709 1.00 22.54 238 TYR B CA 1
ATOM 9943 C C . TYR B 1 238 ? 166.069 164.193 195.489 1.00 22.54 238 TYR B C 1
ATOM 9944 O O . TYR B 1 238 ? 166.893 163.475 194.914 1.00 22.54 238 TYR B O 1
ATOM 9962 N N . ILE B 1 239 ? 166.136 164.451 196.795 1.00 17.25 239 ILE B N 1
ATOM 9963 C CA . ILE B 1 239 ? 167.180 163.854 197.618 1.00 17.25 239 ILE B CA 1
ATOM 9964 C C . ILE B 1 239 ? 167.067 162.335 197.598 1.00 17.25 239 ILE B C 1
ATOM 9965 O O . ILE B 1 239 ? 168.072 161.625 197.478 1.00 17.25 239 ILE B O 1
ATOM 9981 N N . MET B 1 240 ? 165.845 161.813 197.717 1.00 19.89 240 MET B N 1
ATOM 9982 C CA . MET B 1 240 ? 165.658 160.368 197.757 1.00 19.89 240 MET B CA 1
ATOM 9983 C C . MET B 1 240 ? 165.926 159.715 196.408 1.00 19.89 240 MET B C 1
ATOM 9984 O O . MET B 1 240 ? 166.473 158.608 196.359 1.00 19.89 240 MET B O 1
ATOM 9998 N N . ASP B 1 241 ? 165.557 160.369 195.312 1.00 18.30 241 ASP B N 1
ATOM 9999 C CA . ASP B 1 241 ? 165.694 159.781 193.988 1.00 18.30 241 ASP B CA 1
ATOM 10000 C C . ASP B 1 241 ? 167.017 160.128 193.323 1.00 18.30 241 ASP B C 1
ATOM 10001 O O . ASP B 1 241 ? 167.254 159.700 192.189 1.00 18.30 241 ASP B O 1
ATOM 10010 N N . HIS B 1 242 ? 167.883 160.886 193.995 1.00 16.44 242 HIS B N 1
ATOM 10011 C CA . HIS B 1 242 ? 169.204 161.203 193.466 1.00 16.44 242 HIS B CA 1
ATOM 10012 C C . HIS B 1 242 ? 170.354 160.837 194.390 1.00 16.44 242 HIS B C 1
ATOM 10013 O O . HIS B 1 242 ? 171.417 160.459 193.886 1.00 16.44 242 HIS B O 1
ATOM 10027 N N . PHE B 1 243 ? 170.194 160.935 195.708 1.00 17.99 243 PHE B N 1
ATOM 10028 C CA . PHE B 1 243 ? 171.307 160.781 196.634 1.00 17.99 243 PHE B CA 1
ATOM 10029 C C . PHE B 1 243 ? 171.214 159.493 197.441 1.00 17.99 243 PHE B C 1
ATOM 10030 O O . PHE B 1 243 ? 172.156 158.696 197.442 1.00 17.99 243 PHE B O 1
ATOM 10047 N N . TYR B 1 244 ? 170.096 159.262 198.131 1.00 19.69 244 TYR B N 1
ATOM 10048 C CA . TYR B 1 244 ? 170.010 158.108 199.019 1.00 19.69 244 TYR B CA 1
ATOM 10049 C C . TYR B 1 244 ? 170.025 156.800 198.239 1.00 19.69 244 TYR B C 1
ATOM 10050 O O . TYR B 1 244 ? 170.574 155.797 198.711 1.00 19.69 244 TYR B O 1
ATOM 10068 N N . VAL B 1 245 ? 169.430 156.783 197.049 1.00 14.70 245 VAL B N 1
ATOM 10069 C CA . VAL B 1 245 ? 169.391 155.571 196.240 1.00 14.70 245 VAL B CA 1
ATOM 10070 C C . VAL B 1 245 ? 170.785 155.325 195.682 1.00 14.70 245 VAL B C 1
ATOM 10071 O O . VAL B 1 245 ? 171.186 155.936 194.685 1.00 14.70 245 VAL B O 1
ATOM 10084 N N . GLY B 1 246 ? 171.526 154.433 196.322 1.00 13.95 246 GLY B N 1
ATOM 10085 C CA . GLY B 1 246 ? 172.898 154.158 195.972 1.00 13.95 246 GLY B CA 1
ATOM 10086 C C . GLY B 1 246 ? 173.935 154.803 196.869 1.00 13.95 246 GLY B C 1
ATOM 10087 O O . GLY B 1 246 ? 175.074 154.990 196.424 1.00 13.95 246 GLY B O 1
ATOM 10091 N N . THR B 1 247 ? 173.583 155.146 198.103 1.00 19.37 247 THR B N 1
ATOM 10092 C CA . THR B 1 247 ? 174.496 155.805 199.026 1.00 19.37 247 THR B CA 1
ATOM 10093 C C . THR B 1 247 ? 175.069 154.776 199.991 1.00 19.37 247 THR B C 1
ATOM 10094 O O . THR B 1 247 ? 174.330 153.949 200.536 1.00 19.37 247 THR B O 1
ATOM 10105 N N . ALA B 1 248 ? 176.381 154.827 200.190 1.00 22.89 248 ALA B N 1
ATOM 10106 C CA . ALA B 1 248 ? 177.073 153.964 201.135 1.00 22.89 248 ALA B CA 1
ATOM 10107 C C . ALA B 1 248 ? 177.566 154.809 202.299 1.00 22.89 248 ALA B C 1
ATOM 10108 O O . ALA B 1 248 ? 178.309 155.775 202.098 1.00 22.89 248 ALA B O 1
ATOM 10115 N N . PHE B 1 249 ? 177.152 154.444 203.510 1.00 26.97 249 PHE B N 1
ATOM 10116 C CA . PHE B 1 249 ? 177.502 155.211 204.695 1.00 26.97 249 PHE B CA 1
ATOM 10117 C C . PHE B 1 249 ? 177.679 154.267 205.872 1.00 26.97 249 PHE B C 1
ATOM 10118 O O . PHE B 1 249 ? 177.094 153.181 205.913 1.00 26.97 249 PHE B O 1
ATOM 10135 N N . GLU B 1 250 ? 178.495 154.697 206.830 1.00 33.52 250 GLU B N 1
ATOM 10136 C CA . GLU B 1 250 ? 178.735 153.952 208.056 1.00 33.52 250 GLU B CA 1
ATOM 10137 C C . GLU B 1 250 ? 178.489 154.767 209.315 1.00 33.52 250 GLU B C 1
ATOM 10138 O O . GLU B 1 250 ? 178.105 154.192 210.336 1.00 33.52 250 GLU B O 1
ATOM 10150 N N . SER B 1 251 ? 178.698 156.080 209.271 1.00 30.71 251 SER B N 1
ATOM 10151 C CA . SER B 1 251 ? 178.463 156.960 210.405 1.00 30.71 251 SER B CA 1
ATOM 10152 C C . SER B 1 251 ? 177.509 158.076 210.001 1.00 30.71 251 SER B C 1
ATOM 10153 O O . SER B 1 251 ? 177.499 158.521 208.850 1.00 30.71 251 SER B O 1
ATOM 10161 N N . ILE B 1 252 ? 176.704 158.523 210.967 1.00 28.32 252 ILE B N 1
ATOM 10162 C CA . ILE B 1 252 ? 175.695 159.543 210.686 1.00 28.32 252 ILE B CA 1
ATOM 10163 C C . ILE B 1 252 ? 176.353 160.846 210.244 1.00 28.32 252 ILE B C 1
ATOM 10164 O O . ILE B 1 252 ? 175.891 161.507 209.306 1.00 28.32 252 ILE B O 1
ATOM 10180 N N . GLU B 1 253 ? 177.434 161.243 210.920 1.00 27.07 253 GLU B N 1
ATOM 10181 C CA . GLU B 1 253 ? 178.154 162.442 210.504 1.00 27.07 253 GLU B CA 1
ATOM 10182 C C . GLU B 1 253 ? 178.664 162.297 209.080 1.00 27.07 253 GLU B C 1
ATOM 10183 O O . GLU B 1 253 ? 178.613 163.248 208.293 1.00 27.07 253 GLU B O 1
ATOM 10195 N N . GLU B 1 254 ? 179.163 161.110 208.731 1.00 28.39 254 GLU B N 1
ATOM 10196 C CA . GLU B 1 254 ? 179.621 160.882 207.368 1.00 28.39 254 GLU B CA 1
ATOM 10197 C C . GLU B 1 254 ? 178.485 161.067 206.375 1.00 28.39 254 GLU B C 1
ATOM 10198 O O . GLU B 1 254 ? 178.666 161.695 205.327 1.00 28.39 254 GLU B O 1
ATOM 10210 N N . LEU B 1 255 ? 177.303 160.532 206.686 1.00 25.63 255 LEU B N 1
ATOM 10211 C CA . LEU B 1 255 ? 176.180 160.667 205.767 1.00 25.63 255 LEU B CA 1
ATOM 10212 C C . LEU B 1 255 ? 175.763 162.124 205.619 1.00 25.63 255 LEU B C 1
ATOM 10213 O O . LEU B 1 255 ? 175.502 162.590 204.505 1.00 25.63 255 LEU B O 1
ATOM 10229 N N . ASN B 1 256 ? 175.696 162.861 206.731 1.00 25.49 256 ASN B N 1
ATOM 10230 C CA . ASN B 1 256 ? 175.303 164.265 206.660 1.00 25.49 256 ASN B CA 1
ATOM 10231 C C . ASN B 1 256 ? 176.324 165.073 205.862 1.00 25.49 256 ASN B C 1
ATOM 10232 O O . ASN B 1 256 ? 175.960 165.967 205.091 1.00 25.49 256 ASN B O 1
ATOM 10243 N N . PHE B 1 257 ? 177.611 164.771 206.037 1.00 27.14 257 PHE B N 1
ATOM 10244 C CA . PHE B 1 257 ? 178.664 165.453 205.291 1.00 27.14 257 PHE B CA 1
ATOM 10245 C C . PHE B 1 257 ? 178.594 165.127 203.800 1.00 27.14 257 PHE B C 1
ATOM 10246 O O . PHE B 1 257 ? 178.739 166.019 202.950 1.00 27.14 257 PHE B O 1
ATOM 10263 N N . LEU B 1 258 ? 178.347 163.858 203.465 1.00 23.74 258 LEU B N 1
ATOM 10264 C CA . LEU B 1 258 ? 178.078 163.482 202.079 1.00 23.74 258 LEU B CA 1
ATOM 10265 C C . LEU B 1 258 ? 176.921 164.290 201.514 1.00 23.74 258 LEU B C 1
ATOM 10266 O O . LEU B 1 258 ? 176.990 164.799 200.391 1.00 23.74 258 LEU B O 1
ATOM 10282 N N . LEU B 1 259 ? 175.833 164.392 202.277 1.00 22.09 259 LEU B N 1
ATOM 10283 C CA . LEU B 1 259 ? 174.643 165.079 201.789 1.00 22.09 259 LEU B CA 1
ATOM 10284 C C . LEU B 1 259 ? 174.917 166.559 201.559 1.00 22.09 259 LEU B C 1
ATOM 10285 O O . LEU B 1 259 ? 174.469 167.131 200.560 1.00 22.09 259 LEU B O 1
ATOM 10301 N N . HIS B 1 260 ? 175.634 167.203 202.485 1.00 20.35 260 HIS B N 1
ATOM 10302 C CA . HIS B 1 260 ? 175.919 168.627 202.329 1.00 20.35 260 HIS B CA 1
ATOM 10303 C C . HIS B 1 260 ? 176.834 168.885 201.132 1.00 20.35 260 HIS B C 1
ATOM 10304 O O . HIS B 1 260 ? 176.626 169.849 200.379 1.00 20.35 260 HIS B O 1
ATOM 10318 N N . ARG B 1 261 ? 177.855 168.045 200.934 1.00 22.05 261 ARG B N 1
ATOM 10319 C CA . ARG B 1 261 ? 178.661 168.178 199.721 1.00 22.05 261 ARG B CA 1
ATOM 10320 C C . ARG B 1 261 ? 177.827 167.965 198.466 1.00 22.05 261 ARG B C 1
ATOM 10321 O O . ARG B 1 261 ? 177.985 168.699 197.484 1.00 22.05 261 ARG B O 1
ATOM 10342 N N . TRP B 1 262 ? 176.950 166.961 198.467 1.00 18.95 262 TRP B N 1
ATOM 10343 C CA . TRP B 1 262 ? 176.110 166.743 197.298 1.00 18.95 262 TRP B CA 1
ATOM 10344 C C . TRP B 1 262 ? 175.218 167.947 197.029 1.00 18.95 262 TRP B C 1
ATOM 10345 O O . TRP B 1 262 ? 174.997 168.328 195.870 1.00 18.95 262 TRP B O 1
ATOM 10366 N N . LEU B 1 263 ? 174.668 168.536 198.092 1.00 18.14 263 LEU B N 1
ATOM 10367 C CA . LEU B 1 263 ? 173.875 169.747 197.949 1.00 18.14 263 LEU B CA 1
ATOM 10368 C C . LEU B 1 263 ? 174.687 170.830 197.257 1.00 18.14 263 LEU B C 1
ATOM 10369 O O . LEU B 1 263 ? 174.341 171.280 196.158 1.00 18.14 263 LEU B O 1
ATOM 10385 N N . ASP B 1 264 ? 175.807 171.222 197.872 1.00 18.90 264 ASP B N 1
ATOM 10386 C CA . ASP B 1 264 ? 176.622 172.295 197.311 1.00 18.90 264 ASP B CA 1
ATOM 10387 C C . ASP B 1 264 ? 177.087 171.978 195.895 1.00 18.90 264 ASP B C 1
ATOM 10388 O O . ASP B 1 264 ? 177.336 172.899 195.110 1.00 18.90 264 ASP B O 1
ATOM 10397 N N . GLN B 1 265 ? 177.208 170.697 195.542 1.00 17.93 265 GLN B N 1
ATOM 10398 C CA . GLN B 1 265 ? 177.637 170.352 194.190 1.00 17.93 265 GLN B CA 1
ATOM 10399 C C . GLN B 1 265 ? 176.513 170.528 193.177 1.00 17.93 265 GLN B C 1
ATOM 10400 O O . GLN B 1 265 ? 176.645 171.306 192.227 1.00 17.93 265 GLN B O 1
ATOM 10414 N N . VAL B 1 266 ? 175.410 169.798 193.344 1.00 17.64 266 VAL B N 1
ATOM 10415 C CA . VAL B 1 266 ? 174.405 169.753 192.284 1.00 17.64 266 VAL B CA 1
ATOM 10416 C C . VAL B 1 266 ? 173.038 170.238 192.751 1.00 17.64 266 VAL B C 1
ATOM 10417 O O . VAL B 1 266 ? 172.257 170.761 191.950 1.00 17.64 266 VAL B O 1
ATOM 10430 N N . ALA B 1 267 ? 172.727 170.078 194.036 1.00 16.72 267 ALA B N 1
ATOM 10431 C CA . ALA B 1 267 ? 171.366 170.363 194.475 1.00 16.72 267 ALA B CA 1
ATOM 10432 C C . ALA B 1 267 ? 171.097 171.851 194.630 1.00 16.72 267 ALA B C 1
ATOM 10433 O O . ALA B 1 267 ? 169.939 172.270 194.523 1.00 16.72 267 ALA B O 1
ATOM 10440 N N . ASN B 1 268 ? 172.129 172.656 194.876 1.00 18.11 268 ASN B N 1
ATOM 10441 C CA . ASN B 1 268 ? 171.958 174.083 195.106 1.00 18.11 268 ASN B CA 1
ATOM 10442 C C . ASN B 1 268 ? 172.389 174.943 193.926 1.00 18.11 268 ASN B C 1
ATOM 10443 O O . ASN B 1 268 ? 172.165 176.157 193.959 1.00 18.11 268 ASN B O 1
ATOM 10454 N N . ARG B 1 269 ? 172.998 174.357 192.893 1.00 18.15 269 ARG B N 1
ATOM 10455 C CA . ARG B 1 269 ? 173.426 175.117 191.728 1.00 18.15 269 ARG B CA 1
ATOM 10456 C C . ARG B 1 269 ? 172.888 174.571 190.414 1.00 18.15 269 ARG B C 1
ATOM 10457 O O . ARG B 1 269 ? 173.196 175.137 189.360 1.00 18.15 269 ARG B O 1
ATOM 10478 N N . LYS B 1 270 ? 172.109 173.501 190.438 1.00 17.88 270 LYS B N 1
ATOM 10479 C CA . LYS B 1 270 ? 171.501 173.006 189.211 1.00 17.88 270 LYS B CA 1
ATOM 10480 C C . LYS B 1 270 ? 170.377 173.944 188.780 1.00 17.88 270 LYS B C 1
ATOM 10481 O O . LYS B 1 270 ? 169.513 174.282 189.597 1.00 17.88 270 LYS B O 1
ATOM 10500 N N . PRO B 1 271 ? 170.349 174.386 187.523 1.00 13.35 271 PRO B N 1
ATOM 10501 C CA . PRO B 1 271 ? 169.321 175.352 187.108 1.00 13.35 271 PRO B CA 1
ATOM 10502 C C . PRO B 1 271 ? 167.921 174.780 187.262 1.00 13.35 271 PRO B C 1
ATOM 10503 O O . PRO B 1 271 ? 167.549 173.809 186.598 1.00 13.35 271 PRO B O 1
ATOM 10514 N N . ASN B 1 272 ? 167.138 175.398 188.143 1.00 18.79 272 ASN B N 1
ATOM 10515 C CA . ASN B 1 272 ? 165.774 174.946 188.377 1.00 18.79 272 ASN B CA 1
ATOM 10516 C C . ASN B 1 272 ? 164.945 175.083 187.107 1.00 18.79 272 ASN B C 1
ATOM 10517 O O . ASN B 1 272 ? 165.113 176.028 186.332 1.00 18.79 272 ASN B O 1
ATOM 10528 N N . ALA B 1 273 ? 164.042 174.124 186.894 1.00 13.48 273 ALA B N 1
ATOM 10529 C CA . ALA B 1 273 ? 163.243 174.116 185.673 1.00 13.48 273 ALA B CA 1
ATOM 10530 C C . ALA B 1 273 ? 162.277 175.294 185.636 1.00 13.48 273 ALA B C 1
ATOM 10531 O O . ALA B 1 273 ? 162.206 176.020 184.637 1.00 13.48 273 ALA B O 1
ATOM 10538 N N . THR B 1 274 ? 161.520 175.499 186.716 1.00 20.40 274 THR B N 1
ATOM 10539 C CA . THR B 1 274 ? 160.523 176.565 186.719 1.00 20.40 274 THR B CA 1
ATOM 10540 C C . THR B 1 274 ? 161.180 177.939 186.716 1.00 20.40 274 THR B C 1
ATOM 10541 O O . THR B 1 274 ? 160.800 178.813 185.930 1.00 20.40 274 THR B O 1
ATOM 10552 N N . THR B 1 275 ? 162.172 178.145 187.578 1.00 18.24 275 THR B N 1
ATOM 10553 C CA . THR B 1 275 ? 162.826 179.442 187.682 1.00 18.24 275 THR B CA 1
ATOM 10554 C C . THR B 1 275 ? 163.886 179.651 186.611 1.00 18.24 275 THR B C 1
ATOM 10555 O O . THR B 1 275 ? 164.150 180.796 186.229 1.00 18.24 275 THR B O 1
ATOM 10566 N N . GLY B 1 276 ? 164.495 178.576 186.116 1.00 15.43 276 GLY B N 1
ATOM 10567 C CA . GLY B 1 276 ? 165.519 178.697 185.099 1.00 15.43 276 GLY B CA 1
ATOM 10568 C C . GLY B 1 276 ? 166.816 179.308 185.573 1.00 15.43 276 GLY B C 1
ATOM 10569 O O . GLY B 1 276 ? 167.674 179.621 184.743 1.00 15.43 276 GLY B O 1
ATOM 10573 N N . ILE B 1 277 ? 166.987 179.488 186.881 1.00 16.73 277 ILE B N 1
ATOM 10574 C CA . ILE B 1 277 ? 168.172 180.122 187.441 1.00 16.73 277 ILE B CA 1
ATOM 10575 C C . ILE B 1 277 ? 168.697 179.246 188.569 1.00 16.73 277 ILE B C 1
ATOM 10576 O O . ILE B 1 277 ? 167.928 178.618 189.303 1.00 16.73 277 ILE B O 1
ATOM 10592 N N . SER B 1 278 ? 170.018 179.206 188.703 1.00 18.27 278 SER B N 1
ATOM 10593 C CA . SER B 1 278 ? 170.630 178.391 189.740 1.00 18.27 278 SER B CA 1
ATOM 10594 C C . SER B 1 278 ? 170.240 178.917 191.122 1.00 18.27 278 SER B C 1
ATOM 10595 O O . SER B 1 278 ? 170.205 180.132 191.336 1.00 18.27 278 SER B O 1
ATOM 10603 N N . PRO B 1 279 ? 169.936 178.034 192.077 1.00 17.61 279 PRO B N 1
ATOM 10604 C CA . PRO B 1 279 ? 169.550 178.518 193.413 1.00 17.61 279 PRO B CA 1
ATOM 10605 C C . PRO B 1 279 ? 170.614 179.361 194.093 1.00 17.61 279 PRO B C 1
ATOM 10606 O O . PRO B 1 279 ? 170.271 180.284 194.842 1.00 17.61 279 PRO B O 1
ATOM 10617 N N . GLN B 1 280 ? 171.897 179.070 193.868 1.00 18.90 280 GLN B N 1
ATOM 10618 C CA . GLN B 1 280 ? 172.945 179.793 194.580 1.00 18.90 280 GLN B CA 1
ATOM 10619 C C . GLN B 1 280 ? 173.020 181.253 194.152 1.00 18.90 280 GLN B C 1
ATOM 10620 O O . GLN B 1 280 ? 173.352 182.118 194.971 1.00 18.90 280 GLN B O 1
ATOM 10634 N N . GLU B 1 281 ? 172.722 181.552 192.889 1.00 19.99 281 GLU B N 1
ATOM 10635 C CA . GLU B 1 281 ? 172.762 182.927 192.404 1.00 19.99 281 GLU B CA 1
ATOM 10636 C C . GLU B 1 281 ? 171.454 183.677 192.639 1.00 19.99 281 GLU B C 1
ATOM 10637 O O . GLU B 1 281 ? 171.327 184.822 192.193 1.00 19.99 281 GLU B O 1
ATOM 10649 N N . ARG B 1 282 ? 170.485 183.060 193.323 1.00 18.62 282 ARG B N 1
ATOM 10650 C CA . ARG B 1 282 ? 169.330 183.775 193.852 1.00 18.62 282 ARG B CA 1
ATOM 10651 C C . ARG B 1 282 ? 169.234 183.644 195.366 1.00 18.62 282 ARG B C 1
ATOM 10652 O O . ARG B 1 282 ? 168.298 184.184 195.965 1.00 18.62 282 ARG B O 1
ATOM 10673 N N . TRP B 1 283 ? 170.175 182.942 195.996 1.00 21.92 283 TRP B N 1
ATOM 10674 C CA . TRP B 1 283 ? 170.212 182.832 197.447 1.00 21.92 283 TRP B CA 1
ATOM 10675 C C . TRP B 1 283 ? 170.698 184.112 198.114 1.00 21.92 283 TRP B C 1
ATOM 10676 O O . TRP B 1 283 ? 170.513 184.275 199.324 1.00 21.92 283 TRP B O 1
ATOM 10697 N N . ALA B 1 284 ? 171.284 185.034 197.353 1.00 24.27 284 ALA B N 1
ATOM 10698 C CA . ALA B 1 284 ? 171.749 186.309 197.880 1.00 24.27 284 ALA B CA 1
ATOM 10699 C C . ALA B 1 284 ? 170.728 187.425 197.696 1.00 24.27 284 ALA B C 1
ATOM 10700 O O . ALA B 1 284 ? 171.015 188.576 198.040 1.00 24.27 284 ALA B O 1
ATOM 10707 N N . GLU B 1 285 ? 169.547 187.113 197.164 1.00 22.00 285 GLU B N 1
ATOM 10708 C CA . GLU B 1 285 ? 168.493 188.094 196.951 1.00 22.00 285 GLU B CA 1
ATOM 10709 C C . GLU B 1 285 ? 167.435 188.064 198.047 1.00 22.00 285 GLU B C 1
ATOM 10710 O O . GLU B 1 285 ? 166.378 188.682 197.889 1.00 22.00 285 GLU B O 1
ATOM 10722 N N . GLU B 1 286 ? 167.693 187.362 199.146 1.00 23.93 286 GLU B N 1
ATOM 10723 C CA . GLU B 1 286 ? 166.734 187.204 200.232 1.00 23.93 286 GLU B CA 1
ATOM 10724 C C . GLU B 1 286 ? 167.239 187.934 201.469 1.00 23.93 286 GLU B C 1
ATOM 10725 O O . GLU B 1 286 ? 168.414 187.811 201.832 1.00 23.93 286 GLU B O 1
ATOM 10737 N N . SER B 1 287 ? 166.354 188.699 202.104 1.00 28.63 287 SER B N 1
ATOM 10738 C CA . SER B 1 287 ? 166.728 189.449 203.295 1.00 28.63 287 SER B CA 1
ATOM 10739 C C . SER B 1 287 ? 167.120 188.501 204.422 1.00 28.63 287 SER B C 1
ATOM 10740 O O . SER B 1 287 ? 166.501 187.452 204.619 1.00 28.63 287 SER B O 1
ATOM 10748 N N . LEU B 1 288 ? 168.153 188.882 205.172 1.00 34.19 288 LEU B N 1
ATOM 10749 C CA . LEU B 1 288 ? 168.711 188.044 206.223 1.00 34.19 288 LEU B CA 1
ATOM 10750 C C . LEU B 1 288 ? 168.936 188.857 207.489 1.00 34.19 288 LEU B C 1
ATOM 10751 O O . LEU B 1 288 ? 169.280 190.041 207.427 1.00 34.19 288 LEU B O 1
ATOM 10767 N N . LYS B 1 289 ? 168.730 188.209 208.638 1.00 38.03 289 LYS B N 1
ATOM 10768 C CA . LYS B 1 289 ? 168.994 188.796 209.946 1.00 38.03 289 LYS B CA 1
ATOM 10769 C C . LYS B 1 289 ? 169.197 187.685 210.973 1.00 38.03 289 LYS B C 1
ATOM 10770 O O . LYS B 1 289 ? 168.222 187.208 211.568 1.00 38.03 289 LYS B O 1
ATOM 10789 N N . PRO B 1 290 ? 170.425 187.245 211.208 1.00 42.67 290 PRO B N 1
ATOM 10790 C CA . PRO B 1 290 ? 170.665 186.117 212.115 1.00 42.67 290 PRO B CA 1
ATOM 10791 C C . PRO B 1 290 ? 170.643 186.551 213.579 1.00 42.67 290 PRO B C 1
ATOM 10792 O O . PRO B 1 290 ? 170.519 187.728 213.908 1.00 42.67 290 PRO B O 1
ATOM 10803 N N . LEU B 1 291 ? 170.770 185.563 214.461 1.00 51.96 291 LEU B N 1
ATOM 10804 C CA . LEU B 1 291 ? 170.838 185.786 215.898 1.00 51.96 291 LEU B CA 1
ATOM 10805 C C . LEU B 1 291 ? 171.600 184.632 216.529 1.00 51.96 291 LEU B C 1
ATOM 10806 O O . LEU B 1 291 ? 171.719 183.558 215.926 1.00 51.96 291 LEU B O 1
ATOM 10822 N N . PRO B 1 292 ? 172.123 184.815 217.743 1.00 56.09 292 PRO B N 1
ATOM 10823 C CA . PRO B 1 292 ? 172.870 183.737 218.405 1.00 56.09 292 PRO B CA 1
ATOM 10824 C C . PRO B 1 292 ? 172.014 182.496 218.608 1.00 56.09 292 PRO B C 1
ATOM 10825 O O . PRO B 1 292 ? 170.813 182.470 218.326 1.00 56.09 292 PRO B O 1
ATOM 10836 N N . LEU B 1 293 ? 172.658 181.445 219.109 1.00 53.49 293 LEU B N 1
ATOM 10837 C CA . LEU B 1 293 ? 172.043 180.132 219.231 1.00 53.49 293 LEU B CA 1
ATOM 10838 C C . LEU B 1 293 ? 171.763 179.780 220.688 1.00 53.49 293 LEU B C 1
ATOM 10839 O O . LEU B 1 293 ? 172.452 180.236 221.604 1.00 53.49 293 LEU B O 1
ATOM 10855 N N . LYS B 1 294 ? 170.733 178.957 220.881 1.00 64.86 294 LYS B N 1
ATOM 10856 C CA . LYS B 1 294 ? 170.295 178.514 222.197 1.00 64.86 294 LYS B CA 1
ATOM 10857 C C . LYS B 1 294 ? 169.671 177.133 222.061 1.00 64.86 294 LYS B C 1
ATOM 10858 O O . LYS B 1 294 ? 169.243 176.730 220.976 1.00 64.86 294 LYS B O 1
ATOM 10877 N N . ASP B 1 295 ? 169.625 176.407 223.177 1.00 70.39 295 ASP B N 1
ATOM 10878 C CA . ASP B 1 295 ? 169.086 175.055 223.184 1.00 70.39 295 ASP B CA 1
ATOM 10879 C C . ASP B 1 295 ? 168.606 174.715 224.588 1.00 70.39 295 ASP B C 1
ATOM 10880 O O . ASP B 1 295 ? 168.930 175.402 225.560 1.00 70.39 295 ASP B O 1
ATOM 10889 N N . TYR B 1 296 ? 167.822 173.639 224.680 1.00 69.82 296 TYR B N 1
ATOM 10890 C CA . TYR B 1 296 ? 167.255 173.202 225.951 1.00 69.82 296 TYR B CA 1
ATOM 10891 C C . TYR B 1 296 ? 167.606 171.746 226.230 1.00 69.82 296 TYR B C 1
ATOM 10892 O O . TYR B 1 296 ? 166.727 170.944 226.565 1.00 69.82 296 TYR B O 1
ATOM 10910 N N . ASP B 1 297 ? 168.881 171.392 226.088 1.00 77.28 297 ASP B N 1
ATOM 10911 C CA . ASP B 1 297 ? 169.320 170.014 226.286 1.00 77.28 297 ASP B CA 1
ATOM 10912 C C . ASP B 1 297 ? 169.138 169.622 227.747 1.00 77.28 297 ASP B C 1
ATOM 10913 O O . ASP B 1 297 ? 169.912 170.046 228.612 1.00 77.28 297 ASP B O 1
ATOM 10922 N N . THR B 1 298 ? 168.121 168.808 228.026 1.00 80.80 298 THR B N 1
ATOM 10923 C CA . THR B 1 298 ? 167.860 168.328 229.376 1.00 80.80 298 THR B CA 1
ATOM 10924 C C . THR B 1 298 ? 167.246 166.937 229.300 1.00 80.80 298 THR B C 1
ATOM 10925 O O . THR B 1 298 ? 166.604 166.579 228.309 1.00 80.80 298 THR B O 1
ATOM 10936 N N . SER B 1 299 ? 167.453 166.156 230.360 1.00 77.71 299 SER B N 1
ATOM 10937 C CA . SER B 1 299 ? 166.862 164.828 230.485 1.00 77.71 299 SER B CA 1
ATOM 10938 C C . SER B 1 299 ? 166.446 164.610 231.932 1.00 77.71 299 SER B C 1
ATOM 10939 O O . SER B 1 299 ? 167.257 164.790 232.844 1.00 77.71 299 SER B O 1
ATOM 10947 N N . TYR B 1 300 ? 165.187 164.222 232.140 1.00 77.43 300 TYR B N 1
ATOM 10948 C CA . TYR B 1 300 ? 164.694 163.910 233.477 1.00 77.43 300 TYR B CA 1
ATOM 10949 C C . TYR B 1 300 ? 165.435 162.697 234.029 1.00 77.43 300 TYR B C 1
ATOM 10950 O O . TYR B 1 300 ? 165.357 161.605 233.458 1.00 77.43 300 TYR B O 1
ATOM 10968 N N . LEU B 1 301 ? 166.150 162.876 235.134 1.00 79.50 301 LEU B N 1
ATOM 10969 C CA . LEU B 1 301 ? 167.093 161.873 235.620 1.00 79.50 301 LEU B CA 1
ATOM 10970 C C . LEU B 1 301 ? 167.049 161.865 237.146 1.00 79.50 301 LEU B C 1
ATOM 10971 O O . LEU B 1 301 ? 166.091 162.336 237.768 1.00 79.50 301 LEU B O 1
ATOM 10986 N N . SER B 1 302 ? 168.074 161.282 237.763 1.00 82.58 302 SER B N 1
ATOM 10987 C CA . SER B 1 302 ? 168.075 161.043 239.199 1.00 82.58 302 SER B CA 1
ATOM 10988 C C . SER B 1 302 ? 168.186 162.346 239.992 1.00 82.58 302 SER B C 1
ATOM 10989 O O . SER B 1 302 ? 168.585 163.398 239.480 1.00 82.58 302 SER B O 1
ATOM 10997 N N . TYR B 1 303 ? 167.820 162.253 241.268 1.00 84.24 303 TYR B N 1
ATOM 10998 C CA . TYR B 1 303 ? 167.866 163.358 242.212 1.00 84.24 303 TYR B CA 1
ATOM 10999 C C . TYR B 1 303 ? 168.958 163.128 243.250 1.00 84.24 303 TYR B C 1
ATOM 11000 O O . TYR B 1 303 ? 169.448 162.012 243.440 1.00 84.24 303 TYR B O 1
ATOM 11018 N N . ARG B 1 304 ? 169.331 164.215 243.923 1.00 86.38 304 ARG B N 1
ATOM 11019 C CA . ARG B 1 304 ? 170.285 164.179 245.025 1.00 86.38 304 ARG B CA 1
ATOM 11020 C C . ARG B 1 304 ? 169.859 165.188 246.079 1.00 86.38 304 ARG B C 1
ATOM 11021 O O . ARG B 1 304 ? 169.504 166.322 245.746 1.00 86.38 304 ARG B O 1
ATOM 11042 N N . LYS B 1 305 ? 169.890 164.781 247.346 1.00 85.07 305 LYS B N 1
ATOM 11043 C CA . LYS B 1 305 ? 169.609 165.707 248.434 1.00 85.07 305 LYS B CA 1
ATOM 11044 C C . LYS B 1 305 ? 170.876 166.470 248.796 1.00 85.07 305 LYS B C 1
ATOM 11045 O O . LYS B 1 305 ? 171.945 165.874 248.964 1.00 85.07 305 LYS B O 1
ATOM 11064 N N . VAL B 1 306 ? 170.756 167.788 248.916 1.00 82.76 306 VAL B N 1
ATOM 11065 C CA . VAL B 1 306 ? 171.890 168.648 249.228 1.00 82.76 306 VAL B CA 1
ATOM 11066 C C . VAL B 1 306 ? 172.038 168.732 250.741 1.00 82.76 306 VAL B C 1
ATOM 11067 O O . VAL B 1 306 ? 171.069 169.009 251.457 1.00 82.76 306 VAL B O 1
ATOM 11080 N N . HIS B 1 307 ? 173.253 168.491 251.227 1.00 85.26 307 HIS B N 1
ATOM 11081 C CA . HIS B 1 307 ? 173.519 168.571 252.653 1.00 85.26 307 HIS B CA 1
ATOM 11082 C C . HIS B 1 307 ? 173.450 170.023 253.125 1.00 85.26 307 HIS B C 1
ATOM 11083 O O . HIS B 1 307 ? 173.457 170.969 252.331 1.00 85.26 307 HIS B O 1
ATOM 11097 N N . TRP B 1 308 ? 173.380 170.193 254.447 1.00 84.28 308 TRP B N 1
ATOM 11098 C CA . TRP B 1 308 ? 173.254 171.528 255.018 1.00 84.28 308 TRP B CA 1
ATOM 11099 C C . TRP B 1 308 ? 174.468 172.400 254.727 1.00 84.28 308 TRP B C 1
ATOM 11100 O O . TRP B 1 308 ? 174.371 173.628 254.825 1.00 84.28 308 TRP B O 1
ATOM 11121 N N . ASP B 1 309 ? 175.603 171.801 254.375 1.00 85.27 309 ASP B N 1
ATOM 11122 C CA . ASP B 1 309 ? 176.800 172.553 254.024 1.00 85.27 309 ASP B CA 1
ATOM 11123 C C . ASP B 1 309 ? 176.848 172.930 252.549 1.00 85.27 309 ASP B C 1
ATOM 11124 O O . ASP B 1 309 ? 177.824 173.550 252.115 1.00 85.27 309 ASP B O 1
ATOM 11133 N N . GLY B 1 310 ? 175.826 172.574 251.772 1.00 82.65 310 GLY B N 1
ATOM 11134 C CA . GLY B 1 310 ? 175.787 172.887 250.360 1.00 82.65 310 GLY B CA 1
ATOM 11135 C C . GLY B 1 310 ? 176.498 171.898 249.463 1.00 82.65 310 GLY B C 1
ATOM 11136 O O . GLY B 1 310 ? 176.583 172.139 248.252 1.00 82.65 310 GLY B O 1
ATOM 11140 N N . SER B 1 311 ? 177.007 170.798 250.010 1.00 84.83 311 SER B N 1
ATOM 11141 C CA . SER B 1 311 ? 177.745 169.806 249.242 1.00 84.83 311 SER B CA 1
ATOM 11142 C C . SER B 1 311 ? 176.889 168.567 249.022 1.00 84.83 311 SER B C 1
ATOM 11143 O O . SER B 1 311 ? 176.202 168.103 249.937 1.00 84.83 311 SER B O 1
ATOM 11151 N N . PHE B 1 312 ? 176.933 168.034 247.802 1.00 85.31 312 PHE B N 1
ATOM 11152 C CA . PHE B 1 312 ? 176.264 166.780 247.491 1.00 85.31 312 PHE B CA 1
ATOM 11153 C C . PHE B 1 312 ? 177.180 165.919 246.633 1.00 85.31 312 PHE B C 1
ATOM 11154 O O . PHE B 1 312 ? 178.014 166.425 245.876 1.00 85.31 312 PHE B O 1
ATOM 11171 N N . SER B 1 313 ? 177.016 164.605 246.764 1.00 83.96 313 SER B N 1
ATOM 11172 C CA . SER B 1 313 ? 177.883 163.633 246.114 1.00 83.96 313 SER B CA 1
ATOM 11173 C C . SER B 1 313 ? 177.170 163.018 244.917 1.00 83.96 313 SER B C 1
ATOM 11174 O O . SER B 1 313 ? 176.018 162.585 245.027 1.00 83.96 313 SER B O 1
ATOM 11182 N N . TYR B 1 314 ? 177.860 162.984 243.779 1.00 86.43 314 TYR B N 1
ATOM 11183 C CA . TYR B 1 314 ? 177.338 162.379 242.559 1.00 86.43 314 TYR B CA 1
ATOM 11184 C C . TYR B 1 314 ? 178.459 161.590 241.902 1.00 86.43 314 TYR B C 1
ATOM 11185 O O . TYR B 1 314 ? 179.498 162.159 241.552 1.00 86.43 314 TYR B O 1
ATOM 11203 N N . LYS B 1 315 ? 178.250 160.282 241.743 1.00 88.02 315 LYS B N 1
ATOM 11204 C CA . LYS B 1 315 ? 179.240 159.401 241.123 1.00 88.02 315 LYS B CA 1
ATOM 11205 C C . LYS B 1 315 ? 180.601 159.527 241.803 1.00 88.02 315 LYS B C 1
ATOM 11206 O O . LYS B 1 315 ? 181.648 159.423 241.159 1.00 88.02 315 LYS B O 1
ATOM 11225 N N . GLY B 1 316 ? 180.594 159.753 243.116 1.00 83.30 316 GLY B N 1
ATOM 11226 C CA . GLY B 1 316 ? 181.814 159.851 243.886 1.00 83.30 316 GLY B CA 1
ATOM 11227 C C . GLY B 1 316 ? 182.463 161.219 243.896 1.00 83.30 316 GLY B C 1
ATOM 11228 O O . GLY B 1 316 ? 183.467 161.402 244.596 1.00 83.30 316 GLY B O 1
ATOM 11232 N N . GLU B 1 317 ? 181.929 162.182 243.150 1.00 85.89 317 GLU B N 1
ATOM 11233 C CA . GLU B 1 317 ? 182.483 163.526 243.095 1.00 85.89 317 GLU B CA 1
ATOM 11234 C C . GLU B 1 317 ? 181.630 164.482 243.921 1.00 85.89 317 GLU B C 1
ATOM 11235 O O . GLU B 1 317 ? 180.419 164.296 244.066 1.00 85.89 317 GLU B O 1
ATOM 11247 N N . GLN B 1 318 ? 182.275 165.514 244.456 1.00 86.55 318 GLN B N 1
ATOM 11248 C CA . GLN B 1 318 ? 181.628 166.465 245.350 1.00 86.55 318 GLN B CA 1
ATOM 11249 C C . GLN B 1 318 ? 181.277 167.737 244.588 1.00 86.55 318 GLN B C 1
ATOM 11250 O O . GLN B 1 318 ? 182.115 168.289 243.865 1.00 86.55 318 GLN B O 1
ATOM 11264 N N . TRP B 1 319 ? 180.036 168.193 244.751 1.00 86.29 319 TRP B N 1
ATOM 11265 C CA . TRP B 1 319 ? 179.536 169.378 244.071 1.00 86.29 319 TRP B CA 1
ATOM 11266 C C . TRP B 1 319 ? 178.964 170.332 245.109 1.00 86.29 319 TRP B C 1
ATOM 11267 O O . TRP B 1 319 ? 178.150 169.929 245.947 1.00 86.29 319 TRP B O 1
ATOM 11288 N N . LEU B 1 320 ? 179.390 171.590 245.044 1.00 84.95 320 LEU B N 1
ATOM 11289 C CA . LEU B 1 320 ? 178.983 172.632 245.975 1.00 84.95 320 LEU B CA 1
ATOM 11290 C C . LEU B 1 320 ? 178.048 173.604 245.269 1.00 84.95 320 LEU B C 1
ATOM 11291 O O . LEU B 1 320 ? 178.307 174.008 244.127 1.00 84.95 320 LEU B O 1
ATOM 11307 N N . LEU B 1 321 ? 176.971 173.973 245.954 1.00 81.45 321 LEU B N 1
ATOM 11308 C CA . LEU B 1 321 ? 175.977 174.913 245.463 1.00 81.45 321 LEU B CA 1
ATOM 11309 C C . LEU B 1 321 ? 175.835 176.068 246.445 1.00 81.45 321 LEU B C 1
ATOM 11310 O O . LEU B 1 321 ? 176.411 176.065 247.536 1.00 81.45 321 LEU B O 1
ATOM 11326 N N . SER B 1 322 ? 175.055 177.066 246.040 1.00 80.73 322 SER B N 1
ATOM 11327 C CA . SER B 1 322 ? 174.784 178.197 246.914 1.00 80.73 322 SER B CA 1
ATOM 11328 C C . SER B 1 322 ? 174.060 177.728 248.171 1.00 80.73 322 SER B C 1
ATOM 11329 O O . SER B 1 322 ? 173.360 176.711 248.172 1.00 80.73 322 SER B O 1
ATOM 11337 N N . ALA B 1 323 ? 174.236 178.485 249.256 1.00 82.07 323 ALA B N 1
ATOM 11338 C CA . ALA B 1 323 ? 173.627 178.112 250.528 1.00 82.07 323 ALA B CA 1
ATOM 11339 C C . ALA B 1 323 ? 172.107 178.069 250.449 1.00 82.07 323 ALA B C 1
ATOM 11340 O O . ALA B 1 323 ? 171.471 177.443 251.304 1.00 82.07 323 ALA B O 1
ATOM 11347 N N . GLU B 1 324 ? 171.509 178.719 249.447 1.00 80.02 324 GLU B N 1
ATOM 11348 C CA . GLU B 1 324 ? 170.057 178.692 249.314 1.00 80.02 324 GLU B CA 1
ATOM 11349 C C . GLU B 1 324 ? 169.541 177.279 249.072 1.00 80.02 324 GLU B C 1
ATOM 11350 O O . GLU B 1 324 ? 168.394 176.972 249.415 1.00 80.02 324 GLU B O 1
ATOM 11362 N N . TYR B 1 325 ? 170.363 176.411 248.487 1.00 81.43 325 TYR B N 1
ATOM 11363 C CA . TYR B 1 325 ? 169.970 175.039 248.195 1.00 81.43 325 TYR B CA 1
ATOM 11364 C C . TYR B 1 325 ? 170.288 174.074 249.329 1.00 81.43 325 TYR B C 1
ATOM 11365 O O . TYR B 1 325 ? 169.999 172.879 249.202 1.00 81.43 325 TYR B O 1
ATOM 11383 N N . ALA B 1 326 ? 170.872 174.553 250.424 1.00 80.80 326 ALA B N 1
ATOM 11384 C CA . ALA B 1 326 ? 171.233 173.669 251.524 1.00 80.80 326 ALA B CA 1
ATOM 11385 C C . ALA B 1 326 ? 169.994 172.990 252.092 1.00 80.80 326 ALA B C 1
ATOM 11386 O O . ALA B 1 326 ? 168.985 173.643 252.375 1.00 80.80 326 ALA B O 1
ATOM 11393 N N . GLY B 1 327 ? 170.074 171.671 252.259 1.00 80.46 327 GLY B N 1
ATOM 11394 C CA . GLY B 1 327 ? 168.986 170.902 252.823 1.00 80.46 327 GLY B CA 1
ATOM 11395 C C . GLY B 1 327 ? 167.863 170.576 251.865 1.00 80.46 327 GLY B C 1
ATOM 11396 O O . GLY B 1 327 ? 166.880 169.950 252.284 1.00 80.46 327 GLY B O 1
ATOM 11400 N N . LYS B 1 328 ? 167.969 170.973 250.602 1.00 81.66 328 LYS B N 1
ATOM 11401 C CA . LYS B 1 328 ? 166.924 170.752 249.615 1.00 81.66 328 LYS B CA 1
ATOM 11402 C C . LYS B 1 328 ? 167.334 169.658 248.635 1.00 81.66 328 LYS B C 1
ATOM 11403 O O . LYS B 1 328 ? 168.503 169.275 248.544 1.00 81.66 328 LYS B O 1
ATOM 11422 N N . GLU B 1 329 ? 166.347 169.157 247.898 1.00 85.53 329 GLU B N 1
ATOM 11423 C CA . GLU B 1 329 ? 166.550 168.102 246.916 1.00 85.53 329 GLU B CA 1
ATOM 11424 C C . GLU B 1 329 ? 166.639 168.716 245.525 1.00 85.53 329 GLU B C 1
ATOM 11425 O O . GLU B 1 329 ? 165.816 169.562 245.161 1.00 85.53 329 GLU B O 1
ATOM 11437 N N . ILE B 1 330 ? 167.637 168.287 244.753 1.00 83.98 330 ILE B N 1
ATOM 11438 C CA . ILE B 1 330 ? 167.890 168.815 243.421 1.00 83.98 330 ILE B CA 1
ATOM 11439 C C . ILE B 1 330 ? 167.875 167.664 242.425 1.00 83.98 330 ILE B C 1
ATOM 11440 O O . ILE B 1 330 ? 167.946 166.488 242.790 1.00 83.98 330 ILE B O 1
ATOM 11456 N N . LEU B 1 331 ? 167.787 168.023 241.148 1.00 82.69 331 LEU B N 1
ATOM 11457 C CA . LEU B 1 331 ? 167.741 167.079 240.040 1.00 82.69 331 LEU B CA 1
ATOM 11458 C C . LEU B 1 331 ? 169.046 167.173 239.261 1.00 82.69 331 LEU B C 1
ATOM 11459 O O . LEU B 1 331 ? 169.375 168.241 238.731 1.00 82.69 331 LEU B O 1
ATOM 11475 N N . VAL B 1 332 ? 169.791 166.068 239.202 1.00 83.71 332 VAL B N 1
ATOM 11476 C CA . VAL B 1 332 ? 171.038 166.020 238.447 1.00 83.71 332 VAL B CA 1
ATOM 11477 C C . VAL B 1 332 ? 170.746 165.416 237.081 1.00 83.71 332 VAL B C 1
ATOM 11478 O O . VAL B 1 332 ? 170.203 164.309 236.983 1.00 83.71 332 VAL B O 1
ATOM 11491 N N . LYS B 1 333 ? 171.107 166.142 236.026 1.00 81.50 333 LYS B N 1
ATOM 11492 C CA . LYS B 1 333 ? 170.810 165.759 234.650 1.00 81.50 333 LYS B CA 1
ATOM 11493 C C . LYS B 1 333 ? 172.131 165.469 233.951 1.00 81.50 333 LYS B C 1
ATOM 11494 O O . LYS B 1 333 ? 172.864 166.398 233.598 1.00 81.50 333 LYS B O 1
ATOM 11513 N N . GLU B 1 334 ? 172.438 164.189 233.759 1.00 83.09 334 GLU B N 1
ATOM 11514 C CA . GLU B 1 334 ? 173.668 163.758 233.106 1.00 83.09 334 GLU B CA 1
ATOM 11515 C C . GLU B 1 334 ? 173.315 163.101 231.780 1.00 83.09 334 GLU B C 1
ATOM 11516 O O . GLU B 1 334 ? 172.526 162.150 231.746 1.00 83.09 334 GLU B O 1
ATOM 11528 N N . ARG B 1 335 ? 173.901 163.602 230.699 1.00 83.89 335 ARG B N 1
ATOM 11529 C CA . ARG B 1 335 ? 173.694 163.037 229.376 1.00 83.89 335 ARG B CA 1
ATOM 11530 C C . ARG B 1 335 ? 174.778 162.008 229.062 1.00 83.89 335 ARG B C 1
ATOM 11531 O O . ARG B 1 335 ? 175.783 161.884 229.765 1.00 83.89 335 ARG B O 1
ATOM 11550 N N . LEU B 1 336 ? 174.559 161.258 227.979 1.00 90.49 336 LEU B N 1
ATOM 11551 C CA . LEU B 1 336 ? 175.509 160.223 227.588 1.00 90.49 336 LEU B CA 1
ATOM 11552 C C . LEU B 1 336 ? 176.878 160.795 227.245 1.00 90.49 336 LEU B C 1
ATOM 11553 O O . LEU B 1 336 ? 177.870 160.059 227.280 1.00 90.49 336 LEU B O 1
ATOM 11569 N N . ASN B 1 337 ? 176.956 162.082 226.917 1.00 87.12 337 ASN B N 1
ATOM 11570 C CA . ASN B 1 337 ? 178.217 162.723 226.567 1.00 87.12 337 ASN B CA 1
ATOM 11571 C C . ASN B 1 337 ? 178.939 163.308 227.774 1.00 87.12 337 ASN B C 1
ATOM 11572 O O . ASN B 1 337 ? 179.990 163.934 227.603 1.00 87.12 337 ASN B O 1
ATOM 11583 N N . GLY B 1 338 ? 178.406 163.124 228.980 1.00 83.80 338 GLY B N 1
ATOM 11584 C CA . GLY B 1 338 ? 179.035 163.625 230.182 1.00 83.80 338 GLY B CA 1
ATOM 11585 C C . GLY B 1 338 ? 178.605 165.012 230.606 1.00 83.80 338 GLY B C 1
ATOM 11586 O O . GLY B 1 338 ? 179.051 165.483 231.660 1.00 83.80 338 GLY B O 1
ATOM 11590 N N . ASP B 1 339 ? 177.760 165.683 229.828 1.00 84.49 339 ASP B N 1
ATOM 11591 C CA . ASP B 1 339 ? 177.265 166.994 230.223 1.00 84.49 339 ASP B CA 1
ATOM 11592 C C . ASP B 1 339 ? 176.382 166.857 231.457 1.00 84.49 339 ASP B C 1
ATOM 11593 O O . ASP B 1 339 ? 175.435 166.065 231.469 1.00 84.49 339 ASP B O 1
ATOM 11602 N N . ILE B 1 340 ? 176.690 167.632 232.494 1.00 84.37 340 ILE B N 1
ATOM 11603 C CA . ILE B 1 340 ? 175.992 167.561 233.771 1.00 84.37 340 ILE B CA 1
ATOM 11604 C C . ILE B 1 340 ? 175.367 168.917 234.063 1.00 84.37 340 ILE B C 1
ATOM 11605 O O . ILE B 1 340 ? 176.052 169.946 234.023 1.00 84.37 340 ILE B O 1
ATOM 11621 N N . ARG B 1 341 ? 174.070 168.911 234.354 1.00 83.54 341 ARG B N 1
ATOM 11622 C CA . ARG B 1 341 ? 173.328 170.091 234.766 1.00 83.54 341 ARG B CA 1
ATOM 11623 C C . ARG B 1 341 ? 172.646 169.812 236.099 1.00 83.54 341 ARG B C 1
ATOM 11624 O O . ARG B 1 341 ? 172.441 168.658 236.484 1.00 83.54 341 ARG B O 1
ATOM 11645 N N . LEU B 1 342 ? 172.289 170.883 236.801 1.00 83.05 342 LEU B N 1
ATOM 11646 C CA . LEU B 1 342 ? 171.580 170.783 238.068 1.00 83.05 342 LEU B CA 1
ATOM 11647 C C . LEU B 1 342 ? 170.347 171.672 238.027 1.00 83.05 342 LEU B C 1
ATOM 11648 O O . LEU B 1 342 ? 170.405 172.808 237.546 1.00 83.05 342 LEU B O 1
ATOM 11664 N N . TYR B 1 343 ? 169.233 171.147 238.532 1.00 83.17 343 TYR B N 1
ATOM 11665 C CA . TYR B 1 343 ? 167.958 171.846 238.510 1.00 83.17 343 TYR B CA 1
ATOM 11666 C C . TYR B 1 343 ? 167.314 171.793 239.887 1.00 83.17 343 TYR B C 1
ATOM 11667 O O . TYR B 1 343 ? 167.536 170.856 240.659 1.00 83.17 343 TYR B O 1
ATOM 11685 N N . PHE B 1 344 ? 166.515 172.814 240.188 1.00 82.78 344 PHE B N 1
ATOM 11686 C CA . PHE B 1 344 ? 165.770 172.881 241.439 1.00 82.78 344 PHE B CA 1
ATOM 11687 C C . PHE B 1 344 ? 164.380 173.417 241.141 1.00 82.78 344 PHE B C 1
ATOM 11688 O O . PHE B 1 344 ? 164.237 174.562 240.701 1.00 82.78 344 PHE B O 1
ATOM 11705 N N . ARG B 1 345 ? 163.361 172.592 241.381 1.00 82.49 345 ARG B N 1
ATOM 11706 C CA . ARG B 1 345 ? 161.973 172.968 241.115 1.00 82.49 345 ARG B CA 1
ATOM 11707 C C . ARG B 1 345 ? 161.785 173.373 239.655 1.00 82.49 345 ARG B C 1
ATOM 11708 O O . ARG B 1 345 ? 161.002 174.269 239.334 1.00 82.49 345 ARG B O 1
ATOM 11729 N N . GLY B 1 346 ? 162.512 172.704 238.760 1.00 78.88 346 GLY B N 1
ATOM 11730 C CA . GLY B 1 346 ? 162.405 172.950 237.339 1.00 78.88 346 GLY B CA 1
ATOM 1173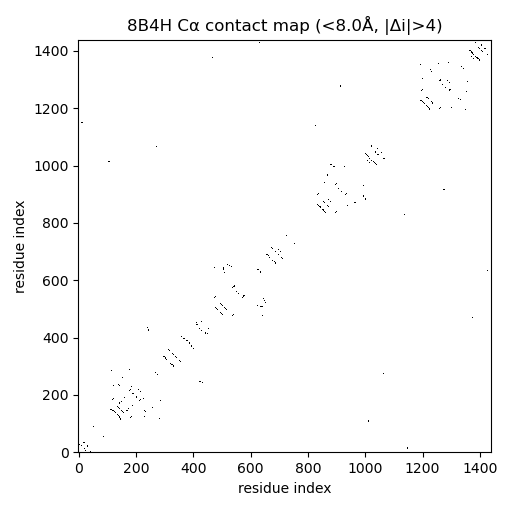1 C C . GLY B 1 346 ? 163.281 174.064 236.807 1.00 78.88 346 GLY B C 1
ATOM 11732 O O . GLY B 1 346 ? 163.296 174.286 235.589 1.00 78.88 346 GLY B O 1
ATOM 11736 N N . GLU B 1 347 ? 164.009 174.768 237.669 1.00 84.43 347 GLU B N 1
ATOM 11737 C CA . GLU B 1 347 ? 164.875 175.864 237.256 1.00 84.43 347 GLU B CA 1
ATOM 11738 C C . GLU B 1 347 ? 166.328 175.410 237.294 1.00 84.43 347 GLU B C 1
ATOM 11739 O O . GLU B 1 347 ? 166.784 174.851 238.297 1.00 84.43 347 GLU B O 1
ATOM 11751 N N . GLU B 1 348 ? 167.049 175.655 236.203 1.00 85.27 348 GLU B N 1
ATOM 11752 C CA . GLU B 1 348 ? 168.443 175.242 236.116 1.00 85.27 348 GLU B CA 1
ATOM 11753 C C . GLU B 1 348 ? 169.304 176.045 237.082 1.00 85.27 348 GLU B C 1
ATOM 11754 O O . GLU B 1 348 ? 169.150 177.262 237.215 1.00 85.27 348 GLU B O 1
ATOM 11766 N N . ILE B 1 349 ? 170.217 175.354 237.757 1.00 81.28 349 ILE B N 1
ATOM 11767 C CA . ILE B 1 349 ? 171.176 175.992 238.651 1.00 81.28 349 ILE B CA 1
ATOM 11768 C C . ILE B 1 349 ? 172.408 176.359 237.833 1.00 81.28 349 ILE B C 1
ATOM 11769 O O . ILE B 1 349 ? 173.089 175.481 237.292 1.00 81.28 349 ILE B O 1
ATOM 11785 N N . SER B 1 350 ? 172.695 177.658 237.742 1.00 76.41 350 SER B N 1
ATOM 11786 C CA . SER B 1 350 ? 173.785 178.143 236.907 1.00 76.41 350 SER B CA 1
ATOM 11787 C C . SER B 1 350 ? 175.120 178.216 237.636 1.00 76.41 350 SER B C 1
ATOM 11788 O O . SER B 1 350 ? 176.163 178.286 236.976 1.00 76.41 350 SER B O 1
ATOM 11796 N N . HIS B 1 351 ? 175.120 178.201 238.968 1.00 78.59 351 HIS B N 1
ATOM 11797 C CA . HIS B 1 351 ? 176.341 178.317 239.761 1.00 78.59 351 HIS B CA 1
ATOM 11798 C C . HIS B 1 351 ? 176.590 176.990 240.467 1.00 78.59 351 HIS B C 1
ATOM 11799 O O . HIS B 1 351 ? 175.824 176.598 241.354 1.00 78.59 351 HIS B O 1
ATOM 11813 N N . VAL B 1 352 ? 177.659 176.304 240.071 1.00 81.92 352 VAL B N 1
ATOM 11814 C CA . VAL B 1 352 ? 178.029 175.017 240.650 1.00 81.92 352 VAL B CA 1
ATOM 11815 C C . VAL B 1 352 ? 179.547 174.943 240.704 1.00 81.92 352 VAL B C 1
ATOM 11816 O O . VAL B 1 352 ? 180.231 175.359 239.764 1.00 81.92 352 VAL B O 1
ATOM 11829 N N . ASP B 1 353 ? 180.078 174.413 241.804 1.00 83.83 353 ASP B N 1
ATOM 11830 C CA . ASP B 1 353 ? 181.513 174.218 241.963 1.00 83.83 353 ASP B CA 1
ATOM 11831 C C . ASP B 1 353 ? 181.806 172.728 242.077 1.00 83.83 353 ASP B C 1
ATOM 11832 O O . ASP B 1 353 ? 181.201 172.037 242.899 1.00 83.83 353 ASP B O 1
ATOM 11841 N N . GLN B 1 354 ? 182.728 172.236 241.256 1.00 88.49 354 GLN B N 1
ATOM 11842 C CA . GLN B 1 354 ? 183.089 170.822 241.242 1.00 88.49 354 GLN B CA 1
ATOM 11843 C C . GLN B 1 354 ? 184.398 170.647 242.004 1.00 88.49 354 GLN B C 1
ATOM 11844 O O . GLN B 1 354 ? 185.469 170.985 241.491 1.00 88.49 354 GLN B O 1
ATOM 11858 N N . GLN B 1 355 ? 184.314 170.117 243.226 1.00 90.97 355 GLN B N 1
ATOM 11859 C CA . GLN B 1 355 ? 185.491 169.868 244.051 1.00 90.97 355 GLN B CA 1
ATOM 11860 C C . GLN B 1 355 ? 185.889 168.408 243.870 1.00 90.97 355 GLN B C 1
ATOM 11861 O O . GLN B 1 355 ? 185.213 167.505 244.375 1.00 90.97 355 GLN B O 1
ATOM 11875 N N . LYS B 1 356 ? 186.988 168.179 243.150 1.00 91.03 356 LYS B N 1
ATOM 11876 C CA . LYS B 1 356 ? 187.425 166.828 242.801 1.00 91.03 356 LYS B CA 1
ATOM 11877 C C . LYS B 1 356 ? 188.145 166.195 243.994 1.00 91.03 356 LYS B C 1
ATOM 11878 O O . LYS B 1 356 ? 189.353 165.951 243.987 1.00 91.03 356 LYS B O 1
ATOM 11897 N N . LYS B 1 357 ? 187.365 165.929 245.039 1.00 91.68 357 LYS B N 1
ATOM 11898 C CA . LYS B 1 357 ? 187.860 165.209 246.211 1.00 91.68 357 LYS B CA 1
ATOM 11899 C C . LYS B 1 357 ? 187.514 163.727 246.073 1.00 91.68 357 LYS B C 1
ATOM 11900 O O . LYS B 1 357 ? 186.654 163.179 246.765 1.00 91.68 357 LYS B O 1
ATOM 11919 N N . VAL B 1 358 ? 188.214 163.082 245.146 1.00 86.54 358 VAL B N 1
ATOM 11920 C CA . VAL B 1 358 ? 187.980 161.677 244.847 1.00 86.54 358 VAL B CA 1
ATOM 11921 C C . VAL B 1 358 ? 188.753 160.801 245.826 1.00 86.54 358 VAL B C 1
ATOM 11922 O O . VAL B 1 358 ? 189.946 161.006 246.048 1.00 86.54 358 VAL B O 1
ATOM 11935 N N . MET C 1 1 ? 156.164 157.252 86.987 1.00 82.38 1 MET C N 1
ATOM 11936 C CA . MET C 1 1 ? 157.094 156.238 86.416 1.00 82.38 1 MET C CA 1
ATOM 11937 C C . MET C 1 1 ? 156.569 155.716 85.083 1.00 82.38 1 MET C C 1
ATOM 11938 O O . MET C 1 1 ? 155.465 156.058 84.660 1.00 82.38 1 MET C O 1
ATOM 11954 N N . ILE C 1 2 ? 157.374 154.881 84.424 1.00 80.48 2 ILE C N 1
ATOM 11955 C CA . ILE C 1 2 ? 157.002 154.252 83.165 1.00 80.48 2 ILE C CA 1
ATOM 11956 C C . ILE C 1 2 ? 157.355 152.775 83.260 1.00 80.48 2 ILE C C 1
ATOM 11957 O O . ILE C 1 2 ? 158.124 152.349 84.126 1.00 80.48 2 ILE C O 1
ATOM 11973 N N . THR C 1 3 ? 156.771 151.993 82.354 1.00 75.53 3 THR C N 1
ATOM 11974 C CA . THR C 1 3 ? 156.933 150.546 82.382 1.00 75.53 3 THR C CA 1
ATOM 11975 C C . THR C 1 3 ? 158.408 150.153 82.423 1.00 75.53 3 THR C C 1
ATOM 11976 O O . THR C 1 3 ? 159.223 150.633 81.632 1.00 75.53 3 THR C O 1
ATOM 11987 N N . ARG C 1 4 ? 158.739 149.261 83.359 1.00 75.19 4 ARG C N 1
ATOM 11988 C CA . ARG C 1 4 ? 160.059 148.646 83.425 1.00 75.19 4 ARG C CA 1
ATOM 11989 C C . ARG C 1 4 ? 160.365 147.783 82.209 1.00 75.19 4 ARG C C 1
ATOM 11990 O O . ARG C 1 4 ? 161.507 147.776 81.730 1.00 75.19 4 ARG C O 1
ATOM 12011 N N . GLY C 1 5 ? 159.378 147.044 81.703 1.00 73.34 5 GLY C N 1
ATOM 12012 C CA . GLY C 1 5 ? 159.605 146.261 80.502 1.00 73.34 5 GLY C CA 1
ATOM 12013 C C . GLY C 1 5 ? 160.009 147.128 79.327 1.00 73.34 5 GLY C C 1
ATOM 12014 O O . GLY C 1 5 ? 160.845 146.736 78.512 1.00 73.34 5 GLY C O 1
ATOM 12018 N N . GLU C 1 6 ? 159.423 148.324 79.228 1.00 76.53 6 GLU C N 1
ATOM 12019 C CA . GLU C 1 6 ? 159.828 149.260 78.185 1.00 76.53 6 GLU C CA 1
ATOM 12020 C C . GLU C 1 6 ? 161.290 149.656 78.342 1.00 76.53 6 GLU C C 1
ATOM 12021 O O . GLU C 1 6 ? 162.030 149.722 77.356 1.00 76.53 6 GLU C O 1
ATOM 12033 N N . PHE C 1 7 ? 161.728 149.922 79.576 1.00 78.78 7 PHE C N 1
ATOM 12034 C CA . PHE C 1 7 ? 163.127 150.276 79.798 1.00 78.78 7 PHE C CA 1
ATOM 12035 C C . PHE C 1 7 ? 164.053 149.134 79.399 1.00 78.78 7 PHE C C 1
ATOM 12036 O O . PHE C 1 7 ? 165.088 149.358 78.761 1.00 78.78 7 PHE C O 1
ATOM 12053 N N . PHE C 1 8 ? 163.704 147.902 79.774 1.00 76.21 8 PHE C N 1
ATOM 12054 C CA . PHE C 1 8 ? 164.551 146.766 79.425 1.00 76.21 8 PHE C CA 1
ATOM 12055 C C . PHE C 1 8 ? 164.593 146.552 77.915 1.00 76.21 8 PHE C C 1
ATOM 12056 O O . PHE C 1 8 ? 165.658 146.273 77.349 1.00 76.21 8 PHE C O 1
ATOM 12073 N N . MET C 1 9 ? 163.444 146.682 77.246 1.00 77.33 9 MET C N 1
ATOM 12074 C CA . MET C 1 9 ? 163.417 146.548 75.795 1.00 77.33 9 MET C CA 1
ATOM 12075 C C . MET C 1 9 ? 164.258 147.633 75.139 1.00 77.33 9 MET C C 1
ATOM 12076 O O . MET C 1 9 ? 164.961 147.375 74.157 1.00 77.33 9 MET C O 1
ATOM 12090 N N . ILE C 1 10 ? 164.194 148.857 75.665 1.00 78.78 10 ILE C N 1
ATOM 12091 C CA . ILE C 1 10 ? 164.994 149.949 75.118 1.00 78.78 10 ILE C CA 1
ATOM 12092 C C . ILE C 1 10 ? 166.479 149.662 75.297 1.00 78.78 10 ILE C C 1
ATOM 12093 O O . ILE C 1 10 ? 167.287 149.912 74.395 1.00 78.78 10 ILE C O 1
ATOM 12109 N N . LYS C 1 11 ? 166.865 149.156 76.470 1.00 79.78 11 LYS C N 1
ATOM 12110 C CA . LYS C 1 11 ? 168.266 148.818 76.699 1.00 79.78 11 LYS C CA 1
ATOM 12111 C C . LYS C 1 11 ? 168.732 147.749 75.718 1.00 79.78 11 LYS C C 1
ATOM 12112 O O . LYS C 1 11 ? 169.810 147.861 75.121 1.00 79.78 11 LYS C O 1
ATOM 12131 N N . GLU C 1 12 ? 167.920 146.708 75.527 1.00 79.26 12 GLU C N 1
ATOM 12132 C CA . GLU C 1 12 ? 168.286 145.656 74.584 1.00 79.26 12 GLU C CA 1
ATOM 12133 C C . GLU C 1 12 ? 168.384 146.199 73.163 1.00 79.26 12 GLU C C 1
ATOM 12134 O O . GLU C 1 12 ? 169.295 145.833 72.411 1.00 79.26 12 GLU C O 1
ATOM 12146 N N . MET C 1 13 ? 167.453 147.074 72.778 1.00 76.54 13 MET C N 1
ATOM 12147 C CA . MET C 1 13 ? 167.441 147.603 71.419 1.00 76.54 13 MET C CA 1
ATOM 12148 C C . MET C 1 13 ? 168.641 148.510 71.173 1.00 76.54 13 MET C C 1
ATOM 12149 O O . MET C 1 13 ? 169.213 148.507 70.077 1.00 76.54 13 MET C O 1
ATOM 12163 N N . TYR C 1 14 ? 169.035 149.297 72.177 1.00 80.80 14 TYR C N 1
ATOM 12164 C CA . TYR C 1 14 ? 170.282 150.046 72.068 1.00 80.80 14 TYR C CA 1
ATOM 12165 C C . TYR C 1 14 ? 171.469 149.103 71.940 1.00 80.80 14 TYR C C 1
ATOM 12166 O O . TYR C 1 14 ? 172.373 149.334 71.129 1.00 80.80 14 TYR C O 1
ATOM 12184 N N . GLU C 1 15 ? 171.484 148.033 72.733 1.00 81.07 15 GLU C N 1
ATOM 12185 C CA . GLU C 1 15 ? 172.500 147.000 72.598 1.00 81.07 15 GLU C CA 1
ATOM 12186 C C . GLU C 1 15 ? 172.292 146.136 71.362 1.00 81.07 15 GLU C C 1
ATOM 12187 O O . GLU C 1 15 ? 173.181 145.349 71.019 1.00 81.07 15 GLU C O 1
ATOM 12199 N N . ARG C 1 16 ? 171.147 146.262 70.690 1.00 76.60 16 ARG C N 1
ATOM 12200 C CA . ARG C 1 16 ? 170.891 145.530 69.457 1.00 76.60 16 ARG C CA 1
ATOM 12201 C C . ARG C 1 16 ? 171.539 146.177 68.241 1.00 76.60 16 ARG C C 1
ATOM 12202 O O . ARG C 1 16 ? 171.795 145.482 67.251 1.00 76.60 16 ARG C O 1
ATOM 12223 N N . GLY C 1 17 ? 171.810 147.481 68.291 1.00 74.36 17 GLY C N 1
ATOM 12224 C CA . GLY C 1 17 ? 172.463 148.166 67.191 1.00 74.36 17 GLY C CA 1
ATOM 12225 C C . GLY C 1 17 ? 171.654 149.316 66.627 1.00 74.36 17 GLY C C 1
ATOM 12226 O O . GLY C 1 17 ? 171.830 149.689 65.463 1.00 74.36 17 GLY C O 1
ATOM 12230 N N . MET C 1 18 ? 170.768 149.888 67.436 1.00 75.69 18 MET C N 1
ATOM 12231 C CA . MET C 1 18 ? 169.925 151.003 67.028 1.00 75.69 18 MET C CA 1
ATOM 12232 C C . MET C 1 18 ? 170.415 152.275 67.707 1.00 75.69 18 MET C C 1
ATOM 12233 O O . MET C 1 18 ? 170.677 152.278 68.914 1.00 75.69 18 MET C O 1
ATOM 12247 N N . SER C 1 19 ? 170.537 153.349 66.930 1.00 78.32 19 SER C N 1
ATOM 12248 C CA . SER C 1 19 ? 170.999 154.616 67.476 1.00 78.32 19 SER C CA 1
ATOM 12249 C C . SER C 1 19 ? 170.014 155.143 68.514 1.00 78.32 19 SER C C 1
ATOM 12250 O O . SER C 1 19 ? 168.798 154.980 68.391 1.00 78.32 19 SER C O 1
ATOM 12258 N N . ILE C 1 20 ? 170.559 155.790 69.546 1.00 83.92 20 ILE C N 1
ATOM 12259 C CA . ILE C 1 20 ? 169.729 156.311 70.628 1.00 83.92 20 ILE C CA 1
ATOM 12260 C C . ILE C 1 20 ? 168.750 157.357 70.109 1.00 83.92 20 ILE C C 1
ATOM 12261 O O . ILE C 1 20 ? 167.584 157.388 70.523 1.00 83.92 20 ILE C O 1
ATOM 12277 N N . SER C 1 21 ? 169.201 158.228 69.203 1.00 82.20 21 SER C N 1
ATOM 12278 C CA . SER C 1 21 ? 168.326 159.270 68.675 1.00 82.20 21 SER C CA 1
ATOM 12279 C C . SER C 1 21 ? 167.155 158.674 67.902 1.00 82.20 21 SER C C 1
ATOM 12280 O O . SER C 1 21 ? 166.013 159.134 68.035 1.00 82.20 21 SER C O 1
ATOM 12288 N N . ASP C 1 22 ? 167.418 157.655 67.081 1.00 77.46 22 ASP C N 1
ATOM 12289 C CA . ASP C 1 22 ? 166.336 156.999 66.355 1.00 77.46 22 ASP C CA 1
ATOM 12290 C C . ASP C 1 22 ? 165.367 156.327 67.317 1.00 77.46 22 ASP C C 1
ATOM 12291 O O . ASP C 1 22 ? 164.151 156.330 67.090 1.00 77.46 22 ASP C O 1
ATOM 12300 N N . ILE C 1 23 ? 165.887 155.742 68.397 1.00 78.08 23 ILE C N 1
ATOM 12301 C CA . ILE C 1 23 ? 165.022 155.142 69.409 1.00 78.08 23 ILE C CA 1
ATOM 12302 C C . ILE C 1 23 ? 164.108 156.201 70.008 1.00 78.08 23 ILE C C 1
ATOM 12303 O O . ILE C 1 23 ? 162.900 155.987 70.177 1.00 78.08 23 ILE C O 1
ATOM 12319 N N . ALA C 1 24 ? 164.674 157.363 70.338 1.00 80.71 24 ALA C N 1
ATOM 12320 C CA . ALA C 1 24 ? 163.873 158.442 70.903 1.00 80.71 24 ALA C CA 1
ATOM 12321 C C . ALA C 1 24 ? 162.791 158.890 69.931 1.00 80.71 24 ALA C C 1
ATOM 12322 O O . ALA C 1 24 ? 161.637 159.095 70.323 1.00 80.71 24 ALA C O 1
ATOM 12329 N N . ARG C 1 25 ? 163.147 159.048 68.655 1.00 75.51 25 ARG C N 1
ATOM 12330 C CA . ARG C 1 25 ? 162.158 159.461 67.664 1.00 75.51 25 ARG C CA 1
ATOM 12331 C C . ARG C 1 25 ? 161.048 158.427 67.526 1.00 75.51 25 ARG C C 1
ATOM 12332 O O . ARG C 1 25 ? 159.866 158.782 67.440 1.00 75.51 25 ARG C O 1
ATOM 12353 N N . GLU C 1 26 ? 161.406 157.142 67.503 1.00 73.82 26 GLU C N 1
ATOM 12354 C CA . GLU C 1 26 ? 160.407 156.100 67.288 1.00 73.82 26 GLU C CA 1
ATOM 12355 C C . GLU C 1 26 ? 159.470 155.969 68.483 1.00 73.82 26 GLU C C 1
ATOM 12356 O O . GLU C 1 26 ? 158.250 155.864 68.311 1.00 73.82 26 GLU C O 1
ATOM 12368 N N . LEU C 1 27 ? 160.015 155.973 69.699 1.00 75.09 27 LEU C N 1
ATOM 12369 C CA . LEU C 1 27 ? 159.211 155.725 70.890 1.00 75.09 27 LEU C CA 1
ATOM 12370 C C . LEU C 1 27 ? 158.514 156.970 71.421 1.00 75.09 27 LEU C C 1
ATOM 12371 O O . LEU C 1 27 ? 157.747 156.862 72.383 1.00 75.09 27 LEU C O 1
ATOM 12387 N N . GLY C 1 28 ? 158.752 158.138 70.831 1.00 73.19 28 GLY C N 1
ATOM 12388 C CA . GLY C 1 28 ? 158.160 159.353 71.357 1.00 73.19 28 GLY C CA 1
ATOM 12389 C C . GLY C 1 28 ? 158.657 159.726 72.732 1.00 73.19 28 GLY C C 1
ATOM 12390 O O . GLY C 1 28 ? 158.003 160.506 73.431 1.00 73.19 28 GLY C O 1
ATOM 12394 N N . ILE C 1 29 ? 159.802 159.188 73.142 1.00 84.00 29 ILE C N 1
ATOM 12395 C CA . ILE C 1 29 ? 160.413 159.479 74.432 1.00 84.00 29 ILE C CA 1
ATOM 12396 C C . ILE C 1 29 ? 161.797 160.052 74.172 1.00 84.00 29 ILE C C 1
ATOM 12397 O O . ILE C 1 29 ? 162.502 159.604 73.262 1.00 84.00 29 ILE C O 1
ATOM 12413 N N . ASP C 1 30 ? 162.179 161.049 74.966 1.00 96.76 30 ASP C N 1
ATOM 12414 C CA . ASP C 1 30 ? 163.457 161.714 74.761 1.00 96.76 30 ASP C CA 1
ATOM 12415 C C . ASP C 1 30 ? 164.596 160.703 74.770 1.00 96.76 30 ASP C C 1
ATOM 12416 O O . ASP C 1 30 ? 164.512 159.639 75.390 1.00 96.76 30 ASP C O 1
ATOM 12425 N N . ARG C 1 31 ? 165.673 161.053 74.067 1.00 97.04 31 ARG C N 1
ATOM 12426 C CA . ARG C 1 31 ? 166.852 160.201 74.012 1.00 97.04 31 ARG C CA 1
ATOM 12427 C C . ARG C 1 31 ? 167.503 160.024 75.376 1.00 97.04 31 ARG C C 1
ATOM 12428 O O . ARG C 1 31 ? 168.195 159.024 75.601 1.00 97.04 31 ARG C O 1
ATOM 12449 N N . LYS C 1 32 ? 167.264 160.947 76.304 1.00 101.52 32 LYS C N 1
ATOM 12450 C CA . LYS C 1 32 ? 167.996 160.971 77.560 1.00 101.52 32 LYS C CA 1
ATOM 12451 C C . LYS C 1 32 ? 167.289 160.224 78.680 1.00 101.52 32 LYS C C 1
ATOM 12452 O O . LYS C 1 32 ? 167.966 159.705 79.570 1.00 101.52 32 LYS C O 1
ATOM 12471 N N . THR C 1 33 ? 165.964 160.099 78.631 1.00 93.40 33 THR C N 1
ATOM 12472 C CA . THR C 1 33 ? 165.307 159.081 79.443 1.00 93.40 33 THR C CA 1
ATOM 12473 C C . THR C 1 33 ? 165.782 157.693 79.035 1.00 93.40 33 THR C C 1
ATOM 12474 O O . THR C 1 33 ? 166.057 156.837 79.888 1.00 93.40 33 THR C O 1
ATOM 12485 N N . VAL C 1 34 ? 165.896 157.462 77.726 1.00 86.82 34 VAL C N 1
ATOM 12486 C CA . VAL C 1 34 ? 166.434 156.203 77.223 1.00 86.82 34 VAL C CA 1
ATOM 12487 C C . VAL C 1 34 ? 167.844 155.985 77.754 1.00 86.82 34 VAL C C 1
ATOM 12488 O O . VAL C 1 34 ? 168.188 154.897 78.227 1.00 86.82 34 VAL C O 1
ATOM 12501 N N . ARG C 1 35 ? 168.682 157.020 77.680 1.00 96.56 35 ARG C N 1
ATOM 12502 C CA . ARG C 1 35 ? 170.052 156.895 78.168 1.00 96.56 35 ARG C CA 1
ATOM 12503 C C . ARG C 1 35 ? 170.086 156.614 79.666 1.00 96.56 35 ARG C C 1
ATOM 12504 O O . ARG C 1 35 ? 170.866 155.774 80.130 1.00 96.56 35 ARG C O 1
ATOM 12525 N N . LYS C 1 36 ? 169.248 157.309 80.439 1.00 87.44 36 LYS C N 1
ATOM 12526 C CA . LYS C 1 36 ? 169.230 157.117 81.884 1.00 87.44 36 LYS C CA 1
ATOM 12527 C C . LYS C 1 36 ? 168.821 155.697 82.249 1.00 87.44 36 LYS C C 1
ATOM 12528 O O . LYS C 1 36 ? 169.429 155.076 83.130 1.00 87.44 36 LYS C O 1
ATOM 12547 N N . TYR C 1 37 ? 167.797 155.162 81.586 1.00 83.13 37 TYR C N 1
ATOM 12548 C CA . TYR C 1 37 ? 167.302 153.833 81.921 1.00 83.13 37 TYR C CA 1
ATOM 12549 C C . TYR C 1 37 ? 168.060 152.714 81.218 1.00 83.13 37 TYR C C 1
ATOM 12550 O O . TYR C 1 37 ? 167.818 151.541 81.521 1.00 83.13 37 TYR C O 1
ATOM 12568 N N . ILE C 1 38 ? 168.964 153.041 80.292 1.00 81.60 38 ILE C N 1
ATOM 12569 C CA . ILE C 1 38 ? 169.815 152.015 79.698 1.00 81.60 38 ILE C CA 1
ATOM 12570 C C . ILE C 1 38 ? 170.814 151.497 80.724 1.00 81.60 38 ILE C C 1
ATOM 12571 O O . ILE C 1 38 ? 171.080 150.291 80.800 1.00 81.60 38 ILE C O 1
ATOM 12587 N N . HIS C 1 39 ? 171.382 152.394 81.530 1.00 79.50 39 HIS C N 1
ATOM 12588 C CA . HIS C 1 39 ? 172.353 152.033 82.554 1.00 79.50 39 HIS C CA 1
ATOM 12589 C C . HIS C 1 39 ? 171.697 151.614 83.864 1.00 79.50 39 HIS C C 1
ATOM 12590 O O . HIS C 1 39 ? 172.357 151.629 84.909 1.00 79.50 39 HIS C O 1
ATOM 12604 N N . SER C 1 40 ? 170.426 151.241 83.835 1.00 74.87 40 SER C N 1
ATOM 12605 C CA . SER C 1 40 ? 169.739 150.842 85.057 1.00 74.87 40 SER C CA 1
ATOM 12606 C C . SER C 1 40 ? 170.320 149.525 85.555 1.00 74.87 40 SER C C 1
ATOM 12607 O O . SER C 1 40 ? 170.296 148.533 84.814 1.00 74.87 40 SER C O 1
ATOM 12615 N N . PRO C 1 41 ? 170.851 149.459 86.779 1.00 71.14 41 PRO C N 1
ATOM 12616 C CA . PRO C 1 41 ? 171.395 148.184 87.262 1.00 71.14 41 PRO C CA 1
ATOM 12617 C C . PRO C 1 41 ? 170.300 147.242 87.733 1.00 71.14 41 PRO C C 1
ATOM 12618 O O . PRO C 1 41 ? 170.389 146.020 87.574 1.00 71.14 41 PRO C O 1
ATOM 12629 N N . ASN C 1 42 ? 169.257 147.822 88.306 1.00 72.24 42 ASN C N 1
ATOM 12630 C CA . ASN C 1 42 ? 168.102 147.118 88.833 1.00 72.24 42 ASN C CA 1
ATOM 12631 C C . ASN C 1 42 ? 166.838 147.808 88.344 1.00 72.24 42 ASN C C 1
ATOM 12632 O O . ASN C 1 42 ? 166.863 148.994 87.995 1.00 72.24 42 ASN C O 1
ATOM 12643 N N . PRO C 1 43 ? 165.719 147.091 88.282 1.00 72.65 43 PRO C N 1
ATOM 12644 C CA . PRO C 1 43 ? 164.474 147.703 87.773 1.00 72.65 43 PRO C CA 1
ATOM 12645 C C . PRO C 1 43 ? 164.070 148.887 88.630 1.00 72.65 43 PRO C C 1
ATOM 12646 O O . PRO C 1 43 ? 164.328 148.896 89.843 1.00 72.65 43 PRO C O 1
ATOM 12657 N N . PRO C 1 44 ? 163.438 149.910 88.043 1.00 73.27 44 PRO C N 1
ATOM 12658 C CA . PRO C 1 44 ? 162.964 151.040 88.852 1.00 73.27 44 PRO C CA 1
ATOM 12659 C C . PRO C 1 44 ? 161.782 150.643 89.722 1.00 73.27 44 PRO C C 1
ATOM 12660 O O . PRO C 1 44 ? 160.661 150.471 89.232 1.00 73.27 44 PRO C O 1
ATOM 12671 N N . SER C 1 45 ? 162.025 150.495 91.020 1.00 73.46 45 SER C N 1
ATOM 12672 C CA . SER C 1 45 ? 160.976 150.162 91.969 1.00 73.46 45 SER C CA 1
ATOM 12673 C C . SER C 1 45 ? 160.444 151.449 92.598 1.00 73.46 45 SER C C 1
ATOM 12674 O O . SER C 1 45 ? 160.734 152.553 92.132 1.00 73.46 45 SER C O 1
ATOM 12682 N N . LYS C 1 46 ? 159.656 151.312 93.663 1.00 79.67 46 LYS C N 1
ATOM 12683 C CA . LYS C 1 46 ? 159.033 152.452 94.325 1.00 79.67 46 LYS C CA 1
ATOM 12684 C C . LYS C 1 46 ? 160.019 153.600 94.494 1.00 79.67 46 LYS C C 1
ATOM 12685 O O . LYS C 1 46 ? 161.138 153.410 94.976 1.00 79.67 46 LYS C O 1
ATOM 12704 N N . SER C 1 47 ? 159.592 154.794 94.090 1.00 82.92 47 SER C N 1
ATOM 12705 C CA . SER C 1 47 ? 160.450 155.966 94.194 1.00 82.92 47 SER C CA 1
ATOM 12706 C C . SER C 1 47 ? 160.781 156.252 95.653 1.00 82.92 47 SER C C 1
ATOM 12707 O O . SER C 1 47 ? 159.926 156.147 96.536 1.00 82.92 47 SER C O 1
ATOM 12715 N N . LYS C 1 48 ? 162.038 156.618 95.901 1.00 82.75 48 LYS C N 1
ATOM 12716 C CA . LYS C 1 48 ? 162.507 156.923 97.252 1.00 82.75 48 LYS C CA 1
ATOM 12717 C C . LYS C 1 48 ? 162.152 158.375 97.558 1.00 82.75 48 LYS C C 1
ATOM 12718 O O . LYS C 1 48 ? 162.908 159.313 97.291 1.00 82.75 48 LYS C O 1
ATOM 12737 N N . ARG C 1 49 ? 160.953 158.560 98.105 1.00 88.61 49 ARG C N 1
ATOM 12738 C CA . ARG C 1 49 ? 160.500 159.867 98.560 1.00 88.61 49 ARG C CA 1
ATOM 12739 C C . ARG C 1 49 ? 160.865 160.028 100.030 1.00 88.61 49 ARG C C 1
ATOM 12740 O O . ARG C 1 49 ? 160.583 159.145 100.846 1.00 88.61 49 ARG C O 1
ATOM 12761 N N . LYS C 1 50 ? 161.489 161.154 100.363 1.00 83.94 50 LYS C N 1
ATOM 12762 C CA . LYS C 1 50 ? 162.129 161.351 101.662 1.00 83.94 50 LYS C CA 1
ATOM 12763 C C . LYS C 1 50 ? 161.256 162.238 102.545 1.00 83.94 50 LYS C C 1
ATOM 12764 O O . LYS C 1 50 ? 161.258 163.464 102.403 1.00 83.94 50 LYS C O 1
ATOM 12783 N N . GLN C 1 51 ? 160.517 161.607 103.457 1.00 82.65 51 GLN C N 1
ATOM 12784 C CA . GLN C 1 51 ? 159.862 162.283 104.576 1.00 82.65 51 GLN C CA 1
ATOM 12785 C C . GLN C 1 51 ? 159.146 163.558 104.120 1.00 82.65 51 GLN C C 1
ATOM 12786 O O . GLN C 1 51 ? 159.508 164.679 104.475 1.00 82.65 51 GLN C O 1
ATOM 12800 N N . ARG C 1 52 ? 158.118 163.344 103.304 1.00 87.24 52 ARG C N 1
ATOM 12801 C CA . ARG C 1 52 ? 157.285 164.442 102.830 1.00 87.24 52 ARG C CA 1
ATOM 12802 C C . ARG C 1 52 ? 156.861 165.331 103.990 1.00 87.24 52 ARG C C 1
ATOM 12803 O O . ARG C 1 52 ? 156.260 164.861 104.961 1.00 87.24 52 ARG C O 1
ATOM 12824 N N . LYS C 1 53 ? 157.176 166.620 103.885 1.00 77.97 53 LYS C N 1
ATOM 12825 C CA . LYS C 1 53 ? 156.865 167.553 104.958 1.00 77.97 53 LYS C CA 1
ATOM 12826 C C . LYS C 1 53 ? 155.357 167.719 105.099 1.00 77.97 53 LYS C C 1
ATOM 12827 O O . LYS C 1 53 ? 154.631 167.838 104.108 1.00 77.97 53 LYS C O 1
ATOM 12846 N N . SER C 1 54 ? 154.890 167.728 106.344 1.00 57.85 54 SER C N 1
ATOM 12847 C CA . SER C 1 54 ? 153.478 167.859 106.657 1.00 57.85 54 SER C CA 1
ATOM 12848 C C . SER C 1 54 ? 153.174 169.279 107.131 1.00 57.85 54 SER C C 1
ATOM 12849 O O . SER C 1 54 ? 154.033 170.163 107.138 1.00 57.85 54 SER C O 1
ATOM 12857 N N . LYS C 1 55 ? 151.923 169.493 107.536 1.00 54.91 55 LYS C N 1
ATOM 12858 C CA . LYS C 1 55 ? 151.446 170.796 107.977 1.00 54.91 55 LYS C CA 1
ATOM 12859 C C . LYS C 1 55 ? 151.419 170.930 109.495 1.00 54.91 55 LYS C C 1
ATOM 12860 O O . LYS C 1 55 ? 150.953 171.953 110.007 1.00 54.91 55 LYS C O 1
ATOM 12879 N N . LEU C 1 56 ? 151.903 169.921 110.227 1.00 44.11 56 LEU C N 1
ATOM 12880 C CA . LEU C 1 56 ? 151.940 169.995 111.683 1.00 44.11 56 LEU C CA 1
ATOM 12881 C C . LEU C 1 56 ? 153.255 169.465 112.248 1.00 44.11 56 LEU C C 1
ATOM 12882 O O . LEU C 1 56 ? 153.314 169.121 113.434 1.00 44.11 56 LEU C O 1
ATOM 12898 N N . ASP C 1 57 ? 154.307 169.392 111.433 1.00 41.96 57 ASP C N 1
ATOM 12899 C CA . ASP C 1 57 ? 155.590 168.908 111.932 1.00 41.96 57 ASP C CA 1
ATOM 12900 C C . ASP C 1 57 ? 156.098 169.707 113.125 1.00 41.96 57 ASP C C 1
ATOM 12901 O O . ASP C 1 57 ? 156.583 169.085 114.086 1.00 41.96 57 ASP C O 1
ATOM 12910 N N . PRO C 1 58 ? 156.032 171.041 113.141 1.00 37.43 58 PRO C N 1
ATOM 12911 C CA . PRO C 1 58 ? 156.508 171.774 114.326 1.00 37.43 58 PRO C CA 1
ATOM 12912 C C . PRO C 1 58 ? 155.786 171.387 115.602 1.00 37.43 58 PRO C C 1
ATOM 12913 O O . PRO C 1 58 ? 156.399 171.387 116.677 1.00 37.43 58 PRO C O 1
ATOM 12924 N N . PHE C 1 59 ? 154.499 171.056 115.518 1.00 35.82 59 PHE C N 1
ATOM 12925 C CA . PHE C 1 59 ? 153.706 170.712 116.688 1.00 35.82 59 PHE C CA 1
ATOM 12926 C C . PHE C 1 59 ? 153.763 169.232 117.038 1.00 35.82 59 PHE C C 1
ATOM 12927 O O . PHE C 1 59 ? 153.229 168.840 118.082 1.00 35.82 59 PHE C O 1
ATOM 12944 N N . LYS C 1 60 ? 154.390 168.404 116.203 1.00 37.95 60 LYS C N 1
ATOM 12945 C CA . LYS C 1 60 ? 154.513 166.981 116.514 1.00 37.95 60 LYS C CA 1
ATOM 12946 C C . LYS C 1 60 ? 155.114 166.725 117.887 1.00 37.95 60 LYS C C 1
ATOM 12947 O O . LYS C 1 60 ? 154.569 165.887 118.624 1.00 37.95 60 LYS C O 1
ATOM 12966 N N . PRO C 1 61 ? 156.211 167.371 118.293 1.00 35.69 61 PRO C N 1
ATOM 12967 C CA . PRO C 1 61 ? 156.680 167.172 119.674 1.00 35.69 61 PRO C CA 1
ATOM 12968 C C . PRO C 1 61 ? 155.636 167.544 120.710 1.00 35.69 61 PRO C C 1
ATOM 12969 O O . PRO C 1 61 ? 155.491 166.842 121.717 1.00 35.69 61 PRO C O 1
ATOM 12980 N N . TYR C 1 62 ? 154.882 168.621 120.479 1.00 33.85 62 TYR C N 1
ATOM 12981 C CA . TYR C 1 62 ? 153.858 169.025 121.437 1.00 33.85 62 TYR C CA 1
ATOM 12982 C C . TYR C 1 62 ? 152.744 167.987 121.520 1.00 33.85 62 TYR C C 1
ATOM 12983 O O . TYR C 1 62 ? 152.305 167.619 122.616 1.00 33.85 62 TYR C O 1
ATOM 13001 N N . LEU C 1 63 ? 152.274 167.503 120.369 1.00 33.87 63 LEU C N 1
ATOM 13002 C CA . LEU C 1 63 ? 151.217 166.497 120.372 1.00 33.87 63 LEU C CA 1
ATOM 13003 C C . LEU C 1 63 ? 151.688 165.205 121.024 1.00 33.87 63 LEU C C 1
ATOM 13004 O O . LEU C 1 63 ? 150.934 164.564 121.767 1.00 33.87 63 LEU C O 1
ATOM 13020 N N . GLN C 1 64 ? 152.926 164.792 120.743 1.00 33.15 64 GLN C N 1
ATOM 13021 C CA . GLN C 1 64 ? 153.460 163.592 121.377 1.00 33.15 64 GLN C CA 1
ATOM 13022 C C . GLN C 1 64 ? 153.569 163.774 122.884 1.00 33.15 64 GLN C C 1
ATOM 13023 O O . GLN C 1 64 ? 153.245 162.861 123.650 1.00 33.15 64 GLN C O 1
ATOM 13037 N N . LYS C 1 65 ? 154.027 164.946 123.328 1.00 34.64 65 LYS C N 1
ATOM 13038 C CA . LYS C 1 65 ? 154.044 165.239 124.756 1.00 34.64 65 LYS C CA 1
ATOM 13039 C C . LYS C 1 65 ? 152.650 165.084 125.347 1.00 34.64 65 LYS C C 1
ATOM 13040 O O . LYS C 1 65 ? 152.459 164.381 126.347 1.00 34.64 65 LYS C O 1
ATOM 13059 N N . ARG C 1 66 ? 151.656 165.717 124.721 1.00 31.45 66 ARG C N 1
ATOM 13060 C CA . ARG C 1 66 ? 150.294 165.638 125.235 1.00 31.45 66 ARG C CA 1
ATOM 13061 C C . ARG C 1 66 ? 149.844 164.187 125.347 1.00 31.45 66 ARG C C 1
ATOM 13062 O O . ARG C 1 66 ? 149.417 163.737 126.415 1.00 31.45 66 ARG C O 1
ATOM 13083 N N . MET C 1 67 ? 149.979 163.425 124.263 1.00 31.84 67 MET C N 1
ATOM 13084 C CA . MET C 1 67 ? 149.484 162.053 124.263 1.00 31.84 67 MET C CA 1
ATOM 13085 C C . MET C 1 67 ? 150.202 161.190 125.291 1.00 31.84 67 MET C C 1
ATOM 13086 O O . MET C 1 67 ? 149.561 160.437 126.033 1.00 31.84 67 MET C O 1
ATOM 13100 N N . LEU C 1 68 ? 151.530 161.283 125.358 1.00 32.48 68 LEU C N 1
ATOM 13101 C CA . LEU C 1 68 ? 152.316 160.316 126.109 1.00 32.48 68 LEU C CA 1
ATOM 13102 C C . LEU C 1 68 ? 152.486 160.676 127.577 1.00 32.48 68 LEU C C 1
ATOM 13103 O O . LEU C 1 68 ? 152.794 159.787 128.379 1.00 32.48 68 LEU C O 1
ATOM 13119 N N . GLU C 1 69 ? 152.307 161.943 127.953 1.00 34.44 69 GLU C N 1
ATOM 13120 C CA . GLU C 1 69 ? 152.338 162.334 129.356 1.00 34.44 69 GLU C CA 1
ATOM 13121 C C . GLU C 1 69 ? 151.016 162.925 129.814 1.00 34.44 69 GLU C C 1
ATOM 13122 O O . GLU C 1 69 ? 150.467 162.486 130.831 1.00 34.44 69 GLU C O 1
ATOM 13134 N N . ASP C 1 70 ? 150.480 163.908 129.087 1.00 31.18 70 ASP C N 1
ATOM 13135 C CA . ASP C 1 70 ? 149.202 164.486 129.480 1.00 31.18 70 ASP C CA 1
ATOM 13136 C C . ASP C 1 70 ? 148.061 163.503 129.247 1.00 31.18 70 ASP C C 1
ATOM 13137 O O . ASP C 1 70 ? 147.039 163.552 129.942 1.00 31.18 70 ASP C O 1
ATOM 13146 N N . GLY C 1 71 ? 148.218 162.603 128.280 1.00 29.44 71 GLY C N 1
ATOM 13147 C CA . GLY C 1 71 ? 147.225 161.580 128.023 1.00 29.44 71 GLY C CA 1
ATOM 13148 C C . GLY C 1 71 ? 146.000 162.037 127.266 1.00 29.44 71 GLY C C 1
ATOM 13149 O O . GLY C 1 71 ? 145.041 161.266 127.152 1.00 29.44 71 GLY C O 1
ATOM 13153 N N . VAL C 1 72 ? 146.000 163.252 126.732 1.00 29.88 72 VAL C N 1
ATOM 13154 C CA . VAL C 1 72 ? 144.848 163.782 126.012 1.00 29.88 72 VAL C CA 1
ATOM 13155 C C . VAL C 1 72 ? 144.929 163.314 124.566 1.00 29.88 72 VAL C C 1
ATOM 13156 O O . VAL C 1 72 ? 145.930 163.553 123.882 1.00 29.88 72 VAL C O 1
ATOM 13169 N N . PHE C 1 73 ? 143.872 162.648 124.100 1.00 31.76 73 PHE C N 1
ATOM 13170 C CA . PHE C 1 73 ? 143.816 162.123 122.745 1.00 31.76 73 PHE C CA 1
ATOM 13171 C C . PHE C 1 73 ? 142.725 162.766 121.902 1.00 31.76 73 PHE C C 1
ATOM 13172 O O . PHE C 1 73 ? 142.617 162.448 120.711 1.00 31.76 73 PHE C O 1
ATOM 13189 N N . ASN C 1 74 ? 141.915 163.652 122.476 1.00 34.42 74 ASN C N 1
ATOM 13190 C CA . ASN C 1 74 ? 140.866 164.306 121.710 1.00 34.42 74 ASN C CA 1
ATOM 13191 C C . ASN C 1 74 ? 141.470 165.190 120.625 1.00 34.42 74 ASN C C 1
ATOM 13192 O O . ASN C 1 74 ? 142.529 165.797 120.803 1.00 34.42 74 ASN C O 1
ATOM 13203 N N . SER C 1 75 ? 140.781 165.258 119.488 1.00 36.31 75 SER C N 1
ATOM 13204 C CA . SER C 1 75 ? 141.210 166.069 118.358 1.00 36.31 75 SER C CA 1
ATOM 13205 C C . SER C 1 75 ? 140.515 167.423 118.314 1.00 36.31 75 SER C C 1
ATOM 13206 O O . SER C 1 75 ? 140.568 168.101 117.284 1.00 36.31 75 SER C O 1
ATOM 13214 N N . GLU C 1 76 ? 139.852 167.823 119.398 1.00 35.73 76 GLU C N 1
ATOM 13215 C CA . GLU C 1 76 ? 139.243 169.142 119.512 1.00 35.73 76 GLU C CA 1
ATOM 13216 C C . GLU C 1 76 ? 139.948 170.013 120.540 1.00 35.73 76 GLU C C 1
ATOM 13217 O O . GLU C 1 76 ? 140.286 171.165 120.249 1.00 35.73 76 GLU C O 1
ATOM 13229 N N . LYS C 1 77 ? 140.187 169.488 121.743 1.00 31.70 77 LYS C N 1
ATOM 13230 C CA . LYS C 1 77 ? 140.975 170.224 122.727 1.00 31.70 77 LYS C CA 1
ATOM 13231 C C . LYS C 1 77 ? 142.338 170.595 122.160 1.00 31.70 77 LYS C C 1
ATOM 13232 O O . LYS C 1 77 ? 142.730 171.770 122.151 1.00 31.70 77 LYS C O 1
ATOM 13251 N N . LEU C 1 78 ? 143.071 169.600 121.656 1.00 32.69 78 LEU C N 1
ATOM 13252 C CA . LEU C 1 78 ? 144.391 169.882 121.113 1.00 32.69 78 LEU C CA 1
ATOM 13253 C C . LEU C 1 78 ? 144.303 170.654 119.807 1.00 32.69 78 LEU C C 1
ATOM 13254 O O . LEU C 1 78 ? 145.213 171.422 119.491 1.00 32.69 78 LEU C O 1
ATOM 13270 N N . PHE C 1 79 ? 143.223 170.484 119.042 1.00 35.94 79 PHE C N 1
ATOM 13271 C CA . PHE C 1 79 ? 143.047 171.304 117.847 1.00 35.94 79 PHE C CA 1
ATOM 13272 C C . PHE C 1 79 ? 142.971 172.779 118.213 1.00 35.94 79 PHE C C 1
ATOM 13273 O O . PHE C 1 79 ? 143.623 173.621 117.587 1.00 35.94 79 PHE C O 1
ATOM 13290 N N . PHE C 1 80 ? 142.183 173.110 119.234 1.00 32.68 80 PHE C N 1
ATOM 13291 C CA . PHE C 1 80 ? 142.100 174.499 119.675 1.00 32.68 80 PHE C CA 1
ATOM 13292 C C . PHE C 1 80 ? 143.428 174.973 120.252 1.00 32.68 80 PHE C C 1
ATOM 13293 O O . PHE C 1 80 ? 143.837 176.118 120.023 1.00 32.68 80 PHE C O 1
ATOM 13310 N N . GLU C 1 81 ? 144.117 174.112 121.003 1.00 32.75 81 GLU C N 1
ATOM 13311 C CA . GLU C 1 81 ? 145.399 174.509 121.578 1.00 32.75 81 GLU C CA 1
ATOM 13312 C C . GLU C 1 81 ? 146.415 174.833 120.486 1.00 32.75 81 GLU C C 1
ATOM 13313 O O . GLU C 1 81 ? 147.122 175.846 120.555 1.00 32.75 81 GLU C O 1
ATOM 13325 N N . ILE C 1 82 ? 146.499 173.982 119.461 1.00 34.76 82 ILE C N 1
ATOM 13326 C CA . ILE C 1 82 ? 147.441 174.218 118.371 1.00 34.76 82 ILE C CA 1
ATOM 13327 C C . ILE C 1 82 ? 146.998 175.402 117.519 1.00 34.76 82 ILE C C 1
ATOM 13328 O O . ILE C 1 82 ? 147.838 176.133 116.979 1.00 34.76 82 ILE C O 1
ATOM 13344 N N . ARG C 1 83 ? 145.687 175.619 117.380 1.00 34.77 83 ARG C N 1
ATOM 13345 C CA . ARG C 1 83 ? 145.208 176.842 116.747 1.00 34.77 83 ARG C CA 1
ATOM 13346 C C . ARG C 1 83 ? 145.719 178.068 117.489 1.00 34.77 83 ARG C C 1
ATOM 13347 O O . ARG C 1 83 ? 146.159 179.044 116.871 1.00 34.77 83 ARG C O 1
ATOM 13368 N N . GLN C 1 84 ? 145.667 178.032 118.821 1.00 36.19 84 GLN C N 1
ATOM 13369 C CA . GLN C 1 84 ? 146.251 179.110 119.609 1.00 36.19 84 GLN C CA 1
ATOM 13370 C C . GLN C 1 84 ? 147.747 179.223 119.342 1.00 36.19 84 GLN C C 1
ATOM 13371 O O . GLN C 1 84 ? 148.287 180.331 119.241 1.00 36.19 84 GLN C O 1
ATOM 13385 N N . GLN C 1 85 ? 148.430 178.086 119.221 1.00 34.72 85 GLN C N 1
ATOM 13386 C CA . GLN C 1 85 ? 149.863 178.059 118.956 1.00 34.72 85 GLN C CA 1
ATOM 13387 C C . GLN C 1 85 ? 150.208 178.285 117.486 1.00 34.72 85 GLN C C 1
ATOM 13388 O O . GLN C 1 85 ? 151.370 178.099 117.108 1.00 34.72 85 GLN C O 1
ATOM 13402 N N . GLY C 1 86 ? 149.245 178.675 116.653 1.00 33.30 86 GLY C N 1
ATOM 13403 C CA . GLY C 1 86 ? 149.531 178.970 115.261 1.00 33.30 86 GLY C CA 1
ATOM 13404 C C . GLY C 1 86 ? 149.478 177.760 114.350 1.00 33.30 86 GLY C C 1
ATOM 13405 O O . GLY C 1 86 ? 150.468 177.428 113.690 1.00 33.30 86 GLY C O 1
ATOM 13409 N N . TYR C 1 87 ? 148.327 177.097 114.304 1.00 39.06 87 TYR C N 1
ATOM 13410 C CA . TYR C 1 87 ? 148.125 175.897 113.500 1.00 39.06 87 TYR C CA 1
ATOM 13411 C C . TYR C 1 87 ? 147.197 176.231 112.338 1.00 39.06 87 TYR C C 1
ATOM 13412 O O . TYR C 1 87 ? 146.059 176.664 112.550 1.00 39.06 87 TYR C O 1
ATOM 13430 N N . THR C 1 88 ? 147.691 176.032 111.114 1.00 49.52 88 THR C N 1
ATOM 13431 C CA . THR C 1 88 ? 147.005 176.446 109.896 1.00 49.52 88 THR C CA 1
ATOM 13432 C C . THR C 1 88 ? 146.283 175.306 109.189 1.00 49.52 88 THR C C 1
ATOM 13433 O O . THR C 1 88 ? 145.645 175.542 108.158 1.00 49.52 88 THR C O 1
ATOM 13444 N N . GLY C 1 89 ? 146.374 174.089 109.701 1.00 47.32 89 GLY C N 1
ATOM 13445 C CA . GLY C 1 89 ? 145.751 172.929 109.092 1.00 47.32 89 GLY C CA 1
ATOM 13446 C C . GLY C 1 89 ? 144.337 172.701 109.577 1.00 47.32 89 GLY C C 1
ATOM 13447 O O . GLY C 1 89 ? 143.636 173.629 109.992 1.00 47.32 89 GLY C O 1
ATOM 13451 N N . GLY C 1 90 ? 143.920 171.436 109.543 1.00 48.34 90 GLY C N 1
ATOM 13452 C CA . GLY C 1 90 ? 142.564 171.077 109.907 1.00 48.34 90 GLY C CA 1
ATOM 13453 C C . GLY C 1 90 ? 142.469 170.053 111.019 1.00 48.34 90 GLY C C 1
ATOM 13454 O O . GLY C 1 90 ? 143.245 170.088 111.978 1.00 48.34 90 GLY C O 1
ATOM 13458 N N . LYS C 1 91 ? 141.513 169.135 110.896 1.00 45.90 91 LYS C N 1
ATOM 13459 C CA . LYS C 1 91 ? 141.212 168.140 111.920 1.00 45.90 91 LYS C CA 1
ATOM 13460 C C . LYS C 1 91 ? 141.561 166.722 111.503 1.00 45.90 91 LYS C C 1
ATOM 13461 O O . LYS C 1 91 ? 142.036 165.936 112.332 1.00 45.90 91 LYS C O 1
ATOM 13480 N N . THR C 1 92 ? 141.326 166.377 110.235 1.00 54.02 92 THR C N 1
ATOM 13481 C CA . THR C 1 92 ? 141.616 165.029 109.760 1.00 54.02 92 THR C CA 1
ATOM 13482 C C . THR C 1 92 ? 143.072 164.667 110.006 1.00 54.02 92 THR C C 1
ATOM 13483 O O . THR C 1 92 ? 143.391 163.519 110.340 1.00 54.02 92 THR C O 1
ATOM 13494 N N . ILE C 1 93 ? 143.971 165.638 109.845 1.00 51.13 93 ILE C N 1
ATOM 13495 C CA . ILE C 1 93 ? 145.392 165.383 110.056 1.00 51.13 93 ILE C CA 1
ATOM 13496 C C . ILE C 1 93 ? 145.622 164.903 111.480 1.00 51.13 93 ILE C C 1
ATOM 13497 O O . ILE C 1 93 ? 146.277 163.882 111.717 1.00 51.13 93 ILE C O 1
ATOM 13513 N N . LEU C 1 94 ? 145.079 165.642 112.448 1.00 38.45 94 LEU C N 1
ATOM 13514 C CA . LEU C 1 94 ? 145.276 165.306 113.851 1.00 38.45 94 LEU C CA 1
ATOM 13515 C C . LEU C 1 94 ? 144.643 163.962 114.184 1.00 38.45 94 LEU C C 1
ATOM 13516 O O . LEU C 1 94 ? 145.243 163.137 114.885 1.00 38.45 94 LEU C O 1
ATOM 13532 N N . LYS C 1 95 ? 143.427 163.723 113.686 1.00 43.47 95 LYS C N 1
ATOM 13533 C CA . LYS C 1 95 ? 142.758 162.454 113.953 1.00 43.47 95 LYS C CA 1
ATOM 13534 C C . LYS C 1 95 ? 143.593 161.284 113.447 1.00 43.47 95 LYS C C 1
ATOM 13535 O O . LYS C 1 95 ? 143.866 160.329 114.187 1.00 43.47 95 LYS C O 1
ATOM 13554 N N . ASP C 1 96 ? 144.017 161.349 112.182 1.00 39.81 96 ASP C N 1
ATOM 13555 C CA . ASP C 1 96 ? 144.794 160.259 111.606 1.00 39.81 96 ASP C CA 1
ATOM 13556 C C . ASP C 1 96 ? 146.126 160.091 112.323 1.00 39.81 96 ASP C C 1
ATOM 13557 O O . ASP C 1 96 ? 146.570 158.963 112.566 1.00 39.81 96 ASP C O 1
ATOM 13566 N N . TYR C 1 97 ? 146.781 161.200 112.676 1.00 36.04 97 TYR C N 1
ATOM 13567 C CA . TYR C 1 97 ? 148.090 161.103 113.307 1.00 36.04 97 TYR C CA 1
ATOM 13568 C C . TYR C 1 97 ? 147.995 160.514 114.709 1.00 36.04 97 TYR C C 1
ATOM 13569 O O . TYR C 1 97 ? 148.910 159.803 115.139 1.00 36.04 97 TYR C O 1
ATOM 13587 N N . MET C 1 98 ? 146.911 160.795 115.439 1.00 34.97 98 MET C N 1
ATOM 13588 C CA . MET C 1 98 ? 146.734 160.199 116.758 1.00 34.97 98 MET C CA 1
ATOM 13589 C C . MET C 1 98 ? 146.166 158.787 116.716 1.00 34.97 98 MET C C 1
ATOM 13590 O O . MET C 1 98 ? 146.303 158.061 117.708 1.00 34.97 98 MET C O 1
ATOM 13604 N N . LYS C 1 99 ? 145.541 158.375 115.613 1.00 38.91 99 LYS C N 1
ATOM 13605 C CA . LYS C 1 99 ? 144.894 157.063 115.585 1.00 38.91 99 LYS C CA 1
ATOM 13606 C C . LYS C 1 99 ? 145.816 155.938 116.041 1.00 38.91 99 LYS C C 1
ATOM 13607 O O . LYS C 1 99 ? 145.370 155.089 116.829 1.00 38.91 99 LYS C O 1
ATOM 13626 N N . PRO C 1 100 ? 147.080 155.866 115.610 1.00 35.76 100 PRO C N 1
ATOM 13627 C CA . PRO C 1 100 ? 147.971 154.831 116.169 1.00 35.76 100 PRO C CA 1
ATOM 13628 C C . PRO C 1 100 ? 148.139 154.936 117.676 1.00 35.76 100 PRO C C 1
ATOM 13629 O O . PRO C 1 100 ? 148.008 153.932 118.389 1.00 35.76 100 PRO C O 1
ATOM 13640 N N . PHE C 1 101 ? 148.435 156.133 118.186 1.00 33.17 101 PHE C N 1
ATOM 13641 C CA . PHE C 1 101 ? 148.579 156.301 119.628 1.00 33.17 101 PHE C CA 1
ATOM 13642 C C . PHE C 1 101 ? 147.261 156.042 120.344 1.00 33.17 101 PHE C C 1
ATOM 13643 O O . PHE C 1 101 ? 147.245 155.476 121.443 1.00 33.17 101 PHE C O 1
ATOM 13660 N N . ARG C 1 102 ? 146.146 156.457 119.742 1.00 36.76 102 ARG C N 1
ATOM 13661 C CA . ARG C 1 102 ? 144.844 156.220 120.354 1.00 36.76 102 ARG C CA 1
ATOM 13662 C C . ARG C 1 102 ? 144.580 154.728 120.511 1.00 36.76 102 ARG C C 1
ATOM 13663 O O . ARG C 1 102 ? 144.162 154.267 121.581 1.00 36.76 102 ARG C O 1
ATOM 13684 N N . GLU C 1 103 ? 144.830 153.950 119.455 1.00 34.84 103 GLU C N 1
ATOM 13685 C CA . GLU C 1 103 ? 144.596 152.513 119.539 1.00 34.84 103 GLU C CA 1
ATOM 13686 C C . GLU C 1 103 ? 145.592 151.847 120.481 1.00 34.84 103 GLU C C 1
ATOM 13687 O O . GLU C 1 103 ? 145.249 150.880 121.169 1.00 34.84 103 GLU C O 1
ATOM 13699 N N . THR C 1 104 ? 146.830 152.346 120.529 1.00 32.88 104 THR C N 1
ATOM 13700 C CA . THR C 1 104 ? 147.797 151.805 121.479 1.00 32.88 104 THR C CA 1
ATOM 13701 C C . THR C 1 104 ? 147.336 152.026 122.913 1.00 32.88 104 THR C C 1
ATOM 13702 O O . THR C 1 104 ? 147.432 151.122 123.752 1.00 32.88 104 THR C O 1
ATOM 13713 N N . ALA C 1 105 ? 146.834 153.225 123.215 1.00 32.55 105 ALA C N 1
ATOM 13714 C CA . ALA C 1 105 ? 146.319 153.495 124.553 1.00 32.55 105 ALA C CA 1
ATOM 13715 C C . ALA C 1 105 ? 145.101 152.633 124.855 1.00 32.55 105 ALA C C 1
ATOM 13716 O O . ALA C 1 105 ? 144.956 152.118 125.970 1.00 32.55 105 ALA C O 1
ATOM 13723 N N . LYS C 1 106 ? 144.214 152.466 123.873 1.00 34.87 106 LYS C N 1
ATOM 13724 C CA . LYS C 1 106 ? 143.038 151.626 124.078 1.00 34.87 106 LYS C CA 1
ATOM 13725 C C . LYS C 1 106 ? 143.437 150.185 124.366 1.00 34.87 106 LYS C C 1
ATOM 13726 O O . LYS C 1 106 ? 142.816 149.515 125.199 1.00 34.87 106 LYS C O 1
ATOM 13745 N N . LYS C 1 107 ? 144.474 149.691 123.687 1.00 35.63 107 LYS C N 1
ATOM 13746 C CA . LYS C 1 107 ? 144.902 148.312 123.883 1.00 35.63 107 LYS C CA 1
ATOM 13747 C C . LYS C 1 107 ? 145.350 148.043 125.312 1.00 35.63 107 LYS C C 1
ATOM 13748 O O . LYS C 1 107 ? 145.391 146.880 125.729 1.00 35.63 107 LYS C O 1
ATOM 13767 N N . LYS C 1 108 ? 145.683 149.087 126.074 1.00 34.43 108 LYS C N 1
ATOM 13768 C CA . LYS C 1 108 ? 146.033 148.899 127.477 1.00 34.43 108 LYS C CA 1
ATOM 13769 C C . LYS C 1 108 ? 144.877 148.326 128.283 1.00 34.43 108 LYS C C 1
ATOM 13770 O O . LYS C 1 108 ? 145.104 147.777 129.367 1.00 34.43 108 LYS C O 1
ATOM 13789 N N . TYR C 1 109 ? 143.646 148.442 127.783 1.00 35.65 109 TYR C N 1
ATOM 13790 C CA . TYR C 1 109 ? 142.463 148.004 128.507 1.00 35.65 109 TYR C CA 1
ATOM 13791 C C . TYR C 1 109 ? 141.795 146.777 127.903 1.00 35.65 109 TYR C C 1
ATOM 13792 O O . TYR C 1 109 ? 140.975 146.148 128.580 1.00 35.65 109 TYR C O 1
ATOM 13810 N N . THR C 1 110 ? 142.115 146.419 126.659 1.00 40.66 110 THR C N 1
ATOM 13811 C CA . THR C 1 110 ? 141.567 145.208 126.045 1.00 40.66 110 THR C CA 1
ATOM 13812 C C . THR C 1 110 ? 142.474 144.023 126.384 1.00 40.66 110 THR C C 1
ATOM 13813 O O . THR C 1 110 ? 143.190 143.466 125.550 1.00 40.66 110 THR C O 1
ATOM 13824 N N . VAL C 1 111 ? 142.419 143.632 127.656 1.00 46.85 111 VAL C N 1
ATOM 13825 C CA . VAL C 1 111 ? 143.245 142.539 128.150 1.00 46.85 111 VAL C CA 1
ATOM 13826 C C . VAL C 1 111 ? 142.528 141.228 127.862 1.00 46.85 111 VAL C C 1
ATOM 13827 O O . VAL C 1 111 ? 141.826 140.684 128.721 1.00 46.85 111 VAL C O 1
ATOM 13840 N N . ARG C 1 112 ? 142.706 140.716 126.647 1.00 51.99 112 ARG C N 1
ATOM 13841 C CA . ARG C 1 112 ? 142.094 139.474 126.196 1.00 51.99 112 ARG C CA 1
ATOM 13842 C C . ARG C 1 112 ? 143.168 138.481 125.769 1.00 51.99 112 ARG C C 1
ATOM 13843 O O . ARG C 1 112 ? 143.002 137.725 124.810 1.00 51.99 112 ARG C O 1
ATOM 13864 N N . TYR C 1 113 ? 144.288 138.479 126.485 1.00 43.01 113 TYR C N 1
ATOM 13865 C CA . TYR C 1 113 ? 145.394 137.582 126.192 1.00 43.01 113 TYR C CA 1
ATOM 13866 C C . TYR C 1 113 ? 145.191 136.244 126.891 1.00 43.01 113 TYR C C 1
ATOM 13867 O O . TYR C 1 113 ? 144.516 136.152 127.919 1.00 43.01 113 TYR C O 1
ATOM 13885 N N . GLU C 1 114 ? 145.788 135.203 126.318 1.00 39.75 114 GLU C N 1
ATOM 13886 C CA . GLU C 1 114 ? 145.716 133.865 126.884 1.00 39.75 114 GLU C CA 1
ATOM 13887 C C . GLU C 1 114 ? 146.917 133.614 127.784 1.00 39.75 114 GLU C C 1
ATOM 13888 O O . GLU C 1 114 ? 148.038 134.025 127.474 1.00 39.75 114 GLU C O 1
ATOM 13900 N N . THR C 1 115 ? 146.672 132.940 128.904 1.00 33.91 115 THR C N 1
ATOM 13901 C CA . THR C 1 115 ? 147.742 132.530 129.801 1.00 33.91 115 THR C CA 1
ATOM 13902 C C . THR C 1 115 ? 148.439 131.307 129.219 1.00 33.91 115 THR C C 1
ATOM 13903 O O . THR C 1 115 ? 147.783 130.332 128.838 1.00 33.91 115 THR C O 1
ATOM 13914 N N . LEU C 1 116 ? 149.761 131.359 129.157 1.00 33.55 116 LEU C N 1
ATOM 13915 C CA . LEU C 1 116 ? 150.548 130.284 128.576 1.00 33.55 116 LEU C CA 1
ATOM 13916 C C . LEU C 1 116 ? 151.006 129.323 129.667 1.00 33.55 116 LEU C C 1
ATOM 13917 O O . LEU C 1 116 ? 150.937 129.638 130.857 1.00 33.55 116 LEU C O 1
ATOM 13933 N N . PRO C 1 117 ? 151.473 128.133 129.288 1.00 30.78 117 PRO C N 1
ATOM 13934 C CA . PRO C 1 117 ? 151.699 127.074 130.283 1.00 30.78 117 PRO C CA 1
ATOM 13935 C C . PRO C 1 117 ? 152.580 127.532 131.436 1.00 30.78 117 PRO C C 1
ATOM 13936 O O . PRO C 1 117 ? 153.641 128.128 131.236 1.00 30.78 117 PRO C O 1
ATOM 13947 N N . GLY C 1 118 ? 152.127 127.244 132.656 1.00 28.07 118 GLY C N 1
ATOM 13948 C CA . GLY C 1 118 ? 152.900 127.488 133.853 1.00 28.07 118 GLY C CA 1
ATOM 13949 C C . GLY C 1 118 ? 152.978 128.938 134.277 1.00 28.07 118 GLY C C 1
ATOM 13950 O O . GLY C 1 118 ? 153.574 129.232 135.320 1.00 28.07 118 GLY C O 1
ATOM 13954 N N . GLU C 1 119 ? 152.395 129.854 133.504 1.00 28.77 119 GLU C N 1
ATOM 13955 C CA . GLU C 1 119 ? 152.594 131.276 133.751 1.00 28.77 119 GLU C CA 1
ATOM 13956 C C . GLU C 1 119 ? 152.040 131.696 135.108 1.00 28.77 119 GLU C C 1
ATOM 13957 O O . GLU C 1 119 ? 152.803 132.034 136.019 1.00 28.77 119 GLU C O 1
ATOM 13969 N N . GLN C 1 120 ? 150.719 131.650 135.273 1.00 26.65 120 GLN C N 1
ATOM 13970 C CA . GLN C 1 120 ? 150.080 132.190 136.464 1.00 26.65 120 GLN C CA 1
ATOM 13971 C C . GLN C 1 120 ? 149.104 131.185 137.056 1.00 26.65 120 GLN C C 1
ATOM 13972 O O . GLN C 1 120 ? 148.503 130.380 136.340 1.00 26.65 120 GLN C O 1
ATOM 13986 N N . MET C 1 121 ? 148.962 131.243 138.377 1.00 23.79 121 MET C N 1
ATOM 13987 C CA . MET C 1 121 ? 147.992 130.436 139.112 1.00 23.79 121 MET C CA 1
ATOM 13988 C C . MET C 1 121 ? 147.031 131.376 139.831 1.00 23.79 121 MET C C 1
ATOM 13989 O O . MET C 1 121 ? 147.445 132.149 140.700 1.00 23.79 121 MET C O 1
ATOM 14003 N N . GLN C 1 122 ? 145.752 131.303 139.467 1.00 22.69 122 GLN C N 1
ATOM 14004 C CA . GLN C 1 122 ? 144.714 132.149 140.045 1.00 22.69 122 GLN C CA 1
ATOM 14005 C C . GLN C 1 122 ? 144.129 131.474 141.277 1.00 22.69 122 GLN C C 1
ATOM 14006 O O . GLN C 1 122 ? 143.671 130.333 141.202 1.00 22.69 122 GLN C O 1
ATOM 14020 N N . VAL C 1 123 ? 144.125 132.177 142.406 1.00 24.87 123 VAL C N 1
ATOM 14021 C CA . VAL C 1 123 ? 143.654 131.607 143.663 1.00 24.87 123 VAL C CA 1
ATOM 14022 C C . VAL C 1 123 ? 142.456 132.404 144.160 1.00 24.87 123 VAL C C 1
ATOM 14023 O O . VAL C 1 123 ? 142.442 133.637 144.077 1.00 24.87 123 VAL C O 1
ATOM 14036 N N . ASP C 1 124 ? 141.453 131.690 144.673 1.00 27.99 124 ASP C N 1
ATOM 14037 C CA . ASP C 1 124 ? 140.226 132.287 145.175 1.00 27.99 124 ASP C CA 1
ATOM 14038 C C . ASP C 1 124 ? 139.866 131.701 146.535 1.00 27.99 124 ASP C C 1
ATOM 14039 O O . ASP C 1 124 ? 140.191 130.548 146.846 1.00 27.99 124 ASP C O 1
ATOM 14048 N N . TRP C 1 125 ? 139.185 132.515 147.338 1.00 31.34 125 TRP C N 1
ATOM 14049 C CA . TRP C 1 125 ? 138.726 132.160 148.674 1.00 31.34 125 TRP C CA 1
ATOM 14050 C C . TRP C 1 125 ? 137.205 132.068 148.701 1.00 31.34 125 TRP C C 1
ATOM 14051 O O . TRP C 1 125 ? 136.518 132.429 147.743 1.00 31.34 125 TRP C O 1
ATOM 14072 N N . LYS C 1 126 ? 136.679 131.570 149.821 1.00 38.01 126 LYS C N 1
ATOM 14073 C CA . LYS C 1 126 ? 135.233 131.454 149.973 1.00 38.01 126 LYS C CA 1
ATOM 14074 C C . LYS C 1 126 ? 134.851 131.138 151.407 1.00 38.01 126 LYS C C 1
ATOM 14075 O O . LYS C 1 126 ? 135.528 130.350 152.062 1.00 38.01 126 LYS C O 1
ATOM 14094 N N . GLU C 1 127 ? 133.748 131.719 151.875 1.00 40.71 127 GLU C N 1
ATOM 14095 C CA . GLU C 1 127 ? 133.103 131.292 153.115 1.00 40.71 127 GLU C CA 1
ATOM 14096 C C . GLU C 1 127 ? 132.073 130.228 152.756 1.00 40.71 127 GLU C C 1
ATOM 14097 O O . GLU C 1 127 ? 131.023 130.542 152.187 1.00 40.71 127 GLU C O 1
ATOM 14109 N N . VAL C 1 128 ? 132.360 128.964 153.078 1.00 42.01 128 VAL C N 1
ATOM 14110 C CA . VAL C 1 128 ? 131.465 127.895 152.639 1.00 42.01 128 VAL C CA 1
ATOM 14111 C C . VAL C 1 128 ? 130.110 128.036 153.318 1.00 42.01 128 VAL C C 1
ATOM 14112 O O . VAL C 1 128 ? 129.065 127.740 152.724 1.00 42.01 128 VAL C O 1
ATOM 14125 N N . GLY C 1 129 ? 130.105 128.482 154.557 1.00 44.92 129 GLY C N 1
ATOM 14126 C CA . GLY C 1 129 ? 128.899 128.604 155.341 1.00 44.92 129 GLY C CA 1
ATOM 14127 C C . GLY C 1 129 ? 129.238 128.518 156.821 1.00 44.92 129 GLY C C 1
ATOM 14128 O O . GLY C 1 129 ? 130.249 129.064 157.267 1.00 44.92 129 GLY C O 1
ATOM 14132 N N . GLU C 1 130 ? 128.377 127.829 157.564 1.00 51.10 130 GLU C N 1
ATOM 14133 C CA . GLU C 1 130 ? 128.571 127.610 158.989 1.00 51.10 130 GLU C CA 1
ATOM 14134 C C . GLU C 1 130 ? 128.442 126.125 159.286 1.00 51.10 130 GLU C C 1
ATOM 14135 O O . GLU C 1 130 ? 127.443 125.498 158.916 1.00 51.10 130 GLU C O 1
ATOM 14147 N N . VAL C 1 131 ? 129.454 125.566 159.950 1.00 52.66 131 VAL C N 1
ATOM 14148 C CA . VAL C 1 131 ? 129.458 124.168 160.352 1.00 52.66 131 VAL C CA 1
ATOM 14149 C C . VAL C 1 131 ? 129.860 124.094 161.818 1.00 52.66 131 VAL C C 1
ATOM 14150 O O . VAL C 1 131 ? 130.439 125.027 162.377 1.00 52.66 131 VAL C O 1
ATOM 14163 N N . VAL C 1 132 ? 129.545 122.960 162.437 1.00 57.67 132 VAL C N 1
ATOM 14164 C CA . VAL C 1 132 ? 129.812 122.730 163.852 1.00 57.67 132 VAL C CA 1
ATOM 14165 C C . VAL C 1 132 ? 130.815 121.591 163.961 1.00 57.67 132 VAL C C 1
ATOM 14166 O O . VAL C 1 132 ? 130.566 120.487 163.462 1.00 57.67 132 VAL C O 1
ATOM 14179 N N . ILE C 1 133 ? 131.943 121.860 164.613 1.00 58.44 133 ILE C N 1
ATOM 14180 C CA . ILE C 1 133 ? 132.980 120.866 164.857 1.00 58.44 133 ILE C CA 1
ATOM 14181 C C . ILE C 1 133 ? 133.195 120.793 166.361 1.00 58.44 133 ILE C C 1
ATOM 14182 O O . ILE C 1 133 ? 133.530 121.802 166.995 1.00 58.44 133 ILE C O 1
ATOM 14198 N N . GLU C 1 134 ? 133.002 119.604 166.931 1.00 60.03 134 GLU C N 1
ATOM 14199 C CA . GLU C 1 134 ? 133.140 119.394 168.370 1.00 60.03 134 GLU C CA 1
ATOM 14200 C C . GLU C 1 134 ? 132.212 120.313 169.161 1.00 60.03 134 GLU C C 1
ATOM 14201 O O . GLU C 1 134 ? 132.543 120.745 170.267 1.00 60.03 134 GLU C O 1
ATOM 14213 N N . GLY C 1 135 ? 131.044 120.617 168.599 1.00 59.34 135 GLY C N 1
ATOM 14214 C CA . GLY C 1 135 ? 130.068 121.444 169.277 1.00 59.34 135 GLY C CA 1
ATOM 14215 C C . GLY C 1 135 ? 130.322 122.932 169.210 1.00 59.34 135 GLY C C 1
ATOM 14216 O O . GLY C 1 135 ? 129.625 123.691 169.892 1.00 59.34 135 GLY C O 1
ATOM 14220 N N . LYS C 1 136 ? 131.293 123.376 168.417 1.00 60.35 136 LYS C N 1
ATOM 14221 C CA . LYS C 1 136 ? 131.627 124.788 168.288 1.00 60.35 136 LYS C CA 1
ATOM 14222 C C . LYS C 1 136 ? 131.472 125.213 166.836 1.00 60.35 136 LYS C C 1
ATOM 14223 O O . LYS C 1 136 ? 132.008 124.562 165.933 1.00 60.35 136 LYS C O 1
ATOM 14242 N N . LYS C 1 137 ? 130.739 126.302 166.616 1.00 58.62 137 LYS C N 1
ATOM 14243 C CA . LYS C 1 137 ? 130.551 126.817 165.269 1.00 58.62 137 LYS C CA 1
ATOM 14244 C C . LYS C 1 137 ? 131.864 127.352 164.710 1.00 58.62 137 LYS C C 1
ATOM 14245 O O . LYS C 1 137 ? 132.739 127.816 165.447 1.00 58.62 137 LYS C O 1
ATOM 14264 N N . VAL C 1 138 ? 131.994 127.282 163.389 1.00 50.74 138 VAL C N 1
ATOM 14265 C CA . VAL C 1 138 ? 133.196 127.745 162.705 1.00 50.74 138 VAL C CA 1
ATOM 14266 C C . VAL C 1 138 ? 132.819 128.106 161.277 1.00 50.74 138 VAL C C 1
ATOM 14267 O O . VAL C 1 138 ? 132.066 127.382 160.619 1.00 50.74 138 VAL C O 1
ATOM 14280 N N . LYS C 1 139 ? 133.348 129.232 160.799 1.00 47.01 139 LYS C N 1
ATOM 14281 C CA . LYS C 1 139 ? 133.104 129.672 159.425 1.00 47.01 139 LYS C CA 1
ATOM 14282 C C . LYS C 1 139 ? 134.184 129.070 158.533 1.00 47.01 139 LYS C C 1
ATOM 14283 O O . LYS C 1 139 ? 135.182 129.706 158.190 1.00 47.01 139 LYS C O 1
ATOM 14302 N N . LEU C 1 140 ? 133.966 127.814 158.155 1.00 43.54 140 LEU C N 1
ATOM 14303 C CA . LEU C 1 140 ? 134.860 127.130 157.235 1.00 43.54 140 LEU C CA 1
ATOM 14304 C C . LEU C 1 140 ? 134.939 127.883 155.910 1.00 43.54 140 LEU C C 1
ATOM 14305 O O . LEU C 1 140 ? 134.002 128.576 155.496 1.00 43.54 140 LEU C O 1
ATOM 14321 N N . SER C 1 141 ? 136.068 127.726 155.224 1.00 36.94 141 SER C N 1
ATOM 14322 C CA . SER C 1 141 ? 136.327 128.459 153.999 1.00 36.94 141 SER C CA 1
ATOM 14323 C C . SER C 1 141 ? 136.918 127.522 152.961 1.00 36.94 141 SER C C 1
ATOM 14324 O O . SER C 1 141 ? 137.780 126.699 153.275 1.00 36.94 141 SER C O 1
ATOM 14332 N N . LEU C 1 142 ? 136.461 127.662 151.725 1.00 35.33 142 LEU C N 1
ATOM 14333 C CA . LEU C 1 142 ? 137.064 126.936 150.619 1.00 35.33 142 LEU C CA 1
ATOM 14334 C C . LEU C 1 142 ? 138.167 127.760 149.975 1.00 35.33 142 LEU C C 1
ATOM 14335 O O . LEU C 1 142 ? 138.080 128.990 149.877 1.00 35.33 142 LEU C O 1
ATOM 14351 N N . PHE C 1 143 ? 139.210 127.056 149.548 1.00 28.93 143 PHE C N 1
ATOM 14352 C CA . PHE C 1 143 ? 140.407 127.619 148.945 1.00 28.93 143 PHE C CA 1
ATOM 14353 C C . PHE C 1 143 ? 140.606 126.899 147.623 1.00 28.93 143 PHE C C 1
ATOM 14354 O O . PHE C 1 143 ? 140.765 125.672 147.609 1.00 28.93 143 PHE C O 1
ATOM 14371 N N . VAL C 1 144 ? 140.580 127.644 146.519 1.00 29.87 144 VAL C N 1
ATOM 14372 C CA . VAL C 1 144 ? 140.580 127.054 145.184 1.00 29.87 144 VAL C CA 1
ATOM 14373 C C . VAL C 1 144 ? 141.712 127.679 144.378 1.00 29.87 144 VAL C C 1
ATOM 14374 O O . VAL C 1 144 ? 141.670 128.872 144.058 1.00 29.87 144 VAL C O 1
ATOM 14387 N N . ALA C 1 145 ? 142.720 126.876 144.051 1.00 26.15 145 ALA C N 1
ATOM 14388 C CA . ALA C 1 145 ? 143.742 127.263 143.092 1.00 26.15 145 ALA C CA 1
ATOM 14389 C C . ALA C 1 145 ? 143.354 126.773 141.703 1.00 26.15 145 ALA C C 1
ATOM 14390 O O . ALA C 1 145 ? 142.725 125.723 141.553 1.00 26.15 145 ALA C O 1
ATOM 14397 N N . THR C 1 146 ? 143.749 127.535 140.685 1.00 27.02 146 THR C N 1
ATOM 14398 C CA . THR C 1 146 ? 143.344 127.275 139.309 1.00 27.02 146 THR C CA 1
ATOM 14399 C C . THR C 1 146 ? 144.515 127.586 138.393 1.00 27.02 146 THR C C 1
ATOM 14400 O O . THR C 1 146 ? 145.017 128.714 138.386 1.00 27.02 146 THR C O 1
ATOM 14411 N N . LEU C 1 147 ? 144.953 126.589 137.629 1.00 28.34 147 LEU C N 1
ATOM 14412 C CA . LEU C 1 147 ? 146.006 126.814 136.652 1.00 28.34 147 LEU C CA 1
ATOM 14413 C C . LEU C 1 147 ? 145.460 127.602 135.468 1.00 28.34 147 LEU C C 1
ATOM 14414 O O . LEU C 1 147 ? 144.401 127.281 134.922 1.00 28.34 147 LEU C O 1
ATOM 14430 N N . GLY C 1 148 ? 146.193 128.641 135.071 1.00 28.86 148 GLY C N 1
ATOM 14431 C CA . GLY C 1 148 ? 145.719 129.498 133.998 1.00 28.86 148 GLY C CA 1
ATOM 14432 C C . GLY C 1 148 ? 145.604 128.771 132.673 1.00 28.86 148 GLY C C 1
ATOM 14433 O O . GLY C 1 148 ? 144.673 129.015 131.901 1.00 28.86 148 GLY C O 1
ATOM 14437 N N . TYR C 1 149 ? 146.545 127.872 132.390 1.00 32.80 149 TYR C N 1
ATOM 14438 C CA . TYR C 1 149 ? 146.570 127.164 131.114 1.00 32.80 149 TYR C CA 1
ATOM 14439 C C . TYR C 1 149 ? 145.745 125.881 131.168 1.00 32.80 149 TYR C C 1
ATOM 14440 O O . TYR C 1 149 ? 144.808 125.703 130.384 1.00 32.80 149 TYR C O 1
ATOM 14458 N N . SER C 1 150 ? 146.083 124.979 132.092 1.00 31.99 150 SER C N 1
ATOM 14459 C CA . SER C 1 150 ? 145.407 123.689 132.156 1.00 31.99 150 SER C CA 1
ATOM 14460 C C . SER C 1 150 ? 143.993 123.794 132.712 1.00 31.99 150 SER C C 1
ATOM 14461 O O . SER C 1 150 ? 143.197 122.870 132.516 1.00 31.99 150 SER C O 1
ATOM 14469 N N . ARG C 1 151 ? 143.666 124.884 133.403 1.00 30.83 151 ARG C N 1
ATOM 14470 C CA . ARG C 1 151 ? 142.350 125.159 133.972 1.00 30.83 151 ARG C CA 1
ATOM 14471 C C . ARG C 1 151 ? 141.996 124.226 135.124 1.00 30.83 151 ARG C C 1
ATOM 14472 O O . ARG C 1 151 ? 140.881 124.320 135.650 1.00 30.83 151 ARG C O 1
ATOM 14493 N N . MET C 1 152 ? 142.895 123.336 135.538 1.00 31.47 152 MET C N 1
ATOM 14494 C CA . MET C 1 152 ? 142.584 122.435 136.640 1.00 31.47 152 MET C CA 1
ATOM 14495 C C . MET C 1 152 ? 142.381 123.210 137.934 1.00 31.47 152 MET C C 1
ATOM 14496 O O . MET C 1 152 ? 142.967 124.272 138.151 1.00 31.47 152 MET C O 1
ATOM 14510 N N . LYS C 1 153 ? 141.539 122.655 138.802 1.00 31.61 153 LYS C N 1
ATOM 14511 C CA . LYS C 1 153 ? 141.164 123.283 140.059 1.00 31.61 153 LYS C CA 1
ATOM 14512 C C . LYS C 1 153 ? 141.552 122.375 141.215 1.00 31.61 153 LYS C C 1
ATOM 14513 O O . LYS C 1 153 ? 141.178 121.198 141.238 1.00 31.61 153 LYS C O 1
ATOM 14532 N N . TYR C 1 154 ? 142.301 122.923 142.166 1.00 27.16 154 TYR C N 1
ATOM 14533 C CA . TYR C 1 154 ? 142.609 122.254 143.423 1.00 27.16 154 TYR C CA 1
ATOM 14534 C C . TYR C 1 154 ? 141.858 122.975 144.532 1.00 27.16 154 TYR C C 1
ATOM 14535 O O . TYR C 1 154 ? 142.102 124.159 144.778 1.00 27.16 154 TYR C O 1
ATOM 14553 N N . ALA C 1 155 ? 140.962 122.261 145.206 1.00 32.58 155 ALA C N 1
ATOM 14554 C CA . ALA C 1 155 ? 140.071 122.852 146.193 1.00 32.58 155 ALA C CA 1
ATOM 14555 C C . ALA C 1 155 ? 140.254 122.164 147.537 1.00 32.58 155 ALA C C 1
ATOM 14556 O O . ALA C 1 155 ? 140.436 120.944 147.599 1.00 32.58 155 ALA C O 1
ATOM 14563 N N . VAL C 1 156 ? 140.210 122.951 148.613 1.00 33.22 156 VAL C N 1
ATOM 14564 C CA . VAL C 1 156 ? 140.366 122.408 149.959 1.00 33.22 156 VAL C CA 1
ATOM 14565 C C . VAL C 1 156 ? 139.606 123.275 150.955 1.00 33.22 156 VAL C C 1
ATOM 14566 O O . VAL C 1 156 ? 139.490 124.491 150.793 1.00 33.22 156 VAL C O 1
ATOM 14579 N N . PHE C 1 157 ? 139.098 122.635 152.005 1.00 39.32 157 PHE C N 1
ATOM 14580 C CA . PHE C 1 157 ? 138.416 123.309 153.105 1.00 39.32 157 PHE C CA 1
ATOM 14581 C C . PHE C 1 157 ? 139.406 123.588 154.228 1.00 39.32 157 PHE C C 1
ATOM 14582 O O . PHE C 1 157 ? 140.151 122.693 154.643 1.00 39.32 157 PHE C O 1
ATOM 14599 N N . THR C 1 158 ? 139.412 124.828 154.713 1.00 35.58 158 THR C N 1
ATOM 14600 C CA . THR C 1 158 ? 140.251 125.247 155.827 1.00 35.58 158 THR C CA 1
ATOM 14601 C C . THR C 1 158 ? 139.429 126.111 156.773 1.00 35.58 158 THR C C 1
ATOM 14602 O O . THR C 1 158 ? 138.596 126.906 156.332 1.00 35.58 158 THR C O 1
ATOM 14613 N N . THR C 1 159 ? 139.655 125.944 158.076 1.00 37.64 159 THR C N 1
ATOM 14614 C CA . THR C 1 159 ? 138.896 126.710 159.059 1.00 37.64 159 THR C CA 1
ATOM 14615 C C . THR C 1 159 ? 139.163 128.206 158.925 1.00 37.64 159 THR C C 1
ATOM 14616 O O . THR C 1 159 ? 138.232 129.020 158.949 1.00 37.64 159 THR C O 1
ATOM 14627 N N . SER C 1 160 ? 140.428 128.588 158.780 1.00 34.23 160 SER C N 1
ATOM 14628 C CA . SER C 1 160 ? 140.830 129.986 158.768 1.00 34.23 160 SER C CA 1
ATOM 14629 C C . SER C 1 160 ? 141.502 130.340 157.449 1.00 34.23 160 SER C C 1
ATOM 14630 O O . SER C 1 160 ? 142.180 129.513 156.834 1.00 34.23 160 SER C O 1
ATOM 14638 N N . GLN C 1 161 ? 141.307 131.589 157.023 1.00 32.93 161 GLN C N 1
ATOM 14639 C CA . GLN C 1 161 ? 141.974 132.139 155.849 1.00 32.93 161 GLN C CA 1
ATOM 14640 C C . GLN C 1 161 ? 143.238 132.906 156.220 1.00 32.93 161 GLN C C 1
ATOM 14641 O O . GLN C 1 161 ? 143.624 133.846 155.517 1.00 32.93 161 GLN C O 1
ATOM 14655 N N . ASP C 1 162 ? 143.890 132.522 157.314 1.00 31.14 162 ASP C N 1
ATOM 14656 C CA . ASP C 1 162 ? 145.082 133.219 157.766 1.00 31.14 162 ASP C CA 1
ATOM 14657 C C . ASP C 1 162 ? 146.254 132.917 156.834 1.00 31.14 162 ASP C C 1
ATOM 14658 O O . ASP C 1 162 ? 146.167 132.098 155.914 1.00 31.14 162 ASP C O 1
ATOM 14667 N N . GLN C 1 163 ? 147.374 133.598 157.084 1.00 26.65 163 GLN C N 1
ATOM 14668 C CA . GLN C 1 163 ? 148.532 133.469 156.206 1.00 26.65 163 GLN C CA 1
ATOM 14669 C C . GLN C 1 163 ? 149.114 132.061 156.252 1.00 26.65 163 GLN C C 1
ATOM 14670 O O . GLN C 1 163 ? 149.532 131.524 155.220 1.00 26.65 163 GLN C O 1
ATOM 14684 N N . GLU C 1 164 ? 149.167 131.453 157.439 1.00 27.24 164 GLU C N 1
ATOM 14685 C CA . GLU C 1 164 ? 149.748 130.119 157.554 1.00 27.24 164 GLU C CA 1
ATOM 14686 C C . GLU C 1 164 ? 148.923 129.086 156.795 1.00 27.24 164 GLU C C 1
ATOM 14687 O O . GLU C 1 164 ? 149.479 128.220 156.107 1.00 27.24 164 GLU C O 1
ATOM 14699 N N . HIS C 1 165 ? 147.595 129.154 156.912 1.00 30.44 165 HIS C N 1
ATOM 14700 C CA . HIS C 1 165 ? 146.749 128.268 156.121 1.00 30.44 165 HIS C CA 1
ATOM 14701 C C . HIS C 1 165 ? 146.958 128.511 154.635 1.00 30.44 165 HIS C C 1
ATOM 14702 O O . HIS C 1 165 ? 146.977 127.567 153.838 1.00 30.44 165 HIS C O 1
ATOM 14716 N N . LEU C 1 166 ? 147.110 129.776 154.243 1.00 26.27 166 LEU C N 1
ATOM 14717 C CA . LEU C 1 166 ? 147.358 130.097 152.843 1.00 26.27 166 LEU C CA 1
ATOM 14718 C C . LEU C 1 166 ? 148.634 129.428 152.349 1.00 26.27 166 LEU C C 1
ATOM 14719 O O . LEU C 1 166 ? 148.655 128.817 151.274 1.00 26.27 166 LEU C O 1
ATOM 14735 N N . MET C 1 167 ? 149.711 129.530 153.129 1.00 24.56 167 MET C N 1
ATOM 14736 C CA . MET C 1 167 ? 150.978 128.931 152.723 1.00 24.56 167 MET C CA 1
ATOM 14737 C C . MET C 1 167 ? 150.879 127.411 152.667 1.00 24.56 167 MET C C 1
ATOM 14738 O O . MET C 1 167 ? 151.393 126.783 151.733 1.00 24.56 167 MET C O 1
ATOM 14752 N N . GLU C 1 168 ? 150.228 126.800 153.659 1.00 21.91 168 GLU C N 1
ATOM 14753 C CA . GLU C 1 168 ? 150.086 125.348 153.652 1.00 21.91 168 GLU C CA 1
ATOM 14754 C C . GLU C 1 168 ? 149.283 124.883 152.445 1.00 21.91 168 GLU C C 1
ATOM 14755 O O . GLU C 1 168 ? 149.637 123.891 151.796 1.00 21.91 168 GLU C O 1
ATOM 14767 N N . CYS C 1 169 ? 148.198 125.589 152.124 1.00 22.67 169 CYS C N 1
ATOM 14768 C CA . CYS C 1 169 ? 147.393 125.205 150.974 1.00 22.67 169 CYS C CA 1
ATOM 14769 C C . CYS C 1 169 ? 148.139 125.434 149.668 1.00 22.67 169 CYS C C 1
ATOM 14770 O O . CYS C 1 169 ? 147.961 124.669 148.718 1.00 22.67 169 CYS C O 1
ATOM 14778 N N . LEU C 1 170 ? 148.974 126.473 149.595 1.00 22.49 170 LEU C N 1
ATOM 14779 C CA . LEU C 1 170 ? 149.802 126.658 148.408 1.00 22.49 170 LEU C CA 1
ATOM 14780 C C . LEU C 1 170 ? 150.803 125.520 148.254 1.00 22.49 170 LEU C C 1
ATOM 14781 O O . LEU C 1 170 ? 151.043 125.041 147.140 1.00 22.49 170 LEU C O 1
ATOM 14797 N N . ILE C 1 171 ? 151.400 125.079 149.362 1.00 20.51 171 ILE C N 1
ATOM 14798 C CA . ILE C 1 171 ? 152.311 123.938 149.310 1.00 20.51 171 ILE C CA 1
ATOM 14799 C C . ILE C 1 171 ? 151.571 122.702 148.815 1.00 20.51 171 ILE C C 1
ATOM 14800 O O . ILE C 1 171 ? 152.065 121.955 147.960 1.00 20.51 171 ILE C O 1
ATOM 14816 N N . GLN C 1 172 ? 150.371 122.471 149.350 1.00 21.88 172 GLN C N 1
ATOM 14817 C CA . GLN C 1 172 ? 149.581 121.320 148.927 1.00 21.88 172 GLN C CA 1
ATOM 14818 C C . GLN C 1 172 ? 149.227 121.411 147.448 1.00 21.88 172 GLN C C 1
ATOM 14819 O O . GLN C 1 172 ? 149.261 120.407 146.731 1.00 21.88 172 GLN C O 1
ATOM 14833 N N . SER C 1 173 ? 148.872 122.608 146.978 1.00 21.88 173 SER C N 1
ATOM 14834 C CA . SER C 1 173 ? 148.536 122.788 145.571 1.00 21.88 173 SER C CA 1
ATOM 14835 C C . SER C 1 173 ? 149.738 122.513 144.678 1.00 21.88 173 SER C C 1
ATOM 14836 O O . SER C 1 173 ? 149.611 121.862 143.636 1.00 21.88 173 SER C O 1
ATOM 14844 N N . PHE C 1 174 ? 150.914 123.009 145.067 1.00 20.66 174 PHE C N 1
ATOM 14845 C CA . PHE C 1 174 ? 152.114 122.751 144.280 1.00 20.66 174 PHE C CA 1
ATOM 14846 C C . PHE C 1 174 ? 152.434 121.263 144.246 1.00 20.66 174 PHE C C 1
ATOM 14847 O O . PHE C 1 174 ? 152.827 120.728 143.203 1.00 20.66 174 PHE C O 1
ATOM 14864 N N . LYS C 1 175 ? 152.274 120.576 145.379 1.00 20.39 175 LYS C N 1
ATOM 14865 C CA . LYS C 1 175 ? 152.492 119.133 145.396 1.00 20.39 175 LYS C CA 1
ATOM 14866 C C . LYS C 1 175 ? 151.497 118.418 144.490 1.00 20.39 175 LYS C C 1
ATOM 14867 O O . LYS C 1 175 ? 151.867 117.500 143.748 1.00 20.39 175 LYS C O 1
ATOM 14886 N N . TYR C 1 176 ? 150.227 118.825 144.539 1.00 25.92 176 TYR C N 1
ATOM 14887 C CA . TYR C 1 176 ? 149.202 118.181 143.725 1.00 25.92 176 TYR C CA 1
ATOM 14888 C C . TYR C 1 176 ? 149.466 118.384 142.239 1.00 25.92 176 TYR C C 1
ATOM 14889 O O . TYR C 1 176 ? 149.326 117.449 141.443 1.00 25.92 176 TYR C O 1
ATOM 14907 N N . PHE C 1 177 ? 149.847 119.599 141.846 1.00 25.39 177 PHE C N 1
ATOM 14908 C CA . PHE C 1 177 ? 150.099 119.899 140.444 1.00 25.39 177 PHE C CA 1
ATOM 14909 C C . PHE C 1 177 ? 151.481 119.460 139.982 1.00 25.39 177 PHE C C 1
ATOM 14910 O O . PHE C 1 177 ? 151.743 119.472 138.774 1.00 25.39 177 PHE C O 1
ATOM 14927 N N . GLY C 1 178 ? 152.364 119.078 140.900 1.00 26.30 178 GLY C N 1
ATOM 14928 C CA . GLY C 1 178 ? 153.686 118.614 140.531 1.00 26.30 178 GLY C CA 1
ATOM 14929 C C . GLY C 1 178 ? 154.596 119.720 140.041 1.00 26.30 178 GLY C C 1
ATOM 14930 O O . GLY C 1 178 ? 155.024 119.711 138.883 1.00 26.30 178 GLY C O 1
ATOM 14934 N N . GLY C 1 179 ? 154.899 120.680 140.912 1.00 22.49 179 GLY C N 1
ATOM 14935 C CA . GLY C 1 179 ? 155.787 121.777 140.608 1.00 22.49 179 GLY C CA 1
ATOM 14936 C C . GLY C 1 179 ? 155.203 123.092 141.067 1.00 22.49 179 GLY C C 1
ATOM 14937 O O . GLY C 1 179 ? 154.261 123.141 141.864 1.00 22.49 179 GLY C O 1
ATOM 14941 N N . VAL C 1 180 ? 155.771 124.180 140.555 1.00 22.31 180 VAL C N 1
ATOM 14942 C CA . VAL C 1 180 ? 155.348 125.528 140.927 1.00 22.31 180 VAL C CA 1
ATOM 14943 C C . VAL C 1 180 ? 155.188 126.366 139.663 1.00 22.31 180 VAL C C 1
ATOM 14944 O O . VAL C 1 180 ? 155.921 126.149 138.687 1.00 22.31 180 VAL C O 1
ATOM 14957 N N . PRO C 1 181 ? 154.263 127.322 139.623 1.00 22.65 181 PRO C N 1
ATOM 14958 C CA . PRO C 1 181 ? 154.171 128.223 138.474 1.00 22.65 181 PRO C CA 1
ATOM 14959 C C . PRO C 1 181 ? 154.979 129.497 138.696 1.00 22.65 181 PRO C C 1
ATOM 14960 O O . PRO C 1 181 ? 155.429 129.799 139.803 1.00 22.65 181 PRO C O 1
ATOM 14971 N N . LYS C 1 182 ? 155.153 130.247 137.606 1.00 24.09 182 LYS C N 1
ATOM 14972 C CA . LYS C 1 182 ? 155.980 131.448 137.659 1.00 24.09 182 LYS C CA 1
ATOM 14973 C C . LYS C 1 182 ? 155.396 132.478 138.618 1.00 24.09 182 LYS C C 1
ATOM 14974 O O . LYS C 1 182 ? 156.093 132.981 139.507 1.00 24.09 182 LYS C O 1
ATOM 14993 N N . LYS C 1 183 ? 154.114 132.800 138.457 1.00 24.44 183 LYS C N 1
ATOM 14994 C CA . LYS C 1 183 ? 153.455 133.825 139.253 1.00 24.44 183 LYS C CA 1
ATOM 14995 C C . LYS C 1 183 ? 152.172 133.258 139.845 1.00 24.44 183 LYS C C 1
ATOM 14996 O O . LYS C 1 183 ? 151.511 132.415 139.231 1.00 24.44 183 LYS C O 1
ATOM 15015 N N . VAL C 1 184 ? 151.829 133.710 141.046 1.00 23.19 184 VAL C N 1
ATOM 15016 C CA . VAL C 1 184 ? 150.607 133.293 141.720 1.00 23.19 184 VAL C CA 1
ATOM 15017 C C . VAL C 1 184 ? 149.827 134.550 142.065 1.00 23.19 184 VAL C C 1
ATOM 15018 O O . VAL C 1 184 ? 150.339 135.426 142.773 1.00 23.19 184 VAL C O 1
ATOM 15031 N N . LEU C 1 185 ? 148.599 134.650 141.564 1.00 24.49 185 LEU C N 1
ATOM 15032 C CA . LEU C 1 185 ? 147.800 135.853 141.732 1.00 24.49 185 LEU C CA 1
ATOM 15033 C C . LEU C 1 185 ? 146.576 135.560 142.587 1.00 24.49 185 LEU C C 1
ATOM 15034 O O . LEU C 1 185 ? 145.868 134.567 142.367 1.00 24.49 185 LEU C O 1
ATOM 15050 N N . PHE C 1 186 ? 146.335 136.450 143.540 1.00 27.32 186 PHE C N 1
ATOM 15051 C CA . PHE C 1 186 ? 145.309 136.350 144.560 1.00 27.32 186 PHE C CA 1
ATOM 15052 C C . PHE C 1 186 ? 144.321 137.507 144.416 1.00 27.32 186 PHE C C 1
ATOM 15053 O O . PHE C 1 186 ? 144.385 138.298 143.467 1.00 27.32 186 PHE C O 1
ATOM 15070 N N . ASP C 1 187 ? 143.400 137.604 145.370 1.00 34.98 187 ASP C N 1
ATOM 15071 C CA . ASP C 1 187 ? 142.553 138.773 145.541 1.00 34.98 187 ASP C CA 1
ATOM 15072 C C . ASP C 1 187 ? 143.085 139.617 146.693 1.00 34.98 187 ASP C C 1
ATOM 15073 O O . ASP C 1 187 ? 143.606 139.090 147.679 1.00 34.98 187 ASP C O 1
ATOM 15082 N N . ASN C 1 188 ? 142.954 140.938 146.557 1.00 41.08 188 ASN C N 1
ATOM 15083 C CA . ASN C 1 188 ? 143.471 141.862 147.561 1.00 41.08 188 ASN C CA 1
ATOM 15084 C C . ASN C 1 188 ? 143.027 141.452 148.958 1.00 41.08 188 ASN C C 1
ATOM 15085 O O . ASN C 1 188 ? 141.827 141.407 149.249 1.00 41.08 188 ASN C O 1
ATOM 15096 N N . MET C 1 189 ? 143.989 141.153 149.829 1.00 34.40 189 MET C N 1
ATOM 15097 C CA . MET C 1 189 ? 143.686 140.677 151.169 1.00 34.40 189 MET C CA 1
ATOM 15098 C C . MET C 1 189 ? 144.881 140.954 152.069 1.00 34.40 189 MET C C 1
ATOM 15099 O O . MET C 1 189 ? 145.998 141.186 151.599 1.00 34.40 189 MET C O 1
ATOM 15113 N N . LYS C 1 190 ? 144.630 140.923 153.379 1.00 33.28 190 LYS C N 1
ATOM 15114 C CA . LYS C 1 190 ? 145.642 141.356 154.336 1.00 33.28 190 LYS C CA 1
ATOM 15115 C C . LYS C 1 190 ? 146.816 140.387 154.412 1.00 33.28 190 LYS C C 1
ATOM 15116 O O . LYS C 1 190 ? 147.959 140.819 154.599 1.00 33.28 190 LYS C O 1
ATOM 15135 N N . THR C 1 191 ? 146.564 139.083 154.273 1.00 29.68 191 THR C N 1
ATOM 15136 C CA . THR C 1 191 ? 147.627 138.100 154.449 1.00 29.68 191 THR C CA 1
ATOM 15137 C C . THR C 1 191 ? 148.704 138.201 153.377 1.00 29.68 191 THR C C 1
ATOM 15138 O O . THR C 1 191 ? 149.784 137.624 153.546 1.00 29.68 191 THR C O 1
ATOM 15149 N N . VAL C 1 192 ? 148.444 138.914 152.284 1.00 29.44 192 VAL C N 1
ATOM 15150 C CA . VAL C 1 192 ? 149.361 138.988 151.149 1.00 29.44 192 VAL C CA 1
ATOM 15151 C C . VAL C 1 192 ? 150.061 140.343 151.091 1.00 29.44 192 VAL C C 1
ATOM 15152 O O . VAL C 1 192 ? 151.287 140.422 151.186 1.00 29.44 192 VAL C O 1
ATOM 15165 N N . THR C 1 193 ? 149.297 141.421 150.939 1.00 31.78 193 THR C N 1
ATOM 15166 C CA . THR C 1 193 ? 149.842 142.765 150.811 1.00 31.78 193 THR C CA 1
ATOM 15167 C C . THR C 1 193 ? 149.263 143.660 151.896 1.00 31.78 193 THR C C 1
ATOM 15168 O O . THR C 1 193 ? 148.086 143.540 152.253 1.00 31.78 193 THR C O 1
ATOM 15179 N N . ASP C 1 194 ? 150.098 144.555 152.419 1.00 33.70 194 ASP C N 1
ATOM 15180 C CA . ASP C 1 194 ? 149.672 145.515 153.436 1.00 33.70 194 ASP C CA 1
ATOM 15181 C C . ASP C 1 194 ? 149.190 146.808 152.775 1.00 33.70 194 ASP C C 1
ATOM 15182 O O . ASP C 1 194 ? 149.674 147.907 153.042 1.00 33.70 194 ASP C O 1
ATOM 15191 N N . GLY C 1 195 ? 148.211 146.650 151.892 1.00 37.71 195 GLY C N 1
ATOM 15192 C CA . GLY C 1 195 ? 147.618 147.769 151.193 1.00 37.71 195 GLY C CA 1
ATOM 15193 C C . GLY C 1 195 ? 148.269 148.031 149.845 1.00 37.71 195 GLY C C 1
ATOM 15194 O O . GLY C 1 195 ? 149.416 147.668 149.587 1.00 37.71 195 GLY C O 1
ATOM 15198 N N . ARG C 1 196 ? 147.503 148.682 148.972 1.00 40.12 196 ARG C N 1
ATOM 15199 C CA . ARG C 1 196 ? 147.977 149.079 147.655 1.00 40.12 196 ARG C CA 1
ATOM 15200 C C . ARG C 1 196 ? 147.499 150.494 147.369 1.00 40.12 196 ARG C C 1
ATOM 15201 O O . ARG C 1 196 ? 146.576 151.002 148.011 1.00 40.12 196 ARG C O 1
ATOM 15222 N N . GLU C 1 197 ? 148.141 151.130 146.392 1.00 40.62 197 GLU C N 1
ATOM 15223 C CA . GLU C 1 197 ? 147.879 152.525 146.049 1.00 40.62 197 GLU C CA 1
ATOM 15224 C C . GLU C 1 197 ? 147.723 152.688 144.540 1.00 40.62 197 GLU C C 1
ATOM 15225 O O . GLU C 1 197 ? 148.317 153.571 143.917 1.00 40.62 197 GLU C O 1
ATOM 15237 N N . GLN C 1 198 ? 146.907 151.827 143.932 1.00 41.04 198 GLN C N 1
ATOM 15238 C CA . GLN C 1 198 ? 146.530 151.952 142.524 1.00 41.04 198 GLN C CA 1
ATOM 15239 C C . GLN C 1 198 ? 147.759 151.927 141.612 1.00 41.04 198 GLN C C 1
ATOM 15240 O O . GLN C 1 198 ? 148.084 152.901 140.930 1.00 41.04 198 GLN C O 1
ATOM 15254 N N . GLY C 1 199 ? 148.442 150.785 141.614 1.00 45.02 199 GLY C N 1
ATOM 15255 C CA . GLY C 1 199 ? 149.564 150.577 140.718 1.00 45.02 199 GLY C CA 1
ATOM 15256 C C . GLY C 1 199 ? 150.763 149.947 141.392 1.00 45.02 199 GLY C C 1
ATOM 15257 O O . GLY C 1 199 ? 151.560 149.263 140.742 1.00 45.02 199 GLY C O 1
ATOM 15261 N N . VAL C 1 200 ? 150.903 150.170 142.696 1.00 41.74 200 VAL C N 1
ATOM 15262 C CA . VAL C 1 200 ? 152.013 149.633 143.470 1.00 41.74 200 VAL C CA 1
ATOM 15263 C C . VAL C 1 200 ? 151.451 148.928 144.695 1.00 41.74 200 VAL C C 1
ATOM 15264 O O . VAL C 1 200 ? 150.385 149.283 145.207 1.00 41.74 200 VAL C O 1
ATOM 15277 N N . VAL C 1 201 ? 152.180 147.918 145.163 1.00 36.35 201 VAL C N 1
ATOM 15278 C CA . VAL C 1 201 ? 151.726 147.034 146.227 1.00 36.35 201 VAL C CA 1
ATOM 15279 C C . VAL C 1 201 ? 152.860 146.831 147.221 1.00 36.35 201 VAL C C 1
ATOM 15280 O O . VAL C 1 201 ? 154.029 146.730 146.833 1.00 36.35 201 VAL C O 1
ATOM 15293 N N . LYS C 1 202 ? 152.511 146.773 148.505 1.00 36.51 202 LYS C N 1
ATOM 15294 C CA . LYS C 1 202 ? 153.468 146.570 149.590 1.00 36.51 202 LYS C CA 1
ATOM 15295 C C . LYS C 1 202 ? 153.344 145.123 150.055 1.00 36.51 202 LYS C C 1
ATOM 15296 O O . LYS C 1 202 ? 152.431 144.780 150.812 1.00 36.51 202 LYS C O 1
ATOM 15315 N N . TRP C 1 203 ? 154.265 144.279 149.601 1.00 28.38 203 TRP C N 1
ATOM 15316 C CA . TRP C 1 203 ? 154.209 142.863 149.920 1.00 28.38 203 TRP C CA 1
ATOM 15317 C C . TRP C 1 203 ? 154.613 142.611 151.370 1.00 28.38 203 TRP C C 1
ATOM 15318 O O . TRP C 1 203 ? 155.338 143.391 151.992 1.00 28.38 203 TRP C O 1
ATOM 15339 N N . ASN C 1 204 ? 154.127 141.494 151.903 1.00 27.03 204 ASN C N 1
ATOM 15340 C CA . ASN C 1 204 ? 154.454 141.084 153.257 1.00 27.03 204 ASN C CA 1
ATOM 15341 C C . ASN C 1 204 ? 155.842 140.448 153.301 1.00 27.03 204 ASN C C 1
ATOM 15342 O O . ASN C 1 204 ? 156.407 140.050 152.279 1.00 27.03 204 ASN C O 1
ATOM 15353 N N . GLN C 1 205 ? 156.391 140.357 154.514 1.00 26.24 205 GLN C N 1
ATOM 15354 C CA . GLN C 1 205 ? 157.734 139.814 154.689 1.00 26.24 205 GLN C CA 1
ATOM 15355 C C . GLN C 1 205 ? 157.727 138.289 154.647 1.00 26.24 205 GLN C C 1
ATOM 15356 O O . GLN C 1 205 ? 158.422 137.680 153.825 1.00 26.24 205 GLN C O 1
ATOM 15370 N N . ARG C 1 206 ? 156.950 137.655 155.530 1.00 25.26 206 ARG C N 1
ATOM 15371 C CA . ARG C 1 206 ? 156.889 136.197 155.540 1.00 25.26 206 ARG C CA 1
ATOM 15372 C C . ARG C 1 206 ? 156.365 135.660 154.217 1.00 25.26 206 ARG C C 1
ATOM 15373 O O . ARG C 1 206 ? 156.871 134.654 153.703 1.00 25.26 206 ARG C O 1
ATOM 15394 N N . PHE C 1 207 ? 155.338 136.302 153.660 1.00 25.05 207 PHE C N 1
ATOM 15395 C CA . PHE C 1 207 ? 154.803 135.844 152.385 1.00 25.05 207 PHE C CA 1
ATOM 15396 C C . PHE C 1 207 ? 155.861 135.917 151.297 1.00 25.05 207 PHE C C 1
ATOM 15397 O O . PHE C 1 207 ? 155.965 135.016 150.459 1.00 25.05 207 PHE C O 1
ATOM 15414 N N . SER C 1 208 ? 156.656 136.987 151.291 1.00 24.05 208 SER C N 1
ATOM 15415 C CA . SER C 1 208 ? 157.685 137.125 150.269 1.00 24.05 208 SER C CA 1
ATOM 15416 C C . SER C 1 208 ? 158.784 136.087 150.453 1.00 24.05 208 SER C C 1
ATOM 15417 O O . SER C 1 208 ? 159.294 135.531 149.471 1.00 24.05 208 SER C O 1
ATOM 15425 N N . GLU C 1 209 ? 159.161 135.810 151.702 1.00 23.19 209 GLU C N 1
ATOM 15426 C CA . GLU C 1 209 ? 160.137 134.758 151.962 1.00 23.19 209 GLU C CA 1
ATOM 15427 C C . GLU C 1 209 ? 159.626 133.417 151.454 1.00 23.19 209 GLU C C 1
ATOM 15428 O O . GLU C 1 209 ? 160.356 132.663 150.802 1.00 23.19 209 GLU C O 1
ATOM 15440 N N . PHE C 1 210 ? 158.357 133.115 151.732 1.00 22.05 210 PHE C N 1
ATOM 15441 C CA . PHE C 1 210 ? 157.749 131.878 151.253 1.00 22.05 210 PHE C CA 1
ATOM 15442 C C . PHE C 1 210 ? 157.758 131.818 149.729 1.00 22.05 210 PHE C C 1
ATOM 15443 O O . PHE C 1 210 ? 158.123 130.796 149.131 1.00 22.05 210 PHE C O 1
ATOM 15460 N N . ALA C 1 211 ? 157.372 132.921 149.085 1.00 21.41 211 ALA C N 1
ATOM 15461 C CA . ALA C 1 211 ? 157.280 132.947 147.631 1.00 21.41 211 ALA C CA 1
ATOM 15462 C C . ALA C 1 211 ? 158.643 132.742 146.987 1.00 21.41 211 ALA C C 1
ATOM 15463 O O . ALA C 1 211 ? 158.768 132.001 146.005 1.00 21.41 211 ALA C O 1
ATOM 15470 N N . SER C 1 212 ? 159.677 133.387 147.522 1.00 20.55 212 SER C N 1
ATOM 15471 C CA . SER C 1 212 ? 161.017 133.232 146.975 1.00 20.55 212 SER C CA 1
ATOM 15472 C C . SER C 1 212 ? 161.673 131.925 147.397 1.00 20.55 212 SER C C 1
ATOM 15473 O O . SER C 1 212 ? 162.682 131.537 146.797 1.00 20.55 212 SER C O 1
ATOM 15481 N N . TYR C 1 213 ? 161.131 131.241 148.404 1.00 21.76 213 TYR C N 1
ATOM 15482 C CA . TYR C 1 213 ? 161.581 129.895 148.729 1.00 21.76 213 TYR C CA 1
ATOM 15483 C C . TYR C 1 213 ? 160.994 128.859 147.785 1.00 21.76 213 TYR C C 1
ATOM 15484 O O . TYR C 1 213 ? 161.687 127.904 147.416 1.00 21.76 213 TYR C O 1
ATOM 15502 N N . TYR C 1 214 ? 159.738 129.032 147.377 1.00 20.32 214 TYR C N 1
ATOM 15503 C CA . TYR C 1 214 ? 159.113 128.155 146.396 1.00 20.32 214 TYR C CA 1
ATOM 15504 C C . TYR C 1 214 ? 159.187 128.710 144.979 1.00 20.32 214 TYR C C 1
ATOM 15505 O O . TYR C 1 214 ? 158.572 128.147 144.069 1.00 20.32 214 TYR C O 1
ATOM 15523 N N . GLY C 1 215 ? 159.926 129.795 144.774 1.00 17.15 215 GLY C N 1
ATOM 15524 C CA . GLY C 1 215 ? 160.205 130.270 143.427 1.00 17.15 215 GLY C CA 1
ATOM 15525 C C . GLY C 1 215 ? 158.995 130.742 142.652 1.00 17.15 215 GLY C C 1
ATOM 15526 O O . GLY C 1 215 ? 158.898 130.488 141.446 1.00 17.15 215 GLY C O 1
ATOM 15530 N N . PHE C 1 216 ? 158.072 131.434 143.312 1.00 21.07 216 PHE C N 1
ATOM 15531 C CA . PHE C 1 216 ? 156.970 132.103 142.639 1.00 21.07 216 PHE C CA 1
ATOM 15532 C C . PHE C 1 216 ? 156.872 133.529 143.164 1.00 21.07 216 PHE C C 1
ATOM 15533 O O . PHE C 1 216 ? 157.499 133.889 144.164 1.00 21.07 216 PHE C O 1
ATOM 15550 N N . ILE C 1 217 ? 156.091 134.347 142.470 1.00 23.63 217 ILE C N 1
ATOM 15551 C CA . ILE C 1 217 ? 155.957 135.767 142.770 1.00 23.63 217 ILE C CA 1
ATOM 15552 C C . ILE C 1 217 ? 154.484 136.063 143.030 1.00 23.63 217 ILE C C 1
ATOM 15553 O O . ILE C 1 217 ? 153.637 135.680 142.221 1.00 23.63 217 ILE C O 1
ATOM 15569 N N . PRO C 1 218 ? 154.136 136.715 144.139 1.00 22.80 218 PRO C N 1
ATOM 15570 C CA . PRO C 1 218 ? 152.734 137.082 144.368 1.00 22.80 218 PRO C CA 1
ATOM 15571 C C . PRO C 1 218 ? 152.263 138.179 143.430 1.00 22.80 218 PRO C C 1
ATOM 15572 O O . PRO C 1 218 ? 153.054 138.956 142.890 1.00 22.80 218 PRO C O 1
ATOM 15583 N N . LYS C 1 219 ? 150.943 138.231 143.236 1.00 26.42 219 LYS C N 1
ATOM 15584 C CA . LYS C 1 219 ? 150.333 139.297 142.435 1.00 26.42 219 LYS C CA 1
ATOM 15585 C C . LYS C 1 219 ? 148.881 139.473 142.890 1.00 26.42 219 LYS C C 1
ATOM 15586 O O . LYS C 1 219 ? 148.026 138.627 142.627 1.00 26.42 219 LYS C O 1
ATOM 15605 N N . VAL C 1 220 ? 148.616 140.573 143.587 1.00 30.81 220 VAL C N 1
ATOM 15606 C CA . VAL C 1 220 ? 147.244 140.953 143.911 1.00 30.81 220 VAL C CA 1
ATOM 15607 C C . VAL C 1 220 ? 146.790 141.972 142.870 1.00 30.81 220 VAL C C 1
ATOM 15608 O O . VAL C 1 220 ? 147.264 143.110 142.850 1.00 30.81 220 VAL C O 1
ATOM 15621 N N . CYS C 1 221 ? 145.877 141.559 141.995 1.00 36.75 221 CYS C N 1
ATOM 15622 C CA . CYS C 1 221 ? 145.404 142.385 140.893 1.00 36.75 221 CYS C CA 1
ATOM 15623 C C . CYS C 1 221 ? 143.926 142.684 141.086 1.00 36.75 221 CYS C C 1
ATOM 15624 O O . CYS C 1 221 ? 143.120 141.764 141.265 1.00 36.75 221 CYS C O 1
ATOM 15632 N N . ARG C 1 222 ? 143.577 143.966 141.031 1.00 45.93 222 ARG C N 1
ATOM 15633 C CA . ARG C 1 222 ? 142.210 144.423 141.255 1.00 45.93 222 ARG C CA 1
ATOM 15634 C C . ARG C 1 222 ? 141.569 143.719 142.447 1.00 45.93 222 ARG C C 1
ATOM 15635 O O . ARG C 1 222 ? 140.574 143.009 142.300 1.00 45.93 222 ARG C O 1
ATOM 15656 N N . ARG C 1 234 ? 133.741 132.227 140.859 1.00 38.94 234 ARG C N 1
ATOM 15657 C CA . ARG C 1 234 ? 133.108 131.523 139.750 1.00 38.94 234 ARG C CA 1
ATOM 15658 C C . ARG C 1 234 ? 133.380 130.025 139.829 1.00 38.94 234 ARG C C 1
ATOM 15659 O O . ARG C 1 234 ? 132.455 129.226 139.992 1.00 38.94 234 ARG C O 1
ATOM 15680 N N . ALA C 1 235 ? 134.654 129.646 139.696 1.00 36.64 235 ALA C N 1
ATOM 15681 C CA . ALA C 1 235 ? 135.030 128.262 139.956 1.00 36.64 235 ALA C CA 1
ATOM 15682 C C . ALA C 1 235 ? 134.565 127.841 141.341 1.00 36.64 235 ALA C C 1
ATOM 15683 O O . ALA C 1 235 ? 134.088 126.717 141.537 1.00 36.64 235 ALA C O 1
ATOM 15690 N N . ILE C 1 236 ? 134.684 128.747 142.310 1.00 37.78 236 ILE C N 1
ATOM 15691 C CA . ILE C 1 236 ? 134.190 128.489 143.658 1.00 37.78 236 ILE C CA 1
ATOM 15692 C C . ILE C 1 236 ? 132.706 128.154 143.631 1.00 37.78 236 ILE C C 1
ATOM 15693 O O . ILE C 1 236 ? 132.252 127.185 144.254 1.00 37.78 236 ILE C O 1
ATOM 15709 N N . GLN C 1 237 ? 131.923 128.973 142.929 1.00 40.96 237 GLN C N 1
ATOM 15710 C CA . GLN C 1 237 ? 130.479 128.795 142.950 1.00 40.96 237 GLN C CA 1
ATOM 15711 C C . GLN C 1 237 ? 130.098 127.491 142.265 1.00 40.96 237 GLN C C 1
ATOM 15712 O O . GLN C 1 237 ? 129.183 126.790 142.711 1.00 40.96 237 GLN C O 1
ATOM 15726 N N . TYR C 1 238 ? 130.809 127.139 141.190 1.00 41.31 238 TYR C N 1
ATOM 15727 C CA . TYR C 1 238 ? 130.565 125.862 140.528 1.00 41.31 238 TYR C CA 1
ATOM 15728 C C . TYR C 1 238 ? 130.874 124.693 141.456 1.00 41.31 238 TYR C C 1
ATOM 15729 O O . TYR C 1 238 ? 130.101 123.729 141.531 1.00 41.31 238 TYR C O 1
ATOM 15747 N N . ILE C 1 239 ? 132.007 124.751 142.161 1.00 39.10 239 ILE C N 1
ATOM 15748 C CA . ILE C 1 239 ? 132.353 123.679 143.092 1.00 39.10 239 ILE C CA 1
ATOM 15749 C C . ILE C 1 239 ? 131.274 123.541 144.156 1.00 39.10 239 ILE C C 1
ATOM 15750 O O . ILE C 1 239 ? 130.839 122.432 144.485 1.00 39.10 239 ILE C O 1
ATOM 15766 N N . MET C 1 240 ? 130.825 124.668 144.710 1.00 42.00 240 MET C N 1
ATOM 15767 C CA . MET C 1 240 ? 129.819 124.603 145.763 1.00 42.00 240 MET C CA 1
ATOM 15768 C C . MET C 1 240 ? 128.490 124.072 145.240 1.00 42.00 240 MET C C 1
ATOM 15769 O O . MET C 1 240 ? 127.802 123.326 145.946 1.00 42.00 240 MET C O 1
ATOM 15783 N N . ASP C 1 241 ? 128.113 124.439 144.014 1.00 43.50 241 ASP C N 1
ATOM 15784 C CA . ASP C 1 241 ? 126.849 123.990 143.446 1.00 43.50 241 ASP C CA 1
ATOM 15785 C C . ASP C 1 241 ? 126.875 122.532 143.012 1.00 43.50 241 ASP C C 1
ATOM 15786 O O . ASP C 1 241 ? 125.817 121.896 142.977 1.00 43.50 241 ASP C O 1
ATOM 15795 N N . HIS C 1 242 ? 128.045 121.990 142.668 1.00 42.57 242 HIS C N 1
ATOM 15796 C CA . HIS C 1 242 ? 128.119 120.636 142.139 1.00 42.57 242 HIS C CA 1
ATOM 15797 C C . HIS C 1 242 ? 128.597 119.596 143.141 1.00 42.57 242 HIS C C 1
ATOM 15798 O O . HIS C 1 242 ? 128.316 118.410 142.945 1.00 42.57 242 HIS C O 1
ATOM 15812 N N . PHE C 1 243 ? 129.303 119.996 144.198 1.00 43.44 243 PHE C N 1
ATOM 15813 C CA . PHE C 1 243 ? 129.817 119.052 145.183 1.00 43.44 243 PHE C CA 1
ATOM 15814 C C . PHE C 1 243 ? 129.245 119.278 146.573 1.00 43.44 243 PHE C C 1
ATOM 15815 O O . PHE C 1 243 ? 128.711 118.340 147.177 1.00 43.44 243 PHE C O 1
ATOM 15832 N N . TYR C 1 244 ? 129.339 120.500 147.102 1.00 45.14 244 TYR C N 1
ATOM 15833 C CA . TYR C 1 244 ? 128.969 120.727 148.495 1.00 45.14 244 TYR C CA 1
ATOM 15834 C C . TYR C 1 244 ? 127.474 120.538 148.718 1.00 45.14 244 TYR C C 1
ATOM 15835 O O . TYR C 1 244 ? 127.060 120.004 149.754 1.00 45.14 244 TYR C O 1
ATOM 15853 N N . VAL C 1 245 ? 126.645 120.975 147.772 1.00 48.18 245 VAL C N 1
ATOM 15854 C CA . VAL C 1 245 ? 125.203 120.848 147.941 1.00 48.18 245 VAL C CA 1
ATOM 15855 C C . VAL C 1 245 ? 124.832 119.372 147.966 1.00 48.18 245 VAL C C 1
ATOM 15856 O O . VAL C 1 245 ? 125.238 118.595 147.092 1.00 48.18 245 VAL C O 1
ATOM 15869 N N . GLY C 1 246 ? 124.064 118.976 148.975 1.00 54.51 246 GLY C N 1
ATOM 15870 C CA . GLY C 1 246 ? 123.658 117.588 149.110 1.00 54.51 246 GLY C CA 1
ATOM 15871 C C . GLY C 1 246 ? 124.805 116.631 149.352 1.00 54.51 246 GLY C C 1
ATOM 15872 O O . GLY C 1 246 ? 124.821 115.533 148.780 1.00 54.51 246 GLY C O 1
ATOM 15876 N N . THR C 1 247 ? 125.767 117.018 150.185 1.00 49.65 247 THR C N 1
ATOM 15877 C CA . THR C 1 247 ? 126.909 116.180 150.520 1.00 49.65 247 THR C CA 1
ATOM 15878 C C . THR C 1 247 ? 126.839 115.783 151.988 1.00 49.65 247 THR C C 1
ATOM 15879 O O . THR C 1 247 ? 126.496 116.601 152.847 1.00 49.65 247 THR C O 1
ATOM 15890 N N . ALA C 1 248 ? 127.162 114.524 152.269 1.00 50.65 248 ALA C N 1
ATOM 15891 C CA . ALA C 1 248 ? 127.137 113.989 153.623 1.00 50.65 248 ALA C CA 1
ATOM 15892 C C . ALA C 1 248 ? 128.560 113.879 154.153 1.00 50.65 248 ALA C C 1
ATOM 15893 O O . ALA C 1 248 ? 129.425 113.280 153.505 1.00 50.65 248 ALA C O 1
ATOM 15900 N N . PHE C 1 249 ? 128.797 114.457 155.328 1.00 49.98 249 PHE C N 1
ATOM 15901 C CA . PHE C 1 249 ? 130.116 114.422 155.943 1.00 49.98 249 PHE C CA 1
ATOM 15902 C C . PHE C 1 249 ? 129.994 114.844 157.398 1.00 49.98 249 PHE C C 1
ATOM 15903 O O . PHE C 1 249 ? 129.189 115.718 157.728 1.00 49.98 249 PHE C O 1
ATOM 15920 N N . GLU C 1 250 ? 130.795 114.217 158.258 1.00 58.69 250 GLU C N 1
ATOM 15921 C CA . GLU C 1 250 ? 130.879 114.588 159.662 1.00 58.69 250 GLU C CA 1
ATOM 15922 C C . GLU C 1 250 ? 132.291 114.964 160.088 1.00 58.69 250 GLU C C 1
ATOM 15923 O O . GLU C 1 250 ? 132.490 115.344 161.248 1.00 58.69 250 GLU C O 1
ATOM 15935 N N . SER C 1 251 ? 133.272 114.868 159.192 1.00 51.14 251 SER C N 1
ATOM 15936 C CA . SER C 1 251 ? 134.652 115.215 159.491 1.00 51.14 251 SER C CA 1
ATOM 15937 C C . SER C 1 251 ? 135.198 116.122 158.399 1.00 51.14 251 SER C C 1
ATOM 15938 O O . SER C 1 251 ? 134.843 115.989 157.224 1.00 51.14 251 SER C O 1
ATOM 15946 N N . ILE C 1 252 ? 136.070 117.048 158.798 1.00 46.34 252 ILE C N 1
ATOM 15947 C CA . ILE C 1 252 ? 136.700 117.935 157.827 1.00 46.34 252 ILE C CA 1
ATOM 15948 C C . ILE C 1 252 ? 137.701 117.174 156.968 1.00 46.34 252 ILE C C 1
ATOM 15949 O O . ILE C 1 252 ? 137.786 117.393 155.754 1.00 46.34 252 ILE C O 1
ATOM 15965 N N . GLU C 1 253 ? 138.478 116.277 157.577 1.00 46.19 253 GLU C N 1
ATOM 15966 C CA . GLU C 1 253 ? 139.431 115.489 156.803 1.00 46.19 253 GLU C CA 1
ATOM 15967 C C . GLU C 1 253 ? 138.714 114.607 155.789 1.00 46.19 253 GLU C C 1
ATOM 15968 O O . GLU C 1 253 ? 139.148 114.495 154.636 1.00 46.19 253 GLU C O 1
ATOM 15980 N N . GLU C 1 254 ? 137.611 113.978 156.199 1.00 46.59 254 GLU C N 1
ATOM 15981 C CA . GLU C 1 254 ? 136.842 113.159 155.269 1.00 46.59 254 GLU C CA 1
ATOM 15982 C C . GLU C 1 254 ? 136.259 114.009 154.149 1.00 46.59 254 GLU C C 1
ATOM 15983 O O . GLU C 1 254 ? 136.213 113.579 152.991 1.00 46.59 254 GLU C O 1
ATOM 15995 N N . LEU C 1 255 ? 135.796 115.217 154.477 1.00 44.90 255 LEU C N 1
ATOM 15996 C CA . LEU C 1 255 ? 135.263 116.102 153.448 1.00 44.90 255 LEU C CA 1
ATOM 15997 C C . LEU C 1 255 ? 136.345 116.479 152.442 1.00 44.90 255 LEU C C 1
ATOM 15998 O O . LEU C 1 255 ? 136.100 116.491 151.231 1.00 44.90 255 LEU C O 1
ATOM 16014 N N . ASN C 1 256 ? 137.551 116.791 152.924 1.00 41.80 256 ASN C N 1
ATOM 16015 C CA . ASN C 1 256 ? 138.647 117.105 152.012 1.00 41.80 256 ASN C CA 1
ATOM 16016 C C . ASN C 1 256 ? 139.002 115.901 151.148 1.00 41.80 256 ASN C C 1
ATOM 16017 O O . ASN C 1 256 ? 139.289 116.046 149.954 1.00 41.80 256 ASN C O 1
ATOM 16028 N N . PHE C 1 257 ? 138.997 114.705 151.739 1.00 44.13 257 PHE C N 1
ATOM 16029 C CA . PHE C 1 257 ? 139.262 113.496 150.967 1.00 44.13 257 PHE C CA 1
ATOM 16030 C C . PHE C 1 257 ? 138.230 113.329 149.858 1.00 44.13 257 PHE C C 1
ATOM 16031 O O . PHE C 1 257 ? 138.575 113.036 148.707 1.00 44.13 257 PHE C O 1
ATOM 16048 N N . LEU C 1 258 ? 136.951 113.516 150.191 1.00 43.24 258 LEU C N 1
ATOM 16049 C CA . LEU C 1 258 ? 135.900 113.385 149.188 1.00 43.24 258 LEU C CA 1
ATOM 16050 C C . LEU C 1 258 ? 136.043 114.442 148.101 1.00 43.24 258 LEU C C 1
ATOM 16051 O O . LEU C 1 258 ? 135.834 114.156 146.916 1.00 43.24 258 LEU C O 1
ATOM 16067 N N . LEU C 1 259 ? 136.389 115.672 148.483 1.00 39.49 259 LEU C N 1
ATOM 16068 C CA . LEU C 1 259 ? 136.563 116.726 147.490 1.00 39.49 259 LEU C CA 1
ATOM 16069 C C . LEU C 1 259 ? 137.712 116.408 146.545 1.00 39.49 259 LEU C C 1
ATOM 16070 O O . LEU C 1 259 ? 137.590 116.586 145.330 1.00 39.49 259 LEU C O 1
ATOM 16086 N N . HIS C 1 260 ? 138.839 115.937 147.082 1.00 39.58 260 HIS C N 1
ATOM 16087 C CA . HIS C 1 260 ? 139.960 115.585 146.217 1.00 39.58 260 HIS C CA 1
ATOM 16088 C C . HIS C 1 260 ? 139.624 114.399 145.323 1.00 39.58 260 HIS C C 1
ATOM 16089 O O . HIS C 1 260 ? 140.037 114.368 144.159 1.00 39.58 260 HIS C O 1
ATOM 16103 N N . ARG C 1 261 ? 138.871 113.425 145.836 1.00 41.87 261 ARG C N 1
ATOM 16104 C CA . ARG C 1 261 ? 138.445 112.303 145.005 1.00 41.87 261 ARG C CA 1
ATOM 16105 C C . ARG C 1 261 ? 137.545 112.775 143.866 1.00 41.87 261 ARG C C 1
ATOM 16106 O O . ARG C 1 261 ? 137.725 112.370 142.710 1.00 41.87 261 ARG C O 1
ATOM 16127 N N . TRP C 1 262 ? 136.583 113.647 144.174 1.00 41.01 262 TRP C N 1
ATOM 16128 C CA . TRP C 1 262 ? 135.711 114.196 143.142 1.00 41.01 262 TRP C CA 1
ATOM 16129 C C . TRP C 1 262 ? 136.512 114.988 142.117 1.00 41.01 262 TRP C C 1
ATOM 16130 O O . TRP C 1 262 ? 136.259 114.895 140.910 1.00 41.01 262 TRP C O 1
ATOM 16151 N N . LEU C 1 263 ? 137.487 115.770 142.584 1.00 38.76 263 LEU C N 1
ATOM 16152 C CA . LEU C 1 263 ? 138.331 116.533 141.673 1.00 38.76 263 LEU C CA 1
ATOM 16153 C C . LEU C 1 263 ? 139.112 115.610 140.751 1.00 38.76 263 LEU C C 1
ATOM 16154 O O . LEU C 1 263 ? 139.222 115.867 139.546 1.00 38.76 263 LEU C O 1
ATOM 16170 N N . ASP C 1 264 ? 139.658 114.527 141.301 1.00 41.39 264 ASP C N 1
ATOM 16171 C CA . ASP C 1 264 ? 140.420 113.590 140.489 1.00 41.39 264 ASP C CA 1
ATOM 16172 C C . ASP C 1 264 ? 139.532 112.861 139.491 1.00 41.39 264 ASP C C 1
ATOM 16173 O O . ASP C 1 264 ? 139.998 112.499 138.405 1.00 41.39 264 ASP C O 1
ATOM 16182 N N . GLN C 1 265 ? 138.261 112.633 139.830 1.00 42.98 265 GLN C N 1
ATOM 16183 C CA . GLN C 1 265 ? 137.423 111.804 138.968 1.00 42.98 265 GLN C CA 1
ATOM 16184 C C . GLN C 1 265 ? 136.662 112.623 137.922 1.00 42.98 265 GLN C C 1
ATOM 16185 O O . GLN C 1 265 ? 136.841 112.409 136.719 1.00 42.98 265 GLN C O 1
ATOM 16199 N N . VAL C 1 266 ? 135.818 113.566 138.355 1.00 42.13 266 VAL C N 1
ATOM 16200 C CA . VAL C 1 266 ? 134.880 114.215 137.437 1.00 42.13 266 VAL C CA 1
ATOM 16201 C C . VAL C 1 266 ? 134.952 115.737 137.479 1.00 42.13 266 VAL C C 1
ATOM 16202 O O . VAL C 1 266 ? 133.991 116.414 137.095 1.00 42.13 266 VAL C O 1
ATOM 16215 N N . ALA C 1 267 ? 136.066 116.297 137.945 1.00 40.77 267 ALA C N 1
ATOM 16216 C CA . ALA C 1 267 ? 136.272 117.739 137.860 1.00 40.77 267 ALA C CA 1
ATOM 16217 C C . ALA C 1 267 ? 137.491 118.093 137.027 1.00 40.77 267 ALA C C 1
ATOM 16218 O O . ALA C 1 267 ? 137.410 118.969 136.157 1.00 40.77 267 ALA C O 1
ATOM 16225 N N . ASN C 1 268 ? 138.621 117.440 137.272 1.00 37.49 268 ASN C N 1
ATOM 16226 C CA . ASN C 1 268 ? 139.818 117.623 136.469 1.00 37.49 268 ASN C CA 1
ATOM 16227 C C . ASN C 1 268 ? 139.845 116.726 135.241 1.00 37.49 268 ASN C C 1
ATOM 16228 O O . ASN C 1 268 ? 140.771 116.835 134.431 1.00 37.49 268 ASN C O 1
ATOM 16239 N N . ARG C 1 269 ? 138.861 115.841 135.089 1.00 41.84 269 ARG C N 1
ATOM 16240 C CA . ARG C 1 269 ? 138.738 114.982 133.919 1.00 41.84 269 ARG C CA 1
ATOM 16241 C C . ARG C 1 269 ? 137.407 115.217 133.214 1.00 41.84 269 ARG C C 1
ATOM 16242 O O . ARG C 1 269 ? 136.839 114.303 132.613 1.00 41.84 269 ARG C O 1
ATOM 16263 N N . LYS C 1 270 ? 136.902 116.448 133.288 1.00 43.60 270 LYS C N 1
ATOM 16264 C CA . LYS C 1 270 ? 135.639 116.827 132.664 1.00 43.60 270 LYS C CA 1
ATOM 16265 C C . LYS C 1 270 ? 135.938 117.671 131.432 1.00 43.60 270 LYS C C 1
ATOM 16266 O O . LYS C 1 270 ? 136.275 118.859 131.563 1.00 43.60 270 LYS C O 1
ATOM 16285 N N . PRO C 1 271 ? 135.836 117.121 130.223 1.00 49.32 271 PRO C N 1
ATOM 16286 C CA . PRO C 1 271 ? 136.212 117.897 129.035 1.00 49.32 271 PRO C CA 1
ATOM 16287 C C . PRO C 1 271 ? 135.363 119.149 128.887 1.00 49.32 271 PRO C C 1
ATOM 16288 O O . PRO C 1 271 ? 134.166 119.152 129.181 1.00 49.32 271 PRO C O 1
ATOM 16299 N N . ASN C 1 272 ? 136.000 120.222 128.429 1.00 57.22 272 ASN C N 1
ATOM 16300 C CA . ASN C 1 272 ? 135.283 121.443 128.096 1.00 57.22 272 ASN C CA 1
ATOM 16301 C C . ASN C 1 272 ? 134.590 121.280 126.750 1.00 57.22 272 ASN C C 1
ATOM 16302 O O . ASN C 1 272 ? 135.136 120.675 125.823 1.00 57.22 272 ASN C O 1
ATOM 16313 N N . ALA C 1 273 ? 133.376 121.823 126.648 1.00 59.08 273 ALA C N 1
ATOM 16314 C CA . ALA C 1 273 ? 132.590 121.642 125.432 1.00 59.08 273 ALA C CA 1
ATOM 16315 C C . ALA C 1 273 ? 133.297 122.235 124.221 1.00 59.08 273 ALA C C 1
ATOM 16316 O O . ALA C 1 273 ? 133.316 121.627 123.144 1.00 59.08 273 ALA C O 1
ATOM 16323 N N . THR C 1 274 ? 133.886 123.422 124.375 1.00 58.47 274 THR C N 1
ATOM 16324 C CA . THR C 1 274 ? 134.539 124.078 123.247 1.00 58.47 274 THR C CA 1
ATOM 16325 C C . THR C 1 274 ? 135.828 123.359 122.864 1.00 58.47 274 THR C C 1
ATOM 16326 O O . THR C 1 274 ? 135.970 122.865 121.739 1.00 58.47 274 THR C O 1
ATOM 16337 N N . THR C 1 275 ? 136.785 123.292 123.793 1.00 55.08 275 THR C N 1
ATOM 16338 C CA . THR C 1 275 ? 138.066 122.664 123.485 1.00 55.08 275 THR C CA 1
ATOM 16339 C C . THR C 1 275 ? 137.900 121.178 123.191 1.00 55.08 275 THR C C 1
ATOM 16340 O O . THR C 1 275 ? 138.516 120.652 122.257 1.00 55.08 275 THR C O 1
ATOM 16351 N N . GLY C 1 276 ? 137.074 120.487 123.973 1.00 52.38 276 GLY C N 1
ATOM 16352 C CA . GLY C 1 276 ? 136.920 119.056 123.825 1.00 52.38 276 GLY C CA 1
ATOM 16353 C C . GLY C 1 276 ? 138.027 118.233 124.441 1.00 52.38 276 GLY C C 1
ATOM 16354 O O . GLY C 1 276 ? 138.123 117.036 124.149 1.00 52.38 276 GLY C O 1
ATOM 16358 N N . ILE C 1 277 ? 138.866 118.834 125.283 1.00 47.72 277 ILE C N 1
ATOM 16359 C CA . ILE C 1 277 ? 139.991 118.155 125.912 1.00 47.72 277 ILE C CA 1
ATOM 16360 C C . ILE C 1 277 ? 139.827 118.238 127.422 1.00 47.72 277 ILE C C 1
ATOM 16361 O O . ILE C 1 277 ? 139.410 119.272 127.955 1.00 47.72 277 ILE C O 1
ATOM 16377 N N . SER C 1 278 ? 140.154 117.146 128.107 1.00 44.94 278 SER C N 1
ATOM 16378 C CA . SER C 1 278 ? 140.091 117.144 129.557 1.00 44.94 278 SER C CA 1
ATOM 16379 C C . SER C 1 278 ? 141.264 117.933 130.139 1.00 44.94 278 SER C C 1
ATOM 16380 O O . SER C 1 278 ? 142.316 118.053 129.506 1.00 44.94 278 SER C O 1
ATOM 16388 N N . PRO C 1 279 ? 141.108 118.481 131.347 1.00 39.30 279 PRO C N 1
ATOM 16389 C CA . PRO C 1 279 ? 142.222 119.222 131.960 1.00 39.30 279 PRO C CA 1
ATOM 16390 C C . PRO C 1 279 ? 143.477 118.389 132.165 1.00 39.30 279 PRO C C 1
ATOM 16391 O O . PRO C 1 279 ? 144.573 118.959 132.244 1.00 39.30 279 PRO C O 1
ATOM 16402 N N . GLN C 1 280 ? 143.354 117.064 132.258 1.00 39.90 280 GLN C N 1
ATOM 16403 C CA . GLN C 1 280 ? 144.512 116.230 132.567 1.00 39.90 280 GLN C CA 1
ATOM 16404 C C . GLN C 1 280 ? 145.585 116.349 131.490 1.00 39.90 280 GLN C C 1
ATOM 16405 O O . GLN C 1 280 ? 146.771 116.511 131.799 1.00 39.90 280 GLN C O 1
ATOM 16419 N N . GLU C 1 281 ? 145.190 116.272 130.218 1.00 39.80 281 GLU C N 1
ATOM 16420 C CA . GLU C 1 281 ? 146.167 116.379 129.139 1.00 39.80 281 GLU C CA 1
ATOM 16421 C C . GLU C 1 281 ? 146.787 117.771 129.095 1.00 39.80 281 GLU C C 1
ATOM 16422 O O . GLU C 1 281 ? 147.998 117.915 128.882 1.00 39.80 281 GLU C O 1
ATOM 16434 N N . ARG C 1 282 ? 145.969 118.806 129.295 1.00 36.11 282 ARG C N 1
ATOM 16435 C CA . ARG C 1 282 ? 146.487 120.169 129.307 1.00 36.11 282 ARG C CA 1
ATOM 16436 C C . ARG C 1 282 ? 147.542 120.336 130.391 1.00 36.11 282 ARG C C 1
ATOM 16437 O O . ARG C 1 282 ? 148.577 120.976 130.171 1.00 36.11 282 ARG C O 1
ATOM 16458 N N . TRP C 1 283 ? 147.294 119.767 131.572 1.00 33.74 283 TRP C N 1
ATOM 16459 C CA . TRP C 1 283 ? 148.295 119.784 132.634 1.00 33.74 283 TRP C CA 1
ATOM 16460 C C . TRP C 1 283 ? 149.534 119.000 132.222 1.00 33.74 283 TRP C C 1
ATOM 16461 O O . TRP C 1 283 ? 150.666 119.443 132.445 1.00 33.74 283 TRP C O 1
ATOM 16482 N N . ALA C 1 284 ? 149.337 117.825 131.620 1.00 35.62 284 ALA C N 1
ATOM 16483 C CA . ALA C 1 284 ? 150.472 117.026 131.174 1.00 35.62 284 ALA C CA 1
ATOM 16484 C C . ALA C 1 284 ? 151.382 117.838 130.265 1.00 35.62 284 ALA C C 1
ATOM 16485 O O . ALA C 1 284 ? 152.611 117.736 130.349 1.00 35.62 284 ALA C O 1
ATOM 16492 N N . GLU C 1 285 ? 150.797 118.652 129.391 1.00 35.29 285 GLU C N 1
ATOM 16493 C CA . GLU C 1 285 ? 151.572 119.558 128.542 1.00 35.29 285 GLU C CA 1
ATOM 16494 C C . GLU C 1 285 ? 151.769 120.918 129.209 1.00 35.29 285 GLU C C 1
ATOM 16495 O O . GLU C 1 285 ? 151.494 121.967 128.629 1.00 35.29 285 GLU C O 1
ATOM 16507 N N . GLU C 1 286 ? 152.273 120.905 130.440 1.00 31.35 286 GLU C N 1
ATOM 16508 C CA . GLU C 1 286 ? 152.458 122.115 131.225 1.00 31.35 286 GLU C CA 1
ATOM 16509 C C . GLU C 1 286 ? 153.860 122.133 131.822 1.00 31.35 286 GLU C C 1
ATOM 16510 O O . GLU C 1 286 ? 154.480 121.087 132.036 1.00 31.35 286 GLU C O 1
ATOM 16522 N N . SER C 1 287 ? 154.354 123.339 132.091 1.00 30.08 287 SER C N 1
ATOM 16523 C CA . SER C 1 287 ? 155.725 123.561 132.553 1.00 30.08 287 SER C CA 1
ATOM 16524 C C . SER C 1 287 ? 155.690 124.219 133.931 1.00 30.08 287 SER C C 1
ATOM 16525 O O . SER C 1 287 ? 155.528 125.436 134.045 1.00 30.08 287 SER C O 1
ATOM 16533 N N . LEU C 1 288 ? 155.845 123.409 134.975 1.00 25.27 288 LEU C N 1
ATOM 16534 C CA . LEU C 1 288 ? 155.976 123.892 136.344 1.00 25.27 288 LEU C CA 1
ATOM 16535 C C . LEU C 1 288 ? 157.409 123.670 136.807 1.00 25.27 288 LEU C C 1
ATOM 16536 O O . LEU C 1 288 ? 157.939 122.560 136.687 1.00 25.27 288 LEU C O 1
ATOM 16552 N N . LYS C 1 289 ? 158.030 124.722 137.333 1.00 22.50 289 LYS C N 1
ATOM 16553 C CA . LYS C 1 289 ? 159.387 124.601 137.838 1.00 22.50 289 LYS C CA 1
ATOM 16554 C C . LYS C 1 289 ? 159.409 123.666 139.048 1.00 22.50 289 LYS C C 1
ATOM 16555 O O . LYS C 1 289 ? 158.422 123.566 139.784 1.00 22.50 289 LYS C O 1
ATOM 16574 N N . PRO C 1 290 ? 160.523 122.963 139.277 1.00 23.93 290 PRO C N 1
ATOM 16575 C CA . PRO C 1 290 ? 160.568 121.984 140.373 1.00 23.93 290 PRO C CA 1
ATOM 16576 C C . PRO C 1 290 ? 160.254 122.583 141.735 1.00 23.93 290 PRO C C 1
ATOM 16577 O O . PRO C 1 290 ? 160.288 123.804 141.917 1.00 23.93 290 PRO C O 1
ATOM 16588 N N . LEU C 1 291 ? 159.945 121.715 142.700 1.00 22.76 291 LEU C N 1
ATOM 16589 C CA . LEU C 1 291 ? 159.644 122.077 144.074 1.00 22.76 291 LEU C CA 1
ATOM 16590 C C . LEU C 1 291 ? 160.822 121.735 144.980 1.00 22.76 291 LEU C C 1
ATOM 16591 O O . LEU C 1 291 ? 161.409 120.655 144.843 1.00 22.76 291 LEU C O 1
ATOM 16607 N N . PRO C 1 292 ? 161.201 122.624 145.902 1.00 23.79 292 PRO C N 1
ATOM 16608 C CA . PRO C 1 292 ? 162.369 122.355 146.747 1.00 23.79 292 PRO C CA 1
ATOM 16609 C C . PRO C 1 292 ? 162.276 121.006 147.446 1.00 23.79 292 PRO C C 1
ATOM 16610 O O . PRO C 1 292 ? 161.196 120.449 147.651 1.00 23.79 292 PRO C O 1
ATOM 16621 N N . LEU C 1 293 ? 163.447 120.483 147.814 1.00 29.11 293 LEU C N 1
ATOM 16622 C CA . LEU C 1 293 ? 163.505 119.171 148.451 1.00 29.11 293 LEU C CA 1
ATOM 16623 C C . LEU C 1 293 ? 162.724 119.160 149.759 1.00 29.11 293 LEU C C 1
ATOM 16624 O O . LEU C 1 293 ? 161.995 118.203 150.047 1.00 29.11 293 LEU C O 1
ATOM 16640 N N . LYS C 1 294 ? 162.864 120.209 150.561 1.00 30.33 294 LYS C N 1
ATOM 16641 C CA . LYS C 1 294 ? 162.167 120.339 151.831 1.00 30.33 294 LYS C CA 1
ATOM 16642 C C . LYS C 1 294 ? 161.056 121.374 151.711 1.00 30.33 294 LYS C C 1
ATOM 16643 O O . LYS C 1 294 ? 160.946 122.097 150.717 1.00 30.33 294 LYS C O 1
ATOM 16662 N N . ASP C 1 295 ? 160.227 121.437 152.748 1.00 24.87 295 ASP C N 1
ATOM 16663 C CA . ASP C 1 295 ? 159.064 122.310 152.776 1.00 24.87 295 ASP C CA 1
ATOM 16664 C C . ASP C 1 295 ? 159.278 123.451 153.762 1.00 24.87 295 ASP C C 1
ATOM 16665 O O . ASP C 1 295 ? 160.007 123.317 154.749 1.00 24.87 295 ASP C O 1
ATOM 16674 N N . TYR C 1 296 ? 158.630 124.578 153.481 1.00 23.92 296 TYR C N 1
ATOM 16675 C CA . TYR C 1 296 ? 158.705 125.732 154.363 1.00 23.92 296 TYR C CA 1
ATOM 16676 C C . TYR C 1 296 ? 158.008 125.450 155.687 1.00 23.92 296 TYR C C 1
ATOM 16677 O O . TYR C 1 296 ? 157.067 124.656 155.768 1.00 23.92 296 TYR C O 1
ATOM 16695 N N . ASP C 1 297 ? 158.486 126.116 156.735 1.00 25.97 297 ASP C N 1
ATOM 16696 C CA . ASP C 1 297 ? 157.907 125.996 158.071 1.00 25.97 297 ASP C CA 1
ATOM 16697 C C . ASP C 1 297 ? 156.820 127.054 158.205 1.00 25.97 297 ASP C C 1
ATOM 16698 O O . ASP C 1 297 ? 157.103 128.219 158.494 1.00 25.97 297 ASP C O 1
ATOM 16707 N N . THR C 1 298 ? 155.568 126.646 158.002 1.00 25.32 298 THR C N 1
ATOM 16708 C CA . THR C 1 298 ? 154.423 127.542 158.095 1.00 25.32 298 THR C CA 1
ATOM 16709 C C . THR C 1 298 ? 153.817 127.548 159.492 1.00 25.32 298 THR C C 1
ATOM 16710 O O . THR C 1 298 ? 152.622 127.814 159.654 1.00 25.32 298 THR C O 1
ATOM 16721 N N . SER C 1 299 ? 154.625 127.259 160.507 1.00 27.20 299 SER C N 1
ATOM 16722 C CA . SER C 1 299 ? 154.159 127.270 161.885 1.00 27.20 299 SER C CA 1
ATOM 16723 C C . SER C 1 299 ? 153.837 128.701 162.291 1.00 27.20 299 SER C C 1
ATOM 16724 O O . SER C 1 299 ? 154.618 129.618 162.015 1.00 27.20 299 SER C O 1
ATOM 16732 N N . TYR C 1 300 ? 152.686 128.898 162.929 1.00 26.29 300 TYR C N 1
ATOM 16733 C CA . TYR C 1 300 ? 152.345 130.201 163.481 1.00 26.29 300 TYR C CA 1
ATOM 16734 C C . TYR C 1 300 ? 153.515 130.743 164.284 1.00 26.29 300 TYR C C 1
ATOM 16735 O O . TYR C 1 300 ? 153.987 130.092 165.224 1.00 26.29 300 TYR C O 1
ATOM 16753 N N . LEU C 1 301 ? 153.992 131.926 163.887 1.00 22.93 301 LEU C N 1
ATOM 16754 C CA . LEU C 1 301 ? 155.102 132.613 164.540 1.00 22.93 301 LEU C CA 1
ATOM 16755 C C . LEU C 1 301 ? 154.517 133.635 165.505 1.00 22.93 301 LEU C C 1
ATOM 16756 O O . LEU C 1 301 ? 153.868 134.597 165.081 1.00 22.93 301 LEU C O 1
ATOM 16772 N N . SER C 1 302 ? 154.748 133.431 166.797 1.00 18.88 302 SER C N 1
ATOM 16773 C CA . SER C 1 302 ? 154.175 134.277 167.835 1.00 18.88 302 SER C CA 1
ATOM 16774 C C . SER C 1 302 ? 155.207 134.493 168.928 1.00 18.88 302 SER C C 1
ATOM 16775 O O . SER C 1 302 ? 155.687 133.527 169.529 1.00 18.88 302 SER C O 1
ATOM 16783 N N . TYR C 1 303 ? 155.549 135.750 169.187 1.00 18.78 303 TYR C N 1
ATOM 16784 C CA . TYR C 1 303 ? 156.412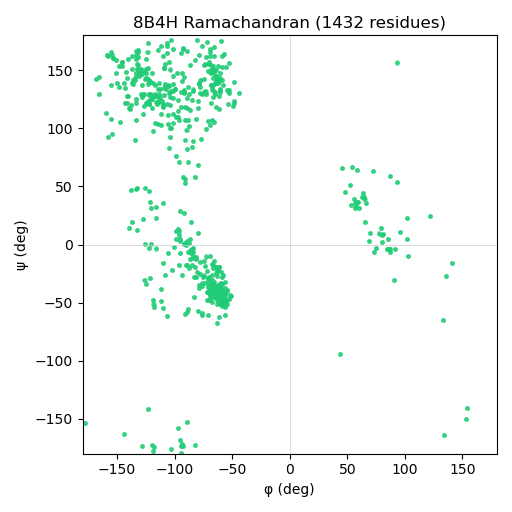 136.073 170.312 1.00 18.78 303 TYR C CA 1
ATOM 16785 C C . TYR C 1 303 ? 155.584 136.187 171.584 1.00 18.78 303 TYR C C 1
ATOM 16786 O O . TYR C 1 303 ? 154.531 136.829 171.603 1.00 18.78 303 TYR C O 1
ATOM 16804 N N . ARG C 1 304 ? 156.069 135.553 172.649 1.00 16.31 304 ARG C N 1
ATOM 16805 C CA . ARG C 1 304 ? 155.341 135.478 173.912 1.00 16.31 304 ARG C CA 1
ATOM 16806 C C . ARG C 1 304 ? 156.307 135.807 175.040 1.00 16.31 304 ARG C C 1
ATOM 16807 O O . ARG C 1 304 ? 157.373 135.192 175.145 1.00 16.31 304 ARG C O 1
ATOM 16828 N N . LYS C 1 305 ? 155.945 136.794 175.856 1.00 17.35 305 LYS C N 1
ATOM 16829 C CA . LYS C 1 305 ? 156.704 137.089 177.062 1.00 17.35 305 LYS C CA 1
ATOM 16830 C C . LYS C 1 305 ? 156.430 136.025 178.115 1.00 17.35 305 LYS C C 1
ATOM 16831 O O . LYS C 1 305 ? 155.274 135.697 178.397 1.00 17.35 305 LYS C O 1
ATOM 16850 N N . VAL C 1 306 ? 157.497 135.493 178.697 1.00 14.84 306 VAL C N 1
ATOM 16851 C CA . VAL C 1 306 ? 157.390 134.499 179.757 1.00 14.84 306 VAL C CA 1
ATOM 16852 C C . VAL C 1 306 ? 157.444 135.224 181.094 1.00 14.84 306 VAL C C 1
ATOM 16853 O O . VAL C 1 306 ? 158.442 135.877 181.417 1.00 14.84 306 VAL C O 1
ATOM 16866 N N . HIS C 1 307 ? 156.371 135.110 181.870 1.00 19.30 307 HIS C N 1
ATOM 16867 C CA . HIS C 1 307 ? 156.335 135.722 183.186 1.00 19.30 307 HIS C CA 1
ATOM 16868 C C . HIS C 1 307 ? 157.475 135.184 184.045 1.00 19.30 307 HIS C C 1
ATOM 16869 O O . HIS C 1 307 ? 158.065 134.138 183.762 1.00 19.30 307 HIS C O 1
ATOM 16883 N N . TRP C 1 308 ? 157.781 135.918 185.114 1.00 19.47 308 TRP C N 1
ATOM 16884 C CA . TRP C 1 308 ? 158.919 135.574 185.955 1.00 19.47 308 TRP C CA 1
ATOM 16885 C C . TRP C 1 308 ? 158.706 134.287 186.738 1.00 19.47 308 TRP C C 1
ATOM 16886 O O . TRP C 1 308 ? 159.660 133.787 187.343 1.00 19.47 308 TRP C O 1
ATOM 16907 N N . ASP C 1 309 ? 157.493 133.744 186.743 1.00 18.26 309 ASP C N 1
ATOM 16908 C CA . ASP C 1 309 ? 157.235 132.423 187.297 1.00 18.26 309 ASP C CA 1
ATOM 16909 C C . ASP C 1 309 ? 157.352 131.323 186.251 1.00 18.26 309 ASP C C 1
ATOM 16910 O O . ASP C 1 309 ? 157.128 130.152 186.576 1.00 18.26 309 ASP C O 1
ATOM 16919 N N . GLY C 1 310 ? 157.696 131.670 185.013 1.00 13.56 310 GLY C N 1
ATOM 16920 C CA . GLY C 1 310 ? 157.819 130.706 183.942 1.00 13.56 310 GLY C CA 1
ATOM 16921 C C . GLY C 1 310 ? 156.534 130.408 183.205 1.00 13.56 310 GLY C C 1
ATOM 16922 O O . GLY C 1 310 ? 156.565 129.657 182.222 1.00 13.56 310 GLY C O 1
ATOM 16926 N N . SER C 1 311 ? 155.411 130.973 183.639 1.00 11.09 311 SER C N 1
ATOM 16927 C CA . SER C 1 311 ? 154.106 130.675 183.053 1.00 11.09 311 SER C CA 1
ATOM 16928 C C . SER C 1 311 ? 153.862 131.626 181.890 1.00 11.09 311 SER C C 1
ATOM 16929 O O . SER C 1 311 ? 153.597 132.814 182.088 1.00 11.09 311 SER C O 1
ATOM 16937 N N . PHE C 1 312 ? 153.951 131.104 180.670 1.00 17.73 312 PHE C N 1
ATOM 16938 C CA . PHE C 1 312 ? 153.614 131.861 179.473 1.00 17.73 312 PHE C CA 1
ATOM 16939 C C . PHE C 1 312 ? 152.440 131.193 178.773 1.00 17.73 312 PHE C C 1
ATOM 16940 O O . PHE C 1 312 ? 152.382 129.964 178.671 1.00 17.73 312 PHE C O 1
ATOM 16957 N N . SER C 1 313 ? 151.500 132.007 178.306 1.00 23.75 313 SER C N 1
ATOM 16958 C CA . SER C 1 313 ? 150.224 131.527 177.800 1.00 23.75 313 SER C CA 1
ATOM 16959 C C . SER C 1 313 ? 150.161 131.664 176.286 1.00 23.75 313 SER C C 1
ATOM 16960 O O . SER C 1 313 ? 150.597 132.671 175.721 1.00 23.75 313 SER C O 1
ATOM 16968 N N . TYR C 1 314 ? 149.616 130.637 175.640 1.00 21.65 314 TYR C N 1
ATOM 16969 C CA . TYR C 1 314 ? 149.428 130.614 174.197 1.00 21.65 314 TYR C CA 1
ATOM 16970 C C . TYR C 1 314 ? 148.073 129.996 173.895 1.00 21.65 314 TYR C C 1
ATOM 16971 O O . TYR C 1 314 ? 147.833 128.830 174.225 1.00 21.65 314 TYR C O 1
ATOM 16989 N N . LYS C 1 315 ? 147.189 130.784 173.286 1.00 22.60 315 LYS C N 1
ATOM 16990 C CA . LYS C 1 315 ? 145.855 130.336 172.894 1.00 22.60 315 LYS C CA 1
ATOM 16991 C C . LYS C 1 315 ? 145.158 129.605 174.039 1.00 22.60 315 LYS C C 1
ATOM 16992 O O . LYS C 1 315 ? 144.556 128.544 173.864 1.00 22.60 315 LYS C O 1
ATOM 17011 N N . GLY C 1 316 ? 145.245 130.192 175.231 1.00 16.90 316 GLY C N 1
ATOM 17012 C CA . GLY C 1 316 ? 144.551 129.682 176.393 1.00 16.90 316 GLY C CA 1
ATOM 17013 C C . GLY C 1 316 ? 145.271 128.595 177.159 1.00 16.90 316 GLY C C 1
ATOM 17014 O O . GLY C 1 316 ? 144.770 128.169 178.207 1.00 16.90 316 GLY C O 1
ATOM 17018 N N . GLU C 1 317 ? 146.423 128.132 176.681 1.00 19.22 317 GLU C N 1
ATOM 17019 C CA . GLU C 1 317 ? 147.190 127.086 177.345 1.00 19.22 317 GLU C CA 1
ATOM 17020 C C . GLU C 1 317 ? 148.417 127.717 177.989 1.00 19.22 317 GLU C C 1
ATOM 17021 O O . GLU C 1 317 ? 149.233 128.332 177.299 1.00 19.22 317 GLU C O 1
ATOM 17033 N N . GLN C 1 318 ? 148.541 127.566 179.304 1.00 18.29 318 GLN C N 1
ATOM 17034 C CA . GLN C 1 318 ? 149.627 128.173 180.067 1.00 18.29 318 GLN C CA 1
ATOM 17035 C C . GLN C 1 318 ? 150.708 127.125 180.306 1.00 18.29 318 GLN C C 1
ATOM 17036 O O . GLN C 1 318 ? 150.510 126.186 181.084 1.00 18.29 318 GLN C O 1
ATOM 17050 N N . TRP C 1 319 ? 151.849 127.287 179.642 1.00 20.57 319 TRP C N 1
ATOM 17051 C CA . TRP C 1 319 ? 152.979 126.386 179.799 1.00 20.57 319 TRP C CA 1
ATOM 17052 C C . TRP C 1 319 ? 153.990 126.968 180.780 1.00 20.57 319 TRP C C 1
ATOM 17053 O O . TRP C 1 319 ? 154.171 128.186 180.871 1.00 20.57 319 TRP C O 1
ATOM 17074 N N . LEU C 1 320 ? 154.659 126.075 181.503 1.00 20.10 320 LEU C N 1
ATOM 17075 C CA . LEU C 1 320 ? 155.677 126.436 182.479 1.00 20.10 320 LEU C CA 1
ATOM 17076 C C . LEU C 1 320 ? 157.046 126.029 181.952 1.00 20.10 320 LEU C C 1
ATOM 17077 O O . LEU C 1 320 ? 157.211 124.919 181.435 1.00 20.10 320 LEU C O 1
ATOM 17093 N N . LEU C 1 321 ? 158.018 126.924 182.084 1.00 21.67 321 LEU C N 1
ATOM 17094 C CA . LEU C 1 321 ? 159.392 126.682 181.666 1.00 21.67 321 LEU C CA 1
ATOM 17095 C C . LEU C 1 321 ? 160.316 126.778 182.877 1.00 21.67 321 LEU C C 1
ATOM 17096 O O . LEU C 1 321 ? 159.875 126.984 184.011 1.00 21.67 321 LEU C O 1
ATOM 17112 N N . SER C 1 322 ? 161.611 126.627 182.625 1.00 24.43 322 SER C N 1
ATOM 17113 C CA . SER C 1 322 ? 162.611 126.674 183.679 1.00 24.43 322 SER C CA 1
ATOM 17114 C C . SER C 1 322 ? 163.100 128.105 183.893 1.00 24.43 322 SER C C 1
ATOM 17115 O O . SER C 1 322 ? 162.864 129.003 183.083 1.00 24.43 322 SER C O 1
ATOM 17123 N N . ALA C 1 323 ? 163.801 128.306 185.012 1.00 25.93 323 ALA C N 1
ATOM 17124 C CA . ALA C 1 323 ? 164.279 129.637 185.368 1.00 25.93 323 ALA C CA 1
ATOM 17125 C C . ALA C 1 323 ? 165.285 130.181 184.366 1.00 25.93 323 ALA C C 1
ATOM 17126 O O . ALA C 1 323 ? 165.511 131.396 184.330 1.00 25.93 323 ALA C O 1
ATOM 17133 N N . GLU C 1 324 ? 165.895 129.316 183.555 1.00 29.86 324 GLU C N 1
ATOM 17134 C CA . GLU C 1 324 ? 166.912 129.780 182.619 1.00 29.86 324 GLU C CA 1
ATOM 17135 C C . GLU C 1 324 ? 166.334 130.785 181.631 1.00 29.86 324 GLU C C 1
ATOM 17136 O O . GLU C 1 324 ? 167.018 131.735 181.230 1.00 29.86 324 GLU C O 1
ATOM 17148 N N . TYR C 1 325 ? 165.076 130.595 181.228 1.00 28.25 325 TYR C N 1
ATOM 17149 C CA . TYR C 1 325 ? 164.440 131.440 180.223 1.00 28.25 325 TYR C CA 1
ATOM 17150 C C . TYR C 1 325 ? 163.252 132.212 180.787 1.00 28.25 325 TYR C C 1
ATOM 17151 O O . TYR C 1 325 ? 162.367 132.621 180.028 1.00 28.25 325 TYR C O 1
ATOM 17169 N N . ALA C 1 326 ? 163.212 132.421 182.100 1.00 21.85 326 ALA C N 1
ATOM 17170 C CA . ALA C 1 326 ? 162.134 133.182 182.713 1.00 21.85 326 ALA C CA 1
ATOM 17171 C C . ALA C 1 326 ? 162.357 134.676 182.524 1.00 21.85 326 ALA C C 1
ATOM 17172 O O . ALA C 1 326 ? 163.481 135.172 182.641 1.00 21.85 326 ALA C O 1
ATOM 17179 N N . GLY C 1 327 ? 161.274 135.393 182.232 1.00 18.43 327 GLY C N 1
ATOM 17180 C CA . GLY C 1 327 ? 161.325 136.825 182.040 1.00 18.43 327 GLY C CA 1
ATOM 17181 C C . GLY C 1 327 ? 161.662 137.268 180.634 1.00 18.43 327 GLY C C 1
ATOM 17182 O O . GLY C 1 327 ? 161.615 138.473 180.356 1.00 18.43 327 GLY C O 1
ATOM 17186 N N . LYS C 1 328 ? 162.000 136.343 179.744 1.00 21.15 328 LYS C N 1
ATOM 17187 C CA . LYS C 1 328 ? 162.355 136.665 178.372 1.00 21.15 328 LYS C CA 1
ATOM 17188 C C . LYS C 1 328 ? 161.181 136.386 177.440 1.00 21.15 328 LYS C C 1
ATOM 17189 O O . LYS C 1 328 ? 160.189 135.756 177.812 1.00 21.15 328 LYS C O 1
ATOM 17208 N N . GLU C 1 329 ? 161.310 136.868 176.208 1.00 18.97 329 GLU C N 1
ATOM 17209 C CA . GLU C 1 329 ? 160.314 136.647 175.169 1.00 18.97 329 GLU C CA 1
ATOM 17210 C C . GLU C 1 329 ? 160.821 135.570 174.221 1.00 18.97 329 GLU C C 1
ATOM 17211 O O . GLU C 1 329 ? 161.973 135.619 173.779 1.00 18.97 329 GLU C O 1
ATOM 17223 N N . ILE C 1 330 ? 159.964 134.598 173.920 1.00 21.04 330 ILE C N 1
ATOM 17224 C CA . ILE C 1 330 ? 160.345 133.453 173.104 1.00 21.04 330 ILE C CA 1
ATOM 17225 C C . ILE C 1 330 ? 159.399 133.340 171.918 1.00 21.04 330 ILE C C 1
ATOM 17226 O O . ILE C 1 330 ? 158.231 133.736 171.987 1.00 21.04 330 ILE C O 1
ATOM 17242 N N . LEU C 1 331 ? 159.915 132.789 170.822 1.00 22.01 331 LEU C N 1
ATOM 17243 C CA . LEU C 1 331 ? 159.127 132.554 169.621 1.00 22.01 331 LEU C CA 1
ATOM 17244 C C . LEU C 1 331 ? 158.524 131.157 169.697 1.00 22.01 331 LEU C C 1
ATOM 17245 O O . LEU C 1 331 ? 159.254 130.161 169.751 1.00 22.01 331 LEU C O 1
ATOM 17261 N N . VAL C 1 332 ? 157.198 131.086 169.709 1.00 20.92 332 VAL C N 1
ATOM 17262 C CA . VAL C 1 332 ? 156.470 129.836 169.864 1.00 20.92 332 VAL C CA 1
ATOM 17263 C C . VAL C 1 332 ? 155.933 129.466 168.486 1.00 20.92 332 VAL C C 1
ATOM 17264 O O . VAL C 1 332 ? 154.842 129.892 168.098 1.00 20.92 332 VAL C O 1
ATOM 17277 N N . LYS C 1 333 ? 156.697 128.673 167.740 1.00 24.05 333 LYS C N 1
ATOM 17278 C CA . LYS C 1 333 ? 156.265 128.227 166.423 1.00 24.05 333 LYS C CA 1
ATOM 17279 C C . LYS C 1 333 ? 155.296 127.065 166.589 1.00 24.05 333 LYS C C 1
ATOM 17280 O O . LYS C 1 333 ? 155.664 126.013 167.125 1.00 24.05 333 LYS C O 1
ATOM 17299 N N . GLU C 1 334 ? 154.057 127.252 166.142 1.00 26.21 334 GLU C N 1
ATOM 17300 C CA . GLU C 1 334 ? 153.034 126.213 166.247 1.00 26.21 334 GLU C CA 1
ATOM 17301 C C . GLU C 1 334 ? 152.798 125.601 164.872 1.00 26.21 334 GLU C C 1
ATOM 17302 O O . GLU C 1 334 ? 152.243 126.255 163.984 1.00 26.21 334 GLU C O 1
ATOM 17314 N N . ARG C 1 335 ? 153.191 124.342 164.706 1.00 29.10 335 ARG C N 1
ATOM 17315 C CA . ARG C 1 335 ? 152.882 123.628 163.477 1.00 29.10 335 ARG C CA 1
ATOM 17316 C C . ARG C 1 335 ? 151.379 123.393 163.368 1.00 29.10 335 ARG C C 1
ATOM 17317 O O . ARG C 1 335 ? 150.675 123.244 164.370 1.00 29.10 335 ARG C O 1
ATOM 17338 N N . LEU C 1 336 ? 150.888 123.366 162.126 1.00 28.70 336 LEU C N 1
ATOM 17339 C CA . LEU C 1 336 ? 149.455 123.206 161.906 1.00 28.70 336 LEU C CA 1
ATOM 17340 C C . LEU C 1 336 ? 148.933 121.911 162.513 1.00 28.70 336 LEU C C 1
ATOM 17341 O O . LEU C 1 336 ? 147.758 121.834 162.890 1.00 28.70 336 LEU C O 1
ATOM 17357 N N . ASN C 1 337 ? 149.782 120.887 162.617 1.00 31.56 337 ASN C N 1
ATOM 17358 C CA . ASN C 1 337 ? 149.351 119.639 163.237 1.00 31.56 337 ASN C CA 1
ATOM 17359 C C . ASN C 1 337 ? 148.960 119.859 164.693 1.00 31.56 337 ASN C C 1
ATOM 17360 O O . ASN C 1 337 ? 147.966 119.298 165.168 1.00 31.56 337 ASN C O 1
ATOM 17371 N N . GLY C 1 338 ? 149.728 120.672 165.414 1.00 31.69 338 GLY C N 1
ATOM 17372 C CA . GLY C 1 338 ? 149.430 120.971 166.800 1.00 31.69 338 GLY C CA 1
ATOM 17373 C C . GLY C 1 338 ? 150.670 121.048 167.667 1.00 31.69 338 GLY C C 1
ATOM 17374 O O . GLY C 1 338 ? 150.621 121.567 168.786 1.00 31.69 338 GLY C O 1
ATOM 17378 N N . ASP C 1 339 ? 151.788 120.534 167.161 1.00 31.83 339 ASP C N 1
ATOM 17379 C CA . ASP C 1 339 ? 153.028 120.555 167.923 1.00 31.83 339 ASP C CA 1
ATOM 17380 C C . ASP C 1 339 ? 153.517 121.985 168.108 1.00 31.83 339 ASP C C 1
ATOM 17381 O O . ASP C 1 339 ? 153.388 122.827 167.215 1.00 31.83 339 ASP C O 1
ATOM 17390 N N . ILE C 1 340 ? 154.086 122.254 169.281 1.00 27.16 340 ILE C N 1
ATOM 17391 C CA . ILE C 1 340 ? 154.587 123.573 169.646 1.00 27.16 340 ILE C CA 1
ATOM 17392 C C . ILE C 1 340 ? 156.090 123.468 169.855 1.00 27.16 340 ILE C C 1
ATOM 17393 O O . ILE C 1 340 ? 156.559 122.586 170.583 1.00 27.16 340 ILE C O 1
ATOM 17409 N N . ARG C 1 341 ? 156.842 124.366 169.219 1.00 26.14 341 ARG C N 1
ATOM 17410 C CA . ARG C 1 341 ? 158.292 124.418 169.348 1.00 26.14 341 ARG C CA 1
ATOM 17411 C C . ARG C 1 341 ? 158.687 125.804 169.837 1.00 26.14 341 ARG C C 1
ATOM 17412 O O . ARG C 1 341 ? 158.355 126.809 169.201 1.00 26.14 341 ARG C O 1
ATOM 17433 N N . LEU C 1 342 ? 159.399 125.854 170.957 1.00 23.13 342 LEU C N 1
ATOM 17434 C CA . LEU C 1 342 ? 159.797 127.108 171.580 1.00 23.13 342 LEU C CA 1
ATOM 17435 C C . LEU C 1 342 ? 161.252 127.406 171.248 1.00 23.13 342 LEU C C 1
ATOM 17436 O O . LEU C 1 342 ? 162.131 126.570 171.483 1.00 23.13 342 LEU C O 1
ATOM 17452 N N . TYR C 1 343 ? 161.502 128.593 170.701 1.00 25.49 343 TYR C N 1
ATOM 17453 C CA . TYR C 1 343 ? 162.845 129.045 170.364 1.00 25.49 343 TYR C CA 1
ATOM 17454 C C . TYR C 1 343 ? 163.146 130.307 171.157 1.00 25.49 343 TYR C C 1
ATOM 17455 O O . TYR C 1 343 ? 162.384 131.279 171.099 1.00 25.49 343 TYR C O 1
ATOM 17473 N N . PHE C 1 344 ? 164.248 130.289 171.897 1.00 27.38 344 PHE C N 1
ATOM 17474 C CA . PHE C 1 344 ? 164.680 131.420 172.712 1.00 27.38 344 PHE C CA 1
ATOM 17475 C C . PHE C 1 344 ? 165.962 131.979 172.105 1.00 27.38 344 PHE C C 1
ATOM 17476 O O . PHE C 1 344 ? 167.042 131.407 172.276 1.00 27.38 344 PHE C O 1
ATOM 17493 N N . ARG C 1 345 ? 165.837 133.101 171.398 1.00 29.07 345 ARG C N 1
ATOM 17494 C CA . ARG C 1 345 ? 166.985 133.770 170.790 1.00 29.07 345 ARG C CA 1
ATOM 17495 C C . ARG C 1 345 ? 167.749 132.816 169.873 1.00 29.07 345 ARG C C 1
ATOM 17496 O O . ARG C 1 345 ? 168.980 132.820 169.826 1.00 29.07 345 ARG C O 1
ATOM 17517 N N . GLY C 1 346 ? 167.008 131.987 169.139 1.00 29.45 346 GLY C N 1
ATOM 17518 C CA . GLY C 1 346 ? 167.579 131.031 168.219 1.00 29.45 346 GLY C CA 1
ATOM 17519 C C . GLY C 1 346 ? 167.869 129.672 168.825 1.00 29.45 346 GLY C C 1
ATOM 17520 O O . GLY C 1 346 ? 167.805 128.661 168.117 1.00 29.45 346 GLY C O 1
ATOM 17524 N N . GLU C 1 347 ? 168.186 129.622 170.117 1.00 31.56 347 GLU C N 1
ATOM 17525 C CA . GLU C 1 347 ? 168.495 128.365 170.790 1.00 31.56 347 GLU C CA 1
ATOM 17526 C C . GLU C 1 347 ? 167.192 127.670 171.165 1.00 31.56 347 GLU C C 1
ATOM 17527 O O . GLU C 1 347 ? 166.490 128.104 172.084 1.00 31.56 347 GLU C O 1
ATOM 17539 N N . GLU C 1 348 ? 166.871 126.589 170.459 1.00 28.02 348 GLU C N 1
ATOM 17540 C CA . GLU C 1 348 ? 165.646 125.855 170.741 1.00 28.02 348 GLU C CA 1
ATOM 17541 C C . GLU C 1 348 ? 165.692 125.263 172.144 1.00 28.02 348 GLU C C 1
ATOM 17542 O O . GLU C 1 348 ? 166.742 124.823 172.619 1.00 28.02 348 GLU C O 1
ATOM 17554 N N . ILE C 1 349 ? 164.540 125.256 172.804 1.00 27.17 349 ILE C N 1
ATOM 17555 C CA . ILE C 1 349 ? 164.411 124.717 174.147 1.00 27.17 349 ILE C CA 1
ATOM 17556 C C . ILE C 1 349 ? 163.710 123.368 174.060 1.00 27.17 349 ILE C C 1
ATOM 17557 O O . ILE C 1 349 ? 163.000 123.064 173.097 1.00 27.17 349 ILE C O 1
ATOM 17573 N N . SER C 1 350 ? 163.918 122.539 175.082 1.00 29.41 350 SER C N 1
ATOM 17574 C CA . SER C 1 350 ? 163.326 121.209 175.113 1.00 29.41 350 SER C CA 1
ATOM 17575 C C . SER C 1 350 ? 161.822 121.285 174.895 1.00 29.41 350 SER C C 1
ATOM 17576 O O . SER C 1 350 ? 161.131 122.103 175.509 1.00 29.41 350 SER C O 1
ATOM 17584 N N . HIS C 1 351 ? 161.319 120.423 174.015 1.00 31.48 351 HIS C N 1
ATOM 17585 C CA . HIS C 1 351 ? 159.896 120.398 173.694 1.00 31.48 351 HIS C CA 1
ATOM 17586 C C . HIS C 1 351 ? 159.118 119.916 174.911 1.00 31.48 351 HIS C C 1
ATOM 17587 O O . HIS C 1 351 ? 159.153 118.729 175.251 1.00 31.48 351 HIS C O 1
ATOM 17601 N N . VAL C 1 352 ? 158.414 120.835 175.568 1.00 29.22 352 VAL C N 1
ATOM 17602 C CA . VAL C 1 352 ? 157.637 120.510 176.759 1.00 29.22 352 VAL C CA 1
ATOM 17603 C C . VAL C 1 352 ? 156.453 119.642 176.356 1.00 29.22 352 VAL C C 1
ATOM 17604 O O . VAL C 1 352 ? 156.157 119.490 175.165 1.00 29.22 352 VAL C O 1
ATOM 17617 N N . ASP C 1 353 ? 155.775 119.063 177.345 1.00 32.18 353 ASP C N 1
ATOM 17618 C CA . ASP C 1 353 ? 154.657 118.171 177.070 1.00 32.18 353 ASP C CA 1
ATOM 17619 C C . ASP C 1 353 ? 153.631 118.864 176.184 1.00 32.18 353 ASP C C 1
ATOM 17620 O O . ASP C 1 353 ? 153.247 120.010 176.434 1.00 32.18 353 ASP C O 1
ATOM 17629 N N . GLN C 1 354 ? 153.190 118.160 175.146 1.00 35.21 354 GLN C N 1
ATOM 17630 C CA . GLN C 1 354 ? 152.247 118.692 174.171 1.00 35.21 354 GLN C CA 1
ATOM 17631 C C . GLN C 1 354 ? 151.138 117.682 173.910 1.00 35.21 354 GLN C C 1
ATOM 17632 O O . GLN C 1 354 ? 150.809 117.363 172.764 1.00 35.21 354 GLN C O 1
ATOM 17646 N N . GLN C 1 355 ? 150.560 117.139 174.979 1.00 49.79 355 GLN C N 1
ATOM 17647 C CA . GLN C 1 355 ? 149.395 116.280 174.829 1.00 49.79 355 GLN C CA 1
ATOM 17648 C C . GLN C 1 355 ? 148.218 117.105 174.326 1.00 49.79 355 GLN C C 1
ATOM 17649 O O . GLN C 1 355 ? 147.934 118.186 174.850 1.00 49.79 355 GLN C O 1
ATOM 17663 N N . LYS C 1 356 ? 147.529 116.592 173.306 1.00 48.16 356 LYS C N 1
ATOM 17664 C CA . LYS C 1 356 ? 146.454 117.335 172.650 1.00 48.16 356 LYS C CA 1
ATOM 17665 C C . LYS C 1 356 ? 145.149 117.205 173.441 1.00 48.16 356 LYS C C 1
ATOM 17666 O O . LYS C 1 356 ? 144.116 116.753 172.947 1.00 48.16 356 LYS C O 1
ATOM 17685 N N . LYS C 1 357 ? 145.222 117.621 174.703 1.00 46.72 357 LYS C N 1
ATOM 17686 C CA . LYS C 1 357 ? 144.053 117.682 175.576 1.00 46.72 357 LYS C CA 1
ATOM 17687 C C . LYS C 1 357 ? 144.257 118.859 176.518 1.00 46.72 357 LYS C C 1
ATOM 17688 O O . LYS C 1 357 ? 145.068 118.774 177.445 1.00 46.72 357 LYS C O 1
ATOM 17707 N N . VAL C 1 358 ? 143.533 119.950 176.277 1.00 35.95 358 VAL C N 1
ATOM 17708 C CA . VAL C 1 358 ? 143.671 121.158 177.084 1.00 35.95 358 VAL C CA 1
ATOM 17709 C C . VAL C 1 358 ? 143.480 120.793 178.549 1.00 35.95 358 VAL C C 1
ATOM 17710 O O . VAL C 1 358 ? 142.429 120.272 178.941 1.00 35.95 358 VAL C O 1
ATOM 17723 N N . ILE C 1 359 ? 144.494 121.066 179.365 1.00 26.56 359 ILE C N 1
ATOM 17724 C CA . ILE C 1 359 ? 144.503 120.684 180.770 1.00 26.56 359 ILE C CA 1
ATOM 17725 C C . ILE C 1 359 ? 144.711 121.931 181.616 1.00 26.56 359 ILE C C 1
ATOM 17726 O O . ILE C 1 359 ? 145.333 122.906 181.182 1.00 26.56 359 ILE C O 1
ATOM 17742 N N . SER C 1 360 ? 144.183 121.892 182.837 1.00 21.08 360 SER C N 1
ATOM 17743 C CA . SER C 1 360 ? 144.242 123.051 183.715 1.00 21.08 360 SER C CA 1
ATOM 17744 C C . SER C 1 360 ? 145.682 123.353 184.115 1.00 21.08 360 SER C C 1
ATOM 17745 O O . SER C 1 360 ? 146.544 122.471 184.149 1.00 21.08 360 SER C O 1
ATOM 17753 N N . PHE C 1 361 ? 145.935 124.628 184.422 1.00 20.39 361 PHE C N 1
ATOM 17754 C CA . PHE C 1 361 ? 147.288 125.064 184.751 1.00 20.39 361 PHE C CA 1
ATOM 17755 C C . PHE C 1 361 ? 147.787 124.439 186.048 1.00 20.39 361 PHE C C 1
ATOM 17756 O O . PHE C 1 361 ? 148.990 124.198 186.192 1.00 20.39 361 PHE C O 1
ATOM 17773 N N . ALA C 1 362 ? 146.890 124.179 187.003 1.00 15.94 362 ALA C N 1
ATOM 17774 C CA . ALA C 1 362 ? 147.308 123.531 188.242 1.00 15.94 362 ALA C CA 1
ATOM 17775 C C . ALA C 1 362 ? 147.879 122.146 187.976 1.00 15.94 362 ALA C C 1
ATOM 17776 O O . ALA C 1 362 ? 148.804 121.708 188.672 1.00 15.94 362 ALA C O 1
ATOM 17783 N N . GLU C 1 363 ? 147.347 121.443 186.976 1.00 20.07 363 GLU C N 1
ATOM 17784 C CA . GLU C 1 363 ? 147.901 120.143 186.619 1.00 20.07 363 GLU C CA 1
ATOM 17785 C C . GLU C 1 363 ? 149.340 120.277 186.140 1.00 20.07 363 GLU C C 1
ATOM 17786 O O . GLU C 1 363 ? 150.196 119.457 186.489 1.00 20.07 363 GLU C O 1
ATOM 17798 N N . LYS C 1 364 ? 149.630 121.307 185.342 1.00 19.54 364 LYS C N 1
ATOM 17799 C CA . LYS C 1 364 ? 151.002 121.529 184.897 1.00 19.54 364 LYS C CA 1
ATOM 17800 C C . LYS C 1 364 ? 151.898 121.951 186.056 1.00 19.54 364 LYS C C 1
ATOM 17801 O O . LYS C 1 364 ? 153.075 121.572 186.107 1.00 19.54 364 LYS C O 1
ATOM 17820 N N . ILE C 1 365 ? 151.365 122.740 186.992 1.00 21.65 365 ILE C N 1
ATOM 17821 C CA . ILE C 1 365 ? 152.123 123.065 188.198 1.00 21.65 365 ILE C CA 1
ATOM 17822 C C . ILE C 1 365 ? 152.524 121.786 188.921 1.00 21.65 365 ILE C C 1
ATOM 17823 O O . ILE C 1 365 ? 153.685 121.606 189.302 1.00 21.65 365 ILE C O 1
ATOM 17839 N N . LYS C 1 366 ? 151.565 120.880 189.118 1.00 20.05 366 LYS C N 1
ATOM 17840 C CA . LYS C 1 366 ? 151.865 119.614 189.781 1.00 20.05 366 LYS C CA 1
ATOM 17841 C C . LYS C 1 366 ? 152.883 118.807 188.987 1.00 20.05 366 LYS C C 1
ATOM 17842 O O . LYS C 1 366 ? 153.807 118.216 189.559 1.00 20.05 366 LYS C O 1
ATOM 17861 N N . LYS C 1 367 ? 152.715 118.759 187.666 1.00 22.91 367 LYS C N 1
ATOM 17862 C CA . LYS C 1 367 ? 153.617 117.986 186.822 1.00 22.91 367 LYS C CA 1
ATOM 17863 C C . LYS C 1 367 ? 155.051 118.471 186.976 1.00 22.91 367 LYS C C 1
ATOM 17864 O O . LYS C 1 367 ? 155.965 117.676 187.222 1.00 22.91 367 LYS C O 1
ATOM 17883 N N . LYS C 1 368 ? 155.265 119.782 186.849 1.00 23.52 368 LYS C N 1
ATOM 17884 C CA . LYS C 1 368 ? 156.613 120.324 186.983 1.00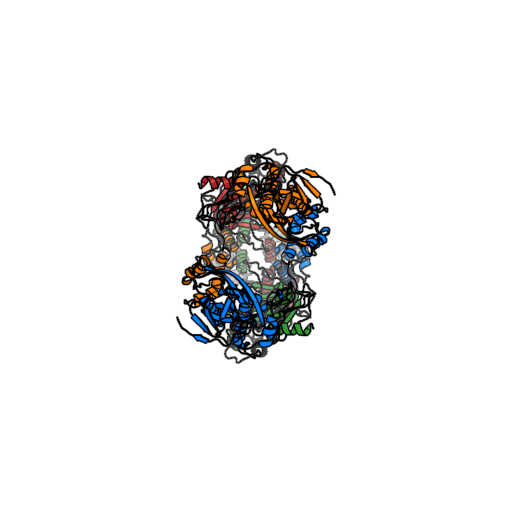 23.52 368 LYS C CA 1
ATOM 17885 C C . LYS C 1 368 ? 157.137 120.170 188.406 1.00 23.52 368 LYS C C 1
ATOM 17886 O O . LYS C 1 368 ? 158.323 119.886 188.608 1.00 23.52 368 LYS C O 1
ATOM 17905 N N . GLN C 1 369 ? 156.270 120.349 189.406 1.00 25.92 369 GLN C N 1
ATOM 17906 C CA . GLN C 1 369 ? 156.705 120.235 190.793 1.00 25.92 369 GLN C CA 1
ATOM 17907 C C . GLN C 1 369 ? 157.204 118.830 191.094 1.00 25.92 369 GLN C C 1
ATOM 17908 O O . GLN C 1 369 ? 158.213 118.656 191.789 1.00 25.92 369 GLN C O 1
ATOM 17922 N N . THR C 1 370 ? 156.511 117.813 190.582 1.00 25.66 370 THR C N 1
ATOM 17923 C CA . THR C 1 370 ? 156.948 116.438 190.789 1.00 25.66 370 THR C CA 1
ATOM 17924 C C . THR C 1 370 ? 158.138 116.077 189.909 1.00 25.66 370 THR C C 1
ATOM 17925 O O . THR C 1 370 ? 158.991 115.284 190.324 1.00 25.66 370 THR C O 1
ATOM 17936 N N . GLU C 1 371 ? 158.215 116.640 188.700 1.00 28.10 371 GLU C N 1
ATOM 17937 C CA . GLU C 1 371 ? 159.315 116.315 187.799 1.00 28.10 371 GLU C CA 1
ATOM 17938 C C . GLU C 1 371 ? 160.636 116.881 188.305 1.00 28.10 371 GLU C C 1
ATOM 17939 O O . GLU C 1 371 ? 161.668 116.202 188.252 1.00 28.10 371 GLU C O 1
ATOM 17951 N N . MET C 1 372 ? 160.628 118.122 188.797 1.00 30.28 372 MET C N 1
ATOM 17952 C CA . MET C 1 372 ? 161.872 118.740 189.245 1.00 30.28 372 MET C CA 1
ATOM 17953 C C . MET C 1 372 ? 162.470 117.981 190.423 1.00 30.28 372 MET C C 1
ATOM 17954 O O . MET C 1 372 ? 163.691 117.796 190.496 1.00 30.28 372 MET C O 1
ATOM 17968 N N . ALA C 1 373 ? 161.631 117.533 191.351 1.00 31.64 373 ALA C N 1
ATOM 17969 C CA . ALA C 1 373 ? 162.099 116.795 192.518 1.00 31.64 373 ALA C CA 1
ATOM 17970 C C . ALA C 1 373 ? 161.986 115.292 192.284 1.00 31.64 373 ALA C C 1
ATOM 17971 O O . ALA C 1 373 ? 162.759 114.714 191.520 1.00 31.64 373 ALA C O 1
ATOM 17978 N N . MET D 1 1 ? 149.109 148.024 86.978 1.00 83.48 1 MET D N 1
ATOM 17979 C CA . MET D 1 1 ? 148.179 149.038 86.407 1.00 83.48 1 MET D CA 1
ATOM 17980 C C . MET D 1 1 ? 148.703 149.561 85.075 1.00 83.48 1 MET D C 1
ATOM 17981 O O . MET D 1 1 ? 149.807 149.219 84.651 1.00 83.48 1 MET D O 1
ATOM 17997 N N . ILE D 1 2 ? 147.899 150.395 84.415 1.00 81.18 2 ILE D N 1
ATOM 17998 C CA . ILE D 1 2 ? 148.271 151.024 83.157 1.00 81.18 2 ILE D CA 1
ATOM 17999 C C . ILE D 1 2 ? 147.917 152.502 83.252 1.00 81.18 2 ILE D C 1
ATOM 18000 O O . ILE D 1 2 ? 147.148 152.927 84.117 1.00 81.18 2 ILE D O 1
ATOM 18016 N N . THR D 1 3 ? 148.501 153.284 82.345 1.00 76.04 3 THR D N 1
ATOM 18017 C CA . THR D 1 3 ? 148.339 154.731 82.374 1.00 76.04 3 THR D CA 1
ATOM 18018 C C . THR D 1 3 ? 146.864 155.124 82.414 1.00 76.04 3 THR D C 1
ATOM 18019 O O . THR D 1 3 ? 146.049 154.644 81.623 1.00 76.04 3 THR D O 1
ATOM 18030 N N . ARG D 1 4 ? 146.534 156.015 83.351 1.00 75.57 4 ARG D N 1
ATOM 18031 C CA . ARG D 1 4 ? 145.213 156.630 83.417 1.00 75.57 4 ARG D CA 1
ATOM 18032 C C . ARG D 1 4 ? 144.906 157.493 82.200 1.00 75.57 4 ARG D C 1
ATOM 18033 O O . ARG D 1 4 ? 143.765 157.500 81.722 1.00 75.57 4 ARG D O 1
ATOM 18054 N N . GLY D 1 5 ? 145.894 158.232 81.695 1.00 73.71 5 GLY D N 1
ATOM 18055 C CA . GLY D 1 5 ? 145.666 159.015 80.493 1.00 73.71 5 GLY D CA 1
ATOM 18056 C C . GLY D 1 5 ? 145.262 158.148 79.319 1.00 73.71 5 GLY D C 1
ATOM 18057 O O . GLY D 1 5 ? 144.426 158.540 78.503 1.00 73.71 5 GLY D O 1
ATOM 18061 N N . GLU D 1 6 ? 145.849 156.952 79.220 1.00 76.79 6 GLU D N 1
ATOM 18062 C CA . GLU D 1 6 ? 145.444 156.017 78.176 1.00 76.79 6 GLU D CA 1
ATOM 18063 C C . GLU D 1 6 ? 143.982 155.620 78.334 1.00 76.79 6 GLU D C 1
ATOM 18064 O O . GLU D 1 6 ? 143.241 155.554 77.348 1.00 76.79 6 GLU D O 1
ATOM 18076 N N . PHE D 1 7 ? 143.544 155.354 79.568 1.00 79.10 7 PHE D N 1
ATOM 18077 C CA . PHE D 1 7 ? 142.145 155.000 79.790 1.00 79.10 7 PHE D CA 1
ATOM 18078 C C . PHE D 1 7 ? 141.219 156.141 79.391 1.00 79.10 7 PHE D C 1
ATOM 18079 O O . PHE D 1 7 ? 140.183 155.917 78.753 1.00 79.10 7 PHE D O 1
ATOM 18096 N N . PHE D 1 8 ? 141.568 157.374 79.766 1.00 76.46 8 PHE D N 1
ATOM 18097 C CA . PHE D 1 8 ? 140.720 158.510 79.417 1.00 76.46 8 PHE D CA 1
ATOM 18098 C C . PHE D 1 8 ? 140.679 158.724 77.907 1.00 76.46 8 PHE D C 1
ATOM 18099 O O . PHE D 1 8 ? 139.613 159.003 77.341 1.00 76.46 8 PHE D O 1
ATOM 18116 N N . MET D 1 9 ? 141.827 158.594 77.238 1.00 77.62 9 MET D N 1
ATOM 18117 C CA . MET D 1 9 ? 141.854 158.728 75.787 1.00 77.62 9 MET D CA 1
ATOM 18118 C C . MET D 1 9 ? 141.013 157.643 75.131 1.00 77.62 9 MET D C 1
ATOM 18119 O O . MET D 1 9 ? 140.310 157.901 74.149 1.00 77.62 9 MET D O 1
ATOM 18133 N N . ILE D 1 10 ? 141.077 156.418 75.657 1.00 79.11 10 ILE D N 1
ATOM 18134 C CA . ILE D 1 10 ? 140.277 155.327 75.111 1.00 79.11 10 ILE D CA 1
ATOM 18135 C C . ILE D 1 10 ? 138.793 155.613 75.290 1.00 79.11 10 ILE D C 1
ATOM 18136 O O . ILE D 1 10 ? 137.984 155.364 74.387 1.00 79.11 10 ILE D O 1
ATOM 18152 N N . LYS D 1 11 ? 138.406 156.119 76.462 1.00 80.17 11 LYS D N 1
ATOM 18153 C CA . LYS D 1 11 ? 137.005 156.458 76.691 1.00 80.17 11 LYS D CA 1
ATOM 18154 C C . LYS D 1 11 ? 136.539 157.526 75.710 1.00 80.17 11 LYS D C 1
ATOM 18155 O O . LYS D 1 11 ? 135.461 157.414 75.113 1.00 80.17 11 LYS D O 1
ATOM 18174 N N . GLU D 1 12 ? 137.351 158.567 75.519 1.00 79.80 12 GLU D N 1
ATOM 18175 C CA . GLU D 1 12 ? 136.985 159.620 74.576 1.00 79.80 12 GLU D CA 1
ATOM 18176 C C . GLU D 1 12 ? 136.887 159.076 73.155 1.00 79.80 12 GLU D C 1
ATOM 18177 O O . GLU D 1 12 ? 135.976 159.442 72.403 1.00 79.80 12 GLU D O 1
ATOM 18189 N N . MET D 1 13 ? 137.818 158.202 72.770 1.00 77.13 13 MET D N 1
ATOM 18190 C CA . MET D 1 13 ? 137.830 157.672 71.411 1.00 77.13 13 MET D CA 1
ATOM 18191 C C . MET D 1 13 ? 136.630 156.765 71.166 1.00 77.13 13 MET D C 1
ATOM 18192 O O . MET D 1 13 ? 136.058 156.768 70.070 1.00 77.13 13 MET D O 1
ATOM 18206 N N . TYR D 1 14 ? 136.235 155.978 72.170 1.00 81.28 14 TYR D N 1
ATOM 18207 C CA . TYR D 1 14 ? 134.988 155.229 72.061 1.00 81.28 14 TYR D CA 1
ATOM 18208 C C . TYR D 1 14 ? 133.802 156.172 71.933 1.00 81.28 14 TYR D C 1
ATOM 18209 O O . TYR D 1 14 ? 132.897 155.941 71.122 1.00 81.28 14 TYR D O 1
ATOM 18227 N N . GLU D 1 15 ? 133.787 157.242 72.726 1.00 81.49 15 GLU D N 1
ATOM 18228 C CA . GLU D 1 15 ? 132.770 158.275 72.591 1.00 81.49 15 GLU D CA 1
ATOM 18229 C C . GLU D 1 15 ? 132.978 159.140 71.355 1.00 81.49 15 GLU D C 1
ATOM 18230 O O . GLU D 1 15 ? 132.089 159.927 71.012 1.00 81.49 15 GLU D O 1
ATOM 18242 N N . ARG D 1 16 ? 134.124 159.013 70.682 1.00 76.93 16 ARG D N 1
ATOM 18243 C CA . ARG D 1 16 ? 134.379 159.745 69.450 1.00 76.93 16 ARG D CA 1
ATOM 18244 C C . ARG D 1 16 ? 133.731 159.098 68.234 1.00 76.93 16 ARG D C 1
ATOM 18245 O O . ARG D 1 16 ? 133.475 159.793 67.244 1.00 76.93 16 ARG D O 1
ATOM 18266 N N . GLY D 1 17 ? 133.460 157.794 68.284 1.00 74.87 17 GLY D N 1
ATOM 18267 C CA . GLY D 1 17 ? 132.807 157.109 67.185 1.00 74.87 17 GLY D CA 1
ATOM 18268 C C . GLY D 1 17 ? 133.616 155.959 66.620 1.00 74.87 17 GLY D C 1
ATOM 18269 O O . GLY D 1 17 ? 133.440 155.586 65.456 1.00 74.87 17 GLY D O 1
ATOM 18273 N N . MET D 1 18 ? 134.503 155.388 67.429 1.00 76.37 18 MET D N 1
ATOM 18274 C CA . MET D 1 18 ? 135.345 154.272 67.021 1.00 76.37 18 MET D CA 1
ATOM 18275 C C . MET D 1 18 ? 134.856 153.000 67.700 1.00 76.37 18 MET D C 1
ATOM 18276 O O . MET D 1 18 ? 134.593 152.998 68.907 1.00 76.37 18 MET D O 1
ATOM 18290 N N . SER D 1 19 ? 134.734 151.926 66.923 1.00 79.05 19 SER D N 1
ATOM 18291 C CA . SER D 1 19 ? 134.271 150.659 67.470 1.00 79.05 19 SER D CA 1
ATOM 18292 C C . SER D 1 19 ? 135.256 150.132 68.507 1.00 79.05 19 SER D C 1
ATOM 18293 O O . SER D 1 19 ? 136.473 150.295 68.384 1.00 79.05 19 SER D O 1
ATOM 18301 N N . ILE D 1 20 ? 134.711 149.485 69.539 1.00 84.68 20 ILE D N 1
ATOM 18302 C CA . ILE D 1 20 ? 135.542 148.964 70.621 1.00 84.68 20 ILE D CA 1
ATOM 18303 C C . ILE D 1 20 ? 136.521 147.919 70.102 1.00 84.68 20 ILE D C 1
ATOM 18304 O O . ILE D 1 20 ? 137.687 147.887 70.515 1.00 84.68 20 ILE D O 1
ATOM 18320 N N . SER D 1 21 ? 136.070 147.047 69.196 1.00 83.02 21 SER D N 1
ATOM 18321 C CA . SER D 1 21 ? 136.945 146.005 68.668 1.00 83.02 21 SER D CA 1
ATOM 18322 C C . SER D 1 21 ? 138.116 146.602 67.895 1.00 83.02 21 SER D C 1
ATOM 18323 O O . SER D 1 21 ? 139.258 146.141 68.027 1.00 83.02 21 SER D O 1
ATOM 18331 N N . ASP D 1 22 ? 137.853 147.621 67.074 1.00 78.00 22 ASP D N 1
ATOM 18332 C CA . ASP D 1 22 ? 138.934 148.276 66.347 1.00 78.00 22 ASP D CA 1
ATOM 18333 C C . ASP D 1 22 ? 139.904 148.949 67.309 1.00 78.00 22 ASP D C 1
ATOM 18334 O O . ASP D 1 22 ? 141.119 148.946 67.082 1.00 78.00 22 ASP D O 1
ATOM 18343 N N . ILE D 1 23 ? 139.383 149.533 68.390 1.00 78.62 23 ILE D N 1
ATOM 18344 C CA . ILE D 1 23 ? 140.248 150.134 69.401 1.00 78.62 23 ILE D CA 1
ATOM 18345 C C . ILE D 1 23 ? 141.163 149.075 70.000 1.00 78.62 23 ILE D C 1
ATOM 18346 O O . ILE D 1 23 ? 142.371 149.289 70.169 1.00 78.62 23 ILE D O 1
ATOM 18362 N N . ALA D 1 24 ? 140.597 147.912 70.330 1.00 81.37 24 ALA D N 1
ATOM 18363 C CA . ALA D 1 24 ? 141.398 146.834 70.895 1.00 81.37 24 ALA D CA 1
ATOM 18364 C C . ALA D 1 24 ? 142.480 146.386 69.923 1.00 81.37 24 ALA D C 1
ATOM 18365 O O . ALA D 1 24 ? 143.634 146.180 70.315 1.00 81.37 24 ALA D O 1
ATOM 18372 N N . ARG D 1 25 ? 142.123 146.228 68.647 1.00 75.88 25 ARG D N 1
ATOM 18373 C CA . ARG D 1 25 ? 143.112 145.815 67.656 1.00 75.88 25 ARG D CA 1
ATOM 18374 C C . ARG D 1 25 ? 144.223 146.849 67.518 1.00 75.88 25 ARG D C 1
ATOM 18375 O O . ARG D 1 25 ? 145.405 146.494 67.432 1.00 75.88 25 ARG D O 1
ATOM 18396 N N . GLU D 1 26 ? 143.865 148.134 67.494 1.00 74.28 26 GLU D N 1
ATOM 18397 C CA . GLU D 1 26 ? 144.864 149.175 67.280 1.00 74.28 26 GLU D CA 1
ATOM 18398 C C . GLU D 1 26 ? 145.801 149.307 68.475 1.00 74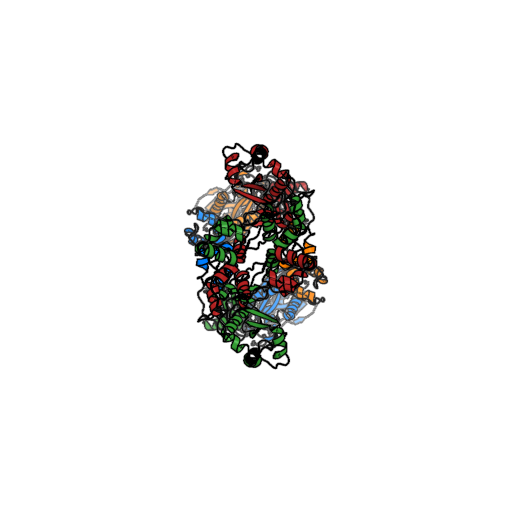.28 26 GLU D C 1
ATOM 18399 O O . GLU D 1 26 ? 147.021 149.412 68.303 1.00 74.28 26 GLU D O 1
ATOM 18411 N N . LEU D 1 27 ? 145.256 149.303 69.691 1.00 75.40 27 LEU D N 1
ATOM 18412 C CA . LEU D 1 27 ? 146.060 149.551 70.882 1.00 75.40 27 LEU D CA 1
ATOM 18413 C C . LEU D 1 27 ? 146.757 148.306 71.412 1.00 75.40 27 LEU D C 1
ATOM 18414 O O . LEU D 1 27 ? 147.525 148.414 72.375 1.00 75.40 27 LEU D O 1
ATOM 18430 N N . GLY D 1 28 ? 146.519 147.138 70.823 1.00 73.11 28 GLY D N 1
ATOM 18431 C CA . GLY D 1 28 ? 147.111 145.923 71.348 1.00 73.11 28 GLY D CA 1
ATOM 18432 C C . GLY D 1 28 ? 146.615 145.550 72.724 1.00 73.11 28 GLY D C 1
ATOM 18433 O O . GLY D 1 28 ? 147.268 144.770 73.422 1.00 73.11 28 GLY D O 1
ATOM 18437 N N . ILE D 1 29 ? 145.469 146.088 73.134 1.00 84.38 29 ILE D N 1
ATOM 18438 C CA . ILE D 1 29 ? 144.859 145.797 74.424 1.00 84.38 29 ILE D CA 1
ATOM 18439 C C . ILE D 1 29 ? 143.475 145.223 74.164 1.00 84.38 29 ILE D C 1
ATOM 18440 O O . ILE D 1 29 ? 142.770 145.672 73.254 1.00 84.38 29 ILE D O 1
ATOM 18456 N N . ASP D 1 30 ? 143.093 144.227 74.958 1.00 97.19 30 ASP D N 1
ATOM 18457 C CA . ASP D 1 30 ? 141.815 143.562 74.754 1.00 97.19 30 ASP D CA 1
ATOM 18458 C C . ASP D 1 30 ? 140.676 144.572 74.763 1.00 97.19 30 ASP D C 1
ATOM 18459 O O . ASP D 1 30 ? 140.760 145.637 75.382 1.00 97.19 30 ASP D O 1
ATOM 18468 N N . ARG D 1 31 ? 139.599 144.223 74.059 1.00 97.59 31 ARG D N 1
ATOM 18469 C CA . ARG D 1 31 ? 138.419 145.075 74.005 1.00 97.59 31 ARG D CA 1
ATOM 18470 C C . ARG D 1 31 ? 137.769 145.251 75.369 1.00 97.59 31 ARG D C 1
ATOM 18471 O O . ARG D 1 31 ? 137.077 146.252 75.593 1.00 97.59 31 ARG D O 1
ATOM 18492 N N . LYS D 1 32 ? 138.008 144.328 76.297 1.00 101.86 32 LYS D N 1
ATOM 18493 C CA . LYS D 1 32 ? 137.277 144.305 77.553 1.00 101.86 32 LYS D CA 1
ATOM 18494 C C . LYS D 1 32 ? 137.983 145.052 78.673 1.00 101.86 32 LYS D C 1
ATOM 18495 O O . LYS D 1 32 ? 137.307 145.571 79.562 1.00 101.86 32 LYS D O 1
ATOM 18514 N N . THR D 1 33 ? 139.309 145.176 78.623 1.00 93.66 33 THR D N 1
ATOM 18515 C CA . THR D 1 33 ? 139.965 146.194 79.436 1.00 93.66 33 THR D CA 1
ATOM 18516 C C . THR D 1 33 ? 139.490 147.583 79.027 1.00 93.66 33 THR D C 1
ATOM 18517 O O . THR D 1 33 ? 139.215 148.439 79.881 1.00 93.66 33 THR D O 1
ATOM 18528 N N . VAL D 1 34 ? 139.376 147.814 77.718 1.00 87.24 34 VAL D N 1
ATOM 18529 C CA . VAL D 1 34 ? 138.838 149.073 77.216 1.00 87.24 34 VAL D CA 1
ATOM 18530 C C . VAL D 1 34 ? 137.428 149.291 77.746 1.00 87.24 34 VAL D C 1
ATOM 18531 O O . VAL D 1 34 ? 137.083 150.379 78.220 1.00 87.24 34 VAL D O 1
ATOM 18544 N N . ARG D 1 35 ? 136.590 148.256 77.673 1.00 96.79 35 ARG D N 1
ATOM 18545 C CA . ARG D 1 35 ? 135.220 148.380 78.161 1.00 96.79 35 ARG D CA 1
ATOM 18546 C C . ARG D 1 35 ? 135.186 148.661 79.659 1.00 96.79 35 ARG D C 1
ATOM 18547 O O . ARG D 1 35 ? 134.406 149.501 80.123 1.00 96.79 35 ARG D O 1
ATOM 18568 N N . LYS D 1 36 ? 136.024 147.967 80.432 1.00 87.74 36 LYS D N 1
ATOM 18569 C CA . LYS D 1 36 ? 136.042 148.159 81.877 1.00 87.74 36 LYS D CA 1
ATOM 18570 C C . LYS D 1 36 ? 136.451 149.579 82.242 1.00 87.74 36 LYS D C 1
ATOM 18571 O O . LYS D 1 36 ? 135.844 150.200 83.123 1.00 87.74 36 LYS D O 1
ATOM 18590 N N . TYR D 1 37 ? 137.476 150.113 81.579 1.00 83.47 37 TYR D N 1
ATOM 18591 C CA . TYR D 1 37 ? 137.970 151.443 81.914 1.00 83.47 37 TYR D CA 1
ATOM 18592 C C . TYR D 1 37 ? 137.212 152.562 81.210 1.00 83.47 37 TYR D C 1
ATOM 18593 O O . TYR D 1 37 ? 137.454 153.735 81.514 1.00 83.47 37 TYR D O 1
ATOM 18611 N N . ILE D 1 38 ? 136.308 152.235 80.285 1.00 82.13 38 ILE D N 1
ATOM 18612 C CA . ILE D 1 38 ? 135.457 153.260 79.691 1.00 82.13 38 ILE D CA 1
ATOM 18613 C C . ILE D 1 38 ? 134.458 153.779 80.717 1.00 82.13 38 ILE D C 1
ATOM 18614 O O . ILE D 1 38 ? 134.192 154.984 80.793 1.00 82.13 38 ILE D O 1
ATOM 18630 N N . HIS D 1 39 ? 133.890 152.881 81.523 1.00 79.53 39 HIS D N 1
ATOM 18631 C CA . HIS D 1 39 ? 132.919 153.242 82.547 1.00 79.53 39 HIS D CA 1
ATOM 18632 C C . HIS D 1 39 ? 133.576 153.661 83.857 1.00 79.53 39 HIS D C 1
ATOM 18633 O O . HIS D 1 39 ? 132.915 153.647 84.902 1.00 79.53 39 HIS D O 1
ATOM 18647 N N . SER D 1 40 ? 134.847 154.034 83.828 1.00 75.17 40 SER D N 1
ATOM 18648 C CA . SER D 1 40 ? 135.534 154.434 85.049 1.00 75.17 40 SER D CA 1
ATOM 18649 C C . SER D 1 40 ? 134.953 155.750 85.548 1.00 75.17 40 SER D C 1
ATOM 18650 O O . SER D 1 40 ? 134.976 156.742 84.807 1.00 75.17 40 SER D O 1
ATOM 18658 N N . PRO D 1 41 ? 134.422 155.817 86.771 1.00 71.52 41 PRO D N 1
ATOM 18659 C CA . PRO D 1 41 ? 133.878 157.092 87.255 1.00 71.52 41 PRO D CA 1
ATOM 18660 C C . PRO D 1 41 ? 134.972 158.033 87.726 1.00 71.52 41 PRO D C 1
ATOM 18661 O O . PRO D 1 41 ? 134.883 159.255 87.567 1.00 71.52 41 PRO D O 1
ATOM 18672 N N . ASN D 1 42 ? 136.015 157.454 88.298 1.00 72.68 42 ASN D N 1
ATOM 18673 C CA . ASN D 1 42 ? 137.171 158.158 88.826 1.00 72.68 42 ASN D CA 1
ATOM 18674 C C . ASN D 1 42 ? 138.435 157.468 88.336 1.00 72.68 42 ASN D C 1
ATOM 18675 O O . ASN D 1 42 ? 138.410 156.282 87.987 1.00 72.68 42 ASN D O 1
ATOM 18686 N N . PRO D 1 43 ? 139.554 158.185 88.275 1.00 73.02 43 PRO D N 1
ATOM 18687 C CA . PRO D 1 43 ? 140.798 157.573 87.765 1.00 73.02 43 PRO D CA 1
ATOM 18688 C C . PRO D 1 43 ? 141.203 156.389 88.622 1.00 73.02 43 PRO D C 1
ATOM 18689 O O . PRO D 1 43 ? 140.945 156.380 89.836 1.00 73.02 43 PRO D O 1
ATOM 18700 N N . PRO D 1 44 ? 141.835 155.366 88.035 1.00 73.77 44 PRO D N 1
ATOM 18701 C CA . PRO D 1 44 ? 142.309 154.236 88.844 1.00 73.77 44 PRO D CA 1
ATOM 18702 C C . PRO D 1 44 ? 143.491 154.633 89.714 1.00 73.77 44 PRO D C 1
ATOM 18703 O O . PRO D 1 44 ? 144.612 154.805 89.223 1.00 73.77 44 PRO D O 1
ATOM 18714 N N . SER D 1 45 ? 143.248 154.781 91.012 1.00 74.09 45 SER D N 1
ATOM 18715 C CA . SER D 1 45 ? 144.297 155.115 91.961 1.00 74.09 45 SER D CA 1
ATOM 18716 C C . SER D 1 45 ? 144.829 153.828 92.589 1.00 74.09 45 SER D C 1
ATOM 18717 O O . SER D 1 45 ? 144.540 152.723 92.124 1.00 74.09 45 SER D O 1
ATOM 18725 N N . LYS D 1 46 ? 145.618 153.965 93.654 1.00 79.84 46 LYS D N 1
ATOM 18726 C CA . LYS D 1 46 ? 146.241 152.824 94.317 1.00 79.84 46 LYS D CA 1
ATOM 18727 C C . LYS D 1 46 ? 145.255 151.677 94.486 1.00 79.84 46 LYS D C 1
ATOM 18728 O O . LYS D 1 46 ? 144.135 151.867 94.967 1.00 79.84 46 LYS D O 1
ATOM 18747 N N . SER D 1 47 ? 145.681 150.482 94.082 1.00 83.40 47 SER D N 1
ATOM 18748 C CA . SER D 1 47 ? 144.824 149.311 94.186 1.00 83.40 47 SER D CA 1
ATOM 18749 C C . SER D 1 47 ? 144.493 149.024 95.644 1.00 83.40 47 SER D C 1
ATOM 18750 O O . SER D 1 47 ? 145.348 149.130 96.528 1.00 83.40 47 SER D O 1
ATOM 18758 N N . LYS D 1 48 ? 143.236 148.659 95.893 1.00 82.81 48 LYS D N 1
ATOM 18759 C CA . LYS D 1 48 ? 142.768 148.354 97.244 1.00 82.81 48 LYS D CA 1
ATOM 18760 C C . LYS D 1 48 ? 143.123 146.901 97.550 1.00 82.81 48 LYS D C 1
ATOM 18761 O O . LYS D 1 48 ? 142.367 145.964 97.283 1.00 82.81 48 LYS D O 1
ATOM 18780 N N . ARG D 1 49 ? 144.322 146.717 98.097 1.00 88.65 49 ARG D N 1
ATOM 18781 C CA . ARG D 1 49 ? 144.775 145.410 98.552 1.00 88.65 49 ARG D CA 1
ATOM 18782 C C . ARG D 1 49 ? 144.410 145.248 100.022 1.00 88.65 49 ARG D C 1
ATOM 18783 O O . ARG D 1 49 ? 144.692 146.132 100.838 1.00 88.65 49 ARG D O 1
ATOM 18804 N N . LYS D 1 50 ? 143.786 144.122 100.355 1.00 84.02 50 LYS D N 1
ATOM 18805 C CA . LYS D 1 50 ? 143.147 143.926 101.654 1.00 84.02 50 LYS D CA 1
ATOM 18806 C C . LYS D 1 50 ? 144.020 143.039 102.537 1.00 84.02 50 LYS D C 1
ATOM 18807 O O . LYS D 1 50 ? 144.017 141.813 102.395 1.00 84.02 50 LYS D O 1
ATOM 18826 N N . GLN D 1 51 ? 144.758 143.669 103.449 1.00 82.59 51 GLN D N 1
ATOM 18827 C CA . GLN D 1 51 ? 145.414 142.993 104.568 1.00 82.59 51 GLN D CA 1
ATOM 18828 C C . GLN D 1 51 ? 146.130 141.719 104.111 1.00 82.59 51 GLN D C 1
ATOM 18829 O O . GLN D 1 51 ? 145.767 140.597 104.466 1.00 82.59 51 GLN D O 1
ATOM 18843 N N . ARG D 1 52 ? 147.158 141.932 103.296 1.00 87.44 52 ARG D N 1
ATOM 18844 C CA . ARG D 1 52 ? 147.991 140.835 102.822 1.00 87.44 52 ARG D CA 1
ATOM 18845 C C . ARG D 1 52 ? 148.415 139.946 103.981 1.00 87.44 52 ARG D C 1
ATOM 18846 O O . ARG D 1 52 ? 149.015 140.416 104.952 1.00 87.44 52 ARG D O 1
ATOM 18867 N N . LYS D 1 53 ? 148.099 138.657 103.876 1.00 78.19 53 LYS D N 1
ATOM 18868 C CA . LYS D 1 53 ? 148.411 137.724 104.950 1.00 78.19 53 LYS D CA 1
ATOM 18869 C C . LYS D 1 53 ? 149.919 137.558 105.090 1.00 78.19 53 LYS D C 1
ATOM 18870 O O . LYS D 1 53 ? 150.645 137.439 104.099 1.00 78.19 53 LYS D O 1
ATOM 18889 N N . SER D 1 54 ? 150.386 137.549 106.335 1.00 58.18 54 SER D N 1
ATOM 18890 C CA . SER D 1 54 ? 151.798 137.418 106.648 1.00 58.18 54 SER D CA 1
ATOM 18891 C C . SER D 1 54 ? 152.103 135.998 107.122 1.00 58.18 54 SER D C 1
ATOM 18892 O O . SER D 1 54 ? 151.243 135.114 107.129 1.00 58.18 54 SER D O 1
ATOM 18900 N N . LYS D 1 55 ? 153.353 135.784 107.527 1.00 55.04 55 LYS D N 1
ATOM 18901 C CA . LYS D 1 55 ? 153.831 134.481 107.968 1.00 55.04 55 LYS D CA 1
ATOM 18902 C C . LYS D 1 55 ? 153.858 134.347 109.486 1.00 55.04 55 LYS D C 1
ATOM 18903 O O . LYS D 1 55 ? 154.324 133.324 109.998 1.00 55.04 55 LYS D O 1
ATOM 18922 N N . LEU D 1 56 ? 153.374 135.357 110.218 1.00 44.55 56 LEU D N 1
ATOM 18923 C CA . LEU D 1 56 ? 153.337 135.282 111.674 1.00 44.55 56 LEU D CA 1
ATOM 18924 C C . LEU D 1 56 ? 152.022 135.812 112.239 1.00 44.55 56 LEU D C 1
ATOM 18925 O O . LEU D 1 56 ? 151.963 136.157 113.426 1.00 44.55 56 LEU D O 1
ATOM 18941 N N . ASP D 1 57 ? 150.970 135.885 111.424 1.00 42.36 57 ASP D N 1
ATOM 18942 C CA . ASP D 1 57 ? 149.687 136.369 111.923 1.00 42.36 57 ASP D CA 1
ATOM 18943 C C . ASP D 1 57 ? 149.179 135.570 113.116 1.00 42.36 57 ASP D C 1
ATOM 18944 O O . ASP D 1 57 ? 148.695 136.192 114.078 1.00 42.36 57 ASP D O 1
ATOM 18953 N N . PRO D 1 58 ? 149.246 134.236 113.132 1.00 37.81 58 PRO D N 1
ATOM 18954 C CA . PRO D 1 58 ? 148.770 133.503 114.317 1.00 37.81 58 PRO D CA 1
ATOM 18955 C C . PRO D 1 58 ? 149.492 133.891 115.593 1.00 37.81 58 PRO D C 1
ATOM 18956 O O . PRO D 1 58 ? 148.878 133.890 116.668 1.00 37.81 58 PRO D O 1
ATOM 18967 N N . PHE D 1 59 ? 150.779 134.221 115.509 1.00 36.23 59 PHE D N 1
ATOM 18968 C CA . PHE D 1 59 ? 151.572 134.566 116.680 1.00 36.23 59 PHE D CA 1
ATOM 18969 C C . PHE D 1 59 ? 151.515 136.046 117.029 1.00 36.23 59 PHE D C 1
ATOM 18970 O O . PHE D 1 59 ? 152.048 136.437 118.073 1.00 36.23 59 PHE D O 1
ATOM 18987 N N . LYS D 1 60 ? 150.888 136.873 116.195 1.00 38.13 60 LYS D N 1
ATOM 18988 C CA . LYS D 1 60 ? 150.764 138.296 116.505 1.00 38.13 60 LYS D CA 1
ATOM 18989 C C . LYS D 1 60 ? 150.164 138.553 117.879 1.00 38.13 60 LYS D C 1
ATOM 18990 O O . LYS D 1 60 ? 150.709 139.390 118.615 1.00 38.13 60 LYS D O 1
ATOM 19009 N N . PRO D 1 61 ? 149.067 137.906 118.284 1.00 35.86 61 PRO D N 1
ATOM 19010 C CA . PRO D 1 61 ? 148.598 138.105 119.666 1.00 35.86 61 PRO D CA 1
ATOM 19011 C C . PRO D 1 61 ? 149.642 137.733 120.701 1.00 35.86 61 PRO D C 1
ATOM 19012 O O . PRO D 1 61 ? 149.787 138.436 121.708 1.00 35.86 61 PRO D O 1
ATOM 19023 N N . TYR D 1 62 ? 150.396 136.657 120.470 1.00 33.82 62 TYR D N 1
ATOM 19024 C CA . TYR D 1 62 ? 151.421 136.253 121.428 1.00 33.82 62 TYR D CA 1
ATOM 19025 C C . TYR D 1 62 ? 152.534 137.290 121.511 1.00 33.82 62 TYR D C 1
ATOM 19026 O O . TYR D 1 62 ? 152.973 137.659 122.607 1.00 33.82 62 TYR D O 1
ATOM 19044 N N . LEU D 1 63 ? 153.004 137.774 120.360 1.00 34.14 63 LEU D N 1
ATOM 19045 C CA . LEU D 1 63 ? 154.061 138.780 120.363 1.00 34.14 63 LEU D CA 1
ATOM 19046 C C . LEU D 1 63 ? 153.590 140.073 121.015 1.00 34.14 63 LEU D C 1
ATOM 19047 O O . LEU D 1 63 ? 154.344 140.713 121.758 1.00 34.14 63 LEU D O 1
ATOM 19063 N N . GLN D 1 64 ? 152.351 140.485 120.734 1.00 33.60 64 GLN D N 1
ATOM 19064 C CA . GLN D 1 64 ? 151.817 141.685 121.368 1.00 33.60 64 GLN D CA 1
ATOM 19065 C C . GLN D 1 64 ? 151.710 141.503 122.875 1.00 33.60 64 GLN D C 1
ATOM 19066 O O . GLN D 1 64 ? 152.033 142.417 123.641 1.00 33.60 64 GLN D O 1
ATOM 19080 N N . LYS D 1 65 ? 151.252 140.332 123.319 1.00 34.61 65 LYS D N 1
ATOM 19081 C CA . LYS D 1 65 ? 151.234 140.039 124.747 1.00 34.61 65 LYS D CA 1
ATOM 19082 C C . LYS D 1 65 ? 152.628 140.194 125.338 1.00 34.61 65 LYS D C 1
ATOM 19083 O O . LYS D 1 65 ? 152.820 140.897 126.338 1.00 34.61 65 LYS D O 1
ATOM 19102 N N . ARG D 1 66 ? 153.622 139.561 124.712 1.00 31.47 66 ARG D N 1
ATOM 19103 C CA . ARG D 1 66 ? 154.985 139.640 125.225 1.00 31.47 66 ARG D CA 1
ATOM 19104 C C . ARG D 1 66 ? 155.434 141.091 125.338 1.00 31.47 66 ARG D C 1
ATOM 19105 O O . ARG D 1 66 ? 155.861 141.541 126.406 1.00 31.47 66 ARG D O 1
ATOM 19126 N N . MET D 1 67 ? 155.299 141.853 124.254 1.00 31.83 67 MET D N 1
ATOM 19127 C CA . MET D 1 67 ? 155.794 143.225 124.253 1.00 31.83 67 MET D CA 1
ATOM 19128 C C . MET D 1 67 ? 155.076 144.088 125.281 1.00 31.83 67 MET D C 1
ATOM 19129 O O . MET D 1 67 ? 155.718 144.841 126.023 1.00 31.83 67 MET D O 1
ATOM 19143 N N . LEU D 1 68 ? 153.748 143.994 125.348 1.00 32.17 68 LEU D N 1
ATOM 19144 C CA . LEU D 1 68 ? 152.962 144.962 126.100 1.00 32.17 68 LEU D CA 1
ATOM 19145 C C . LEU D 1 68 ? 152.792 144.601 127.568 1.00 32.17 68 LEU D C 1
ATOM 19146 O O . LEU D 1 68 ? 152.485 145.490 128.370 1.00 32.17 68 LEU D O 1
ATOM 19162 N N . GLU D 1 69 ? 152.972 143.335 127.944 1.00 34.41 69 GLU D N 1
ATOM 19163 C CA . GLU D 1 69 ? 152.941 142.944 129.347 1.00 34.41 69 GLU D CA 1
ATOM 19164 C C . GLU D 1 69 ? 154.263 142.353 129.804 1.00 34.41 69 GLU D C 1
ATOM 19165 O O . GLU D 1 69 ? 154.812 142.792 130.822 1.00 34.41 69 GLU D O 1
ATOM 19177 N N . ASP D 1 70 ? 154.799 141.370 129.078 1.00 31.23 70 ASP D N 1
ATOM 19178 C CA . ASP D 1 70 ? 156.077 140.792 129.471 1.00 31.23 70 ASP D CA 1
ATOM 19179 C C . ASP D 1 70 ? 157.218 141.775 129.237 1.00 31.23 70 ASP D C 1
ATOM 19180 O O . ASP D 1 70 ? 158.240 141.726 129.932 1.00 31.23 70 ASP D O 1
ATOM 19189 N N . GLY D 1 71 ? 157.061 142.676 128.270 1.00 29.19 71 GLY D N 1
ATOM 19190 C CA . GLY D 1 71 ? 158.054 143.698 128.013 1.00 29.19 71 GLY D CA 1
ATOM 19191 C C . GLY D 1 71 ? 159.278 143.242 127.256 1.00 29.19 71 GLY D C 1
ATOM 19192 O O . GLY D 1 71 ? 160.238 144.012 127.142 1.00 29.19 71 GLY D O 1
ATOM 19196 N N . VAL D 1 72 ? 159.279 142.026 126.722 1.00 29.80 72 VAL D N 1
ATOM 19197 C CA . VAL D 1 72 ? 160.430 141.496 126.002 1.00 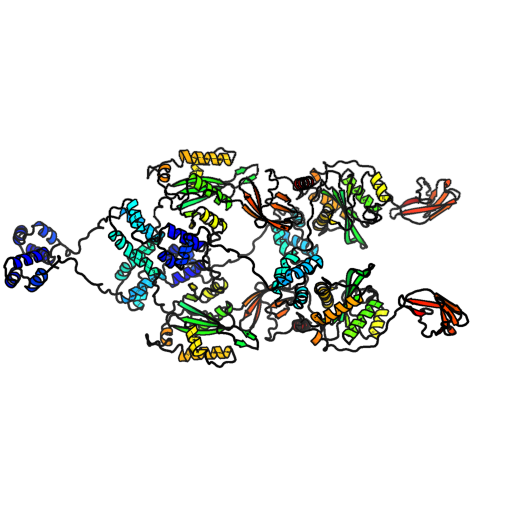29.80 72 VAL D CA 1
ATOM 19198 C C . VAL D 1 72 ? 160.349 141.964 124.556 1.00 29.80 72 VAL D C 1
ATOM 19199 O O . VAL D 1 72 ? 159.348 141.725 123.872 1.00 29.80 72 VAL D O 1
ATOM 19212 N N . PHE D 1 73 ? 161.406 142.631 124.090 1.00 31.65 73 PHE D N 1
ATOM 19213 C CA . PHE D 1 73 ? 161.461 143.155 122.734 1.00 31.65 73 PHE D CA 1
ATOM 19214 C C . PHE D 1 73 ? 162.553 142.513 121.891 1.00 31.65 73 PHE D C 1
ATOM 19215 O O . PHE D 1 73 ? 162.661 142.830 120.701 1.00 31.65 73 PHE D O 1
ATOM 19232 N N . ASN D 1 74 ? 163.363 141.627 122.465 1.00 34.36 74 ASN D N 1
ATOM 19233 C CA . ASN D 1 74 ? 164.412 140.972 121.699 1.00 34.36 74 ASN D CA 1
ATOM 19234 C C . ASN D 1 74 ? 163.808 140.089 120.615 1.00 34.36 74 ASN D C 1
ATOM 19235 O O . ASN D 1 74 ? 162.749 139.481 120.793 1.00 34.36 74 ASN D O 1
ATOM 19246 N N . SER D 1 75 ? 164.497 140.021 119.478 1.00 36.61 75 SER D N 1
ATOM 19247 C CA . SER D 1 75 ? 164.068 139.209 118.348 1.00 36.61 75 SER D CA 1
ATOM 19248 C C . SER D 1 75 ? 164.763 137.855 118.304 1.00 36.61 75 SER D C 1
ATOM 19249 O O . SER D 1 75 ? 164.709 137.178 117.273 1.00 36.61 75 SER D O 1
ATOM 19257 N N . GLU D 1 76 ? 165.426 137.455 119.387 1.00 36.04 76 GLU D N 1
ATOM 19258 C CA . GLU D 1 76 ? 166.035 136.136 119.501 1.00 36.04 76 GLU D CA 1
ATOM 19259 C C . GLU D 1 76 ? 165.330 135.265 120.529 1.00 36.04 76 GLU D C 1
ATOM 19260 O O . GLU D 1 76 ? 164.992 134.113 120.238 1.00 36.04 76 GLU D O 1
ATOM 19272 N N . LYS D 1 77 ? 165.091 135.791 121.733 1.00 31.88 77 LYS D N 1
ATOM 19273 C CA . LYS D 1 77 ? 164.304 135.054 122.717 1.00 31.88 77 LYS D CA 1
ATOM 19274 C C . LYS D 1 77 ? 162.940 134.684 122.149 1.00 31.88 77 LYS D C 1
ATOM 19275 O O . LYS D 1 77 ? 162.549 133.508 122.141 1.00 31.88 77 LYS D O 1
ATOM 19294 N N . LEU D 1 78 ? 162.207 135.678 121.646 1.00 32.76 78 LEU D N 1
ATOM 19295 C CA . LEU D 1 78 ? 160.887 135.396 121.103 1.00 32.76 78 LEU D CA 1
ATOM 19296 C C . LEU D 1 78 ? 160.975 134.624 119.797 1.00 32.76 78 LEU D C 1
ATOM 19297 O O . LEU D 1 78 ? 160.065 133.856 119.481 1.00 32.76 78 LEU D O 1
ATOM 19313 N N . PHE D 1 79 ? 162.055 134.794 119.032 1.00 36.15 79 PHE D N 1
ATOM 19314 C CA . PHE D 1 79 ? 162.231 133.975 117.837 1.00 36.15 79 PHE D CA 1
ATOM 19315 C C . PHE D 1 79 ? 162.307 132.499 118.202 1.00 36.15 79 PHE D C 1
ATOM 19316 O O . PHE D 1 79 ? 161.655 131.657 117.577 1.00 36.15 79 PHE D O 1
ATOM 19333 N N . PHE D 1 80 ? 163.096 132.168 119.224 1.00 32.89 80 PHE D N 1
ATOM 19334 C CA . PHE D 1 80 ? 163.178 130.780 119.665 1.00 32.89 80 PHE D CA 1
ATOM 19335 C C . PHE D 1 80 ? 161.850 130.305 120.242 1.00 32.89 80 PHE D C 1
ATOM 19336 O O . PHE D 1 80 ? 161.441 129.160 120.014 1.00 32.89 80 PHE D O 1
ATOM 19353 N N . GLU D 1 81 ? 161.161 131.166 120.993 1.00 32.75 81 GLU D N 1
ATOM 19354 C CA . GLU D 1 81 ? 159.879 130.769 121.568 1.00 32.75 81 GLU D CA 1
ATOM 19355 C C . GLU D 1 81 ? 158.863 130.445 120.476 1.00 32.75 81 GLU D C 1
ATOM 19356 O O . GLU D 1 81 ? 158.157 129.432 120.546 1.00 32.75 81 GLU D O 1
ATOM 19368 N N . ILE D 1 82 ? 158.779 131.296 119.451 1.00 34.98 82 ILE D N 1
ATOM 19369 C CA . ILE D 1 82 ? 157.837 131.059 118.361 1.00 34.98 82 ILE D CA 1
ATOM 19370 C C . ILE D 1 82 ? 158.280 129.876 117.509 1.00 34.98 82 ILE D C 1
ATOM 19371 O O . ILE D 1 82 ? 157.440 129.145 116.970 1.00 34.98 82 ILE D O 1
ATOM 19387 N N . ARG D 1 83 ? 159.591 129.659 117.371 1.00 34.68 83 ARG D N 1
ATOM 19388 C CA . ARG D 1 83 ? 160.070 128.435 116.737 1.00 34.68 83 ARG D CA 1
ATOM 19389 C C . ARG D 1 83 ? 159.560 127.210 117.480 1.00 34.68 83 ARG D C 1
ATOM 19390 O O . ARG D 1 83 ? 159.119 126.234 116.861 1.00 34.68 83 ARG D O 1
ATOM 19411 N N . GLN D 1 84 ? 159.612 127.246 118.811 1.00 36.41 84 GLN D N 1
ATOM 19412 C CA . GLN D 1 84 ? 159.027 126.168 119.599 1.00 36.41 84 GLN D CA 1
ATOM 19413 C C . GLN D 1 84 ? 157.532 126.055 119.333 1.00 36.41 84 GLN D C 1
ATOM 19414 O O . GLN D 1 84 ? 156.992 124.947 119.232 1.00 36.41 84 GLN D O 1
ATOM 19428 N N . GLN D 1 85 ? 156.848 127.191 119.212 1.00 34.65 85 GLN D N 1
ATOM 19429 C CA . GLN D 1 85 ? 155.415 127.219 118.947 1.00 34.65 85 GLN D CA 1
ATOM 19430 C C . GLN D 1 85 ? 155.070 126.993 117.477 1.00 34.65 85 GLN D C 1
ATOM 19431 O O . GLN D 1 85 ? 153.909 127.178 117.099 1.00 34.65 85 GLN D O 1
ATOM 19445 N N . GLY D 1 86 ? 156.033 126.602 116.644 1.00 33.42 86 GLY D N 1
ATOM 19446 C CA . GLY D 1 86 ? 155.747 126.307 115.252 1.00 33.42 86 GLY D CA 1
ATOM 19447 C C . GLY D 1 86 ? 155.799 127.517 114.341 1.00 33.42 86 GLY D C 1
ATOM 19448 O O . GLY D 1 86 ? 154.810 127.849 113.681 1.00 33.42 86 GLY D O 1
ATOM 19452 N N . TYR D 1 87 ? 156.950 128.181 114.294 1.00 39.48 87 TYR D N 1
ATOM 19453 C CA . TYR D 1 87 ? 157.152 129.380 113.490 1.00 39.48 87 TYR D CA 1
ATOM 19454 C C . TYR D 1 87 ? 158.080 129.047 112.328 1.00 39.48 87 TYR D C 1
ATOM 19455 O O . TYR D 1 87 ? 159.219 128.614 112.541 1.00 39.48 87 TYR D O 1
ATOM 19473 N N . THR D 1 88 ? 157.586 129.246 111.105 1.00 49.89 88 THR D N 1
ATOM 19474 C CA . THR D 1 88 ? 158.272 128.832 109.886 1.00 49.89 88 THR D CA 1
ATOM 19475 C C . THR D 1 88 ? 158.994 129.971 109.179 1.00 49.89 88 THR D C 1
ATOM 19476 O O . THR D 1 88 ? 159.632 129.735 108.149 1.00 49.89 88 THR D O 1
ATOM 19487 N N . GLY D 1 89 ? 158.904 131.188 109.692 1.00 47.69 89 GLY D N 1
ATOM 19488 C CA . GLY D 1 89 ? 159.526 132.349 109.083 1.00 47.69 89 GLY D CA 1
ATOM 19489 C C . GLY D 1 89 ? 160.940 132.577 109.567 1.00 47.69 89 GLY D C 1
ATOM 19490 O O . GLY D 1 89 ? 161.641 131.649 109.982 1.00 47.69 89 GLY D O 1
ATOM 19494 N N . GLY D 1 90 ? 161.356 133.841 109.533 1.00 48.51 90 GLY D N 1
ATOM 19495 C CA . GLY D 1 90 ? 162.713 134.201 109.897 1.00 48.51 90 GLY D CA 1
ATOM 19496 C C . GLY D 1 90 ? 162.808 135.225 111.009 1.00 48.51 90 GLY D C 1
ATOM 19497 O O . GLY D 1 90 ? 162.032 135.189 111.967 1.00 48.51 90 GLY D O 1
ATOM 19501 N N . LYS D 1 91 ? 163.764 136.143 110.885 1.00 46.05 91 LYS D N 1
ATOM 19502 C CA . LYS D 1 91 ? 164.065 137.138 111.909 1.00 46.05 91 LYS D CA 1
ATOM 19503 C C . LYS D 1 91 ? 163.715 138.556 111.493 1.00 46.05 91 LYS D C 1
ATOM 19504 O O . LYS D 1 91 ? 163.240 139.342 112.321 1.00 46.05 91 LYS D O 1
ATOM 19523 N N . THR D 1 92 ? 163.950 138.901 110.224 1.00 54.42 92 THR D N 1
ATOM 19524 C CA . THR D 1 92 ? 163.661 140.249 109.749 1.00 54.42 92 THR D CA 1
ATOM 19525 C C . THR D 1 92 ? 162.204 140.611 109.996 1.00 54.42 92 THR D C 1
ATOM 19526 O O . THR D 1 92 ? 161.886 141.759 110.330 1.00 54.42 92 THR D O 1
ATOM 19537 N N . ILE D 1 93 ? 161.306 139.639 109.835 1.00 51.37 93 ILE D N 1
ATOM 19538 C CA . ILE D 1 93 ? 159.884 139.895 110.046 1.00 51.37 93 ILE D CA 1
ATOM 19539 C C . ILE D 1 93 ? 159.654 140.374 111.470 1.00 51.37 93 ILE D C 1
ATOM 19540 O O . ILE D 1 93 ? 158.999 141.395 111.708 1.00 51.37 93 ILE D O 1
ATOM 19556 N N . LEU D 1 94 ? 160.197 139.636 112.438 1.00 38.82 94 LEU D N 1
ATOM 19557 C CA . LEU D 1 94 ? 160.001 139.972 113.841 1.00 38.82 94 LEU D CA 1
ATOM 19558 C C . LEU D 1 94 ? 160.634 141.316 114.174 1.00 38.82 94 LEU D C 1
ATOM 19559 O O . LEU D 1 94 ? 160.034 142.141 114.875 1.00 38.82 94 LEU D O 1
ATOM 19575 N N . LYS D 1 95 ? 161.850 141.555 113.676 1.00 43.49 95 LYS D N 1
ATOM 19576 C CA . LYS D 1 95 ? 162.519 142.824 113.943 1.00 43.49 95 LYS D CA 1
ATOM 19577 C C . LYS D 1 95 ? 161.684 143.994 113.437 1.00 43.49 95 LYS D C 1
ATOM 19578 O O . LYS D 1 95 ? 161.411 144.949 114.176 1.00 43.49 95 LYS D O 1
ATOM 19597 N N . ASP D 1 96 ? 161.260 143.929 112.172 1.00 40.02 96 ASP D N 1
ATOM 19598 C CA . ASP D 1 96 ? 160.483 145.019 111.595 1.00 40.02 96 ASP D CA 1
ATOM 19599 C C . ASP D 1 96 ? 159.150 145.187 112.313 1.00 40.02 96 ASP D C 1
ATOM 19600 O O . ASP D 1 96 ? 158.706 146.315 112.556 1.00 40.02 96 ASP D O 1
ATOM 19609 N N . TYR D 1 97 ? 158.496 144.077 112.666 1.00 36.00 97 TYR D N 1
ATOM 19610 C CA . TYR D 1 97 ? 157.187 144.175 113.297 1.00 36.00 97 TYR D CA 1
ATOM 19611 C C . TYR D 1 97 ? 157.282 144.763 114.699 1.00 36.00 97 TYR D C 1
ATOM 19612 O O . TYR D 1 97 ? 156.367 145.474 115.130 1.00 36.00 97 TYR D O 1
ATOM 19630 N N . MET D 1 98 ? 158.366 144.483 115.429 1.00 34.89 98 MET D N 1
ATOM 19631 C CA . MET D 1 98 ? 158.544 145.079 116.748 1.00 34.89 98 MET D CA 1
ATOM 19632 C C . MET D 1 98 ? 159.111 146.491 116.706 1.00 34.89 98 MET D C 1
ATOM 19633 O O . MET D 1 98 ? 158.974 147.217 117.698 1.00 34.89 98 MET D O 1
ATOM 19647 N N . LYS D 1 99 ? 159.736 146.903 115.603 1.00 38.96 99 LYS D N 1
ATOM 19648 C CA . LYS D 1 99 ? 160.382 148.215 115.575 1.00 38.96 99 LYS D CA 1
ATOM 19649 C C . LYS D 1 99 ? 159.460 149.340 116.031 1.00 38.96 99 LYS D C 1
ATOM 19650 O O . LYS D 1 99 ? 159.907 150.189 116.819 1.00 38.96 99 LYS D O 1
ATOM 19669 N N . PRO D 1 100 ? 158.197 149.412 115.600 1.00 36.00 100 PRO D N 1
ATOM 19670 C CA . PRO D 1 100 ? 157.305 150.447 116.159 1.00 36.00 100 PRO D CA 1
ATOM 19671 C C . PRO D 1 100 ? 157.137 150.342 117.666 1.00 36.00 100 PRO D C 1
ATOM 19672 O O . PRO D 1 100 ? 157.269 151.346 118.379 1.00 36.00 100 PRO D O 1
ATOM 19683 N N . PHE D 1 101 ? 156.842 149.145 118.176 1.00 33.07 101 PHE D N 1
ATOM 19684 C CA . PHE D 1 101 ? 156.698 148.977 119.618 1.00 33.07 101 PHE D CA 1
ATOM 19685 C C . PHE D 1 101 ? 158.016 149.236 120.334 1.00 33.07 101 PHE D C 1
ATOM 19686 O O . PHE D 1 101 ? 158.032 149.802 121.433 1.00 33.07 101 PHE D O 1
ATOM 19703 N N . ARG D 1 102 ? 159.131 148.821 119.732 1.00 36.83 102 ARG D N 1
ATOM 19704 C CA . ARG D 1 102 ? 160.434 149.058 120.344 1.00 36.83 102 ARG D CA 1
ATOM 19705 C C . ARG D 1 102 ? 160.697 150.550 120.501 1.00 36.83 102 ARG D C 1
ATOM 19706 O O . ARG D 1 102 ? 161.115 151.011 121.571 1.00 36.83 102 ARG D O 1
ATOM 19727 N N . GLU D 1 103 ? 160.447 151.328 119.444 1.00 35.12 103 GLU D N 1
ATOM 19728 C CA . GLU D 1 103 ? 160.681 152.765 119.529 1.00 35.12 103 GLU D CA 1
ATOM 19729 C C . GLU D 1 103 ? 159.685 153.431 120.471 1.00 35.12 103 GLU D C 1
ATOM 19730 O O . GLU D 1 103 ? 160.028 154.398 121.159 1.00 35.12 103 GLU D O 1
ATOM 19742 N N . THR D 1 104 ? 158.447 152.932 120.519 1.00 32.90 104 THR D N 1
ATOM 19743 C CA . THR D 1 104 ? 157.480 153.473 121.469 1.00 32.90 104 THR D CA 1
ATOM 19744 C C . THR D 1 104 ? 157.942 153.252 122.903 1.00 32.90 104 THR D C 1
ATOM 19745 O O . THR D 1 104 ? 157.845 154.156 123.742 1.00 32.90 104 THR D O 1
ATOM 19756 N N . ALA D 1 105 ? 158.443 152.053 123.205 1.00 32.76 105 ALA D N 1
ATOM 19757 C CA . ALA D 1 105 ? 158.958 151.783 124.543 1.00 32.76 105 ALA D CA 1
ATOM 19758 C C . ALA D 1 105 ? 160.176 152.645 124.845 1.00 32.76 105 ALA D C 1
ATOM 19759 O O . ALA D 1 105 ? 160.322 153.160 125.959 1.00 32.76 105 ALA D O 1
ATOM 19766 N N . LYS D 1 106 ? 161.064 152.812 123.862 1.00 34.87 106 LYS D N 1
ATOM 19767 C CA . LYS D 1 106 ? 162.239 153.652 124.067 1.00 34.87 106 LYS D CA 1
ATOM 19768 C C . LYS D 1 106 ? 161.840 155.093 124.356 1.00 34.87 106 LYS D C 1
ATOM 19769 O O . LYS D 1 106 ? 162.462 155.763 125.189 1.00 34.87 106 LYS D O 1
ATOM 19788 N N . LYS D 1 107 ? 160.803 155.587 123.677 1.00 35.53 107 LYS D N 1
ATOM 19789 C CA . LYS D 1 107 ? 160.376 156.967 123.872 1.00 35.53 107 LYS D CA 1
ATOM 19790 C C . LYS D 1 107 ? 159.928 157.235 125.302 1.00 35.53 107 LYS D C 1
ATOM 19791 O O . LYS D 1 107 ? 159.887 158.398 125.718 1.00 35.53 107 LYS D O 1
ATOM 19810 N N . LYS D 1 108 ? 159.594 156.191 126.064 1.00 34.35 108 LYS D N 1
ATOM 19811 C CA . LYS D 1 108 ? 159.245 156.379 127.466 1.00 34.35 108 LYS D CA 1
ATOM 19812 C C . LYS D 1 108 ? 160.401 156.952 128.273 1.00 34.35 108 LYS D C 1
ATOM 19813 O O . LYS D 1 108 ? 160.174 157.501 129.357 1.00 34.35 108 LYS D O 1
ATOM 19832 N N . TYR D 1 109 ? 161.632 156.836 127.772 1.00 35.77 109 TYR D N 1
ATOM 19833 C CA . TYR D 1 109 ? 162.815 157.275 128.496 1.00 35.77 109 TYR D CA 1
ATOM 19834 C C . TYR D 1 109 ? 163.483 158.501 127.892 1.00 35.77 109 TYR D C 1
ATOM 19835 O O . TYR D 1 109 ? 164.303 159.131 128.569 1.00 35.77 109 TYR D O 1
ATOM 19853 N N . THR D 1 110 ? 163.163 158.860 126.648 1.00 40.92 110 THR D N 1
ATOM 19854 C CA . THR D 1 110 ? 163.710 160.070 126.034 1.00 40.92 110 THR D CA 1
ATOM 19855 C C . THR D 1 110 ? 162.804 161.255 126.374 1.00 40.92 110 THR D C 1
ATOM 19856 O O . THR D 1 110 ? 162.087 161.812 125.539 1.00 40.92 110 THR D O 1
ATOM 19867 N N . VAL D 1 111 ? 162.859 161.646 127.645 1.00 47.03 111 VAL D N 1
ATOM 19868 C CA . VAL D 1 111 ? 162.033 162.740 128.139 1.00 47.03 111 VAL D CA 1
ATOM 19869 C C . VAL D 1 111 ? 162.749 164.050 127.851 1.00 47.03 111 VAL D C 1
ATOM 19870 O O . VAL D 1 111 ? 163.451 164.594 128.710 1.00 47.03 111 VAL D O 1
ATOM 19883 N N . ARG D 1 112 ? 162.571 164.562 126.636 1.00 51.82 112 ARG D N 1
ATOM 19884 C CA . ARG D 1 112 ? 163.183 165.804 126.185 1.00 51.82 112 ARG D CA 1
ATOM 19885 C C . ARG D 1 112 ? 162.109 166.797 125.758 1.00 51.82 112 ARG D C 1
ATOM 19886 O O . ARG D 1 112 ? 162.274 167.553 124.799 1.00 51.82 112 ARG D O 1
ATOM 19907 N N . TYR D 1 113 ? 160.989 166.799 126.474 1.00 43.32 113 TYR D N 1
ATOM 19908 C CA . TYR D 1 113 ? 159.883 167.696 126.182 1.00 43.32 113 TYR D CA 1
ATOM 19909 C C . TYR D 1 113 ? 160.086 169.034 126.880 1.00 43.32 113 TYR D C 1
ATOM 19910 O O . TYR D 1 113 ? 160.761 169.126 127.908 1.00 43.32 113 TYR D O 1
ATOM 19928 N N . GLU D 1 114 ? 159.489 170.075 126.308 1.00 40.00 114 GLU D N 1
ATOM 19929 C CA . GLU D 1 114 ? 159.561 171.413 126.873 1.00 40.00 114 GLU D CA 1
ATOM 19930 C C . GLU D 1 114 ? 158.360 171.664 127.774 1.00 40.00 114 GLU D C 1
ATOM 19931 O O . GLU D 1 114 ? 157.238 171.253 127.464 1.00 40.00 114 GLU D O 1
ATOM 19943 N N . THR D 1 115 ? 158.605 172.338 128.893 1.00 34.04 115 THR D N 1
ATOM 19944 C CA . THR D 1 115 ? 157.535 172.748 129.791 1.00 34.04 115 THR D CA 1
ATOM 19945 C C . THR D 1 115 ? 156.838 173.971 129.209 1.00 34.04 115 THR D C 1
ATOM 19946 O O . THR D 1 115 ? 157.494 174.946 128.828 1.00 34.04 115 THR D O 1
ATOM 19957 N N . LEU D 1 116 ? 155.516 173.919 129.147 1.00 33.67 116 LEU D N 1
ATOM 19958 C CA . LEU D 1 116 ? 154.729 174.994 128.566 1.00 33.67 116 LEU D CA 1
ATOM 19959 C C . LEU D 1 116 ? 154.271 175.954 129.656 1.00 33.67 116 LEU D C 1
ATOM 19960 O O . LEU D 1 116 ? 154.340 175.640 130.847 1.00 33.67 116 LEU D O 1
ATOM 19976 N N . PRO D 1 117 ? 153.803 177.145 129.278 1.00 30.81 117 PRO D N 1
ATOM 19977 C CA . PRO D 1 117 ? 153.578 178.203 130.273 1.00 30.81 117 PRO D CA 1
ATOM 19978 C C . PRO D 1 117 ? 152.697 177.745 131.426 1.00 30.81 117 PRO D C 1
ATOM 19979 O O . PRO D 1 117 ? 151.636 177.149 131.227 1.00 30.81 117 PRO D O 1
ATOM 1999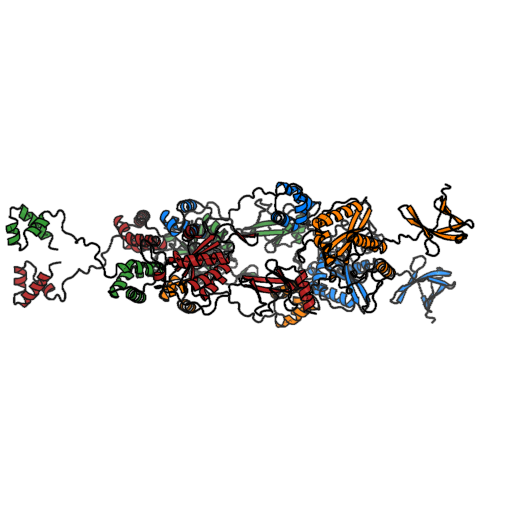0 N N . GLY D 1 118 ? 153.150 178.033 132.646 1.00 28.11 118 GLY D N 1
ATOM 19991 C CA . GLY D 1 118 ? 152.377 177.790 133.843 1.00 28.11 118 GLY D CA 1
ATOM 19992 C C . GLY D 1 118 ? 152.299 176.340 134.268 1.00 28.11 118 GLY D C 1
ATOM 19993 O O . GLY D 1 118 ? 151.703 176.046 135.311 1.00 28.11 118 GLY D O 1
ATOM 19997 N N . GLU D 1 119 ? 152.882 175.424 133.494 1.00 28.79 119 GLU D N 1
ATOM 19998 C CA . GLU D 1 119 ? 152.683 174.002 133.742 1.00 28.79 119 GLU D CA 1
ATOM 19999 C C . GLU D 1 119 ? 153.237 173.582 135.098 1.00 28.79 119 GLU D C 1
ATOM 20000 O O . GLU D 1 119 ? 152.475 173.244 136.009 1.00 28.79 119 GLU D O 1
ATOM 20012 N N . GLN D 1 120 ? 154.558 173.628 135.263 1.00 26.37 120 GLN D N 1
ATOM 20013 C CA . GLN D 1 120 ? 155.198 173.088 136.454 1.00 26.37 120 GLN D CA 1
ATOM 20014 C C . GLN D 1 120 ? 156.174 174.093 137.046 1.00 26.37 120 GLN D C 1
ATOM 20015 O O . GLN D 1 120 ? 156.775 174.899 136.329 1.00 26.37 120 GLN D O 1
ATOM 20029 N N . MET D 1 121 ? 156.316 174.035 138.367 1.00 23.63 121 MET D N 1
ATOM 20030 C CA . MET D 1 121 ? 157.286 174.843 139.101 1.00 23.63 121 MET D CA 1
ATOM 20031 C C . MET D 1 121 ? 158.248 173.903 139.820 1.00 23.63 121 MET D C 1
ATOM 20032 O O . MET D 1 121 ? 157.833 173.130 140.690 1.00 23.63 121 MET D O 1
ATOM 20046 N N . GLN D 1 122 ? 159.527 173.975 139.456 1.00 22.81 122 GLN D N 1
ATOM 20047 C CA . GLN D 1 122 ? 160.564 173.130 140.034 1.00 22.81 122 GLN D CA 1
ATOM 20048 C C . GLN D 1 122 ? 161.149 173.804 141.266 1.00 22.81 122 GLN D C 1
ATOM 20049 O O . GLN D 1 122 ? 161.608 174.946 141.191 1.00 22.81 122 GLN D O 1
ATOM 20063 N N . VAL D 1 123 ? 161.154 173.102 142.395 1.00 24.82 123 VAL D N 1
ATOM 20064 C CA . VAL D 1 123 ? 161.624 173.671 143.652 1.00 24.82 123 VAL D CA 1
ATOM 20065 C C . VAL D 1 123 ? 162.822 172.875 144.149 1.00 24.82 123 VAL D C 1
ATOM 20066 O O . VAL D 1 123 ? 162.837 171.642 144.066 1.00 24.82 123 VAL D O 1
ATOM 20079 N N . ASP D 1 124 ? 163.826 173.589 144.662 1.00 28.02 124 ASP D N 1
ATOM 20080 C CA . ASP D 1 124 ? 165.053 172.992 145.164 1.00 28.02 124 ASP D CA 1
ATOM 20081 C C . ASP D 1 124 ? 165.413 173.578 146.524 1.00 28.02 124 ASP D C 1
ATOM 20082 O O . ASP D 1 124 ? 165.088 174.731 146.834 1.00 28.02 124 ASP D O 1
ATOM 20091 N N . TRP D 1 125 ? 166.095 172.764 147.327 1.00 31.19 125 TRP D N 1
ATOM 20092 C CA . TRP D 1 125 ? 166.554 173.119 148.662 1.00 31.19 125 TRP D CA 1
ATOM 20093 C C . TRP D 1 125 ? 168.075 173.211 148.690 1.00 31.19 125 TRP D C 1
ATOM 20094 O O . TRP D 1 125 ? 168.762 172.851 147.731 1.00 31.19 125 TRP D O 1
ATOM 20115 N N . LYS D 1 126 ? 168.601 173.709 149.809 1.00 37.95 126 LYS D N 1
ATOM 20116 C CA . LYS D 1 126 ? 170.046 173.826 149.961 1.00 37.95 126 LYS D CA 1
ATOM 20117 C C . LYS D 1 126 ? 170.429 174.142 151.395 1.00 37.95 126 LYS D C 1
ATOM 20118 O O . LYS D 1 126 ? 169.752 174.929 152.050 1.00 37.95 126 LYS D O 1
ATOM 20137 N N . GLU D 1 127 ? 171.532 173.561 151.863 1.00 40.58 127 GLU D N 1
ATOM 20138 C CA . GLU D 1 127 ? 172.177 173.987 153.103 1.00 40.58 127 GLU D CA 1
ATOM 20139 C C . GLU D 1 127 ? 173.207 175.051 152.743 1.00 40.58 127 GLU D C 1
ATOM 20140 O O . GLU D 1 127 ? 174.256 174.738 152.174 1.00 40.58 127 GLU D O 1
ATOM 20152 N N . VAL D 1 128 ? 172.919 176.316 153.066 1.00 41.92 128 VAL D N 1
ATOM 20153 C CA . VAL D 1 128 ? 173.814 177.384 152.626 1.00 41.92 128 VAL D CA 1
ATOM 20154 C C . VAL D 1 128 ? 175.170 177.244 153.305 1.00 41.92 128 VAL D C 1
ATOM 20155 O O . VAL D 1 128 ? 176.214 177.540 152.711 1.00 41.92 128 VAL D O 1
ATOM 20168 N N . GLY D 1 129 ? 175.174 176.798 154.545 1.00 44.59 129 GLY D N 1
ATOM 20169 C CA . GLY D 1 129 ? 176.381 176.676 155.328 1.00 44.59 129 GLY D CA 1
ATOM 20170 C C . GLY D 1 129 ? 176.042 176.762 156.808 1.00 44.59 129 GLY D C 1
ATOM 20171 O O . GLY D 1 129 ? 175.031 176.216 157.254 1.00 44.59 129 GLY D O 1
ATOM 20175 N N . GLU D 1 130 ? 176.903 177.451 157.551 1.00 51.01 130 GLU D N 1
ATOM 20176 C CA . GLU D 1 130 ? 176.709 177.670 158.976 1.00 51.01 130 GLU D CA 1
ATOM 20177 C C . GLU D 1 130 ? 176.839 179.155 159.273 1.00 51.01 130 GLU D C 1
ATOM 20178 O O . GLU D 1 130 ? 177.837 179.782 158.903 1.00 51.01 130 GLU D O 1
ATOM 20190 N N . VAL D 1 131 ? 175.827 179.714 159.937 1.00 52.41 131 VAL D N 1
ATOM 20191 C CA . VAL D 1 131 ? 175.823 181.112 160.339 1.00 52.41 131 VAL D CA 1
ATOM 20192 C C . VAL D 1 131 ? 175.420 181.186 161.805 1.00 52.41 131 VAL D C 1
ATOM 20193 O O . VAL D 1 131 ? 174.842 180.252 162.364 1.00 52.41 131 VAL D O 1
ATOM 20206 N N . VAL D 1 132 ? 175.735 182.320 162.424 1.00 57.98 132 VAL D N 1
ATOM 20207 C CA . VAL D 1 132 ? 175.468 182.550 163.839 1.00 57.98 132 VAL D CA 1
ATOM 20208 C C . VAL D 1 132 ? 174.466 183.689 163.949 1.00 57.98 132 VAL D C 1
ATOM 20209 O O . VAL D 1 132 ? 174.715 184.793 163.449 1.00 57.98 132 VAL D O 1
ATOM 20222 N N . ILE D 1 133 ? 173.338 183.420 164.600 1.00 58.68 133 ILE D N 1
ATOM 20223 C CA . ILE D 1 133 ? 172.300 184.414 164.845 1.00 58.68 133 ILE D CA 1
ATOM 20224 C C . ILE D 1 133 ? 172.086 184.487 166.349 1.00 58.68 133 ILE D C 1
ATOM 20225 O O . ILE D 1 133 ? 171.751 183.478 166.983 1.00 58.68 133 ILE D O 1
ATOM 20241 N N . GLU D 1 134 ? 172.279 185.676 166.918 1.00 60.33 134 GLU D N 1
ATOM 20242 C CA . GLU D 1 134 ? 172.141 185.886 168.358 1.00 60.33 134 GLU D CA 1
ATOM 20243 C C . GLU D 1 134 ? 173.069 184.967 169.148 1.00 60.33 134 GLU D C 1
ATOM 20244 O O . GLU D 1 134 ? 172.738 184.535 170.255 1.00 60.33 134 GLU D O 1
ATOM 20256 N N . GLY D 1 135 ? 174.237 184.663 168.586 1.00 59.65 135 GLY D N 1
ATOM 20257 C CA . GLY D 1 135 ? 175.214 183.836 169.264 1.00 59.65 135 GLY D CA 1
ATOM 20258 C C . GLY D 1 135 ? 174.959 182.348 169.197 1.00 59.65 135 GLY D C 1
ATOM 20259 O O . GLY D 1 135 ? 175.657 181.589 169.880 1.00 59.65 135 GLY D O 1
ATOM 20263 N N . LYS D 1 136 ? 173.988 181.904 168.404 1.00 60.91 136 LYS D N 1
ATOM 20264 C CA . LYS D 1 136 ? 173.654 180.492 168.275 1.00 60.91 136 LYS D CA 1
ATOM 20265 C C . LYS D 1 136 ? 173.810 180.067 166.823 1.00 60.91 136 LYS D C 1
ATOM 20266 O O . LYS D 1 136 ? 173.274 180.718 165.920 1.00 60.91 136 LYS D O 1
ATOM 20285 N N . LYS D 1 137 ? 174.542 178.978 166.603 1.00 58.66 137 LYS D N 1
ATOM 20286 C CA . LYS D 1 137 ? 174.730 178.463 165.256 1.00 58.66 137 LYS D CA 1
ATOM 20287 C C . LYS D 1 137 ? 173.417 177.928 164.698 1.00 58.66 137 LYS D C 1
ATOM 20288 O O . LYS D 1 137 ? 172.543 177.464 165.434 1.00 58.66 137 LYS D O 1
ATOM 20307 N N . VAL D 1 138 ? 173.287 177.997 163.376 1.00 50.85 138 VAL D N 1
ATOM 20308 C CA . VAL D 1 138 ? 172.085 177.535 162.693 1.00 50.85 138 VAL D CA 1
ATOM 20309 C C . VAL D 1 138 ? 172.462 177.174 161.265 1.00 50.85 138 VAL D C 1
ATOM 20310 O O . VAL D 1 138 ? 173.214 177.897 160.606 1.00 50.85 138 VAL D O 1
ATOM 20323 N N . LYS D 1 139 ? 171.933 176.048 160.786 1.00 47.17 139 LYS D N 1
ATOM 20324 C CA . LYS D 1 139 ? 172.176 175.608 159.413 1.00 47.17 139 LYS D CA 1
ATOM 20325 C C . LYS D 1 139 ? 171.096 176.209 158.521 1.00 47.17 139 LYS D C 1
ATOM 20326 O O . LYS D 1 139 ? 170.098 175.573 158.177 1.00 47.17 139 LYS D O 1
ATOM 20345 N N . LEU D 1 140 ? 171.314 177.465 158.142 1.00 43.62 140 LEU D N 1
ATOM 20346 C CA . LEU D 1 140 ? 170.420 178.149 157.222 1.00 43.62 140 LEU D CA 1
ATOM 20347 C C . LEU D 1 140 ? 170.341 177.396 155.898 1.00 43.62 140 LEU D C 1
ATOM 20348 O O . LEU D 1 140 ? 171.278 176.704 155.484 1.00 43.62 140 LEU D O 1
ATOM 20364 N N . SER D 1 141 ? 169.211 177.554 155.212 1.00 36.93 141 SER D N 1
ATOM 20365 C CA . SER D 1 141 ? 168.953 176.820 153.987 1.00 36.93 141 SER D CA 1
ATOM 20366 C C . SER D 1 141 ? 168.362 177.757 152.949 1.00 36.93 141 SER D C 1
ATOM 20367 O O . SER D 1 141 ? 167.500 178.580 153.263 1.00 36.93 141 SER D O 1
ATOM 20375 N N . LEU D 1 142 ? 168.819 177.618 151.713 1.00 35.16 142 LEU D N 1
ATOM 20376 C CA . LEU D 1 142 ? 168.216 178.343 150.608 1.00 35.16 142 LEU D CA 1
ATOM 20377 C C . LEU D 1 142 ? 167.112 177.519 149.963 1.00 35.16 142 LEU D C 1
ATOM 20378 O O . LEU D 1 142 ? 167.199 176.290 149.865 1.00 35.16 142 LEU D O 1
ATOM 20394 N N . PHE D 1 143 ? 166.069 178.223 149.536 1.00 28.69 143 PHE D N 1
ATOM 20395 C CA . PHE D 1 143 ? 164.872 177.660 148.934 1.00 28.69 143 PHE D CA 1
ATOM 20396 C C . PHE D 1 143 ? 164.673 178.380 147.612 1.00 28.69 143 PHE D C 1
ATOM 20397 O O . PHE D 1 143 ? 164.514 179.607 147.598 1.00 28.69 143 PHE D O 1
ATOM 20414 N N . VAL D 1 144 ? 164.699 177.635 146.508 1.00 29.95 144 VAL D N 1
ATOM 20415 C CA . VAL D 1 144 ? 164.699 178.225 145.173 1.00 29.95 144 VAL D CA 1
ATOM 20416 C C . VAL D 1 144 ? 163.567 177.600 144.367 1.00 29.95 144 VAL D C 1
ATOM 20417 O O . VAL D 1 144 ? 163.608 176.407 144.047 1.00 29.95 144 VAL D O 1
ATOM 20430 N N . ALA D 1 145 ? 162.558 178.403 144.040 1.00 25.98 145 ALA D N 1
ATOM 20431 C CA . ALA D 1 145 ? 161.536 178.015 143.081 1.00 25.98 145 ALA D CA 1
ATOM 20432 C C . ALA D 1 145 ? 161.924 178.506 141.692 1.00 25.98 145 ALA D C 1
ATOM 20433 O O . ALA D 1 145 ? 162.553 179.556 141.542 1.00 25.98 145 ALA D O 1
ATOM 20440 N N . THR D 1 146 ? 161.529 177.744 140.674 1.00 26.79 146 THR D N 1
ATOM 20441 C CA . THR D 1 146 ? 161.933 178.004 139.298 1.00 26.79 146 THR D CA 1
ATOM 20442 C C . THR D 1 146 ? 160.763 177.693 138.382 1.00 26.79 146 THR D C 1
ATOM 20443 O O . THR D 1 146 ? 160.261 176.565 138.375 1.00 26.79 146 THR D O 1
ATOM 20454 N N . LEU D 1 147 ? 160.324 178.689 137.619 1.00 28.27 147 LEU D N 1
ATOM 20455 C CA . LEU D 1 147 ? 159.271 178.464 136.641 1.00 28.27 147 LEU D CA 1
ATOM 20456 C C . LEU D 1 147 ? 159.817 177.677 135.457 1.00 28.27 147 LEU D C 1
ATOM 20457 O O . LEU D 1 147 ? 160.876 177.997 134.911 1.00 28.27 147 LEU D O 1
ATOM 20473 N N . GLY D 1 148 ? 159.084 176.637 135.061 1.00 28.93 148 GLY D N 1
ATOM 20474 C CA . GLY D 1 148 ? 159.558 175.780 133.987 1.00 28.93 148 GLY D CA 1
ATOM 20475 C C . GLY D 1 148 ? 159.673 176.508 132.663 1.00 28.93 148 GLY D C 1
ATOM 20476 O O . GLY D 1 148 ? 160.604 176.264 131.890 1.00 28.93 148 GLY D O 1
ATOM 20480 N N . TYR D 1 149 ? 158.732 177.406 132.379 1.00 32.91 149 TYR D N 1
ATOM 20481 C CA . TYR D 1 149 ? 158.707 178.114 131.103 1.00 32.91 149 TYR D CA 1
ATOM 20482 C C . TYR D 1 149 ? 159.532 179.397 131.157 1.00 32.91 149 TYR D C 1
ATOM 20483 O O . TYR D 1 149 ? 160.469 179.575 130.373 1.00 32.91 149 TYR D O 1
ATOM 20501 N N . SER D 1 150 ? 159.194 180.299 132.081 1.00 32.22 150 SER D N 1
ATOM 20502 C CA . SER D 1 150 ? 159.869 181.589 132.145 1.00 32.22 150 SER D CA 1
ATOM 20503 C C . SER D 1 150 ? 161.283 181.484 132.701 1.00 32.22 150 SER D C 1
ATOM 20504 O O . SER D 1 150 ? 162.079 182.408 132.505 1.00 32.22 150 SER D O 1
ATOM 20512 N N . ARG D 1 151 ? 161.611 180.394 133.392 1.00 30.89 151 ARG D N 1
ATOM 20513 C CA . ARG D 1 151 ? 162.927 180.120 133.961 1.00 30.89 151 ARG D CA 1
ATOM 20514 C C . ARG D 1 151 ? 163.281 181.052 135.112 1.00 30.89 151 ARG D C 1
ATOM 20515 O O . ARG D 1 151 ? 164.396 180.959 135.639 1.00 30.89 151 ARG D O 1
ATOM 20536 N N . MET D 1 152 ? 162.382 181.943 135.527 1.00 31.44 152 MET D N 1
ATOM 20537 C CA . MET D 1 152 ? 162.694 182.844 136.628 1.00 31.44 152 MET D CA 1
ATOM 20538 C C . MET D 1 152 ? 162.897 182.069 137.923 1.00 31.44 152 MET D C 1
ATOM 20539 O O . MET D 1 152 ? 162.310 181.006 138.139 1.00 31.44 152 MET D O 1
ATOM 20553 N N . LYS D 1 153 ? 163.738 182.624 138.790 1.00 31.62 153 LYS D N 1
ATOM 20554 C CA . LYS D 1 153 ? 164.114 181.996 140.047 1.00 31.62 153 LYS D CA 1
ATOM 20555 C C . LYS D 1 153 ? 163.726 182.904 141.203 1.00 31.62 153 LYS D C 1
ATOM 20556 O O . LYS D 1 153 ? 164.100 184.081 141.227 1.00 31.62 153 LYS D O 1
ATOM 20575 N N . TYR D 1 154 ? 162.977 182.356 142.154 1.00 27.13 154 TYR D N 1
ATOM 20576 C CA . TYR D 1 154 ? 162.669 183.025 143.412 1.00 27.13 154 TYR D CA 1
ATOM 20577 C C . TYR D 1 154 ? 163.421 182.304 144.521 1.00 27.13 154 TYR D C 1
ATOM 20578 O O . TYR D 1 154 ? 163.177 181.120 144.767 1.00 27.13 154 TYR D O 1
ATOM 20596 N N . ALA D 1 155 ? 164.316 183.017 145.194 1.00 32.50 155 ALA D N 1
ATOM 20597 C CA . ALA D 1 155 ? 165.207 182.427 146.181 1.00 32.50 155 ALA D CA 1
ATOM 20598 C C . ALA D 1 155 ? 165.024 183.115 147.525 1.00 32.50 155 ALA D C 1
ATOM 20599 O O . ALA D 1 155 ? 164.842 184.335 147.588 1.00 32.50 155 ALA D O 1
ATOM 20606 N N . VAL D 1 156 ? 165.069 182.328 148.602 1.00 33.15 156 VAL D N 1
ATOM 20607 C CA . VAL D 1 156 ? 164.913 182.871 149.948 1.00 33.15 156 VAL D CA 1
ATOM 20608 C C . VAL D 1 156 ? 165.673 182.004 150.943 1.00 33.15 156 VAL D C 1
ATOM 20609 O O . VAL D 1 156 ? 165.789 180.789 150.781 1.00 33.15 156 VAL D O 1
ATOM 20622 N N . PHE D 1 157 ? 166.181 182.645 151.993 1.00 39.33 157 PHE D N 1
ATOM 20623 C CA . PHE D 1 157 ? 166.863 181.971 153.093 1.00 39.33 157 PHE D CA 1
ATOM 20624 C C . PHE D 1 157 ? 165.873 181.691 154.216 1.00 39.33 157 PHE D C 1
ATOM 20625 O O . PHE D 1 157 ? 165.129 182.586 154.631 1.00 39.33 157 PHE D O 1
ATOM 20642 N N . THR D 1 158 ? 165.867 180.451 154.701 1.00 35.64 158 THR D N 1
ATOM 20643 C CA . THR D 1 158 ? 165.029 180.032 155.815 1.00 35.64 158 THR D CA 1
ATOM 20644 C C . THR D 1 158 ? 165.850 179.168 156.761 1.00 35.64 158 THR D C 1
ATOM 20645 O O . THR D 1 158 ? 166.684 178.373 156.320 1.00 35.64 158 THR D O 1
ATOM 20656 N N . THR D 1 159 ? 165.625 179.335 158.064 1.00 37.79 159 THR D N 1
ATOM 20657 C CA . THR D 1 159 ? 166.384 178.569 159.048 1.00 37.79 159 THR D CA 1
ATOM 20658 C C . THR D 1 159 ? 166.118 177.073 158.913 1.00 37.79 159 THR D C 1
ATOM 20659 O O . THR D 1 159 ? 167.048 176.260 158.937 1.00 37.79 159 THR D O 1
ATOM 20670 N N . SER D 1 160 ? 164.852 176.691 158.768 1.00 34.13 160 SER D N 1
ATOM 20671 C CA . SER D 1 160 ? 164.451 175.294 158.757 1.00 34.13 160 SER D CA 1
ATOM 20672 C C . SER D 1 160 ? 163.778 174.939 157.438 1.00 34.13 160 SER D C 1
ATOM 20673 O O . SER D 1 160 ? 163.100 175.767 156.822 1.00 34.13 160 SER D O 1
ATOM 20681 N N . GLN D 1 161 ? 163.974 173.690 157.011 1.00 33.00 161 GLN D N 1
ATOM 20682 C CA . GLN D 1 161 ? 163.307 173.140 155.838 1.00 33.00 161 GLN D CA 1
ATOM 20683 C C . GLN D 1 161 ? 162.043 172.373 156.209 1.00 33.00 161 GLN D C 1
ATOM 20684 O O . GLN D 1 161 ? 161.656 171.433 155.506 1.00 33.00 161 GLN D O 1
ATOM 20698 N N . ASP D 1 162 ? 161.391 172.757 157.303 1.00 31.02 162 ASP D N 1
ATOM 20699 C CA . ASP D 1 162 ? 160.198 172.060 157.755 1.00 31.02 162 ASP D CA 1
ATOM 20700 C C . ASP D 1 162 ? 159.026 172.362 156.824 1.00 31.02 162 ASP D C 1
ATOM 20701 O O . ASP D 1 162 ? 159.113 173.180 155.904 1.00 31.02 162 ASP D O 1
ATOM 20710 N N . GLN D 1 163 ? 157.907 171.681 157.073 1.00 27.03 163 GLN D N 1
ATOM 20711 C CA . GLN D 1 163 ? 156.748 171.809 156.196 1.00 27.03 163 GLN D CA 1
ATOM 20712 C C . GLN D 1 163 ? 156.166 173.218 156.242 1.00 27.03 163 GLN D C 1
ATOM 20713 O O . GLN D 1 163 ? 155.748 173.755 155.210 1.00 27.03 163 GLN D O 1
ATOM 20727 N N . GLU D 1 164 ? 156.114 173.826 157.428 1.00 27.41 164 GLU D N 1
ATOM 20728 C CA . GLU D 1 164 ? 155.532 175.160 157.544 1.00 27.41 164 GLU D CA 1
ATOM 20729 C C . GLU D 1 164 ? 156.357 176.192 156.785 1.00 27.41 164 GLU D C 1
ATOM 20730 O O . GLU D 1 164 ? 155.801 177.059 156.097 1.00 27.41 164 GLU D O 1
ATOM 20742 N N . HIS D 1 165 ? 157.685 176.124 156.902 1.00 30.65 165 HIS D N 1
ATOM 20743 C CA . HIS D 1 165 ? 158.531 177.011 156.110 1.00 30.65 165 HIS D CA 1
ATOM 20744 C C . HIS D 1 165 ? 158.322 176.767 154.624 1.00 30.65 165 HIS D C 1
ATOM 20745 O O . HIS D 1 165 ? 158.303 177.712 153.828 1.00 30.65 165 HIS D O 1
ATOM 20759 N N . LEU D 1 166 ? 158.170 175.502 154.232 1.00 26.01 166 LEU D N 1
ATOM 20760 C CA . LEU D 1 166 ? 157.922 175.182 152.832 1.00 26.01 166 LEU D CA 1
ATOM 20761 C C . LEU D 1 166 ? 156.646 175.851 152.338 1.00 26.01 166 LEU D C 1
ATOM 20762 O O . LEU D 1 166 ? 156.624 176.462 151.264 1.00 26.01 166 LEU D O 1
ATOM 20778 N N . MET D 1 167 ? 155.569 175.749 153.118 1.00 24.50 167 MET D N 1
ATOM 20779 C CA . MET D 1 167 ? 154.302 176.348 152.712 1.00 24.50 167 MET D CA 1
ATOM 20780 C C . MET D 1 167 ? 154.400 177.867 152.657 1.00 24.50 167 MET D C 1
ATOM 20781 O O . MET D 1 167 ? 153.887 178.495 151.723 1.00 24.50 167 MET D O 1
ATOM 20795 N N . GLU D 1 168 ? 155.052 178.478 153.649 1.00 21.98 168 GLU D N 1
ATOM 20796 C CA . GLU D 1 168 ? 155.193 179.930 153.642 1.00 21.98 168 GLU D CA 1
ATOM 20797 C C . GLU D 1 168 ? 155.996 180.395 152.434 1.00 21.98 168 GLU D C 1
ATOM 20798 O O . GLU D 1 168 ? 155.642 181.388 151.785 1.00 21.98 168 GLU D O 1
ATOM 20810 N N . CYS D 1 169 ? 157.081 179.690 152.113 1.00 22.80 169 CYS D N 1
ATOM 20811 C CA . CYS D 1 169 ? 157.887 180.074 150.963 1.00 22.80 169 CYS D CA 1
ATOM 20812 C C . CYS D 1 169 ? 157.140 179.844 149.657 1.00 22.80 169 CYS D C 1
ATOM 20813 O O . CYS D 1 169 ? 157.318 180.609 148.707 1.00 22.80 169 CYS D O 1
ATOM 20821 N N . LEU D 1 170 ? 156.305 178.806 149.585 1.00 22.41 170 LEU D N 1
ATOM 20822 C CA . LEU D 1 170 ? 155.477 178.620 148.397 1.00 22.41 170 LEU D CA 1
ATOM 20823 C C . LEU D 1 170 ? 154.476 179.758 148.244 1.00 22.41 170 LEU D C 1
ATOM 20824 O O . LEU D 1 170 ? 154.236 180.238 147.130 1.00 22.41 170 LEU D O 1
ATOM 20840 N N . ILE D 1 171 ? 153.879 180.200 149.352 1.00 20.42 171 ILE D N 1
ATOM 20841 C CA . ILE D 1 171 ? 152.968 181.340 149.300 1.00 20.42 171 ILE D CA 1
ATOM 20842 C C . ILE D 1 171 ? 153.708 182.576 148.804 1.00 20.42 171 ILE D C 1
ATOM 20843 O O . ILE D 1 171 ? 153.213 183.324 147.950 1.00 20.42 171 ILE D O 1
ATOM 20859 N N . GLN D 1 172 ? 154.908 182.808 149.340 1.00 21.85 172 GLN D N 1
ATOM 20860 C CA . GLN D 1 172 ? 155.697 183.959 148.916 1.00 21.85 172 GLN D CA 1
ATOM 20861 C C . GLN D 1 172 ? 156.052 183.867 147.438 1.00 21.85 172 GLN D C 1
ATOM 20862 O O . GLN D 1 172 ? 156.017 184.872 146.720 1.00 21.85 172 GLN D O 1
ATOM 20876 N N . SER D 1 173 ? 156.407 182.671 146.967 1.00 21.85 173 SER D N 1
ATOM 20877 C CA . SER D 1 173 ? 156.742 182.491 145.560 1.00 21.85 173 SER D CA 1
ATOM 20878 C C . SER D 1 173 ? 155.540 182.765 144.668 1.00 21.85 173 SER D C 1
ATOM 20879 O O . SER D 1 173 ? 155.667 183.417 143.625 1.00 21.85 173 SER D O 1
ATOM 20887 N N . PHE D 1 174 ? 154.365 182.269 145.057 1.00 20.69 174 PHE D N 1
ATOM 20888 C CA . PHE D 1 174 ? 153.164 182.527 144.270 1.00 20.69 174 PHE D CA 1
ATOM 20889 C C . PHE D 1 174 ? 152.844 184.015 144.236 1.00 20.69 174 PHE D C 1
ATOM 20890 O O . PHE D 1 174 ? 152.451 184.550 143.193 1.00 20.69 174 PHE D O 1
ATOM 20907 N N . LYS D 1 175 ? 153.004 184.702 145.369 1.00 20.31 175 LYS D N 1
ATOM 20908 C CA . LYS D 1 175 ? 152.786 186.145 145.386 1.00 20.31 175 LYS D CA 1
ATOM 20909 C C . LYS D 1 175 ? 153.781 186.861 144.480 1.00 20.31 175 LYS D C 1
ATOM 20910 O O . LYS D 1 175 ? 153.411 187.778 143.738 1.00 20.31 175 LYS D O 1
ATOM 20929 N N . TYR D 1 176 ? 155.051 186.453 144.528 1.00 25.82 176 TYR D N 1
ATOM 20930 C CA . TYR D 1 176 ? 156.076 187.098 143.715 1.00 25.82 176 TYR D CA 1
ATOM 20931 C C . TYR D 1 176 ? 155.812 186.894 142.229 1.00 25.82 176 TYR D C 1
ATOM 20932 O O . TYR D 1 176 ? 155.951 187.830 141.432 1.00 25.82 176 TYR D O 1
ATOM 20950 N N . PHE D 1 177 ? 155.431 185.680 141.836 1.00 25.41 177 PHE D N 1
ATOM 20951 C CA . PHE D 1 177 ? 155.179 185.379 140.434 1.00 25.41 177 PHE D CA 1
ATOM 20952 C C . PHE D 1 177 ? 153.797 185.819 139.971 1.00 25.41 177 PHE D C 1
ATOM 20953 O O . PHE D 1 177 ? 153.534 185.806 138.764 1.00 25.41 177 PHE D O 1
ATOM 20970 N N . GLY D 1 178 ? 152.914 186.201 140.890 1.00 26.56 178 GLY D N 1
ATOM 20971 C CA . GLY D 1 178 ? 151.591 186.664 140.521 1.00 26.56 178 GLY D CA 1
ATOM 20972 C C . GLY D 1 178 ? 150.681 185.558 140.031 1.00 26.56 178 GLY D C 1
ATOM 20973 O O . GLY D 1 178 ? 150.254 185.567 138.873 1.00 26.56 178 GLY D O 1
ATOM 20977 N N . GLY D 1 179 ? 150.379 184.598 140.902 1.00 22.60 179 GLY D N 1
ATOM 20978 C CA . GLY D 1 179 ? 149.490 183.501 140.598 1.00 22.60 179 GLY D CA 1
ATOM 20979 C C . GLY D 1 179 ? 150.075 182.186 141.057 1.00 22.60 179 GLY D C 1
ATOM 20980 O O . GLY D 1 179 ? 151.017 182.137 141.854 1.00 22.60 179 GLY D O 1
ATOM 20984 N N . VAL D 1 180 ? 149.507 181.098 140.546 1.00 22.26 180 VAL D N 1
ATOM 20985 C CA . VAL D 1 180 ? 149.930 179.750 140.917 1.00 22.26 180 VAL D CA 1
ATOM 20986 C C . VAL D 1 180 ? 150.090 178.912 139.653 1.00 22.26 180 VAL D C 1
ATOM 20987 O O . VAL D 1 180 ? 149.357 179.129 138.678 1.00 22.26 180 VAL D O 1
ATOM 21000 N N . PRO D 1 181 ? 151.015 177.956 139.613 1.00 22.50 181 PRO D N 1
ATOM 21001 C CA . PRO D 1 181 ? 151.107 177.055 138.464 1.00 22.50 181 PRO D CA 1
ATOM 21002 C C . PRO D 1 181 ? 150.299 175.781 138.687 1.00 22.50 181 PRO D C 1
ATOM 21003 O O . PRO D 1 181 ? 149.849 175.479 139.793 1.00 22.50 181 PRO D O 1
ATOM 21014 N N . LYS D 1 182 ? 150.125 175.031 137.597 1.00 23.80 182 LYS D N 1
ATOM 21015 C CA . LYS D 1 182 ? 149.298 173.830 137.649 1.00 23.80 182 LYS D CA 1
ATOM 21016 C C . LYS D 1 182 ? 149.882 172.800 138.608 1.00 23.80 182 LYS D C 1
ATOM 21017 O O . LYS D 1 182 ? 149.186 172.297 139.497 1.00 23.80 182 LYS D O 1
ATOM 21036 N N . LYS D 1 183 ? 151.164 172.478 138.447 1.00 24.22 183 LYS D N 1
ATOM 21037 C CA . LYS D 1 183 ? 151.823 171.453 139.244 1.00 24.22 183 LYS D CA 1
ATOM 21038 C C . LYS D 1 183 ? 153.106 172.020 139.835 1.00 24.22 183 LYS D C 1
ATOM 21039 O O . LYS D 1 183 ? 153.768 172.863 139.221 1.00 24.22 183 LYS D O 1
ATOM 21058 N N . VAL D 1 184 ? 153.449 171.568 141.036 1.00 23.02 184 VAL D N 1
ATOM 21059 C CA . VAL D 1 184 ? 154.672 171.985 141.710 1.00 23.02 184 VAL D CA 1
ATOM 21060 C C . VAL D 1 184 ? 155.452 170.728 142.055 1.00 23.02 184 VAL D C 1
ATOM 21061 O O . VAL D 1 184 ? 154.940 169.852 142.763 1.00 23.02 184 VAL D O 1
ATOM 21074 N N . LEU D 1 185 ? 156.679 170.628 141.553 1.00 24.32 185 LEU D N 1
ATOM 21075 C CA . LEU D 1 185 ? 157.478 169.425 141.722 1.00 24.32 185 LEU D CA 1
ATOM 21076 C C . LEU D 1 185 ? 158.703 169.718 142.576 1.00 24.32 185 LEU D C 1
ATOM 21077 O O . LEU D 1 185 ? 159.410 170.712 142.356 1.00 24.32 185 LEU D O 1
ATOM 21093 N N . PHE D 1 186 ? 158.944 168.828 143.529 1.00 27.14 186 PHE D N 1
ATOM 21094 C CA . PHE D 1 186 ? 159.970 168.928 144.550 1.00 27.14 186 PHE D CA 1
ATOM 21095 C C . PHE D 1 186 ? 160.958 167.771 144.405 1.00 27.14 186 PHE D C 1
ATOM 21096 O O . PHE D 1 186 ? 160.894 166.981 143.456 1.00 27.14 186 PHE D O 1
ATOM 21113 N N . ASP D 1 187 ? 161.879 167.675 145.359 1.00 34.81 187 ASP D N 1
ATOM 21114 C CA . ASP D 1 187 ? 162.726 166.505 145.530 1.00 34.81 187 ASP D CA 1
ATOM 21115 C C . ASP D 1 187 ? 162.195 165.662 146.682 1.00 34.81 187 ASP D C 1
ATOM 21116 O O . ASP D 1 187 ? 161.673 166.189 147.668 1.00 34.81 187 ASP D O 1
ATOM 21125 N N . ASN D 1 188 ? 162.325 164.341 146.546 1.00 41.08 188 ASN D N 1
ATOM 21126 C CA . ASN D 1 188 ? 161.809 163.416 147.550 1.00 41.08 188 ASN D CA 1
ATOM 21127 C C . ASN D 1 188 ? 162.253 163.827 148.948 1.00 41.08 188 ASN D C 1
ATOM 21128 O O . ASN D 1 188 ? 163.453 163.872 149.238 1.00 41.08 188 ASN D O 1
ATOM 21139 N N . MET D 1 189 ? 161.291 164.126 149.818 1.00 34.44 189 MET D N 1
ATOM 21140 C CA . MET D 1 189 ? 161.594 164.602 151.158 1.00 34.44 189 MET D CA 1
ATOM 21141 C C . MET D 1 189 ? 160.399 164.325 152.058 1.00 34.44 189 MET D C 1
ATOM 21142 O O . MET D 1 189 ? 159.282 164.093 151.589 1.00 34.44 189 MET D O 1
ATOM 21156 N N . LYS D 1 190 ? 160.650 164.356 153.368 1.00 33.59 190 LYS D N 1
ATOM 21157 C CA . LYS D 1 190 ? 159.638 163.923 154.326 1.00 33.59 190 LYS D CA 1
ATOM 21158 C C . LYS D 1 190 ? 158.464 164.892 154.402 1.00 33.59 190 LYS D C 1
ATOM 21159 O O . LYS D 1 190 ? 157.321 164.460 154.589 1.00 33.59 190 LYS D O 1
ATOM 21178 N N . THR D 1 191 ? 158.717 166.195 154.263 1.00 30.02 191 THR D N 1
ATOM 21179 C CA . THR D 1 191 ? 157.653 167.179 154.438 1.00 30.02 191 THR D CA 1
ATOM 21180 C C . THR D 1 191 ? 156.576 167.078 153.367 1.00 30.02 191 THR D C 1
ATOM 21181 O O . THR D 1 191 ? 155.496 167.655 153.536 1.00 30.02 191 THR D O 1
ATOM 21192 N N . VAL D 1 192 ? 156.836 166.365 152.274 1.00 29.13 192 VAL D N 1
ATOM 21193 C CA . VAL D 1 192 ? 155.919 166.290 151.139 1.00 29.13 192 VAL D CA 1
ATOM 21194 C C . VAL D 1 192 ? 155.219 164.936 151.081 1.00 29.13 192 VAL D C 1
ATOM 21195 O O . VAL D 1 192 ? 153.993 164.856 151.176 1.00 29.13 192 VAL D O 1
ATOM 21208 N N . THR D 1 193 ? 155.983 163.857 150.929 1.00 31.29 193 THR D N 1
ATOM 21209 C CA . THR D 1 193 ? 155.439 162.514 150.802 1.00 31.29 193 THR D CA 1
ATOM 21210 C C . THR D 1 193 ? 156.018 161.618 151.886 1.00 31.29 193 THR D C 1
ATOM 21211 O O . THR D 1 193 ? 157.194 161.739 152.243 1.00 31.29 193 THR D O 1
ATOM 21222 N N . ASP D 1 194 ? 155.183 160.724 152.409 1.00 33.39 194 ASP D N 1
ATOM 21223 C CA . ASP D 1 194 ? 155.608 159.764 153.426 1.00 33.39 194 ASP D CA 1
ATOM 21224 C C . ASP D 1 194 ? 156.091 158.471 152.765 1.00 33.39 194 ASP D C 1
ATOM 21225 O O . ASP D 1 194 ? 155.606 157.372 153.032 1.00 33.39 194 ASP D O 1
ATOM 21234 N N . GLY D 1 195 ? 157.070 158.629 151.882 1.00 37.46 195 GLY D N 1
ATOM 21235 C CA . GLY D 1 195 ? 157.663 157.510 151.183 1.00 37.46 195 GLY D CA 1
ATOM 21236 C C . GLY D 1 195 ? 157.011 157.247 149.835 1.00 37.46 195 GLY D C 1
ATOM 21237 O O . GLY D 1 195 ? 155.865 157.611 149.577 1.00 37.46 195 GLY D O 1
ATOM 21241 N N . ARG D 1 196 ? 157.778 156.597 148.962 1.00 39.75 196 ARG D N 1
ATOM 21242 C CA . ARG D 1 196 ? 157.303 156.200 147.645 1.00 39.75 196 ARG D CA 1
ATOM 21243 C C . ARG D 1 196 ? 157.781 154.784 147.359 1.00 39.75 196 ARG D C 1
ATOM 21244 O O . ARG D 1 196 ? 158.704 154.277 148.000 1.00 39.75 196 ARG D O 1
ATOM 21265 N N . GLU D 1 197 ? 157.139 154.148 146.382 1.00 40.33 197 GLU D N 1
ATOM 21266 C CA . GLU D 1 197 ? 157.402 152.754 146.039 1.00 40.33 197 GLU D CA 1
ATOM 21267 C C . GLU D 1 197 ? 157.557 152.590 144.530 1.00 40.33 197 GLU D C 1
ATOM 21268 O O . GLU D 1 197 ? 156.963 151.707 143.908 1.00 40.33 197 GLU D O 1
ATOM 21280 N N . GLN D 1 198 ? 158.373 153.451 143.922 1.00 40.76 198 GLN D N 1
ATOM 21281 C CA . GLN D 1 198 ? 158.750 153.327 142.514 1.00 40.76 198 GLN D CA 1
ATOM 21282 C C . GLN D 1 198 ? 157.521 153.352 141.602 1.00 40.76 198 GLN D C 1
ATOM 21283 O O . GLN D 1 198 ? 157.196 152.378 140.920 1.00 40.76 198 GLN D O 1
ATOM 21297 N N . GLY D 1 199 ? 156.837 154.493 141.604 1.00 44.50 199 GLY D N 1
ATOM 21298 C CA . GLY D 1 199 ? 155.716 154.701 140.708 1.00 44.50 199 GLY D CA 1
ATOM 21299 C C . GLY D 1 199 ? 154.516 155.331 141.382 1.00 44.50 199 GLY D C 1
ATOM 21300 O O . GLY D 1 199 ? 153.720 156.015 140.733 1.00 44.50 199 GLY D O 1
ATOM 21304 N N . VAL D 1 200 ? 154.376 155.108 142.686 1.00 41.53 200 VAL D N 1
ATOM 21305 C CA . VAL D 1 200 ? 153.267 155.645 143.461 1.00 41.53 200 VAL D CA 1
ATOM 21306 C C . VAL D 1 200 ? 153.829 156.350 144.685 1.00 41.53 200 VAL D C 1
ATOM 21307 O O . VAL D 1 200 ? 154.895 155.996 145.197 1.00 41.53 200 VAL D O 1
ATOM 21320 N N . VAL D 1 201 ? 153.099 157.360 145.153 1.00 35.94 201 VAL D N 1
ATOM 21321 C CA . VAL D 1 201 ? 153.554 158.244 146.218 1.00 35.94 201 VAL D CA 1
ATOM 21322 C C . VAL D 1 201 ? 152.420 158.447 147.212 1.00 35.94 201 VAL D C 1
ATOM 21323 O O . VAL D 1 201 ? 151.251 158.548 146.824 1.00 35.94 201 VAL D O 1
ATOM 21336 N N . LYS D 1 202 ? 152.770 158.505 148.495 1.00 36.53 202 LYS D N 1
ATOM 21337 C CA . LYS D 1 202 ? 151.812 158.709 149.581 1.00 36.53 202 LYS D CA 1
ATOM 21338 C C . LYS D 1 202 ? 151.937 160.155 150.046 1.00 36.53 202 LYS D C 1
ATOM 21339 O O . LYS D 1 202 ? 152.850 160.498 150.802 1.00 36.53 202 LYS D O 1
ATOM 21358 N N . TRP D 1 203 ? 151.015 160.999 149.592 1.00 28.29 203 TRP D N 1
ATOM 21359 C CA . TRP D 1 203 ? 151.071 162.415 149.911 1.00 28.29 203 TRP D CA 1
ATOM 21360 C C . TRP D 1 203 ? 150.668 162.667 151.360 1.00 28.29 203 TRP D C 1
ATOM 21361 O O . TRP D 1 203 ? 149.942 161.887 151.983 1.00 28.29 203 TRP D O 1
ATOM 21382 N N . ASN D 1 204 ? 151.153 163.784 151.894 1.00 27.09 204 ASN D N 1
ATOM 21383 C CA . ASN D 1 204 ? 150.826 164.194 153.248 1.00 27.09 204 ASN D CA 1
ATOM 21384 C C . ASN D 1 204 ? 149.439 164.830 153.292 1.00 27.09 204 ASN D C 1
ATOM 21385 O O . ASN D 1 204 ? 148.873 165.228 152.270 1.00 27.09 204 ASN D O 1
ATOM 21396 N N . GLN D 1 205 ? 148.890 164.921 154.505 1.00 26.35 205 GLN D N 1
ATOM 21397 C CA . GLN D 1 205 ? 147.547 165.464 154.680 1.00 26.35 205 GLN D CA 1
ATOM 21398 C C . GLN D 1 205 ? 147.553 166.989 154.638 1.00 26.35 205 GLN D C 1
ATOM 21399 O O . GLN D 1 205 ? 146.858 167.598 153.816 1.00 26.35 205 GLN D O 1
ATOM 21413 N N . ARG D 1 206 ? 148.331 167.623 155.521 1.00 25.50 206 ARG D N 1
ATOM 21414 C CA . ARG D 1 206 ? 148.391 169.081 155.530 1.00 25.50 206 ARG D CA 1
ATOM 21415 C C . ARG D 1 206 ? 148.915 169.618 154.208 1.00 25.50 206 ARG D C 1
ATOM 21416 O O . ARG D 1 206 ? 148.410 170.624 153.694 1.00 25.50 206 ARG D O 1
ATOM 21437 N N . PHE D 1 207 ? 149.942 168.976 153.651 1.00 25.07 207 PHE D N 1
ATOM 21438 C CA . PHE D 1 207 ? 150.477 169.434 152.376 1.00 25.07 207 PHE D CA 1
ATOM 21439 C C . PHE D 1 207 ? 149.419 169.361 151.288 1.00 25.07 207 PHE D C 1
ATOM 21440 O O . PHE D 1 207 ? 149.315 170.262 150.449 1.00 25.07 207 PHE D O 1
ATOM 21457 N N . SER D 1 208 ? 148.624 168.291 151.282 1.00 23.83 208 SER D N 1
ATOM 21458 C CA . SER D 1 208 ? 147.594 168.153 150.260 1.00 23.83 208 SER D CA 1
ATOM 21459 C C . SER D 1 208 ? 146.495 169.191 150.444 1.00 23.83 208 SER D C 1
ATOM 21460 O O . SER D 1 208 ? 145.986 169.747 149.462 1.00 23.83 208 SER D O 1
ATOM 21468 N N . GLU D 1 209 ? 146.119 169.468 151.693 1.00 23.04 209 GLU D N 1
ATOM 21469 C CA . GLU D 1 209 ? 145.143 170.520 151.953 1.00 23.04 209 GLU D CA 1
ATOM 21470 C C . GLU D 1 209 ? 145.654 171.861 151.445 1.00 23.04 209 GLU D C 1
ATOM 21471 O O . GLU D 1 209 ? 144.924 172.615 150.793 1.00 23.04 209 GLU D O 1
ATOM 21483 N N . PHE D 1 210 ? 146.922 172.163 151.722 1.00 22.10 210 PHE D N 1
ATOM 21484 C CA . PHE D 1 210 ? 147.531 173.400 151.244 1.00 22.10 210 PHE D CA 1
ATOM 21485 C C . PHE D 1 210 ? 147.521 173.460 149.720 1.00 22.10 210 PHE D C 1
ATOM 21486 O O . PHE D 1 210 ? 147.156 174.482 149.121 1.00 22.10 210 PHE D O 1
ATOM 21503 N N . ALA D 1 211 ? 147.908 172.357 149.076 1.00 21.37 211 ALA D N 1
ATOM 21504 C CA . ALA D 1 211 ? 147.999 172.331 147.622 1.00 21.37 211 ALA D CA 1
ATOM 21505 C C . ALA D 1 211 ? 146.636 172.536 146.978 1.00 21.37 211 ALA D C 1
ATOM 21506 O O . ALA D 1 211 ? 146.511 173.277 145.996 1.00 21.37 211 ALA D O 1
ATOM 21513 N N . SER D 1 212 ? 145.603 171.891 147.513 1.00 20.97 212 SER D N 1
ATOM 21514 C CA . SER D 1 212 ? 144.262 172.046 146.967 1.00 20.97 212 SER D CA 1
ATOM 21515 C C . SER D 1 212 ? 143.606 173.352 147.388 1.00 20.97 212 SER D C 1
ATOM 21516 O O . SER D 1 212 ? 142.597 173.741 146.789 1.00 20.97 212 SER D O 1
ATOM 21524 N N . TYR D 1 213 ? 144.148 174.037 148.395 1.00 21.66 213 TYR D N 1
ATOM 21525 C CA . TYR D 1 213 ? 143.698 175.382 148.720 1.00 21.66 213 TYR D CA 1
ATOM 21526 C C . TYR D 1 213 ? 144.285 176.418 147.776 1.00 21.66 213 TYR D C 1
ATOM 21527 O O . TYR D 1 213 ? 143.592 177.373 147.407 1.00 21.66 213 TYR D O 1
ATOM 21545 N N . TYR D 1 214 ? 145.541 176.245 147.368 1.00 20.20 214 TYR D N 1
ATOM 21546 C CA . TYR D 1 214 ? 146.166 177.123 146.387 1.00 20.20 214 TYR D CA 1
ATOM 21547 C C . TYR D 1 214 ? 146.092 176.568 144.970 1.00 20.20 214 TYR D C 1
ATOM 21548 O O . TYR D 1 214 ? 146.707 177.131 144.060 1.00 20.20 214 TYR D O 1
ATOM 21566 N N . GLY D 1 215 ? 145.353 175.483 144.765 1.00 17.12 215 GLY D N 1
ATOM 21567 C CA . GLY D 1 215 ? 145.074 175.008 143.419 1.00 17.12 215 GLY D CA 1
ATOM 21568 C C . GLY D 1 215 ? 146.283 174.535 142.643 1.00 17.12 215 GLY D C 1
ATOM 21569 O O . GLY D 1 215 ? 146.380 174.790 141.436 1.00 17.12 215 GLY D O 1
ATOM 21573 N N . PHE D 1 216 ? 147.207 173.844 143.303 1.00 21.00 216 PHE D N 1
ATOM 21574 C CA . PHE D 1 216 ? 148.309 173.175 142.630 1.00 21.00 216 PHE D CA 1
ATOM 21575 C C . PHE D 1 216 ? 148.406 171.749 143.154 1.00 21.00 216 PHE D C 1
ATOM 21576 O O . PHE D 1 216 ? 147.780 171.389 144.155 1.00 21.00 216 PHE D O 1
ATOM 21593 N N . ILE D 1 217 ? 149.188 170.931 142.461 1.00 23.58 217 ILE D N 1
ATOM 21594 C CA . ILE D 1 217 ? 149.322 169.511 142.760 1.00 23.58 217 ILE D CA 1
ATOM 21595 C C . ILE D 1 217 ? 150.795 169.215 143.020 1.00 23.58 217 ILE D C 1
ATOM 21596 O O . ILE D 1 217 ? 151.642 169.598 142.212 1.00 23.58 217 ILE D O 1
ATOM 21612 N N . PRO D 1 218 ? 151.143 168.563 144.129 1.00 22.73 218 PRO D N 1
ATOM 21613 C CA . PRO D 1 218 ? 152.545 168.196 144.359 1.00 22.73 218 PRO D CA 1
ATOM 21614 C C . PRO D 1 218 ? 153.016 167.099 143.420 1.00 22.73 218 PRO D C 1
ATOM 21615 O O . PRO D 1 218 ? 152.225 166.322 142.881 1.00 22.73 218 PRO D O 1
ATOM 21626 N N . LYS D 1 219 ? 154.336 167.047 143.226 1.00 26.58 219 LYS D N 1
ATOM 21627 C CA . LYS D 1 219 ? 154.946 165.981 142.425 1.00 26.58 219 LYS D CA 1
ATOM 21628 C C . LYS D 1 219 ? 156.398 165.806 142.880 1.00 26.58 219 LYS D C 1
ATOM 21629 O O . LYS D 1 219 ? 157.253 166.652 142.617 1.00 26.58 219 LYS D O 1
ATOM 21648 N N . VAL D 1 220 ? 156.664 164.705 143.577 1.00 30.48 220 VAL D N 1
ATOM 21649 C CA . VAL D 1 220 ? 158.035 164.325 143.901 1.00 30.48 220 VAL D CA 1
ATOM 21650 C C . VAL D 1 220 ? 158.489 163.306 142.860 1.00 30.48 220 VAL D C 1
ATOM 21651 O O . VAL D 1 220 ? 158.016 162.168 142.840 1.00 30.48 220 VAL D O 1
ATOM 21664 N N . CYS D 1 221 ? 159.403 163.720 141.984 1.00 36.37 221 CYS D N 1
ATOM 21665 C CA . CYS D 1 221 ? 159.875 162.893 140.882 1.00 36.37 221 CYS D CA 1
ATOM 21666 C C . CYS D 1 221 ? 161.353 162.595 141.075 1.00 36.37 221 CYS D C 1
ATOM 21667 O O . CYS D 1 221 ? 162.159 163.515 141.254 1.00 36.37 221 CYS D O 1
ATOM 21675 N N . ARG D 1 222 ? 161.702 161.313 141.021 1.00 46.48 222 ARG D N 1
ATOM 21676 C CA . ARG D 1 222 ? 163.070 160.856 141.244 1.00 46.48 222 ARG D CA 1
ATOM 21677 C C . ARG D 1 222 ? 163.711 161.560 142.436 1.00 46.48 222 ARG D C 1
ATOM 21678 O O . ARG D 1 222 ? 164.705 162.270 142.289 1.00 46.48 222 ARG D O 1
ATOM 21699 N N . ARG D 1 234 ? 171.538 173.053 140.847 1.00 38.85 234 ARG D N 1
ATOM 21700 C CA . ARG D 1 234 ? 172.170 173.757 139.738 1.00 38.85 234 ARG D CA 1
ATOM 21701 C C . ARG D 1 234 ? 171.898 175.254 139.817 1.00 38.85 234 ARG D C 1
ATOM 21702 O O . ARG D 1 234 ? 172.823 176.054 139.980 1.00 38.85 234 ARG D O 1
ATOM 21723 N N . ALA D 1 235 ? 170.624 175.633 139.684 1.00 36.43 235 ALA D N 1
ATOM 21724 C CA . ALA D 1 235 ? 170.248 177.017 139.944 1.00 36.43 235 ALA D CA 1
ATOM 21725 C C . ALA D 1 235 ? 170.713 177.438 141.329 1.00 36.43 235 ALA D C 1
ATOM 21726 O O . ALA D 1 235 ? 171.191 178.563 141.525 1.00 36.43 235 ALA D O 1
ATOM 21733 N N . ILE D 1 236 ? 170.594 176.532 142.298 1.00 37.69 236 ILE D N 1
ATOM 21734 C CA . ILE D 1 236 ? 171.088 176.790 143.646 1.00 37.69 236 ILE D CA 1
ATOM 21735 C C . ILE D 1 236 ? 172.573 177.125 143.619 1.00 37.69 236 ILE D C 1
ATOM 21736 O O . ILE D 1 236 ? 173.026 178.094 144.242 1.00 37.69 236 ILE D O 1
ATOM 21752 N N . GLN D 1 237 ? 173.356 176.307 142.917 1.00 40.79 237 GLN D N 1
ATOM 21753 C CA . GLN D 1 237 ? 174.800 176.484 142.937 1.00 40.79 237 GLN D CA 1
ATOM 21754 C C . GLN D 1 237 ? 175.181 177.789 142.252 1.00 40.79 237 GLN D C 1
ATOM 21755 O O . GLN D 1 237 ? 176.095 178.490 142.698 1.00 40.79 237 GLN D O 1
ATOM 21769 N N . TYR D 1 238 ? 174.470 178.141 141.178 1.00 40.83 238 TYR D N 1
ATOM 21770 C CA . TYR D 1 238 ? 174.713 179.418 140.516 1.00 40.83 238 TYR D CA 1
ATOM 21771 C C . TYR D 1 238 ? 174.404 180.587 141.443 1.00 40.83 238 TYR D C 1
ATOM 21772 O O . TYR D 1 238 ? 175.177 181.550 141.518 1.00 40.83 238 TYR D O 1
ATOM 21790 N N . ILE D 1 239 ? 173.271 180.528 142.148 1.00 39.03 239 ILE D N 1
ATOM 21791 C CA . ILE D 1 239 ? 172.925 181.600 143.079 1.00 39.03 239 ILE D CA 1
ATOM 21792 C C . ILE D 1 239 ? 174.004 181.738 144.143 1.00 39.03 239 ILE D C 1
ATOM 21793 O O . ILE D 1 239 ? 174.440 182.847 144.472 1.00 39.03 239 ILE D O 1
ATOM 21809 N N . MET D 1 240 ? 174.453 180.612 144.697 1.00 42.09 240 MET D N 1
ATOM 21810 C CA . MET D 1 240 ? 175.460 180.677 145.750 1.00 42.09 240 MET D CA 1
ATOM 21811 C C . MET D 1 240 ? 176.788 181.208 145.227 1.00 42.09 240 MET D C 1
ATOM 21812 O O . MET D 1 240 ? 177.477 181.953 145.933 1.00 42.09 240 MET D O 1
ATOM 21826 N N . ASP D 1 241 ? 177.165 180.841 144.000 1.00 43.38 241 ASP D N 1
ATOM 21827 C CA . ASP D 1 241 ? 178.429 181.290 143.433 1.00 43.38 241 ASP D CA 1
ATOM 21828 C C . ASP D 1 241 ? 178.403 182.748 142.998 1.00 43.38 241 ASP D C 1
ATOM 21829 O O . ASP D 1 241 ? 179.461 183.384 142.963 1.00 43.38 241 ASP D O 1
ATOM 21838 N N . HIS D 1 242 ? 177.233 183.290 142.655 1.00 42.47 242 HIS D N 1
ATOM 21839 C CA . HIS D 1 242 ? 177.159 184.643 142.125 1.00 42.47 242 HIS D CA 1
ATOM 21840 C C . HIS D 1 242 ? 176.681 185.684 143.128 1.00 42.47 242 HIS D C 1
ATOM 21841 O O . HIS D 1 242 ? 176.961 186.870 142.932 1.00 42.47 242 HIS D O 1
ATOM 21855 N N . PHE D 1 243 ? 175.975 185.284 144.185 1.00 43.56 243 PHE D N 1
ATOM 21856 C CA . PHE D 1 243 ? 175.461 186.227 145.170 1.00 43.56 243 PHE D CA 1
ATOM 21857 C C . PHE D 1 243 ? 176.033 186.001 146.560 1.00 43.56 243 PHE D C 1
ATOM 21858 O O . PHE D 1 243 ? 176.567 186.939 147.164 1.00 43.56 243 PHE D O 1
ATOM 21875 N N . TYR D 1 244 ? 175.939 184.779 147.089 1.00 45.09 244 TYR D N 1
ATOM 21876 C CA . TYR D 1 244 ? 176.310 184.553 148.482 1.00 45.09 244 TYR D CA 1
ATOM 21877 C C . TYR D 1 244 ? 177.805 184.742 148.705 1.00 45.09 244 TYR D C 1
ATOM 21878 O O . TYR D 1 244 ? 178.218 185.275 149.741 1.00 45.09 244 TYR D O 1
ATOM 21896 N N . VAL D 1 245 ? 178.634 184.305 147.759 1.00 48.46 245 VAL D N 1
ATOM 21897 C CA . VAL D 1 245 ? 180.075 184.432 147.927 1.00 48.46 245 VAL D CA 1
ATOM 21898 C C . VAL D 1 245 ? 180.447 185.908 147.952 1.00 48.46 245 VAL D C 1
ATOM 21899 O O . VAL D 1 245 ? 180.040 186.685 147.078 1.00 48.46 245 VAL D O 1
ATOM 21912 N N . GLY D 1 246 ? 181.215 186.304 148.962 1.00 54.80 246 GLY D N 1
ATOM 21913 C CA . GLY D 1 246 ? 181.620 187.692 149.096 1.00 54.80 246 GLY D CA 1
ATOM 21914 C C . GLY D 1 246 ? 180.474 188.649 149.338 1.00 54.80 246 GLY D C 1
ATOM 21915 O O . GLY D 1 246 ? 180.457 189.747 148.766 1.00 54.80 246 GLY D O 1
ATOM 21919 N N . THR D 1 247 ? 179.511 188.262 150.171 1.00 49.60 247 THR D N 1
ATOM 21920 C CA . THR D 1 247 ? 178.369 189.100 150.507 1.00 49.60 247 THR D CA 1
ATOM 21921 C C . THR D 1 247 ? 178.439 189.497 151.975 1.00 49.60 247 THR D C 1
ATOM 21922 O O . THR D 1 247 ? 178.783 188.679 152.834 1.00 49.60 247 THR D O 1
ATOM 21933 N N . ALA D 1 248 ? 178.117 190.756 152.255 1.00 50.64 248 ALA D N 1
ATOM 21934 C CA . ALA D 1 248 ? 178.142 191.291 153.609 1.00 50.64 248 ALA D CA 1
ATOM 21935 C C . ALA D 1 248 ? 176.719 191.401 154.140 1.00 50.64 248 ALA D C 1
ATOM 21936 O O . ALA D 1 248 ? 175.854 191.999 153.492 1.00 50.64 248 ALA D O 1
ATOM 21943 N N . PHE D 1 249 ? 176.482 190.823 155.315 1.00 49.66 249 PHE D N 1
ATOM 21944 C CA . PHE D 1 249 ? 175.163 190.858 155.930 1.00 49.66 249 PHE D CA 1
ATOM 21945 C C . PHE D 1 249 ? 175.286 190.436 157.385 1.00 49.66 249 PHE D C 1
ATOM 21946 O O . PHE D 1 249 ? 176.091 189.562 157.715 1.00 49.66 249 PHE D O 1
ATOM 21963 N N . GLU D 1 250 ? 174.484 191.063 158.245 1.00 57.98 250 GLU D N 1
ATOM 21964 C CA . GLU D 1 250 ? 174.401 190.692 159.649 1.00 57.98 250 GLU D CA 1
ATOM 21965 C C . GLU D 1 250 ? 172.989 190.316 160.075 1.00 57.98 250 GLU D C 1
ATOM 21966 O O . GLU D 1 250 ? 172.790 189.936 161.235 1.00 57.98 250 GLU D O 1
ATOM 21978 N N . SER D 1 251 ? 172.008 190.412 159.180 1.00 50.57 251 SER D N 1
ATOM 21979 C CA . SER D 1 251 ? 170.628 190.065 159.479 1.00 50.57 251 SER D CA 1
ATOM 21980 C C . SER D 1 251 ? 170.082 189.158 158.386 1.00 50.57 251 SER D C 1
ATOM 21981 O O . SER D 1 251 ? 170.436 189.290 157.212 1.00 50.57 251 SER D O 1
ATOM 21989 N N . ILE D 1 252 ? 169.210 188.232 158.786 1.00 45.86 252 ILE D N 1
ATOM 21990 C CA . ILE D 1 252 ? 168.580 187.344 157.814 1.00 45.86 252 ILE D CA 1
ATOM 21991 C C . ILE D 1 252 ? 167.578 188.105 156.956 1.00 45.86 252 ILE D C 1
ATOM 21992 O O . ILE D 1 252 ? 167.493 187.886 155.742 1.00 45.86 252 ILE D O 1
ATOM 22008 N N . GLU D 1 253 ? 166.801 189.003 157.565 1.00 45.77 253 GLU D N 1
ATOM 22009 C CA . GLU D 1 253 ? 165.848 189.791 156.792 1.00 45.77 253 GLU D CA 1
ATOM 22010 C C . GLU D 1 253 ? 166.565 190.672 155.777 1.00 45.77 253 GLU D C 1
ATOM 22011 O O . GLU D 1 253 ? 166.131 190.785 154.625 1.00 45.77 253 GLU D O 1
ATOM 22023 N N . GLU D 1 254 ? 167.668 191.302 156.187 1.00 46.02 254 GLU D N 1
ATOM 22024 C CA . GLU D 1 254 ? 168.437 192.121 155.257 1.00 46.02 254 GLU D CA 1
ATOM 22025 C C . GLU D 1 254 ? 169.020 191.271 154.137 1.00 46.02 254 GLU D C 1
ATOM 22026 O O . GLU D 1 254 ? 169.065 191.701 152.978 1.00 46.02 254 GLU D O 1
ATOM 22038 N N . LEU D 1 255 ? 169.483 190.063 154.464 1.00 44.59 255 LEU D N 1
ATOM 22039 C CA . LEU D 1 255 ? 170.016 189.177 153.436 1.00 44.59 255 LEU D CA 1
ATOM 22040 C C . LEU D 1 255 ? 168.934 188.800 152.430 1.00 44.59 255 LEU D C 1
ATOM 22041 O O . LEU D 1 255 ? 169.179 188.789 151.219 1.00 44.59 255 LEU D O 1
ATOM 22057 N N . ASN D 1 256 ? 167.728 188.488 152.912 1.00 41.33 256 ASN D N 1
ATOM 22058 C CA . ASN D 1 256 ? 166.632 188.175 152.000 1.00 41.33 256 ASN D CA 1
ATOM 22059 C C . ASN D 1 256 ? 166.277 189.378 151.137 1.00 41.33 256 ASN D C 1
ATOM 22060 O O . ASN D 1 256 ? 165.989 189.233 149.942 1.00 41.33 256 ASN D O 1
ATOM 22071 N N . PHE D 1 257 ? 166.282 190.574 151.727 1.00 44.03 257 PHE D N 1
ATOM 22072 C CA . PHE D 1 257 ? 166.017 191.784 150.955 1.00 44.03 257 PHE D CA 1
ATOM 22073 C C . PHE D 1 257 ? 167.049 191.950 149.846 1.00 44.03 257 PHE D C 1
ATOM 22074 O O . PHE D 1 257 ? 166.703 192.244 148.695 1.00 44.03 257 PHE D O 1
ATOM 22091 N N . LEU D 1 258 ? 168.327 191.763 150.178 1.00 43.09 258 LEU D N 1
ATOM 22092 C CA . LEU D 1 258 ? 169.378 191.894 149.175 1.00 43.09 258 LEU D CA 1
ATOM 22093 C C . LEU D 1 258 ? 169.235 190.838 148.088 1.00 43.09 258 LEU D C 1
ATOM 22094 O O . LEU D 1 258 ? 169.444 191.123 146.904 1.00 43.09 258 LEU D O 1
ATOM 22110 N N . LEU D 1 259 ? 168.889 189.607 148.471 1.00 39.32 259 LEU D N 1
ATOM 22111 C CA . LEU D 1 259 ? 168.715 188.553 147.478 1.00 39.32 259 LEU D CA 1
ATOM 22112 C C . LEU D 1 259 ? 167.566 188.871 146.533 1.00 39.32 259 LEU D C 1
ATOM 22113 O O . LEU D 1 259 ? 167.688 188.693 145.318 1.00 39.32 259 LEU D O 1
ATOM 22129 N N . HIS D 1 260 ? 166.439 189.342 147.070 1.00 39.26 260 HIS D N 1
ATOM 22130 C CA . HIS D 1 260 ? 165.318 189.694 146.206 1.00 39.26 260 HIS D CA 1
ATOM 22131 C C . HIS D 1 260 ? 165.653 190.880 145.311 1.00 39.26 260 HIS D C 1
ATOM 22132 O O . HIS D 1 260 ? 165.240 190.911 144.147 1.00 39.26 260 HIS D O 1
ATOM 22146 N N . ARG D 1 261 ? 166.407 191.854 145.824 1.00 41.67 261 ARG D N 1
ATOM 22147 C CA . ARG D 1 261 ? 166.832 192.976 144.993 1.00 41.67 261 ARG D CA 1
ATOM 22148 C C . ARG D 1 261 ? 167.732 192.504 143.854 1.00 41.67 261 ARG D C 1
ATOM 22149 O O . ARG D 1 261 ? 167.553 192.909 142.697 1.00 41.67 261 ARG D O 1
ATOM 22170 N N . TRP D 1 262 ? 168.695 191.632 144.162 1.00 40.91 262 TRP D N 1
ATOM 22171 C CA . TRP D 1 262 ? 169.567 191.083 143.130 1.00 40.91 262 TRP D CA 1
ATOM 22172 C C . TRP D 1 262 ? 168.765 190.292 142.105 1.00 40.91 262 TRP D C 1
ATOM 22173 O O . TRP D 1 262 ? 169.018 190.384 140.897 1.00 40.91 262 TRP D O 1
ATOM 22194 N N . LEU D 1 263 ? 167.790 189.509 142.572 1.00 38.81 263 LEU D N 1
ATOM 22195 C CA . LEU D 1 263 ? 166.946 188.746 141.661 1.00 38.81 263 LEU D CA 1
ATOM 22196 C C . LEU D 1 263 ? 166.166 189.669 140.739 1.00 38.81 263 LEU D C 1
ATOM 22197 O O . LEU D 1 263 ? 166.055 189.412 139.534 1.00 38.81 263 LEU D O 1
ATOM 22213 N N . ASP D 1 264 ? 165.619 190.752 141.289 1.00 41.32 264 ASP D N 1
ATOM 22214 C CA . ASP D 1 264 ? 164.857 191.689 140.477 1.00 41.32 264 ASP D CA 1
ATOM 22215 C C . ASP D 1 264 ? 165.745 192.418 139.479 1.00 41.32 264 ASP D C 1
ATOM 22216 O O . ASP D 1 264 ? 165.279 192.780 138.393 1.00 41.32 264 ASP D O 1
ATOM 22225 N N . GLN D 1 265 ? 167.016 192.646 139.818 1.00 43.02 265 GLN D N 1
ATOM 22226 C CA . GLN D 1 265 ? 167.854 193.475 138.956 1.00 43.02 265 GLN D CA 1
ATOM 22227 C C . GLN D 1 265 ? 168.614 192.656 137.909 1.00 43.02 265 GLN D C 1
ATOM 22228 O O . GLN D 1 265 ? 168.436 192.870 136.706 1.00 43.02 265 GLN D O 1
ATOM 22242 N N . VAL D 1 266 ? 169.459 191.713 138.343 1.00 41.87 266 VAL D N 1
ATOM 22243 C CA . VAL D 1 266 ? 170.397 191.064 137.424 1.00 41.87 266 VAL D CA 1
ATOM 22244 C C . VAL D 1 266 ? 170.325 189.542 137.467 1.00 41.87 266 VAL D C 1
ATOM 22245 O O . VAL D 1 266 ? 171.286 188.865 137.082 1.00 41.87 266 VAL D O 1
ATOM 22258 N N . ALA D 1 267 ? 169.211 188.982 137.933 1.00 40.94 267 ALA D N 1
ATOM 22259 C CA . ALA D 1 267 ? 169.005 187.540 137.847 1.00 40.94 267 ALA D CA 1
ATOM 22260 C C . ALA D 1 267 ? 167.786 187.185 137.015 1.00 40.94 267 ALA D C 1
ATOM 22261 O O . ALA D 1 267 ? 167.867 186.310 136.145 1.00 40.94 267 ALA D O 1
ATOM 22268 N N . ASN D 1 268 ? 166.656 187.839 137.260 1.00 37.31 268 ASN D N 1
ATOM 22269 C CA . ASN D 1 268 ? 165.458 187.656 136.457 1.00 37.31 268 ASN D CA 1
ATOM 22270 C C . ASN D 1 268 ? 165.432 188.553 135.229 1.00 37.31 268 ASN D C 1
ATOM 22271 O O . ASN D 1 268 ? 164.506 188.443 134.420 1.00 37.31 268 ASN D O 1
ATOM 22282 N N . ARG D 1 269 ? 166.416 189.438 135.077 1.00 41.92 269 ARG D N 1
ATOM 22283 C CA . ARG D 1 269 ? 166.538 190.297 133.907 1.00 41.92 269 ARG D CA 1
ATOM 22284 C C . ARG D 1 269 ? 167.869 190.061 133.202 1.00 41.92 269 ARG D C 1
ATOM 22285 O O . ARG D 1 269 ? 168.437 190.976 132.601 1.00 41.92 269 ARG D O 1
ATOM 22306 N N . LYS D 1 270 ? 168.375 188.831 133.276 1.00 43.88 270 LYS D N 1
ATOM 22307 C CA . LYS D 1 270 ? 169.638 188.452 132.652 1.00 43.88 270 LYS D CA 1
ATOM 22308 C C . LYS D 1 270 ? 169.338 187.607 131.420 1.00 43.88 270 LYS D C 1
ATOM 22309 O O . LYS D 1 270 ? 169.001 186.420 131.551 1.00 43.88 270 LYS D O 1
ATOM 22328 N N . PRO D 1 271 ? 169.440 188.158 130.210 1.00 49.71 271 PRO D N 1
ATOM 22329 C CA . PRO D 1 271 ? 169.064 187.382 129.022 1.00 49.71 271 PRO D CA 1
ATOM 22330 C C . PRO D 1 271 ? 169.913 186.130 128.875 1.00 49.71 271 PRO D C 1
ATOM 22331 O O . PRO D 1 271 ? 171.110 186.127 129.168 1.00 49.71 271 PRO D O 1
ATOM 22342 N N . ASN D 1 272 ? 169.276 185.056 128.416 1.00 57.04 272 ASN D N 1
ATOM 22343 C CA . ASN D 1 272 ? 169.994 183.836 128.084 1.00 57.04 272 ASN D CA 1
ATOM 22344 C C . ASN D 1 272 ? 170.686 183.999 126.737 1.00 57.04 272 ASN D C 1
ATOM 22345 O O . ASN D 1 272 ? 170.139 184.604 125.810 1.00 57.04 272 ASN D O 1
ATOM 22356 N N . ALA D 1 273 ? 171.900 183.456 126.635 1.00 58.71 273 ALA D N 1
ATOM 22357 C CA . ALA D 1 273 ? 172.686 183.637 125.420 1.00 58.71 273 ALA D CA 1
ATOM 22358 C C . ALA D 1 273 ? 171.978 183.044 124.208 1.00 58.71 273 ALA D C 1
ATOM 22359 O O . ALA D 1 273 ? 171.959 183.652 123.132 1.00 58.71 273 ALA D O 1
ATOM 22366 N N . THR D 1 274 ? 171.389 181.857 124.362 1.00 58.41 274 THR D N 1
ATOM 22367 C CA . THR D 1 274 ? 170.736 181.201 123.234 1.00 58.41 274 THR D CA 1
ATOM 22368 C C . THR D 1 274 ? 169.447 181.919 122.852 1.00 58.41 274 THR D C 1
ATOM 22369 O O . THR D 1 274 ? 169.306 182.413 121.727 1.00 58.41 274 THR D O 1
ATOM 22380 N N . THR D 1 275 ? 168.491 181.987 123.781 1.00 55.12 275 THR D N 1
ATOM 22381 C CA . THR D 1 275 ? 167.209 182.615 123.473 1.00 55.12 275 THR D CA 1
ATOM 22382 C C . THR D 1 275 ? 167.376 184.100 123.179 1.00 55.12 275 THR D C 1
ATOM 22383 O O . THR D 1 275 ? 166.759 184.626 122.245 1.00 55.12 275 THR D O 1
ATOM 22394 N N . GLY D 1 276 ? 168.201 184.792 123.961 1.00 52.51 276 GLY D N 1
ATOM 22395 C CA . GLY D 1 276 ? 168.355 186.223 123.813 1.00 52.51 276 GLY D CA 1
ATOM 22396 C C . GLY D 1 276 ? 167.248 187.045 124.429 1.00 52.51 276 GLY D C 1
ATOM 22397 O O . GLY D 1 276 ? 167.153 188.243 124.136 1.00 52.51 276 GLY D O 1
ATOM 22401 N N . ILE D 1 277 ? 166.410 186.445 125.271 1.00 47.91 277 ILE D N 1
ATOM 22402 C CA . ILE D 1 277 ? 165.284 187.123 125.900 1.00 47.91 277 ILE D CA 1
ATOM 22403 C C . ILE D 1 277 ? 165.449 187.040 127.410 1.00 47.91 277 ILE D C 1
ATOM 22404 O O . ILE D 1 277 ? 165.866 186.006 127.943 1.00 47.91 277 ILE D O 1
ATOM 22420 N N . SER D 1 278 ? 165.122 188.133 128.095 1.00 45.29 278 SER D N 1
ATOM 22421 C CA . SER D 1 278 ? 165.185 188.134 129.545 1.00 45.29 278 SER D CA 1
ATOM 22422 C C . SER D 1 278 ? 164.012 187.346 130.128 1.00 45.29 278 SER D C 1
ATOM 22423 O O . SER D 1 278 ? 162.960 187.225 129.494 1.00 45.29 278 SER D O 1
ATOM 22431 N N . PRO D 1 279 ? 164.168 186.798 131.335 1.00 39.79 279 PRO D N 1
ATOM 22432 C CA . PRO D 1 279 ? 163.054 186.056 131.949 1.00 39.79 279 PRO D CA 1
ATOM 22433 C C . PRO D 1 279 ? 161.800 186.889 132.153 1.00 39.79 279 PRO D C 1
ATOM 22434 O O . PRO D 1 279 ? 160.703 186.319 132.233 1.00 39.79 279 PRO D O 1
ATOM 22445 N N . GLN D 1 280 ? 161.922 188.215 132.247 1.00 40.08 280 GLN D N 1
ATOM 22446 C CA . GLN D 1 280 ? 160.764 189.048 132.556 1.00 40.08 280 GLN D CA 1
ATOM 22447 C C . GLN D 1 280 ? 159.691 188.929 131.479 1.00 40.08 280 GLN D C 1
ATOM 22448 O O . GLN D 1 280 ? 158.505 188.768 131.788 1.00 40.08 280 GLN D O 1
ATOM 22462 N N . GLU D 1 281 ? 160.086 189.006 130.207 1.00 40.15 281 GLU D N 1
ATOM 22463 C CA . GLU D 1 281 ? 159.108 188.899 129.128 1.00 40.15 281 GLU D CA 1
ATOM 22464 C C . GLU D 1 281 ? 158.489 187.507 129.084 1.00 40.15 281 GLU D C 1
ATOM 22465 O O . GLU D 1 281 ? 157.278 187.363 128.871 1.00 40.15 281 GLU D O 1
ATOM 22477 N N . ARG D 1 282 ? 159.307 186.472 129.284 1.00 36.47 282 ARG D N 1
ATOM 22478 C CA . ARG D 1 282 ? 158.789 185.109 129.296 1.00 36.47 282 ARG D CA 1
ATOM 22479 C C . ARG D 1 282 ? 157.734 184.942 130.381 1.00 36.47 282 ARG D C 1
ATOM 22480 O O . ARG D 1 282 ? 156.699 184.302 130.161 1.00 36.47 282 ARG D O 1
ATOM 22501 N N . TRP D 1 283 ? 157.982 185.511 131.561 1.00 33.60 283 TRP D N 1
ATOM 22502 C CA . TRP D 1 283 ? 156.982 185.494 132.623 1.00 33.60 283 TRP D CA 1
ATOM 22503 C C . TRP D 1 283 ? 155.743 186.278 132.211 1.00 33.60 283 TRP D C 1
ATOM 22504 O O . TRP D 1 283 ? 154.611 185.835 132.434 1.00 33.60 283 TRP D O 1
ATOM 22525 N N . ALA D 1 284 ? 155.940 187.453 131.609 1.00 35.97 284 ALA D N 1
ATOM 22526 C CA . ALA D 1 284 ? 154.805 188.252 131.163 1.00 35.97 284 ALA D CA 1
ATOM 22527 C C . ALA D 1 284 ? 153.894 187.440 130.254 1.00 35.97 284 ALA D C 1
ATOM 22528 O O . ALA D 1 284 ? 152.665 187.542 130.339 1.00 35.97 284 ALA D O 1
ATOM 22535 N N . GLU D 1 285 ? 154.479 186.626 129.381 1.00 35.30 285 GLU D N 1
ATOM 22536 C CA . GLU D 1 285 ? 153.704 185.720 128.531 1.00 35.30 285 GLU D CA 1
ATOM 22537 C C . GLU D 1 285 ? 153.507 184.360 129.199 1.00 35.30 285 GLU D C 1
ATOM 22538 O O . GLU D 1 285 ? 153.782 183.311 128.619 1.00 35.30 285 GLU D O 1
ATOM 22550 N N . GLU D 1 286 ? 153.003 184.372 130.430 1.00 31.34 286 GLU D N 1
ATOM 22551 C CA . GLU D 1 286 ? 152.818 183.163 131.215 1.00 31.34 286 GLU D CA 1
ATOM 22552 C C . GLU D 1 286 ? 151.417 183.145 131.812 1.00 31.34 286 GLU D C 1
ATOM 22553 O O . GLU D 1 286 ? 150.797 184.190 132.026 1.00 31.34 286 GLU D O 1
ATOM 22565 N N . SER D 1 287 ? 150.922 181.939 132.081 1.00 30.05 287 SER D N 1
ATOM 22566 C CA . SER D 1 287 ? 149.552 181.717 132.543 1.00 30.05 287 SER D CA 1
ATOM 22567 C C . SER D 1 287 ? 149.587 181.059 133.921 1.00 30.05 287 SER D C 1
ATOM 22568 O O . SER D 1 287 ? 149.749 179.841 134.036 1.00 30.05 287 SER D O 1
ATOM 22576 N N . LEU D 1 288 ? 149.432 181.868 134.965 1.00 25.25 288 LEU D N 1
ATOM 22577 C CA . LEU D 1 288 ? 149.301 181.385 136.335 1.00 25.25 288 LEU D CA 1
ATOM 22578 C C . LEU D 1 288 ? 147.868 181.608 136.798 1.00 25.25 288 LEU D C 1
ATOM 22579 O O . LEU D 1 288 ? 147.339 182.718 136.677 1.00 25.25 288 LEU D O 1
ATOM 22595 N N . LYS D 1 289 ? 147.247 180.556 137.324 1.00 22.52 289 LYS D N 1
ATOM 22596 C CA . LYS D 1 289 ? 145.891 180.676 137.829 1.00 22.52 289 LYS D CA 1
ATOM 22597 C C . LYS D 1 289 ? 145.869 181.612 139.039 1.00 22.52 289 LYS D C 1
ATOM 22598 O O . LYS D 1 289 ? 146.856 181.712 139.775 1.00 22.52 289 LYS D O 1
ATOM 22617 N N . PRO D 1 290 ? 144.754 182.314 139.268 1.00 23.94 290 PRO D N 1
ATOM 22618 C CA . PRO D 1 290 ? 144.709 183.294 140.364 1.00 23.94 290 PRO D CA 1
ATOM 22619 C C . PRO D 1 290 ? 145.024 182.694 141.726 1.00 23.94 290 PRO D C 1
ATOM 22620 O O . PRO D 1 290 ? 144.990 181.473 141.908 1.00 23.94 290 PRO D O 1
ATOM 22631 N N . LEU D 1 291 ? 145.333 183.563 142.690 1.00 22.72 291 LEU D N 1
ATOM 22632 C CA . LEU D 1 291 ? 145.635 183.201 144.065 1.00 22.72 291 LEU D CA 1
ATOM 22633 C C . LEU D 1 291 ? 144.456 183.543 144.971 1.00 22.72 291 LEU D C 1
ATOM 22634 O O . LEU D 1 291 ? 143.869 184.623 144.834 1.00 22.72 291 LEU D O 1
ATOM 22650 N N . PRO D 1 292 ? 144.077 182.654 145.893 1.00 23.67 292 PRO D N 1
ATOM 22651 C CA . PRO D 1 292 ? 142.909 182.923 146.739 1.00 23.67 292 PRO D CA 1
ATOM 22652 C C . PRO D 1 292 ? 143.003 184.271 147.437 1.00 23.67 292 PRO D C 1
ATOM 22653 O O . PRO D 1 292 ? 144.083 184.829 147.642 1.00 23.67 292 PRO D O 1
ATOM 22664 N N . LEU D 1 293 ? 141.831 184.795 147.806 1.00 28.84 293 LEU D N 1
ATOM 22665 C CA . LEU D 1 293 ? 141.773 186.106 148.442 1.00 28.84 293 LEU D CA 1
ATOM 22666 C C . LEU D 1 293 ? 142.555 186.118 149.750 1.00 28.84 293 LEU D C 1
ATOM 22667 O O . LEU D 1 293 ? 143.283 187.075 150.038 1.00 28.84 293 LEU D O 1
ATOM 22683 N N . LYS D 1 294 ? 142.415 185.068 150.552 1.00 30.15 294 LYS D N 1
ATOM 22684 C CA . LYS D 1 294 ? 143.112 184.938 151.822 1.00 30.15 294 LYS D CA 1
ATOM 22685 C C . LYS D 1 294 ? 144.223 183.904 151.702 1.00 30.15 294 LYS D C 1
ATOM 22686 O O . LYS D 1 294 ? 144.333 183.181 150.708 1.00 30.15 294 LYS D O 1
ATOM 22705 N N . ASP D 1 295 ? 145.052 183.840 152.739 1.00 24.53 295 ASP D N 1
ATOM 22706 C CA . ASP D 1 295 ? 146.215 182.968 152.767 1.00 24.53 295 ASP D CA 1
ATOM 22707 C C . ASP D 1 295 ? 146.001 181.827 153.753 1.00 24.53 295 ASP D C 1
ATOM 22708 O O . ASP D 1 295 ? 145.272 181.961 154.740 1.00 24.53 295 ASP D O 1
ATOM 22717 N N . TYR D 1 296 ? 146.650 180.700 153.472 1.00 23.90 296 TYR D N 1
ATOM 22718 C CA . TYR D 1 296 ? 146.574 179.546 154.353 1.00 23.90 296 TYR D CA 1
ATOM 22719 C C . TYR D 1 296 ? 147.272 179.828 155.678 1.00 23.90 296 TYR D C 1
ATOM 22720 O O . TYR D 1 296 ? 148.212 180.622 155.758 1.00 23.90 296 TYR D O 1
ATOM 22738 N N . ASP D 1 297 ? 146.794 179.163 156.726 1.00 25.82 297 ASP D N 1
ATOM 22739 C CA . ASP D 1 297 ? 147.373 179.282 158.061 1.00 25.82 297 ASP D CA 1
ATOM 22740 C C . ASP D 1 297 ? 148.460 178.224 158.196 1.00 25.82 297 ASP D C 1
ATOM 22741 O O . ASP D 1 297 ? 148.177 177.059 158.485 1.00 25.82 297 ASP D O 1
ATOM 22750 N N . THR D 1 298 ? 149.713 178.633 157.992 1.00 25.32 298 THR D N 1
ATOM 22751 C CA . THR D 1 298 ? 150.858 177.736 158.086 1.00 25.32 298 THR D CA 1
ATOM 22752 C C . THR D 1 298 ? 151.463 177.731 159.483 1.00 25.32 298 THR D C 1
ATOM 22753 O O . THR D 1 298 ? 152.659 177.464 159.644 1.00 25.32 298 THR D O 1
ATOM 22764 N N . SER D 1 299 ? 150.655 178.020 160.497 1.00 27.32 299 SER D N 1
ATOM 22765 C CA . SER D 1 299 ? 151.122 178.009 161.875 1.00 27.32 299 SER D CA 1
ATOM 22766 C C . SER D 1 299 ? 151.444 176.577 162.281 1.00 27.32 299 SER D C 1
ATOM 22767 O O . SER D 1 299 ? 150.663 175.660 162.005 1.00 27.32 299 SER D O 1
ATOM 22775 N N . TYR D 1 300 ? 152.595 176.381 162.919 1.00 26.43 300 TYR D N 1
ATOM 22776 C CA . TYR D 1 300 ? 152.936 175.078 163.471 1.00 26.43 300 TYR D CA 1
ATOM 22777 C C . TYR D 1 300 ? 151.767 174.536 164.274 1.00 26.43 300 TYR D C 1
ATOM 22778 O O . TYR D 1 300 ? 151.294 175.187 165.214 1.00 26.43 300 TYR D O 1
ATOM 22796 N N . LEU D 1 301 ? 151.289 173.352 163.878 1.00 23.27 301 LEU D N 1
ATOM 22797 C CA . LEU D 1 301 ? 150.179 172.665 164.530 1.00 23.27 301 LEU D CA 1
ATOM 22798 C C . LEU D 1 301 ? 150.764 171.643 165.495 1.00 23.27 301 LEU D C 1
ATOM 22799 O O . LEU D 1 301 ? 151.414 170.682 165.072 1.00 23.27 301 LEU D O 1
ATOM 22815 N N . SER D 1 302 ? 150.534 171.848 166.788 1.00 18.33 302 SER D N 1
ATOM 22816 C CA . SER D 1 302 ? 151.107 171.002 167.825 1.00 18.33 302 SER D CA 1
ATOM 22817 C C . SER D 1 302 ? 150.075 170.786 168.919 1.00 18.33 302 SER D C 1
ATOM 22818 O O . SER D 1 302 ? 149.595 171.751 169.519 1.00 18.33 302 SER D O 1
ATOM 22826 N N . TYR D 1 303 ? 149.733 169.528 169.177 1.00 17.90 303 TYR D N 1
ATOM 22827 C CA . TYR D 1 303 ? 148.870 169.205 170.303 1.00 17.90 303 TYR D CA 1
ATOM 22828 C C . TYR D 1 303 ? 149.698 169.092 171.574 1.00 17.90 303 TYR D C 1
ATOM 22829 O O . TYR D 1 303 ? 150.752 168.450 171.594 1.00 17.90 303 TYR D O 1
ATOM 22847 N N . ARG D 1 304 ? 149.214 169.725 172.640 1.00 16.23 304 ARG D N 1
ATOM 22848 C CA . ARG D 1 304 ? 149.942 169.800 173.903 1.00 16.23 304 ARG D CA 1
ATOM 22849 C C . ARG D 1 304 ? 148.976 169.471 175.030 1.00 16.23 304 ARG D C 1
ATOM 22850 O O . ARG D 1 304 ? 147.910 170.087 175.136 1.00 16.23 304 ARG D O 1
ATOM 22871 N N . LYS D 1 305 ? 149.338 168.485 175.847 1.00 17.29 305 LYS D N 1
ATOM 22872 C CA . LYS D 1 305 ? 148.579 168.190 177.053 1.00 17.29 305 LYS D CA 1
ATOM 22873 C C . LYS D 1 305 ? 148.853 169.253 178.105 1.00 17.29 305 LYS D C 1
ATOM 22874 O O . LYS D 1 305 ? 150.009 169.582 178.387 1.00 17.29 305 LYS D O 1
ATOM 22893 N N . VAL D 1 306 ? 147.787 169.785 178.688 1.00 14.24 306 VAL D N 1
ATOM 22894 C CA . VAL D 1 306 ? 147.894 170.779 179.748 1.00 14.24 306 VAL D CA 1
ATOM 22895 C C . VAL D 1 306 ? 147.840 170.055 181.085 1.00 14.24 306 VAL D C 1
ATOM 22896 O O . VAL D 1 306 ? 146.842 169.402 181.408 1.00 14.24 306 VAL D O 1
ATOM 22909 N N . HIS D 1 307 ? 148.913 170.169 181.861 1.00 18.56 307 HIS D N 1
ATOM 22910 C CA . HIS D 1 307 ? 148.949 169.556 183.176 1.00 18.56 307 HIS D CA 1
ATOM 22911 C C . HIS D 1 307 ? 147.809 170.095 184.036 1.00 18.56 307 HIS D C 1
ATOM 22912 O O . HIS D 1 307 ? 147.219 171.140 183.753 1.00 18.56 307 HIS D O 1
ATOM 22926 N N . TRP D 1 308 ? 147.503 169.361 185.105 1.00 19.09 308 TRP D N 1
ATOM 22927 C CA . TRP D 1 308 ? 146.365 169.705 185.946 1.00 19.09 308 TRP D CA 1
ATOM 22928 C C . TRP D 1 308 ? 146.578 170.992 186.729 1.00 19.09 308 TRP D C 1
ATOM 22929 O O . TRP D 1 308 ? 145.624 171.492 187.334 1.00 19.09 308 TRP D O 1
ATOM 22950 N N . ASP D 1 309 ? 147.791 171.535 186.734 1.00 17.60 309 ASP D N 1
ATOM 22951 C CA . ASP D 1 309 ? 148.049 172.856 187.287 1.00 17.60 309 ASP D CA 1
ATOM 22952 C C . ASP D 1 309 ? 147.932 173.956 186.242 1.00 17.60 309 ASP D C 1
ATOM 22953 O O . ASP D 1 309 ? 148.156 175.127 186.566 1.00 17.60 309 ASP D O 1
ATOM 22962 N N . GLY D 1 310 ? 147.588 173.609 185.003 1.00 12.78 310 GLY D N 1
ATOM 22963 C CA . GLY D 1 310 ? 147.465 174.573 183.933 1.00 12.78 310 GLY D CA 1
ATOM 22964 C C . GLY D 1 310 ? 148.749 174.871 183.196 1.00 12.78 310 GLY D C 1
ATOM 22965 O O . GLY D 1 310 ? 148.718 175.622 182.213 1.00 12.78 310 GLY D O 1
ATOM 22969 N N . SER D 1 311 ? 149.873 174.306 183.629 1.00 10.50 311 SER D N 1
ATOM 22970 C CA . SER D 1 311 ? 151.178 174.604 183.044 1.00 10.50 311 SER D CA 1
ATOM 22971 C C . SER D 1 311 ? 151.421 173.653 181.880 1.00 10.50 311 SER D C 1
ATOM 22972 O O . SER D 1 311 ? 151.687 172.465 182.078 1.00 10.50 311 SER D O 1
ATOM 22980 N N . PHE D 1 312 ? 151.333 174.175 180.660 1.00 17.36 312 PHE D N 1
ATOM 22981 C CA . PHE D 1 312 ? 151.669 173.418 179.463 1.00 17.36 312 PHE D CA 1
ATOM 22982 C C . PHE D 1 312 ? 152.843 174.086 178.763 1.00 17.36 312 PHE D C 1
ATOM 22983 O O . PHE D 1 312 ? 152.901 175.315 178.661 1.00 17.36 312 PHE D O 1
ATOM 23000 N N . SER D 1 313 ? 153.783 173.272 178.296 1.00 22.88 313 SER D N 1
ATOM 23001 C CA . SER D 1 313 ? 155.059 173.752 177.790 1.00 22.88 313 SER D CA 1
ATOM 23002 C C . SER D 1 313 ? 155.122 173.615 176.276 1.00 22.88 313 SER D C 1
ATOM 23003 O O . SER D 1 313 ? 154.686 172.608 175.711 1.00 22.88 313 SER D O 1
ATOM 23011 N N . TYR D 1 314 ? 155.667 174.643 175.630 1.00 21.58 314 TYR D N 1
ATOM 23012 C CA . TYR D 1 314 ? 155.854 174.665 174.186 1.00 21.58 314 TYR D CA 1
ATOM 23013 C C . TYR D 1 314 ? 157.210 175.283 173.885 1.00 21.58 314 TYR D C 1
ATOM 23014 O O . TYR D 1 314 ? 157.449 176.449 174.214 1.00 21.58 314 TYR D O 1
ATOM 23032 N N . LYS D 1 315 ? 158.093 174.495 173.275 1.00 22.05 315 LYS D N 1
ATOM 23033 C CA . LYS D 1 315 ? 159.427 174.943 172.883 1.00 22.05 315 LYS D CA 1
ATOM 23034 C C . LYS D 1 315 ? 160.124 175.674 174.029 1.00 22.05 315 LYS D C 1
ATOM 23035 O O . LYS D 1 315 ? 160.726 176.735 173.853 1.00 22.05 315 LYS D O 1
ATOM 23054 N N . GLY D 1 316 ? 160.037 175.088 175.220 1.00 16.79 316 GLY D N 1
ATOM 23055 C CA . GLY D 1 316 ? 160.731 175.597 176.382 1.00 16.79 316 GLY D CA 1
ATOM 23056 C C . GLY D 1 316 ? 160.011 176.684 177.148 1.00 16.79 316 GLY D C 1
ATOM 23057 O O . GLY D 1 316 ? 160.512 177.111 178.196 1.00 16.79 316 GLY D O 1
ATOM 23061 N N . GLU D 1 317 ? 158.859 177.147 176.670 1.00 18.45 317 GLU D N 1
ATOM 23062 C CA . GLU D 1 317 ? 158.092 178.193 177.335 1.00 18.45 317 GLU D CA 1
ATOM 23063 C C . GLU D 1 317 ? 156.866 177.562 177.979 1.00 18.45 317 GLU D C 1
ATOM 23064 O O . GLU D 1 317 ? 156.049 176.947 177.288 1.00 18.45 317 GLU D O 1
ATOM 23076 N N . GLN D 1 318 ? 156.741 177.713 179.294 1.00 17.95 318 GLN D N 1
ATOM 23077 C CA . GLN D 1 318 ? 155.656 177.106 180.057 1.00 17.95 318 GLN D CA 1
ATOM 23078 C C . GLN D 1 318 ? 154.575 178.154 180.296 1.00 17.95 318 GLN D C 1
ATOM 23079 O O . GLN D 1 318 ? 154.773 179.093 181.074 1.00 17.95 318 GLN D O 1
ATOM 23093 N N . TRP D 1 319 ? 153.434 177.992 179.632 1.00 20.66 319 TRP D N 1
ATOM 23094 C CA . TRP D 1 319 ? 152.304 178.893 179.789 1.00 20.66 319 TRP D CA 1
ATOM 23095 C C . TRP D 1 319 ? 151.293 178.311 180.770 1.00 20.66 319 TRP D C 1
ATOM 23096 O O . TRP D 1 319 ? 151.112 177.093 180.861 1.00 20.66 319 TRP D O 1
ATOM 23117 N N . LEU D 1 320 ? 150.624 179.204 181.494 1.00 19.59 320 LEU D N 1
ATOM 23118 C CA . LEU D 1 320 ? 149.606 178.843 182.470 1.00 19.59 320 LEU D CA 1
ATOM 23119 C C . LEU D 1 320 ? 148.237 179.250 181.943 1.00 19.59 320 LEU D C 1
ATOM 23120 O O . LEU D 1 320 ? 148.072 180.360 181.425 1.00 19.59 320 LEU D O 1
ATOM 23136 N N . LEU D 1 321 ? 147.265 178.355 182.075 1.00 21.29 321 LEU D N 1
ATOM 23137 C CA . LEU D 1 321 ? 145.891 178.597 181.657 1.00 21.29 321 LEU D CA 1
ATOM 23138 C C . LEU D 1 321 ? 144.968 178.500 182.868 1.00 21.29 321 LEU D C 1
ATOM 23139 O O . LEU D 1 321 ? 145.408 178.295 184.002 1.00 21.29 321 LEU D O 1
ATOM 23155 N N . SER D 1 322 ? 143.672 178.651 182.616 1.00 24.59 322 SER D N 1
ATOM 23156 C CA . SER D 1 322 ? 142.673 178.605 183.670 1.00 24.59 322 SER D CA 1
ATOM 23157 C C . SER D 1 322 ? 142.184 177.174 183.885 1.00 24.59 322 SER D C 1
ATOM 23158 O O . SER D 1 322 ? 142.419 176.275 183.074 1.00 24.59 322 SER D O 1
ATOM 23166 N N . ALA D 1 323 ? 141.483 176.972 185.003 1.00 26.41 323 ALA D N 1
ATOM 23167 C CA . ALA D 1 323 ? 141.005 175.642 185.360 1.00 26.41 323 ALA D CA 1
ATOM 23168 C C . ALA D 1 323 ? 139.998 175.097 184.358 1.00 26.41 323 ALA D C 1
ATOM 23169 O O . ALA D 1 323 ? 139.773 173.883 184.322 1.00 26.41 323 ALA D O 1
ATOM 23176 N N . GLU D 1 324 ? 139.388 175.962 183.547 1.00 29.99 324 GLU D N 1
ATOM 23177 C CA . GLU D 1 324 ? 138.371 175.499 182.611 1.00 29.99 324 GLU D CA 1
ATOM 23178 C C . GLU D 1 324 ? 138.949 174.493 181.623 1.00 29.99 324 GLU D C 1
ATOM 23179 O O . GLU D 1 324 ? 138.266 173.543 181.222 1.00 29.99 324 GLU D O 1
ATOM 23191 N N . TYR D 1 325 ? 140.207 174.683 181.219 1.00 28.55 325 TYR D N 1
ATOM 23192 C CA . TYR D 1 325 ? 140.843 173.838 180.214 1.00 28.55 325 TYR D CA 1
ATOM 23193 C C . TYR D 1 325 ? 142.031 173.066 180.778 1.00 28.55 325 TYR D C 1
ATOM 23194 O O . TYR D 1 325 ? 142.916 172.658 180.020 1.00 28.55 325 TYR D O 1
ATOM 23212 N N . ALA D 1 326 ? 142.072 172.857 182.091 1.00 21.92 326 ALA D N 1
ATOM 23213 C CA . ALA D 1 326 ? 143.150 172.097 182.704 1.00 21.92 326 ALA D CA 1
ATOM 23214 C C . ALA D 1 326 ? 142.926 170.603 182.516 1.00 21.92 326 ALA D C 1
ATOM 23215 O O . ALA D 1 326 ? 141.802 170.107 182.633 1.00 21.92 326 ALA D O 1
ATOM 23222 N N . GLY D 1 327 ? 144.010 169.886 182.223 1.00 17.80 327 GLY D N 1
ATOM 23223 C CA . GLY D 1 327 ? 143.959 168.454 182.031 1.00 17.80 327 GLY D CA 1
ATOM 23224 C C . GLY D 1 327 ? 143.621 168.010 180.626 1.00 17.80 327 GLY D C 1
ATOM 23225 O O . GLY D 1 327 ? 143.669 166.805 180.347 1.00 17.80 327 GLY D O 1
ATOM 23229 N N . LYS D 1 328 ? 143.283 168.935 179.736 1.00 20.99 328 LYS D N 1
ATOM 23230 C CA . LYS D 1 328 ? 142.929 168.613 178.363 1.00 20.99 328 LYS D CA 1
ATOM 23231 C C . LYS D 1 328 ? 144.102 168.893 177.431 1.00 20.99 328 LYS D C 1
ATOM 23232 O O . LYS D 1 328 ? 145.094 169.522 177.804 1.00 20.99 328 LYS D O 1
ATOM 23251 N N . GLU D 1 329 ? 143.973 168.411 176.200 1.00 18.47 329 GLU D N 1
ATOM 23252 C CA . GLU D 1 329 ? 144.969 168.631 175.160 1.00 18.47 329 GLU D CA 1
ATOM 23253 C C . GLU D 1 329 ? 144.462 169.708 174.212 1.00 18.47 329 GLU D C 1
ATOM 23254 O O . GLU D 1 329 ? 143.310 169.660 173.770 1.00 18.47 329 GLU D O 1
ATOM 23266 N N . ILE D 1 330 ? 145.319 170.680 173.911 1.00 20.75 330 ILE D N 1
ATOM 23267 C CA . ILE D 1 330 ? 144.937 171.825 173.095 1.00 20.75 330 ILE D CA 1
ATOM 23268 C C . ILE D 1 330 ? 145.883 171.938 171.909 1.00 20.75 330 ILE D C 1
ATOM 23269 O O . ILE D 1 330 ? 147.051 171.542 171.978 1.00 20.75 330 ILE D O 1
ATOM 23285 N N . LEU D 1 331 ? 145.367 172.489 170.813 1.00 21.55 331 LEU D N 1
ATOM 23286 C CA . LEU D 1 331 ? 146.155 172.724 169.612 1.00 21.55 331 LEU D CA 1
ATOM 23287 C C . LEU D 1 331 ? 146.758 174.121 169.688 1.00 21.55 331 LEU D C 1
ATOM 23288 O O . LEU D 1 331 ? 146.028 175.118 169.741 1.00 21.55 331 LEU D O 1
ATOM 23304 N N . VAL D 1 332 ? 148.083 174.192 169.700 1.00 20.73 332 VAL D N 1
ATOM 23305 C CA . VAL D 1 332 ? 148.812 175.443 169.854 1.00 20.73 332 VAL D CA 1
ATOM 23306 C C . VAL D 1 332 ? 149.349 175.812 168.477 1.00 20.73 332 VAL D C 1
ATOM 23307 O O . VAL D 1 332 ? 150.440 175.387 168.088 1.00 20.73 332 VAL D O 1
ATOM 23320 N N . LYS D 1 333 ? 148.584 176.606 167.730 1.00 24.34 333 LYS D N 1
ATOM 23321 C CA . LYS D 1 333 ? 149.016 177.051 166.413 1.00 24.34 333 LYS D CA 1
ATOM 23322 C C . LYS D 1 333 ? 149.986 178.214 166.580 1.00 24.34 333 LYS D C 1
ATOM 23323 O O . LYS D 1 333 ? 149.617 179.266 167.115 1.00 24.34 333 LYS D O 1
ATOM 23342 N N . GLU D 1 334 ? 151.224 178.027 166.132 1.00 26.35 334 GLU D N 1
ATOM 23343 C CA . GLU D 1 334 ? 152.247 179.066 166.237 1.00 26.35 334 GLU D CA 1
ATOM 23344 C C . GLU D 1 334 ? 152.483 179.678 164.862 1.00 26.35 334 GLU D C 1
ATOM 23345 O O . GLU D 1 334 ? 153.037 179.024 163.974 1.00 26.35 334 GLU D O 1
ATOM 23357 N N . ARG D 1 335 ? 152.090 180.937 164.696 1.00 29.40 335 ARG D N 1
ATOM 23358 C CA . ARG D 1 335 ? 152.399 181.650 163.467 1.00 29.40 335 ARG D CA 1
ATOM 23359 C C . ARG D 1 335 ? 153.901 181.885 163.357 1.00 29.40 335 ARG D C 1
ATOM 23360 O O . ARG D 1 335 ? 154.606 182.035 164.359 1.00 29.40 335 ARG D O 1
ATOM 23381 N N . LEU D 1 336 ? 154.392 181.913 162.116 1.00 29.07 336 LEU D N 1
ATOM 23382 C CA . LEU D 1 336 ? 155.825 182.073 161.895 1.00 29.07 336 LEU D CA 1
ATOM 23383 C C . LEU D 1 336 ? 156.347 183.368 162.502 1.00 29.07 336 LEU D C 1
ATOM 23384 O O . LEU D 1 336 ? 157.522 183.445 162.879 1.00 29.07 336 LEU D O 1
ATOM 23400 N N . ASN D 1 337 ? 155.498 184.392 162.606 1.00 31.67 337 ASN D N 1
ATOM 23401 C CA . ASN D 1 337 ? 155.929 185.640 163.226 1.00 31.67 337 ASN D CA 1
ATOM 23402 C C . ASN D 1 337 ? 156.320 185.420 164.682 1.00 31.67 337 ASN D C 1
ATOM 23403 O O . ASN D 1 337 ? 157.315 185.981 165.157 1.00 31.67 337 ASN D O 1
ATOM 23414 N N . GLY D 1 338 ? 155.552 184.607 165.403 1.00 32.14 338 GLY D N 1
ATOM 23415 C CA . GLY D 1 338 ? 155.850 184.308 166.790 1.00 32.14 338 GLY D CA 1
ATOM 23416 C C . GLY D 1 338 ? 154.611 184.231 167.656 1.00 32.14 338 GLY D C 1
ATOM 23417 O O . GLY D 1 338 ? 154.660 183.712 168.775 1.00 32.14 338 GLY D O 1
ATOM 23421 N N . ASP D 1 339 ? 153.493 184.744 167.151 1.00 32.19 339 ASP D N 1
ATOM 23422 C CA . ASP D 1 339 ? 152.253 184.724 167.913 1.00 32.19 339 ASP D CA 1
ATOM 23423 C C . ASP D 1 339 ? 151.764 183.294 168.098 1.00 32.19 339 ASP D C 1
ATOM 23424 O O . ASP D 1 339 ? 151.893 182.452 167.205 1.00 32.19 339 ASP D O 1
ATOM 23433 N N . ILE D 1 340 ? 151.195 183.025 169.271 1.00 27.38 340 ILE D N 1
ATOM 23434 C CA . ILE D 1 340 ? 150.695 181.706 169.636 1.00 27.38 340 ILE D CA 1
ATOM 23435 C C . ILE D 1 340 ? 149.191 181.810 169.845 1.00 27.38 340 ILE D C 1
ATOM 23436 O O . ILE D 1 340 ? 148.722 182.692 170.574 1.00 27.38 340 ILE D O 1
ATOM 23452 N N . ARG D 1 341 ? 148.440 180.912 169.210 1.00 26.46 341 ARG D N 1
ATOM 23453 C CA . ARG D 1 341 ? 146.989 180.860 169.339 1.00 26.46 341 ARG D CA 1
ATOM 23454 C C . ARG D 1 341 ? 146.595 179.475 169.827 1.00 26.46 341 ARG D C 1
ATOM 23455 O O . ARG D 1 341 ? 146.927 178.469 169.191 1.00 26.46 341 ARG D O 1
ATOM 23476 N N . LEU D 1 342 ? 145.883 179.424 170.947 1.00 23.04 342 LEU D N 1
ATOM 23477 C CA . LEU D 1 342 ? 145.485 178.171 171.571 1.00 23.04 342 LEU D CA 1
ATOM 23478 C C . LEU D 1 342 ? 144.030 177.873 171.239 1.00 23.04 342 LEU D C 1
ATOM 23479 O O . LEU D 1 342 ? 143.151 178.709 171.474 1.00 23.04 342 LEU D O 1
ATOM 23495 N N . TYR D 1 343 ? 143.780 176.685 170.693 1.00 25.52 343 TYR D N 1
ATOM 23496 C CA . TYR D 1 343 ? 142.437 176.233 170.355 1.00 25.52 343 TYR D CA 1
ATOM 23497 C C . TYR D 1 343 ? 142.137 174.971 171.149 1.00 25.52 343 TYR D C 1
ATOM 23498 O O . TYR D 1 343 ? 142.898 173.999 171.090 1.00 25.52 343 TYR D O 1
ATOM 23516 N N . PHE D 1 344 ? 141.034 174.989 171.889 1.00 27.46 344 PHE D N 1
ATOM 23517 C CA . PHE D 1 344 ? 140.602 173.858 172.704 1.00 27.46 344 PHE D CA 1
ATOM 23518 C C . PHE D 1 344 ? 139.321 173.299 172.097 1.00 27.46 344 PHE D C 1
ATOM 23519 O O . PHE D 1 344 ? 138.240 173.871 172.268 1.00 27.46 344 PHE D O 1
ATOM 23536 N N . ARG D 1 345 ? 139.446 172.177 171.390 1.00 29.53 345 ARG D N 1
ATOM 23537 C CA . ARG D 1 345 ? 138.297 171.508 170.782 1.00 29.53 345 ARG D CA 1
ATOM 23538 C C . ARG D 1 345 ? 137.533 172.462 169.865 1.00 29.53 345 ARG D C 1
ATOM 23539 O O . ARG D 1 345 ? 136.302 172.458 169.819 1.00 29.53 345 ARG D O 1
ATOM 23560 N N . GLY D 1 346 ? 138.274 173.291 169.131 1.00 29.57 346 GLY D N 1
ATOM 23561 C CA . GLY D 1 346 ? 137.703 174.247 168.211 1.00 29.57 346 GLY D CA 1
ATOM 23562 C C . GLY D 1 346 ? 137.412 175.606 168.817 1.00 29.57 346 GLY D C 1
ATOM 23563 O O . GLY D 1 346 ? 137.476 176.616 168.109 1.00 29.57 346 GLY D O 1
ATOM 23567 N N . GLU D 1 347 ? 137.096 175.656 170.109 1.00 31.48 347 GLU D N 1
ATOM 23568 C CA . GLU D 1 347 ? 136.787 176.913 170.782 1.00 31.48 347 GLU D CA 1
ATOM 23569 C C . GLU D 1 347 ? 138.089 177.608 171.157 1.00 31.48 347 GLU D C 1
ATOM 23570 O O . GLU D 1 347 ? 138.792 177.174 172.076 1.00 31.48 347 GLU D O 1
ATOM 23582 N N . GLU D 1 348 ? 138.411 178.688 170.451 1.00 27.92 348 GLU D N 1
ATOM 23583 C CA . GLU D 1 348 ? 139.635 179.423 170.732 1.00 27.92 348 GLU D CA 1
ATOM 23584 C C . GLU D 1 348 ? 139.590 180.015 172.135 1.00 27.92 348 GLU D C 1
ATOM 23585 O O . GLU D 1 348 ? 138.539 180.455 172.610 1.00 27.92 348 GLU D O 1
ATOM 23597 N N . ILE D 1 349 ? 140.742 180.022 172.796 1.00 27.09 349 ILE D N 1
ATOM 23598 C CA . ILE D 1 349 ? 140.871 180.562 174.138 1.00 27.09 349 ILE D CA 1
ATOM 23599 C C . ILE D 1 349 ? 141.572 181.911 174.051 1.00 27.09 349 ILE D C 1
ATOM 23600 O O . ILE D 1 349 ? 142.282 182.214 173.088 1.00 27.09 349 ILE D O 1
ATOM 23616 N N . SER D 1 350 ? 141.364 182.739 175.074 1.00 29.25 350 SER D N 1
ATOM 23617 C CA . SER D 1 350 ? 141.956 184.069 175.104 1.00 29.25 350 SER D CA 1
ATOM 23618 C C . SER D 1 350 ? 143.460 183.993 174.886 1.00 29.25 350 SER D C 1
ATOM 23619 O O . SER D 1 350 ? 144.151 183.176 175.500 1.00 29.25 350 SER D O 1
ATOM 23627 N N . HIS D 1 351 ? 143.963 184.855 174.006 1.00 31.48 351 HIS D N 1
ATOM 23628 C CA . HIS D 1 351 ? 145.385 184.880 173.684 1.00 31.48 351 HIS D CA 1
ATOM 23629 C C . HIS D 1 351 ? 146.164 185.363 174.901 1.00 31.48 351 HIS D C 1
ATOM 23630 O O . HIS D 1 351 ? 146.129 186.550 175.242 1.00 31.48 351 HIS D O 1
ATOM 23644 N N . VAL D 1 352 ? 146.868 184.444 175.559 1.00 29.13 352 VAL D N 1
ATOM 23645 C CA . VAL D 1 352 ? 147.646 184.768 176.749 1.00 29.13 352 VAL D CA 1
ATOM 23646 C C . VAL D 1 352 ? 148.829 185.637 176.346 1.00 29.13 352 VAL D C 1
ATOM 23647 O O . VAL D 1 352 ? 149.125 185.788 175.156 1.00 29.13 352 VAL D O 1
ATOM 23660 N N . ASP D 1 353 ? 149.507 186.216 177.335 1.00 32.31 353 ASP D N 1
ATOM 23661 C CA . ASP D 1 353 ? 150.625 187.108 177.060 1.00 32.31 353 ASP D CA 1
ATOM 23662 C C . ASP D 1 353 ? 151.651 186.415 176.174 1.00 32.31 353 ASP D C 1
ATOM 23663 O O . ASP D 1 353 ? 152.035 185.269 176.423 1.00 32.31 353 ASP D O 1
ATOM 23672 N N . GLN D 1 354 ? 152.092 187.119 175.136 1.00 35.48 354 GLN D N 1
ATOM 23673 C CA . GLN D 1 354 ? 153.035 186.587 174.161 1.00 35.48 354 GLN D CA 1
ATOM 23674 C C . GLN D 1 354 ? 154.144 187.597 173.900 1.00 35.48 354 GLN D C 1
ATOM 23675 O O . GLN D 1 354 ? 154.472 187.916 172.754 1.00 35.48 354 GLN D O 1
ATOM 23689 N N . GLN D 1 355 ? 154.722 188.140 174.968 1.00 50.04 355 GLN D N 1
ATOM 23690 C CA . GLN D 1 355 ? 155.887 188.999 174.819 1.00 50.04 355 GLN D CA 1
ATOM 23691 C C . GLN D 1 355 ? 157.064 188.175 174.316 1.00 50.04 355 GLN D C 1
ATOM 23692 O O . GLN D 1 355 ? 157.348 187.093 174.839 1.00 50.04 355 GLN D O 1
ATOM 23706 N N . LYS D 1 356 ? 157.752 188.687 173.295 1.00 48.09 356 LYS D N 1
ATOM 23707 C CA . LYS D 1 356 ? 158.828 187.944 172.639 1.00 48.09 356 LYS D CA 1
ATOM 23708 C C . LYS D 1 356 ? 160.133 188.074 173.430 1.00 48.09 356 LYS D C 1
ATOM 23709 O O . LYS D 1 356 ? 161.165 188.526 172.935 1.00 48.09 356 LYS D O 1
ATOM 23728 N N . LYS D 1 357 ? 160.059 187.658 174.692 1.00 46.74 357 LYS D N 1
ATOM 23729 C CA . LYS D 1 357 ? 161.229 187.598 175.565 1.00 46.74 357 LYS D CA 1
ATOM 23730 C C . LYS D 1 357 ? 161.025 186.421 176.507 1.00 46.74 357 LYS D C 1
ATOM 23731 O O . LYS D 1 357 ? 160.214 186.505 177.434 1.00 46.74 357 LYS D O 1
ATOM 23750 N N . VAL D 1 358 ? 161.749 185.329 176.266 1.00 35.88 358 VAL D N 1
ATOM 23751 C CA . VAL D 1 358 ? 161.612 184.122 177.073 1.00 35.88 358 VAL D CA 1
ATOM 23752 C C . VAL D 1 358 ? 161.803 184.486 178.538 1.00 35.88 358 VAL D C 1
ATOM 23753 O O . VAL D 1 358 ? 162.853 185.007 178.930 1.00 35.88 358 VAL D O 1
ATOM 23766 N N . ILE D 1 359 ? 160.788 184.214 179.354 1.00 26.63 359 ILE D N 1
ATOM 23767 C CA . ILE D 1 359 ? 160.780 184.596 180.759 1.00 26.63 359 ILE D CA 1
ATOM 23768 C C . ILE D 1 359 ? 160.572 183.349 181.605 1.00 26.63 359 ILE D C 1
ATOM 23769 O O . ILE D 1 359 ? 159.950 182.374 181.172 1.00 26.63 359 ILE D O 1
ATOM 23785 N N . SER D 1 360 ? 161.100 183.388 182.826 1.00 21.29 360 SER D N 1
ATOM 23786 C CA . SER D 1 360 ? 161.041 182.229 183.704 1.00 21.29 360 SER D CA 1
ATOM 23787 C C . SER D 1 360 ? 159.601 181.926 184.105 1.00 21.29 360 SER D C 1
ATOM 23788 O O . SER D 1 360 ? 158.740 182.809 184.138 1.00 21.29 360 SER D O 1
ATOM 23796 N N . PHE D 1 361 ? 159.348 180.652 184.411 1.00 20.32 361 PHE D N 1
ATOM 23797 C CA . PHE D 1 361 ? 157.996 180.216 184.741 1.00 20.32 361 PHE D CA 1
ATOM 23798 C C . PHE D 1 361 ? 157.497 180.840 186.037 1.00 20.32 361 PHE D C 1
ATOM 23799 O O . PHE D 1 361 ? 156.293 181.081 186.181 1.00 20.32 361 PHE D O 1
ATOM 23816 N N . ALA D 1 362 ? 158.393 181.100 186.992 1.00 15.97 362 ALA D N 1
ATOM 23817 C CA . ALA D 1 362 ? 157.975 181.749 188.231 1.00 15.97 362 ALA D CA 1
ATOM 23818 C C . ALA D 1 362 ? 157.405 183.134 187.966 1.00 15.97 362 ALA D C 1
ATOM 23819 O O . ALA D 1 362 ? 156.480 183.571 188.661 1.00 15.97 362 ALA D O 1
ATOM 23826 N N . GLU D 1 363 ? 157.937 183.837 186.965 1.00 20.44 363 GLU D N 1
ATOM 23827 C CA . GLU D 1 363 ? 157.382 185.137 186.609 1.00 20.44 363 GLU D CA 1
ATOM 23828 C C . GLU D 1 363 ? 155.943 185.002 186.130 1.00 20.44 363 GLU D C 1
ATOM 23829 O O . GLU D 1 363 ? 155.088 185.822 186.479 1.00 20.44 363 GLU D O 1
ATOM 23841 N N . LYS D 1 364 ? 155.654 183.972 185.331 1.00 19.22 364 LYS D N 1
ATOM 23842 C CA . LYS D 1 364 ? 154.281 183.750 184.887 1.00 19.22 364 LYS D CA 1
ATOM 23843 C C . LYS D 1 364 ? 153.385 183.328 186.046 1.00 19.22 364 LYS D C 1
ATOM 23844 O O . LYS D 1 364 ? 152.208 183.707 186.097 1.00 19.22 364 LYS D O 1
ATOM 23863 N N . ILE D 1 365 ? 153.919 182.540 186.982 1.00 21.57 365 ILE D N 1
ATOM 23864 C CA . ILE D 1 365 ? 153.161 182.214 188.188 1.00 21.57 365 ILE D CA 1
ATOM 23865 C C . ILE D 1 365 ? 152.760 183.493 188.911 1.00 21.57 365 ILE D C 1
ATOM 23866 O O . ILE D 1 365 ? 151.599 183.673 189.292 1.00 21.57 365 ILE D O 1
ATOM 23882 N N . LYS D 1 366 ? 153.719 184.400 189.107 1.00 19.90 366 LYS D N 1
ATOM 23883 C CA . LYS D 1 366 ? 153.418 185.665 189.771 1.00 19.90 366 LYS D CA 1
ATOM 23884 C C . LYS D 1 366 ? 152.401 186.472 188.977 1.00 19.90 366 LYS D C 1
ATOM 23885 O O . LYS D 1 366 ? 151.476 187.063 189.549 1.00 19.90 366 LYS D O 1
ATOM 23904 N N . LYS D 1 367 ? 152.568 186.520 187.656 1.00 22.99 367 LYS D N 1
ATOM 23905 C CA . LYS D 1 367 ? 151.666 187.293 186.812 1.00 22.99 367 LYS D CA 1
ATOM 23906 C C . LYS D 1 367 ? 150.232 186.808 186.966 1.00 22.99 367 LYS D C 1
ATOM 23907 O O . LYS D 1 367 ? 149.318 187.603 187.212 1.00 22.99 367 LYS D O 1
ATOM 23926 N N . LYS D 1 368 ? 150.019 185.497 186.840 1.00 23.28 368 LYS D N 1
ATOM 23927 C CA . LYS D 1 368 ? 148.670 184.955 186.973 1.00 23.28 368 LYS D CA 1
ATOM 23928 C C . LYS D 1 368 ? 148.147 185.109 188.396 1.00 23.28 368 LYS D C 1
ATOM 23929 O O . LYS D 1 368 ? 146.960 185.393 188.599 1.00 23.28 368 LYS D O 1
ATOM 23948 N N . GLN D 1 369 ? 149.014 184.930 189.396 1.00 25.71 369 GLN D N 1
ATOM 23949 C CA . GLN D 1 369 ? 148.579 185.044 190.783 1.00 25.71 369 GLN D CA 1
ATOM 23950 C C . GLN D 1 369 ? 148.079 186.449 191.085 1.00 25.71 369 GLN D C 1
ATOM 23951 O O . GLN D 1 369 ? 147.071 186.623 191.779 1.00 25.71 369 GLN D O 1
ATOM 23965 N N . THR D 1 370 ? 148.773 187.466 190.572 1.00 25.60 370 THR D N 1
ATOM 23966 C CA . THR D 1 370 ? 148.335 188.841 190.780 1.00 25.60 370 THR D CA 1
ATOM 23967 C C . THR D 1 370 ? 147.145 189.202 189.899 1.00 25.60 370 THR D C 1
ATOM 23968 O O . THR D 1 370 ? 146.292 189.994 190.315 1.00 25.60 370 THR D O 1
ATOM 23979 N N . GLU D 1 371 ? 147.068 188.639 188.691 1.00 28.16 371 GLU D N 1
ATOM 23980 C CA . GLU D 1 371 ? 145.968 188.964 187.790 1.00 28.16 371 GLU D CA 1
ATOM 23981 C C . GLU D 1 371 ? 144.647 188.398 188.296 1.00 28.16 371 GLU D C 1
ATOM 23982 O O . GLU D 1 371 ? 143.615 189.077 188.243 1.00 28.16 371 GLU D O 1
ATOM 23994 N N . MET D 1 372 ? 144.655 187.157 188.788 1.00 29.78 372 MET D N 1
ATOM 23995 C CA . MET D 1 372 ? 143.411 186.538 189.236 1.00 29.78 372 MET D CA 1
ATOM 23996 C C . MET D 1 372 ? 142.813 187.298 190.414 1.00 29.78 372 MET D C 1
ATOM 23997 O O . MET D 1 372 ? 141.593 187.482 190.488 1.00 29.78 372 MET D O 1
ATOM 24011 N N . ALA D 1 373 ? 143.653 187.745 191.342 1.00 31.39 373 ALA D N 1
ATOM 24012 C CA . ALA D 1 373 ? 143.185 188.484 192.509 1.00 31.39 373 ALA D CA 1
ATOM 24013 C C . ALA D 1 373 ? 143.297 189.986 192.275 1.00 31.39 373 ALA D C 1
ATOM 24014 O O . ALA D 1 373 ? 142.524 190.565 191.511 1.00 31.39 373 ALA D O 1
#

Radius of gyration: 50.2 Å; Cα contacts (8 Å, |Δi|>4): 2128; chains: 4; bounding box: 71×82×189 Å

Secondary structure (DSSP, 8-state):
---HHHHHHHHHHHHHT--HHHHHHHHT--HHHHHHHHT-SSPP----------TTGGGHHHHHHIIIII----HHHHHHHHHTTT----SHHHHHHHHHHHHT-S----------TTS-EEEEEEEEEEEEETTEEEEEEEEEEEETTT--EEEEEES---HHHHHHHHHHHHHHHTS--SEEE--S-TTT-S-BSSS-B---HHHHHHHHHHT-EE----TT-GGGGHHHHHHHHHHIIIIITT---SSHHHHHHHHHHHIIIIITTSPPTTT-S-GGGTTTSS----------------EEEPPTTSEEEETTEEEE--GGGTT-EEEEEE-TT--EEEEETTEEE---EEE---/---HHHHHHHHHHHHHT--HHHHHHHHT--HHHHHHHHT-SSPP----------TTGGGHHHHHHIIIII----HHHHHHHHHTTT----SHHHHHHHHHHHHT-S----------TTS-EEEEEEEEEEEEETTEEEEEEEEEEEETTT--EEEEEES---HHHHHHHHHHHHHHHTS--SEEE--S-TTT-S-BSSS-B---HHHHHHHHHHT-EE----TT-GGGGHHHHHHHHHHIIIIITT---SSHHHHHHHHHHHIIIIITTSPPTTT-S-GGGTTTSS----------------EEEPPTTSEEEETTEEEE--GGGTT-EEEEEE-TT--EEEEETTEEE---EEE---/---HHHHHHHHHHHHHT--HHHHHHHHTS-HHHHHHHHT-SS---S--------SSGGGHHHHHHIIIII----TTHHHHHHHHT---S-SHHHHHHHHHHHHHHHHTT---PPPPTTSEEEEEEEE---EEETTEEE--EEEEEEETTT--EEEEEES--SHHHHHHHHHHHHHHHTSB-SEEEE-S-TTTEEEE-SS-EEE-HHHHHHHHHTT-EEEE---HHHHHIIIIITT---S-HHHHHHHHHHHIIIIITT---TTT---HHHHHHT---B---SS-----B--EEEPPTTSEEEETTEEEE--GGGTTSEEEEEE-TTS-EEEEETTEE-------SS---HHHHHHHHHHHH-/---HHHHHHHHHHHHHT--HHHHHHHHTS-HHHHHHHHT-SS---S--------SSGGGHHHHHHIIIII----TTHHHHHHHHT---S-SHHHHHHHHHHHHHHHHTT---PPPPTTSEEEEEEEE---EEETTEEE--EEEEEEETTT--EEEEEES--SHHHHHHHHHHHHHHHTSB-SEEEE-S-TTTEEEE-SS-EEE-HHHHHHHHHTT-EEEE---HHHHHIIIIITT---S-HHHHHHHHHHHIIIIITT---TTT---HHHHHHT---B---SS-----B--EEEPPTTSEEEETTEEEE--GGGTTSEEEEEE-TTS-EEEEETTEE-------SS---HHHHHHHHHHHH-

Organism: Geobacillus stearothermophilus (NCBI:txid1422)

Solvent-accessible surface area: 84319 Å² total; per-residue (Å²): 162,26,58,62,21,12,0,6,75,0,48,19,0,113,52,25,22,9,63,44,34,24,0,9,133,74,20,54,19,97,113,148,44,0,84,124,12,17,135,23,99,116,18,7,42,186,64,202,195,185,177,212,164,41,119,1,37,86,26,58,91,70,0,81,95,22,2,118,127,52,13,0,39,30,9,48,20,0,42,96,34,0,112,134,92,50,6,104,8,39,72,95,65,0,94,91,37,0,118,70,53,94,104,69,22,176,102,141,68,49,86,66,64,15,30,104,54,5,76,19,0,0,1,13,20,71,118,28,36,96,16,87,31,150,66,161,161,31,154,1,2,0,0,0,0,1,1,0,39,3,23,2,23,6,0,12,5,18,55,42,56,73,28,48,58,0,7,70,2,0,11,45,0,7,123,44,4,25,1,8,1,81,46,0,8,0,34,68,43,186,32,0,14,80,37,164,112,175,61,84,73,97,74,31,124,100,0,42,70,4,2,86,84,4,40,5,84,6,112,18,15,150,64,220,65,42,119,43,0,35,37,0,65,140,4,7,100,33,1,26,77,11,17,51,52,20,30,93,52,132,45,44,126,92,0,18,118,57,0,46,115,20,0,56,70,40,1,0,123,60,94,25,86,29,4,50,66,25,1,63,110,27,79,95,99,8,78,100,149,84,86,93,113,111,58,67,40,48,39,193,73,58,123,67,148,0,110,212,108,2,20,1,52,19,153,52,58,57,8,48,16,46,87,104,29,20,21,78,108,1,20,1,15,38,70,196,120,45,60,49,56,2,16,32,205,70,130,91,10,117,129,47,70,100,68,163,159,154,164,26,58,64,21,12,0,7,73,0,48,18,0,110,53,23,24,9,63,42,34,24,0,9,135,74,20,52,20,96,112,149,45,0,85,125,12,18,137,23,101,114,18,7,42,184,63,201,196,184,176,214,165,40,120,0,38,86,27,59,90,70,0,81,96,23,2,120,127,53,13,0,41,29,9,47,22,0,41,96,35,0,110,135,92,50,6,104,9,39,71,94,66,0,91,92,38,0,118,70,54,91,101,66,23,172,105,141,68,48,86,66,62,15,30,105,52,4,76,19,0,0,1,13,21,70,119,27,36,93,17,86,30,150,67,158,160,31,154,0,2,0,0,0,0,2,0,0,39,3,22,2,23,6,0,12,5,17,58,41,59,73,28,51,60,0,7,70,1,0,11,44,0,7,121,45,4,24,1,6,1,80,44,0,8,1,34,67,43,183,30,0,14,81,37,163,114,173,60,84,74,98,73,30,124,101,0,42,71,4,2,85,84,4,41,5,83,6,112,17,16,149,61,222,65,42,119,42,0,34,39,0,68,136,5,6,102,33,1,26,75,11,18,51,53,20,31,94,53,131,44,43,129,94,0,16,116,59,0,46,114,22,0,56,75,41,0,0,129,62,93,26,87,29,4,49,66,25,1,62,112,26,80,94,100,9,79,100,150,84,86,94,111,111,57,70,39,47,38,192,73,60,123,68,146,0,112,215,108,2,20,2,51,19,154,51,59,56,8,49,16,46,87,105,29,19,22,78,106,2,18,1,13,39,68,198,122,44,59,49,55,3,15,34,205,71,131,91,9,117,129,47,66,100,69,163,159,153,153,81,79,126,36,73,2,71,86,2,64,113,27,98,105,165,73,59,68,22,29,62,0,11,179,116,53,73,41,88,89,126,44,1,87,161,57,8,141,18,125,108,44,40,85,164,66,184,178,160,149,191,157,53,124,4,53,104,30,73,73,24,0,42,12,14,5,76,77,12,10,2,29,65,10,105,118,0,29,123,45,0,134,137,81,52,9,106,21,17,96,99,67,0,105,100,41,0,122,65,42,67,88,60,16,130,57,112,76,64,108,200,60,119,31,51,50,2,20,46,0,73,2,42,41,73,86,16,33,108,21,93,74,169,68,158,163,34,124,2,2,0,0,0,0,7,3,13,38,2,116,1,52,11,0,7,6,16,61,46,62,39,27,22,26,0,0,51,2,0,4,63,0,0,109,59,2,55,6,0,4,63,14,0,30,5,81,66,37,177,26,0,7,101,40,81,37,94,63,23,26,47,13,33,61,24,0,0,71,0,0,24,90,3,30,2,5,2,48,4,58,228,223,16,19,92,60,1,20,67,103,27,49,103,88,38,93,57,180,47,57,115,86,0,25,125,51,0,55,130,32,1,77,83,70,17,1,128,105,80,76,102,119,89,54,69,22,17,38,89,70,74,87,100,31,63,31,64,121,45,35,184,163,66,45,48,9,2,37,72,14,151,78,121,0,103,50,11,0,15,2,60,5,138,72,35,49,8,10,13,65,50,124,50,3,12,89,96,2,32,0,46,27,117,62,88,16,50,4,36,3,40,20,184,67,113,98,26,93,89,29,46,39,122,140,149,121,73,32,7,11,71,4,7,70,72,44,58,93,132,126,115,152,80,79,127,36,73,2,71,88,3,62,112,25,98,106,165,74,58,70,22,30,62,0,11,177,117,52,72,40,87,89,126,42,1,86,161,57,7,138,18,124,106,46,41,84,164,65,183,181,159,148,193,157,53,123,4,52,105,29,75,72,24,0,42,13,14,6,75,78,12,10,2,28,64,10,103,116,0,28,124,46,0,133,138,80,52,9,106,20,18,97,100,65,0,104,97,40,0,119,65,43,69,88,58,16,131,58,116,78,64,109,200,61,118,32,50,48,4,21,46,1,74,2,40,40,74,83,16,33,109,21,94,72,169,68,158,162,34,122,3,1,0,0,0,0,6,2,12,39,2,117,1,52,11,0,7,6,16,63,43,60,39,27,22,27,0,0,51,3,0,4,63,0,0,110,58,2,54,5,0,4,63,13,0,30,4,81,66,36,177,26,0,7,102,41,82,37,92,63,24,26,48,14,33,60,23,0,0,74,0,0,22,90,3,29,2,5,3,48,4,58,222,223,14,20,94,60,2,20,67,102,26,49,102,86,37,92,56,178,48,58,117,86,0,25,127,52,0,55,130,32,0,78,84,68,18,1,127,105,78,75,102,121,89,53,67,22,17,38,90,69,75,85,101,32,64,31,65,120,46,34,183,161,65,45,49,8,2,38,71,14,153,78,120,0,104,50,12,0,15,2,60,6,137,72,36,50,9,10,13,66,49,124,53,2,12,88,96,1,33,0,46,28,118,65,88,15,48,3,36,4,37,19,185,67,114,99,26,92,90,29,47,37,121,143,148,124,75,33,8,10,72,4,6,71,72,44,57,91,132,128,114

B-factor: mean 47.27, std 29.22, range [10.5, 142.79]